Protein AF-A0A813KNP6-F1 (afdb_monomer)

Nearest PDB structures (foldseek):
  4hxy-assembly1_A  TM=7.664E-01  e=1.521E-20  Streptomyces sp. HK803
  5hst-assembly2_A  TM=7.588E-01  e=3.860E-15  Bacillus amyloliquefaciens
  5hst-assembly2_B-3  TM=7.582E-01  e=6.393E-15  Bacillus amyloliquefaciens
  3kg8-assembly1_A  TM=7.623E-01  e=8.000E-15  Lyngbya majuscula
  5tz6-assembly1_B  TM=7.700E-01  e=9.425E-14  Moorena producens 3L

Solvent-accessible surface area (backbone atoms only — not comparable to full-atom values): 44750 Å² total; per-residue (Å²): 144,79,92,75,75,87,79,80,67,80,54,67,80,30,30,29,35,67,44,72,46,80,51,91,74,65,58,57,88,58,65,39,25,17,30,32,73,47,50,83,93,79,87,70,82,55,52,70,65,41,89,46,65,44,73,28,54,70,93,40,36,67,56,24,8,50,33,20,84,22,20,34,34,41,37,37,70,52,83,68,68,80,55,92,86,49,54,63,56,62,51,51,45,52,52,50,51,52,36,51,44,50,43,64,74,71,44,76,48,69,43,52,35,36,39,43,31,45,70,49,72,56,42,28,25,50,52,8,24,51,40,5,46,38,47,65,37,58,58,47,43,49,25,41,35,36,26,63,52,85,86,34,61,52,81,49,61,70,58,61,45,62,34,41,33,38,86,93,44,41,21,32,54,23,40,33,79,43,79,70,54,65,75,48,80,60,77,57,29,60,27,28,34,23,30,31,18,41,41,45,57,23,29,51,50,54,51,47,33,49,76,72,57,45,21,67,26,39,37,33,25,20,71,57,81,46,57,72,71,44,35,53,53,52,50,59,45,44,77,75,41,60,56,46,79,44,75,35,49,52,55,37,60,82,46,49,72,70,52,82,72,80,37,47,31,36,39,41,46,42,68,50,82,73,79,42,45,79,85,72,54,48,74,68,56,41,49,60,22,26,36,40,28,48,42,16,47,54,43,49,53,64,69,39,75,86,28,52,62,38,34,65,37,30,38,40,21,79,53,7,33,44,29,31,29,48,50,4,11,20,23,24,30,38,56,69,74,44,29,38,36,19,36,45,57,41,62,82,44,26,71,34,52,78,66,68,56,72,68,56,68,26,47,37,55,35,53,64,72,61,49,51,51,53,50,49,22,40,66,19,24,64,46,66,54,35,43,78,70,73,42,69,51,45,32,44,38,45,61,44,67,75,49,33,70,67,24,56,57,54,40,57,99,81,59,53,41,58,73,58,49,86,70,87,81,70,83,83,76,62,82,82,82,68,76,79,78,77,86,82,55,95,75,44,57,50,58,50,78,45,55,41,29,90,88,29,58,80,47,101,82,49,46,61,63,50,62,56,27,68,30,33,26,48,75,89,38,40,28,53,48,77,37,44,57,51,25,52,49,48,40,54,48,22,62,75,68,74,42,60,38,29,24,41,31,58,33,37,55,74,41,88,47,68,52,89,48,34,29,42,39,36,40,40,38,37,58,54,89,83,29,31,39,40,39,33,32,32,34,70,47,77,67,89,90,50,73,80,52,50,68,58,44,72,70,51,77,68,45,66,27,37,38,31,33,37,33,74,39,60,70,67,61,52,56,56,48,41,56,54,48,57,63,54,72,72,56,92,56,53,76,50,80,66,58,65,62,50,24,44,77,51,35,35,47,65,31,71,66,43,41,54,45,76,38,22,44,48,88,43,39,31,37,32,33,39,36,93,71,78,92,59,102,45,28,44,57,37,32,49,51,41,38,42,55,54,40,46,34,70,55,41,94,57,26,55,40,46,39,83,34,33,34,50,32,36,39,40,32,50,77,48,66,59,37,32,26,40,28,37,44,43,98,86,72,37,34,30,35,38,30,18,25,87,86,68,47,66,34,33,38,38,40,44,51,40,72,40,68,74,79,79,80,84,87,88,87,89,87,86,89,88,90,87,91,87,90,89,90,75,59,78,69,54,63,40,34,47,58,72,56,20,45,72,38,66,37,71,58,72,93,66,93,82,84,76,86,58,65,26,39,35,34,34,44,80,17,72,44,73,66,44,26,54,50,47,28,53,56,43,26,60,42,35,35,74,36,52,29,36,38,40,16,27,42,50,99,84,36,84,27,15,66,56,30,29,50,39,27,41,65,21,66,27,48,55,46,76,38,31,60,70,59,49,24,60,47,30,72,48,53,75,52,56,66,98,82,127

InterPro domains:
  IPR013968 Polyketide synthase-like, ketoreductase domain [PF08659] (193-342)
  IPR020807 Polyketide/metazoan fatty acid synthase-like, dehydratase domain [SM00826] (448-613)
  IPR036291 NAD(P)-binding domain superfamily [SSF51735] (56-180)
  IPR036291 NAD(P)-binding domain superfamily [SSF51735] (190-382)
  IPR042104 Polyketide synthase, dehydratase domain superfamily [G3DSA:3.10.129.110] (467-721)
  IPR049551 Polyketide synthase, dehydratase domain, C-terminal [PF14765] (583-714)
  IPR049552 Polyketide synthase, dehydratase domain, N-terminal [PF21089] (470-533)
  IPR049900 Polyketide synthase, dehydratase domain [PS52019] (428-716)
  IPR050091 Polyketide and Nonribosomal Peptide Biosynthesis Enzymes [PTHR43775] (189-453)
  IPR057326 Ketoreductase domain [SM00822] (190-349)

Radius of gyration: 32.55 Å; Cα contacts (8 Å, |Δi|>4): 1771; chains: 1; bounding box: 80×88×90 Å

Organism: Polarella glacialis (NCBI:txid89957)

Sequence (838 aa):
VAARSEGSDSLEGLFYETAYEQVEVSCLHLREAAVILDGESSSKMPGGLPENFVLASPSRALEAARAMGGTLIFLGESDLEPGEDDTTQEELLASCMSLLSALAREAKGELEIFFVLKANLRYSALWGLLRAAAHEHPELRLRRMLREGDGVTMLLPALPCELNLRSEGAFAPRLRAVAPPAAVPLGAARNALVTGGLRGLGLQVGKWLLESGRASSLVLVGRNSAKGEAAEVVRSLQEKWPVEVRNCDVSNWAEVQQLPDDCDLVIHCAGNIKDGLLMNLTPEDASQVLRPKIRGSLHLKRHFPRSKLFAFSSSSGLIGPAGQSTYAAANTFVDALMPSIQWGGWGEVGMALDLGIDPLPGELFLPVAQGMECLGRVLDGPGLERHAQGQSPLCVLGADWEAYRQNATVFAPDEQLLAGIEVPAQPASSLGERCEGDSRGDGHVQRWTLILGAAGARWRGASTLWEVSQQHVVLGTTVFPATGFVSLALEAAASVLDVSLVQLSDVSFLRPLELSTTRRLTTTLVRSGAGGTLRFSSVPLPPAGQEEDQEEASKAASTLHCTCSFAAGNASVLAQQELEAKATQSQSLPAVPSIYARFAAAGYFYGPAFQGSGFAASASSASCKLPASKPANLAVQPGNLDVALQLASLLHPLGCRGAPQAIRRLVARSGTQLSTATGQLTAMGQLNFQALDASGKVGCSIEGLSMAALDAPATLQTRRCVWKPLATETRRGAWLAVGTEAQSLGLPGTVDREEESHEAVVMAVRASSLEDVLRCRREVSIQVAKKRCWLLALQDQGETFAEAAAAAAIEVGAHAIIGSASALSAVAEGLGHFTNDQ

Foldseek 3Di:
DDDDDDDQPLQAPFWKFKDWAFDDFDFDQFQEAEEEEDADPDDDDFAPDHPHYFYFALVCQCLLCLLTQQEYEYEADHPDDADQPRCLLLVVVVSVLVSLLVCLVPVQLSHQYEYEHEPALSCLLVLLLVLQSCLLRVSNQYAYEYEDDDRFHDGHGPGRFHWYTYPVGTIHIAMAGDRQFDFQDDPAWAEEEFEVCQFWLSVVLQVLSVVVRSYQEYEYEEQDHHDDPSNVSQVVCVVPGHYHYDRAQLLDLVRLLPDDQSTQYYEYEDADFDFAASNPADSVNLCRGQRCQQSSLNSCCVSHVNHQYEYEAACSLVQVFHRRSSNVSSRSSNQLRAQYEHEDAAPPTDPCVVVVPDHQFFWDHHYSVSVVVSVSSCVSGCSRVCVVVVGTHMYGTHGPVVGVCLRSRGDWLPRCHHVNPDDPDDPDDAPLVDADDDPPDDLQKGKDKAKAARNDVPDPACSVQNVQQCQWWFLNFRWRALLNVVQVVLRVQCSSLVAQKKKKFWKFFDDIHTHPAIKIWMWMWGDDPQWTKIWIKIFGDDDPPCPVCVVVSVVGDIHTGIMIIMGGDDVVVQVVVLVVLVVQVPDDFAWDPPLQVVLVVLRIGGDQLQDWARWGDDQWKIKTWFHDDDDRSTQDDSSRVNNQVLCCLVHPPLRSQKDWGTFRMKMAGGPADFTMKMWGQDPVRFIKMFTAGPVSGTGMITTGTDIDGNDDDDDDDDDDDDDDDDDDDFDAAAEEEDDPLSVVLVADHDPDPPPGDHQEYEYEFQAQDPVSLVVLSSVLSNRSSPHAYEYEQADDPRRPCSVSSQVSNVSSPHHYDYYHSVVVSVVSVVVSTDDDDD

Mean predicted aligned error: 18.15 Å

Structure (mmCIF, N/CA/C/O backbone):
data_AF-A0A813KNP6-F1
#
_entry.id   AF-A0A813KNP6-F1
#
loop_
_atom_site.group_PDB
_atom_site.id
_atom_site.type_symbol
_atom_site.label_atom_id
_atom_site.label_alt_id
_atom_site.label_comp_id
_atom_site.label_asym_id
_atom_site.label_entity_id
_atom_site.label_seq_id
_atom_site.pdbx_PDB_ins_code
_atom_site.Cartn_x
_atom_site.Cartn_y
_atom_site.Cartn_z
_atom_site.occupancy
_atom_site.B_iso_or_equiv
_atom_site.auth_seq_id
_atom_site.auth_comp_id
_atom_site.auth_asym_id
_atom_site.auth_atom_id
_atom_site.pdbx_PDB_model_num
ATOM 1 N N . VAL A 1 1 ? -8.619 31.255 14.847 1.00 38.31 1 VAL A N 1
ATOM 2 C CA . VAL A 1 1 ? -9.515 32.052 15.721 1.00 38.31 1 VAL A CA 1
ATOM 3 C C . VAL A 1 1 ? -10.239 33.101 14.889 1.00 38.31 1 VAL A C 1
ATOM 5 O O . VAL A 1 1 ? -9.641 34.115 14.563 1.00 38.31 1 VAL A O 1
ATOM 8 N N . ALA A 1 2 ? -11.478 32.801 14.493 1.00 25.12 2 ALA A N 1
ATOM 9 C CA . ALA A 1 2 ? -12.631 33.704 14.363 1.00 25.12 2 ALA A CA 1
ATOM 10 C C . ALA A 1 2 ? -13.790 32.869 13.786 1.00 25.12 2 ALA A C 1
ATOM 12 O O . ALA A 1 2 ? -13.630 32.223 12.754 1.00 25.12 2 ALA A O 1
ATOM 13 N N . ALA A 1 3 ? -14.894 32.841 14.531 1.00 32.25 3 ALA A N 1
ATOM 14 C CA . ALA A 1 3 ? -16.100 32.034 14.371 1.00 32.25 3 ALA A CA 1
ATOM 15 C C . ALA A 1 3 ? -16.556 31.780 12.918 1.00 32.25 3 ALA A C 1
ATOM 17 O O . ALA A 1 3 ? -16.891 32.716 12.193 1.00 32.25 3 ALA A O 1
ATOM 18 N N . ARG A 1 4 ? -16.650 30.497 12.541 1.00 29.59 4 ARG A N 1
ATOM 19 C CA . ARG A 1 4 ? -17.580 30.015 11.511 1.00 29.59 4 ARG A CA 1
ATOM 20 C C . ARG A 1 4 ? -18.766 29.364 12.222 1.00 29.59 4 ARG A C 1
ATOM 22 O O . ARG A 1 4 ? -18.594 28.729 13.256 1.00 29.59 4 ARG A O 1
ATOM 29 N N . SER A 1 5 ? -19.943 29.651 11.692 1.00 28.47 5 SER A N 1
ATOM 30 C CA . SER A 1 5 ? -21.283 29.396 12.212 1.00 28.47 5 SER A CA 1
ATOM 31 C C . SER A 1 5 ? -21.517 27.969 12.708 1.00 28.47 5 SER A C 1
ATOM 33 O O . SER A 1 5 ? -21.247 26.999 12.007 1.00 28.47 5 SER A O 1
ATOM 35 N N . GLU A 1 6 ? -22.076 27.871 13.913 1.00 36.16 6 GLU A N 1
ATOM 36 C CA . GLU A 1 6 ? -22.597 26.648 14.518 1.00 36.16 6 GLU A CA 1
ATOM 37 C C . GLU A 1 6 ? -23.887 26.202 13.811 1.00 36.16 6 GLU A C 1
ATOM 39 O O . GLU A 1 6 ? -24.824 26.987 13.658 1.00 36.16 6 GLU A O 1
ATOM 44 N N . GLY A 1 7 ? -23.935 24.923 13.426 1.00 38.28 7 GLY A N 1
ATOM 45 C CA . GLY A 1 7 ? -25.147 24.227 12.988 1.00 38.28 7 GLY A CA 1
ATOM 46 C C . GLY A 1 7 ? -25.108 23.776 11.526 1.00 38.28 7 GLY A C 1
ATOM 47 O O . GLY A 1 7 ? -25.499 24.519 10.636 1.00 38.28 7 GLY A O 1
ATOM 48 N N . SER A 1 8 ? -24.711 22.518 11.303 1.00 39.88 8 SER A N 1
ATOM 49 C CA . SER A 1 8 ? -24.639 21.751 10.036 1.00 39.88 8 SER A CA 1
ATOM 50 C C . SER A 1 8 ? -23.367 21.853 9.176 1.00 39.88 8 SER A C 1
ATOM 52 O O . SER A 1 8 ? -22.948 20.813 8.676 1.00 39.88 8 SER A O 1
ATOM 54 N N . ASP A 1 9 ? -22.665 22.992 9.131 1.00 48.09 9 ASP A N 1
ATOM 55 C CA . ASP A 1 9 ? -21.393 23.135 8.377 1.00 48.09 9 ASP A CA 1
ATOM 56 C C . ASP A 1 9 ? -20.168 22.494 9.074 1.00 48.09 9 ASP A C 1
ATOM 58 O O . ASP A 1 9 ? -19.081 22.423 8.502 1.00 48.09 9 ASP A O 1
ATOM 62 N N . SER A 1 10 ? -20.294 22.044 10.329 1.00 67.75 10 SER A N 1
ATOM 63 C CA . SER A 1 10 ? -19.153 21.601 11.152 1.00 67.75 10 SER A CA 1
ATOM 64 C C . SER A 1 10 ? -18.586 20.231 10.776 1.00 67.75 10 SER A C 1
ATOM 66 O O . SER A 1 10 ? -17.458 19.928 11.162 1.00 67.75 10 SER A O 1
ATOM 68 N N . LEU A 1 11 ? -19.352 19.388 10.077 1.00 82.81 11 LEU A N 1
ATOM 69 C CA . LEU A 1 11 ? -18.956 18.015 9.733 1.00 82.81 11 LEU A CA 1
ATOM 70 C C . LEU A 1 11 ? -18.665 17.820 8.240 1.00 82.81 11 LEU A C 1
ATOM 72 O O . LEU A 1 11 ? -18.229 16.739 7.831 1.00 82.81 11 LEU A O 1
ATOM 76 N N . GLU A 1 12 ? -18.936 18.835 7.417 1.00 81.31 12 GLU A N 1
ATOM 77 C CA . GLU A 1 12 ? -18.646 18.776 5.989 1.00 81.31 12 GLU A CA 1
ATOM 78 C C . GLU A 1 12 ? -17.140 18.620 5.748 1.00 81.31 12 GLU A C 1
ATOM 80 O O . GLU A 1 12 ? -16.309 19.221 6.428 1.00 81.31 12 GLU A O 1
ATOM 85 N N . GLY A 1 13 ? -16.780 17.775 4.779 1.00 84.62 13 GLY A N 1
ATOM 86 C CA . GLY A 1 13 ? -15.379 17.508 4.450 1.00 84.62 13 GLY A CA 1
ATOM 87 C C . GLY A 1 13 ? -14.641 16.603 5.442 1.00 84.62 13 GLY A C 1
ATOM 88 O O . GLY A 1 13 ? -13.416 16.537 5.387 1.00 84.62 13 GLY A O 1
ATOM 89 N N . LEU A 1 14 ? -15.345 15.895 6.332 1.00 92.19 14 LEU A N 1
ATOM 90 C CA . LEU A 1 14 ? -14.730 14.900 7.223 1.00 92.19 14 LEU A CA 1
ATOM 91 C C . LEU A 1 14 ? -15.013 13.451 6.830 1.00 92.19 14 LEU A C 1
ATOM 93 O O . LEU A 1 14 ? -14.277 12.569 7.259 1.00 92.19 14 LEU A O 1
ATOM 97 N N . PHE A 1 15 ? -16.062 13.197 6.046 1.00 93.38 15 PHE A N 1
ATOM 98 C CA . PHE A 1 15 ? -16.486 11.849 5.678 1.00 93.38 15 PHE A CA 1
ATOM 99 C C . PHE A 1 15 ? -15.989 11.466 4.293 1.00 93.38 15 PHE A C 1
ATOM 101 O O . PHE A 1 15 ? -16.176 12.195 3.316 1.00 93.38 15 PHE A O 1
ATOM 108 N N . TYR A 1 16 ? -1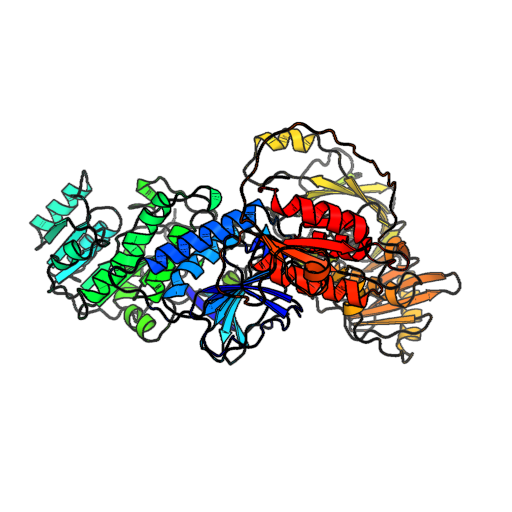5.412 10.274 4.214 1.00 93.69 16 TYR A N 1
ATOM 109 C CA . TYR A 1 16 ? -14.876 9.712 2.990 1.00 93.69 16 TYR A CA 1
ATOM 110 C C . TYR A 1 16 ? -15.265 8.244 2.855 1.00 93.69 16 TYR A C 1
ATOM 112 O O . TYR A 1 16 ? -15.433 7.529 3.844 1.00 93.69 16 TYR A O 1
ATOM 120 N N . GLU A 1 17 ? -15.372 7.776 1.619 1.00 92.25 17 GLU A N 1
ATOM 121 C CA . GLU A 1 17 ? -15.507 6.357 1.308 1.00 92.25 17 GLU A CA 1
ATOM 122 C C . GLU A 1 17 ? -14.464 5.919 0.282 1.00 92.25 17 GLU A C 1
ATOM 124 O O . GLU A 1 17 ? -13.964 6.724 -0.510 1.00 92.25 17 GLU A O 1
ATOM 129 N N . THR A 1 18 ? -14.150 4.625 0.296 1.00 92.12 18 THR A N 1
ATOM 130 C CA . THR A 1 18 ? -13.320 4.014 -0.743 1.00 92.12 18 THR A CA 1
ATOM 131 C C . THR A 1 18 ? -14.219 3.556 -1.883 1.00 92.12 18 THR A C 1
ATOM 133 O O . THR A 1 18 ? -15.033 2.650 -1.718 1.00 92.12 18 THR A O 1
ATOM 136 N N . ALA A 1 19 ? -14.071 4.185 -3.043 1.00 90.50 19 ALA A N 1
ATOM 137 C CA . ALA A 1 19 ? -14.670 3.753 -4.294 1.00 90.50 19 ALA A CA 1
ATOM 138 C C . ALA A 1 19 ? -13.637 2.992 -5.132 1.00 90.50 19 ALA A C 1
ATOM 140 O O . ALA A 1 19 ? -12.446 3.278 -5.074 1.00 90.50 19 ALA A O 1
ATOM 141 N N . TYR A 1 20 ? -14.099 2.049 -5.945 1.00 90.38 20 TYR A N 1
ATOM 142 C CA . TYR A 1 20 ? -13.247 1.276 -6.844 1.00 90.38 20 TYR A CA 1
ATOM 143 C C . TYR A 1 20 ? -13.578 1.655 -8.285 1.00 90.38 20 TYR A C 1
ATOM 145 O O . TYR A 1 20 ? -14.686 1.404 -8.761 1.00 90.38 20 TYR A O 1
ATOM 153 N N . GLU A 1 21 ? -12.634 2.302 -8.963 1.00 90.38 21 GLU A N 1
ATOM 154 C CA . GLU A 1 21 ? -12.788 2.757 -10.347 1.00 90.38 21 GLU A CA 1
ATOM 155 C C . GLU A 1 21 ? -12.103 1.791 -11.303 1.00 90.38 21 GLU A C 1
ATOM 157 O O . GLU A 1 21 ? -10.965 1.392 -11.068 1.00 90.38 21 GLU A O 1
ATOM 162 N N . GLN A 1 22 ? -12.783 1.439 -12.394 1.00 90.81 22 GLN A N 1
ATOM 163 C CA . GLN A 1 22 ? -12.201 0.590 -13.427 1.00 90.81 22 GLN A CA 1
ATOM 164 C C . GLN A 1 22 ? -11.035 1.316 -14.107 1.00 90.81 22 GLN A C 1
ATOM 166 O O . GLN A 1 22 ? -11.158 2.484 -14.482 1.00 90.81 22 GLN A O 1
ATOM 171 N N . VAL A 1 23 ? -9.914 0.621 -14.278 1.00 83.88 23 VAL A N 1
ATOM 172 C CA . VAL A 1 23 ? -8.689 1.167 -14.871 1.00 83.88 23 VAL A CA 1
ATOM 173 C C . VAL A 1 23 ? -8.135 0.237 -15.945 1.00 83.88 23 VAL A C 1
ATOM 175 O O . VAL A 1 23 ? -8.227 -0.987 -15.846 1.00 83.88 23 VAL A O 1
ATOM 178 N N . GLU A 1 24 ? -7.521 0.822 -16.972 1.00 82.00 24 GLU A N 1
ATOM 179 C CA . GLU A 1 24 ? -6.710 0.066 -17.925 1.00 82.00 24 GLU A CA 1
ATOM 180 C C . GLU A 1 24 ? -5.310 -0.155 -17.353 1.00 82.00 24 GLU A C 1
ATOM 182 O O . GLU A 1 24 ? -4.663 0.776 -16.870 1.00 82.00 24 GLU A O 1
ATOM 187 N N . VAL A 1 25 ? -4.838 -1.401 -17.408 1.00 77.81 25 VAL A N 1
ATOM 188 C CA . VAL A 1 25 ? -3.578 -1.806 -16.781 1.00 77.81 25 VAL A CA 1
ATOM 189 C C . VAL A 1 25 ? -2.661 -2.441 -17.815 1.00 77.81 25 VAL A C 1
ATOM 191 O O . VAL A 1 25 ? -2.951 -3.503 -18.366 1.00 77.81 25 VAL A O 1
ATOM 194 N N . SER A 1 26 ? -1.507 -1.815 -18.040 1.00 79.56 26 SER A N 1
ATOM 195 C CA . SER A 1 26 ? -0.424 -2.410 -18.823 1.00 79.56 26 SER A CA 1
ATOM 196 C C . SER A 1 26 ? 0.192 -3.571 -18.049 1.00 79.56 26 SER A C 1
ATOM 198 O O . SER A 1 26 ? 0.747 -3.366 -16.969 1.00 79.56 26 SER A O 1
ATOM 200 N N . CYS A 1 27 ? 0.111 -4.779 -18.603 1.00 80.75 27 CYS A N 1
ATOM 201 C CA . CYS A 1 27 ? 0.613 -5.994 -17.964 1.00 80.75 27 CYS A CA 1
ATOM 202 C C . CYS A 1 27 ? 1.938 -6.467 -18.575 1.00 80.75 27 CYS A C 1
ATOM 204 O O . CYS A 1 27 ? 2.158 -6.375 -19.786 1.00 80.75 27 CYS A O 1
ATOM 206 N N . LEU A 1 28 ? 2.806 -7.019 -17.733 1.00 78.25 28 LEU A N 1
ATOM 207 C CA . LEU A 1 28 ? 4.028 -7.698 -18.133 1.00 78.25 28 LEU A CA 1
ATOM 208 C C . LEU A 1 28 ? 3.692 -9.077 -18.704 1.00 78.25 28 LEU A C 1
ATOM 210 O O . LEU A 1 28 ? 2.895 -9.824 -18.143 1.00 78.25 28 LEU A O 1
ATOM 214 N N . HIS A 1 29 ? 4.333 -9.425 -19.818 1.00 78.06 29 HIS A N 1
ATOM 215 C CA . HIS A 1 29 ? 4.339 -10.793 -20.335 1.00 78.06 29 HIS A CA 1
ATOM 216 C C . HIS A 1 29 ? 5.531 -11.537 -19.740 1.00 78.06 29 HIS A C 1
ATOM 218 O O . HIS A 1 29 ? 6.617 -11.573 -20.323 1.00 78.06 29 HIS A O 1
ATOM 224 N N . LEU A 1 30 ? 5.327 -12.092 -18.547 1.00 82.31 30 LEU A N 1
ATOM 225 C CA . LEU A 1 30 ? 6.348 -12.855 -17.840 1.00 82.31 30 LEU A CA 1
ATOM 226 C C . LEU A 1 30 ? 6.390 -14.284 -18.388 1.00 82.31 30 LEU A C 1
ATOM 228 O O . LEU A 1 30 ? 5.362 -14.948 -18.505 1.00 82.31 30 LEU A O 1
ATOM 232 N N . ARG A 1 31 ? 7.587 -14.748 -18.758 1.00 79.50 31 ARG A N 1
ATOM 233 C CA . ARG A 1 31 ? 7.809 -16.120 -19.250 1.00 79.50 31 ARG A CA 1
ATOM 234 C C . ARG A 1 31 ? 8.056 -17.109 -18.123 1.00 79.50 31 ARG A C 1
ATOM 236 O O . ARG A 1 31 ? 7.770 -18.294 -18.285 1.00 79.50 31 ARG A O 1
ATOM 243 N N . GLU A 1 32 ? 8.612 -16.613 -17.023 1.00 86.19 32 GLU A N 1
ATOM 244 C CA . GLU A 1 32 ? 8.991 -17.408 -15.871 1.00 86.19 32 GLU A CA 1
ATOM 245 C C . GLU A 1 32 ? 8.789 -16.644 -14.558 1.00 86.19 32 GLU A C 1
ATOM 247 O O . GLU A 1 32 ? 8.847 -15.415 -14.551 1.00 86.19 32 GLU A O 1
ATOM 252 N N . ALA A 1 33 ? 8.492 -17.363 -13.471 1.00 91.19 33 ALA A N 1
ATOM 253 C CA . ALA A 1 33 ? 8.360 -16.788 -12.130 1.00 91.19 33 ALA A CA 1
ATOM 254 C C . ALA A 1 33 ? 8.630 -17.803 -11.011 1.00 91.19 33 ALA A C 1
ATOM 256 O O . ALA A 1 33 ? 8.320 -18.991 -11.132 1.00 91.19 33 ALA A O 1
ATOM 257 N N . ALA A 1 34 ? 9.137 -17.319 -9.880 1.00 92.88 34 ALA A N 1
ATOM 258 C CA . ALA A 1 34 ? 9.032 -18.033 -8.614 1.00 92.88 34 ALA A CA 1
ATOM 259 C C . ALA A 1 34 ? 7.679 -17.733 -7.967 1.00 92.88 34 ALA A C 1
ATOM 261 O O . ALA A 1 34 ? 7.250 -16.581 -7.930 1.00 92.88 34 ALA A O 1
ATOM 262 N N . VAL A 1 35 ? 7.015 -18.762 -7.448 1.00 93.12 35 VAL A N 1
ATOM 263 C CA . VAL A 1 35 ? 5.685 -18.657 -6.845 1.00 93.12 35 VAL A CA 1
ATOM 264 C C . VAL A 1 35 ? 5.733 -19.168 -5.410 1.00 93.12 35 VAL A C 1
ATOM 266 O O . VAL A 1 35 ? 6.099 -20.314 -5.167 1.00 93.12 35 VAL A O 1
ATOM 269 N N . ILE A 1 36 ? 5.337 -18.338 -4.453 1.00 93.12 36 ILE A N 1
ATOM 270 C CA . ILE A 1 36 ? 5.015 -18.772 -3.091 1.00 93.12 36 ILE A CA 1
ATOM 271 C C . ILE A 1 36 ? 3.509 -18.999 -3.055 1.00 93.12 36 ILE A C 1
ATOM 273 O O . ILE A 1 36 ? 2.762 -18.096 -3.414 1.00 93.12 36 ILE A O 1
ATOM 277 N N . LEU A 1 37 ? 3.066 -20.178 -2.628 1.00 90.12 37 LEU A N 1
ATOM 278 C CA . LEU A 1 37 ? 1.646 -20.509 -2.518 1.00 90.12 37 LEU A CA 1
ATOM 279 C C . LEU A 1 37 ? 1.244 -20.611 -1.042 1.00 90.12 37 LEU A C 1
ATOM 281 O O . LEU A 1 37 ? 1.803 -21.429 -0.314 1.00 90.12 37 LEU A O 1
ATOM 285 N N . ASP A 1 38 ? 0.263 -19.812 -0.621 1.00 88.25 38 ASP A N 1
ATOM 286 C CA . ASP A 1 38 ? -0.464 -19.991 0.641 1.00 88.25 38 ASP A CA 1
ATOM 287 C C . ASP A 1 38 ? -1.857 -20.569 0.333 1.00 88.25 38 ASP A C 1
ATOM 289 O O . ASP A 1 38 ? -2.710 -19.886 -0.232 1.00 88.25 38 ASP A O 1
ATOM 293 N N . GLY A 1 39 ? -2.071 -21.847 0.667 1.00 74.25 39 GLY A N 1
ATOM 294 C CA . GLY A 1 39 ? -3.282 -22.617 0.345 1.00 74.25 39 GLY A CA 1
ATOM 295 C C . GLY A 1 39 ? -2.972 -24.030 -0.160 1.00 74.25 39 GLY A C 1
ATOM 296 O O . GLY A 1 39 ? -1.822 -24.357 -0.460 1.00 74.25 39 GLY A O 1
ATOM 297 N N . GLU A 1 40 ? -3.986 -24.897 -0.235 1.00 63.16 40 GLU A N 1
ATOM 298 C CA . GLU A 1 40 ? -3.799 -26.239 -0.793 1.00 63.16 40 GLU A CA 1
ATOM 299 C C . GLU A 1 40 ? -3.516 -26.170 -2.301 1.00 63.16 40 GLU A C 1
ATOM 301 O O . GLU A 1 40 ? -4.201 -25.491 -3.058 1.00 63.16 40 GLU A O 1
ATOM 306 N N . SER A 1 41 ? -2.532 -26.946 -2.761 1.00 54.44 41 SER A N 1
ATOM 307 C CA . SER A 1 41 ? -2.109 -27.037 -4.168 1.00 54.44 41 SER A CA 1
ATOM 308 C C . SER A 1 41 ? -3.171 -27.635 -5.123 1.00 54.44 41 SER A C 1
ATOM 310 O O . SER A 1 41 ? -2.848 -27.963 -6.270 1.00 54.44 41 SER A O 1
ATOM 312 N N . SER A 1 42 ? -4.416 -27.865 -4.690 1.00 46.91 42 SER A N 1
ATOM 313 C CA . SER A 1 42 ? -5.328 -28.778 -5.382 1.00 46.91 42 SER A CA 1
ATOM 314 C C . SER A 1 42 ? -6.255 -28.110 -6.424 1.00 46.91 42 SER A C 1
ATOM 316 O O . SER A 1 42 ? -7.281 -27.495 -6.157 1.00 46.91 42 SER A O 1
ATOM 318 N N . SER A 1 43 ? -5.895 -28.387 -7.682 1.00 46.09 43 SER A N 1
ATOM 319 C CA . SER A 1 43 ? -6.708 -28.563 -8.901 1.00 46.09 43 SER A CA 1
ATOM 320 C C . SER A 1 43 ? -6.886 -27.428 -9.914 1.00 46.09 43 SER A C 1
ATOM 322 O O . SER A 1 43 ? -6.932 -27.766 -11.098 1.00 46.09 43 SER A O 1
ATOM 324 N N . LYS A 1 44 ? -6.879 -26.133 -9.569 1.00 60.72 44 LYS A N 1
ATOM 325 C CA . LYS A 1 44 ? -6.791 -25.060 -10.588 1.00 60.72 44 LYS A CA 1
ATOM 326 C C . LYS A 1 44 ? -6.062 -23.828 -10.064 1.00 60.72 44 LYS A C 1
ATOM 328 O O . LYS A 1 44 ? -6.675 -22.933 -9.499 1.00 60.72 44 LYS A O 1
ATOM 333 N N . MET A 1 45 ? -4.757 -23.776 -10.326 1.00 73.31 45 MET A N 1
ATOM 334 C CA . MET A 1 45 ? -4.012 -22.518 -10.316 1.00 73.31 45 MET A CA 1
ATOM 335 C C . MET A 1 45 ? -4.760 -21.475 -11.166 1.00 73.31 45 MET A C 1
ATOM 337 O O . MET A 1 45 ? -5.277 -21.834 -12.233 1.00 73.31 45 MET A O 1
ATOM 341 N N . PRO A 1 46 ? -4.840 -20.209 -10.732 1.00 77.44 46 PRO A N 1
ATOM 342 C CA . PRO A 1 46 ? -5.564 -19.205 -11.486 1.00 77.44 46 PRO A CA 1
ATOM 343 C C . PRO A 1 46 ? -4.917 -18.954 -12.842 1.00 77.44 46 PRO A C 1
ATOM 345 O O . PRO A 1 46 ? -3.698 -19.033 -13.014 1.00 77.44 46 PRO A O 1
ATOM 348 N N . GLY A 1 47 ? -5.753 -18.621 -13.824 1.00 80.12 47 GLY A N 1
ATOM 349 C CA . GLY A 1 47 ? -5.267 -18.186 -15.129 1.00 80.12 47 GLY A CA 1
ATOM 350 C C . GLY A 1 47 ? -4.385 -16.942 -14.997 1.00 80.12 47 GLY A C 1
ATOM 351 O O . GLY A 1 47 ? -4.590 -16.129 -14.099 1.00 80.12 47 GLY A O 1
ATOM 352 N N . GLY A 1 48 ? -3.427 -16.777 -15.909 1.00 83.62 48 GLY A N 1
ATOM 353 C CA . GLY A 1 48 ? -2.512 -15.626 -15.934 1.00 83.62 48 GLY A CA 1
ATOM 354 C C . GLY A 1 48 ? -1.155 -15.874 -15.272 1.00 83.62 48 GLY A C 1
ATOM 355 O O . GLY A 1 48 ? -0.282 -15.012 -15.353 1.00 83.62 48 GLY A O 1
ATOM 356 N N . LEU A 1 49 ? -0.944 -17.042 -14.652 1.00 85.19 49 LEU A N 1
ATOM 357 C CA . LEU A 1 49 ? 0.390 -17.465 -14.218 1.00 85.19 49 LEU A CA 1
ATOM 358 C C . LEU A 1 49 ? 1.311 -17.703 -15.428 1.00 85.19 49 LEU A C 1
ATOM 360 O O . LEU A 1 49 ? 0.843 -18.212 -16.451 1.00 85.19 49 LEU A O 1
ATOM 364 N N . PRO A 1 50 ? 2.612 -17.370 -15.321 1.00 84.62 50 PRO A N 1
ATOM 365 C CA . PRO A 1 50 ? 3.590 -17.701 -16.353 1.00 84.62 50 PRO A CA 1
ATOM 366 C C . PRO A 1 50 ? 3.642 -19.206 -16.622 1.00 84.62 50 PRO A C 1
ATOM 368 O O . PRO A 1 50 ? 3.530 -20.003 -15.693 1.00 84.62 50 PRO A O 1
ATOM 371 N N . GLU A 1 51 ? 3.865 -19.597 -17.880 1.00 80.00 51 GLU A N 1
ATOM 372 C CA . GLU A 1 51 ? 3.928 -21.014 -18.274 1.00 80.00 51 GLU A CA 1
ATOM 373 C C . GLU A 1 51 ? 5.008 -21.789 -17.506 1.00 80.00 51 GLU A C 1
ATOM 375 O O . GLU A 1 51 ? 4.802 -22.947 -17.148 1.00 80.00 51 GLU A O 1
ATOM 380 N N . ASN A 1 52 ? 6.147 -21.148 -17.225 1.00 82.44 52 ASN A N 1
ATOM 381 C CA . ASN A 1 52 ? 7.243 -21.752 -16.476 1.00 82.44 52 ASN A CA 1
ATOM 382 C C . ASN A 1 52 ? 7.309 -21.154 -15.071 1.00 82.44 52 ASN A C 1
ATOM 384 O O . ASN A 1 52 ? 7.923 -20.113 -14.866 1.00 82.44 52 ASN A O 1
ATOM 388 N N . PHE A 1 53 ? 6.720 -21.808 -14.078 1.00 87.69 53 PHE A N 1
ATOM 389 C CA . PHE A 1 53 ? 6.871 -21.371 -12.693 1.00 87.69 53 PHE A CA 1
ATOM 390 C C . PHE A 1 53 ? 7.404 -22.480 -11.792 1.00 87.69 53 PHE A C 1
ATOM 392 O O . PHE A 1 53 ? 7.239 -23.670 -12.064 1.00 87.69 53 PHE A O 1
ATOM 399 N N . VAL A 1 54 ? 8.047 -22.073 -10.700 1.00 83.00 54 VAL A N 1
ATOM 400 C CA . VAL A 1 54 ? 8.508 -22.978 -9.641 1.00 83.00 54 VAL A CA 1
ATOM 401 C C . VAL A 1 54 ? 7.897 -22.558 -8.317 1.00 83.00 54 VAL A C 1
ATOM 403 O O . VAL A 1 54 ? 7.859 -21.374 -7.994 1.00 83.00 54 VAL A O 1
ATOM 406 N N . LEU A 1 55 ? 7.426 -23.535 -7.547 1.00 86.75 55 LEU A N 1
ATOM 407 C CA . LEU A 1 55 ? 6.980 -23.289 -6.182 1.00 86.75 55 LEU A CA 1
ATOM 408 C C . LEU A 1 55 ? 8.195 -23.130 -5.265 1.00 86.75 55 LEU A C 1
ATOM 410 O O . LEU A 1 55 ? 9.101 -23.966 -5.289 1.00 86.75 55 LEU A O 1
ATOM 414 N N . ALA A 1 56 ? 8.198 -22.076 -4.457 1.00 85.94 56 ALA A N 1
ATOM 415 C CA . ALA A 1 56 ? 9.249 -21.757 -3.502 1.00 85.94 56 ALA A CA 1
ATOM 416 C C . ALA A 1 56 ? 8.661 -21.528 -2.105 1.00 85.94 56 ALA A C 1
ATOM 418 O O . ALA A 1 56 ? 7.550 -21.020 -1.952 1.00 85.94 56 ALA A O 1
ATOM 419 N N . SER A 1 57 ? 9.427 -21.870 -1.069 1.00 85.25 57 SER A N 1
ATOM 420 C CA . SER A 1 57 ? 9.117 -21.433 0.294 1.00 85.25 57 SER A CA 1
ATOM 421 C C . SER A 1 57 ? 9.473 -19.949 0.469 1.00 85.25 57 SER A C 1
ATOM 423 O O . SER A 1 57 ? 10.395 -19.469 -0.198 1.00 85.25 57 SER A O 1
ATOM 425 N N . PRO A 1 58 ? 8.847 -19.225 1.418 1.00 82.75 58 PRO A N 1
ATOM 426 C CA . PRO A 1 58 ? 9.218 -17.839 1.721 1.00 82.75 58 PRO A CA 1
ATOM 427 C C . PRO A 1 58 ? 10.719 -17.652 1.998 1.00 82.75 58 PRO A C 1
ATOM 429 O O . PRO A 1 58 ? 11.325 -16.697 1.527 1.00 82.75 58 PRO A O 1
ATOM 432 N N . SER A 1 59 ? 11.353 -18.612 2.679 1.00 80.44 59 SER A N 1
ATOM 433 C CA . SER A 1 59 ? 12.790 -18.585 2.983 1.00 80.44 59 SER A CA 1
ATOM 434 C C . SER A 1 59 ? 13.710 -18.703 1.763 1.00 80.44 59 SER A C 1
ATOM 436 O O . SER A 1 59 ? 14.861 -18.291 1.842 1.00 80.44 59 SER A O 1
ATOM 438 N N . ARG A 1 60 ? 13.226 -19.258 0.643 1.00 82.94 60 ARG A N 1
ATOM 439 C CA . ARG A 1 60 ? 13.988 -19.423 -0.611 1.00 82.94 60 ARG A CA 1
ATOM 440 C C . ARG A 1 60 ? 13.457 -18.556 -1.748 1.00 82.94 60 ARG A C 1
ATOM 442 O O . ARG A 1 60 ? 13.900 -18.683 -2.886 1.00 82.94 60 ARG A O 1
ATOM 449 N N . ALA A 1 61 ? 12.519 -17.666 -1.439 1.00 85.75 61 ALA A N 1
ATOM 450 C CA . ALA A 1 61 ? 11.835 -16.823 -2.405 1.00 85.75 61 ALA A CA 1
ATOM 451 C C . ALA A 1 61 ? 12.805 -15.993 -3.250 1.00 85.75 61 ALA A C 1
ATOM 453 O O . ALA A 1 61 ? 12.651 -15.917 -4.462 1.00 85.75 61 ALA A O 1
ATOM 454 N N . LEU A 1 62 ? 13.828 -15.415 -2.616 1.00 85.56 62 LEU A N 1
ATOM 455 C CA . LEU A 1 62 ? 14.828 -14.588 -3.287 1.00 85.56 62 LEU A CA 1
ATOM 456 C C . LEU A 1 62 ? 15.680 -15.390 -4.280 1.00 85.56 62 LEU A C 1
ATOM 458 O O . LEU A 1 62 ? 15.869 -14.969 -5.419 1.00 85.56 62 LEU A O 1
ATOM 462 N N . GLU A 1 63 ? 16.179 -16.549 -3.850 1.00 84.06 63 GLU A N 1
ATOM 463 C CA . GLU A 1 63 ? 16.985 -17.450 -4.682 1.00 84.06 63 GLU A CA 1
ATOM 464 C C . GLU A 1 63 ? 16.169 -17.946 -5.876 1.00 84.06 63 GLU A C 1
ATOM 466 O O . GLU A 1 63 ? 16.617 -17.863 -7.019 1.00 84.06 63 GLU A O 1
ATOM 471 N N . ALA A 1 64 ? 14.936 -18.391 -5.618 1.00 83.00 64 ALA A N 1
ATOM 472 C CA . ALA A 1 64 ? 14.023 -18.845 -6.653 1.00 83.00 64 ALA A CA 1
ATOM 473 C C . ALA A 1 64 ? 13.667 -17.713 -7.627 1.00 83.00 64 ALA A C 1
ATOM 475 O O . ALA A 1 64 ? 13.677 -17.929 -8.834 1.00 83.00 64 ALA A O 1
ATOM 476 N N . ALA A 1 65 ? 13.391 -16.500 -7.140 1.00 86.88 65 ALA A N 1
ATOM 477 C CA . ALA A 1 65 ? 13.057 -15.366 -7.998 1.00 86.88 65 ALA A CA 1
ATOM 478 C C . ALA A 1 65 ? 14.224 -14.989 -8.916 1.00 86.88 65 ALA A C 1
ATOM 480 O O . ALA A 1 65 ? 14.017 -14.791 -10.111 1.00 86.88 65 ALA A O 1
ATOM 481 N N . ARG A 1 66 ? 15.460 -14.962 -8.397 1.00 84.31 66 ARG A N 1
ATOM 482 C CA . ARG A 1 66 ? 16.672 -14.738 -9.207 1.00 84.31 66 ARG A CA 1
ATOM 483 C C . ARG A 1 66 ? 16.867 -15.830 -10.260 1.00 84.31 66 ARG A C 1
ATOM 485 O O . ARG A 1 66 ? 17.164 -15.516 -11.409 1.00 84.31 66 ARG A O 1
ATOM 492 N N . ALA A 1 67 ? 16.620 -17.089 -9.898 1.00 76.38 67 ALA A N 1
ATOM 493 C CA . ALA A 1 67 ? 16.673 -18.219 -10.825 1.00 76.38 67 ALA A CA 1
ATOM 494 C C . ALA A 1 67 ? 15.593 -18.171 -11.923 1.00 76.38 67 ALA A C 1
ATOM 496 O O . ALA A 1 67 ? 15.770 -18.784 -12.978 1.00 76.38 67 ALA A O 1
ATOM 497 N N . MET A 1 68 ? 14.500 -17.444 -11.673 1.00 81.75 68 MET A N 1
ATOM 498 C CA . MET A 1 68 ? 13.326 -17.307 -12.539 1.00 81.75 68 MET A CA 1
ATOM 499 C C . MET A 1 68 ? 13.194 -15.882 -13.088 1.00 81.75 68 MET A C 1
ATOM 501 O O . MET A 1 68 ? 12.141 -15.248 -12.985 1.00 81.75 68 MET A O 1
ATOM 505 N N . GLY A 1 69 ? 14.293 -15.350 -13.625 1.00 74.75 69 GLY A N 1
ATOM 506 C CA . GLY A 1 69 ? 14.286 -14.093 -14.376 1.00 74.75 69 GLY A CA 1
ATOM 507 C C . GLY A 1 69 ? 13.950 -12.849 -13.547 1.00 74.75 69 GLY A C 1
ATOM 508 O O . GLY A 1 69 ? 13.542 -11.837 -14.112 1.00 74.75 69 GLY A O 1
ATOM 509 N N . GLY A 1 70 ? 14.094 -12.920 -12.221 1.00 87.25 70 GLY A N 1
ATOM 510 C CA . GLY A 1 70 ? 13.849 -11.809 -11.303 1.00 87.25 70 GLY A CA 1
ATOM 511 C C . GLY A 1 70 ? 12.381 -11.608 -10.918 1.00 87.25 70 GLY A C 1
ATOM 512 O O . GLY A 1 70 ? 12.030 -10.529 -10.455 1.00 87.25 70 GLY A O 1
ATOM 513 N N . THR A 1 71 ? 11.506 -12.601 -11.099 1.00 91.62 71 THR A N 1
ATOM 514 C CA . THR A 1 71 ? 10.070 -12.469 -10.784 1.00 91.62 71 THR A CA 1
ATOM 515 C C . THR A 1 71 ? 9.667 -13.305 -9.572 1.00 91.62 71 THR A C 1
ATOM 517 O O . THR A 1 71 ? 9.919 -14.512 -9.534 1.00 91.62 71 THR A O 1
ATOM 520 N N . LEU A 1 72 ? 8.968 -12.681 -8.618 1.00 95.44 72 LEU A N 1
ATOM 521 C CA . LEU A 1 72 ? 8.376 -13.335 -7.451 1.00 95.44 72 LEU A CA 1
ATOM 522 C C . LEU A 1 72 ? 6.871 -13.063 -7.373 1.00 95.44 72 LEU A C 1
ATOM 524 O O . LEU A 1 72 ? 6.443 -11.913 -7.325 1.00 95.44 72 LEU A O 1
ATOM 528 N N . ILE A 1 73 ? 6.069 -14.122 -7.286 1.00 96.06 73 ILE A N 1
ATOM 529 C CA . ILE A 1 73 ? 4.619 -14.048 -7.100 1.00 96.06 73 ILE A CA 1
ATOM 530 C C . ILE A 1 73 ? 4.263 -14.731 -5.779 1.00 96.06 73 ILE A C 1
ATOM 532 O O . ILE A 1 73 ? 4.424 -15.937 -5.631 1.00 96.06 73 ILE A O 1
ATOM 536 N N . PHE A 1 74 ? 3.759 -13.974 -4.813 1.00 96.62 74 PHE A N 1
ATOM 537 C CA . PHE A 1 74 ? 3.058 -14.520 -3.661 1.00 96.62 74 PHE A CA 1
ATOM 538 C C . PHE A 1 74 ? 1.588 -14.706 -4.030 1.00 96.62 74 PHE A C 1
ATOM 540 O O . PHE A 1 74 ? 0.893 -13.734 -4.329 1.00 96.62 74 PHE A O 1
ATOM 547 N N . LEU A 1 75 ? 1.122 -15.948 -4.013 1.00 94.00 75 LEU A N 1
ATOM 548 C CA . LEU A 1 75 ? -0.221 -16.339 -4.401 1.00 94.00 75 LEU A CA 1
ATOM 549 C C . LEU A 1 75 ? -0.990 -16.856 -3.180 1.00 94.00 75 LEU A C 1
ATOM 551 O O . LEU A 1 75 ? -0.656 -17.899 -2.619 1.00 94.00 75 LEU A O 1
ATOM 555 N N . GLY A 1 76 ? -2.011 -16.107 -2.768 1.00 92.75 76 GLY A N 1
ATOM 556 C CA . GLY A 1 76 ? -2.921 -16.482 -1.690 1.00 92.75 76 GLY A CA 1
ATOM 557 C C . GLY A 1 76 ? -4.213 -17.087 -2.239 1.00 92.75 76 GLY A C 1
ATOM 558 O O . GLY A 1 76 ? -5.039 -16.354 -2.786 1.00 92.75 76 GLY A O 1
ATOM 559 N N . GLU A 1 77 ? -4.385 -18.399 -2.078 1.00 89.25 77 GLU A N 1
ATOM 560 C CA . GLU A 1 77 ? -5.544 -19.183 -2.552 1.00 89.25 77 GLU A CA 1
ATOM 561 C C . GLU A 1 77 ? -6.335 -19.845 -1.418 1.00 89.25 77 GLU A C 1
ATOM 563 O O . GLU A 1 77 ? -7.346 -20.498 -1.661 1.00 89.25 77 GLU A O 1
ATOM 568 N N . SER A 1 78 ? -5.872 -19.736 -0.176 1.00 86.94 78 SER A N 1
ATOM 569 C CA . SER A 1 78 ? -6.475 -20.446 0.946 1.00 86.94 78 SER A CA 1
ATOM 570 C C . SER A 1 78 ? -7.861 -19.901 1.296 1.00 86.94 78 SER A C 1
ATOM 572 O O . SER A 1 78 ? -8.028 -18.705 1.540 1.00 86.94 78 SER A O 1
ATOM 574 N N . ASP A 1 79 ? -8.825 -20.815 1.402 1.00 84.44 79 ASP A N 1
ATOM 575 C CA . ASP A 1 79 ? -10.181 -20.585 1.920 1.00 84.44 79 ASP A CA 1
ATOM 576 C C . ASP A 1 79 ? -10.306 -20.828 3.427 1.00 84.44 79 ASP A C 1
ATOM 578 O O . ASP A 1 79 ? -11.409 -20.855 3.975 1.00 84.44 79 ASP A O 1
ATOM 582 N N . LEU A 1 80 ? -9.178 -21.031 4.115 1.00 80.62 80 LEU A N 1
ATOM 583 C CA . LEU A 1 80 ? -9.168 -21.191 5.562 1.00 80.62 80 LEU A CA 1
ATOM 584 C C . LEU A 1 80 ? -9.512 -19.861 6.233 1.00 80.62 80 LEU A C 1
ATOM 586 O O . LEU A 1 80 ? -8.671 -18.968 6.360 1.00 80.62 80 LEU A O 1
ATOM 590 N N . GLU A 1 81 ? -10.761 -19.761 6.667 1.00 74.19 81 GLU A N 1
ATOM 591 C CA . GLU A 1 81 ? -11.260 -18.675 7.498 1.00 74.19 81 GLU A CA 1
ATOM 592 C C . GLU A 1 81 ? -10.765 -18.840 8.947 1.00 74.19 81 GLU A C 1
ATOM 594 O O . GLU A 1 81 ? -10.830 -19.948 9.489 1.00 74.19 81 GLU A O 1
ATOM 599 N N . PRO A 1 82 ? -10.285 -17.763 9.593 1.00 73.69 82 PRO A N 1
ATOM 600 C CA . PRO A 1 82 ? -9.704 -17.847 10.927 1.00 73.69 82 PRO A CA 1
ATOM 601 C C . PRO A 1 82 ? -10.720 -18.241 12.011 1.00 73.69 82 PRO A C 1
ATOM 603 O O . PRO A 1 82 ? -11.755 -17.593 12.186 1.00 73.69 82 PRO A O 1
ATOM 606 N N . GLY A 1 83 ? -10.398 -19.302 12.758 1.00 65.50 83 GLY A N 1
ATOM 607 C CA . GLY A 1 83 ? -11.129 -19.774 13.946 1.00 65.50 83 GLY A CA 1
ATOM 608 C C . GLY A 1 83 ? -10.752 -19.080 15.272 1.00 65.50 83 GLY A C 1
ATOM 609 O O . GLY A 1 83 ? -9.956 -18.151 15.304 1.00 65.50 83 GLY A O 1
ATOM 610 N N . GLU A 1 84 ? -11.330 -19.529 16.396 1.00 59.53 84 GLU A N 1
ATOM 611 C CA . GLU A 1 84 ? -11.190 -18.884 17.725 1.00 59.53 84 GLU A CA 1
ATOM 612 C C . GLU A 1 84 ? -9.759 -18.868 18.277 1.00 59.53 84 GLU A C 1
ATOM 614 O O . GLU A 1 84 ? -9.275 -17.840 18.739 1.00 59.53 84 GLU A O 1
ATOM 619 N N . ASP A 1 85 ? -9.084 -20.013 18.213 1.00 62.38 85 ASP A N 1
ATOM 620 C CA . ASP A 1 85 ? -7.699 -20.184 18.662 1.00 62.38 85 ASP A CA 1
ATOM 621 C C . ASP A 1 85 ? -6.717 -20.121 17.485 1.00 62.38 85 ASP A C 1
ATOM 623 O O . ASP A 1 85 ? -5.544 -20.478 17.608 1.00 62.38 85 ASP A O 1
ATOM 627 N N . ASP A 1 86 ? -7.217 -19.703 16.323 1.00 65.75 86 ASP A N 1
ATOM 628 C CA . ASP A 1 86 ? -6.501 -19.775 15.069 1.00 65.75 86 ASP A CA 1
ATOM 629 C C . ASP A 1 86 ? -5.459 -18.657 14.985 1.00 65.75 86 ASP A C 1
ATOM 631 O O . ASP A 1 86 ? -5.767 -17.477 14.818 1.00 65.75 86 ASP A O 1
ATOM 635 N N . THR A 1 87 ? -4.198 -19.053 15.131 1.00 69.69 87 THR A N 1
ATOM 636 C CA . THR A 1 87 ? -3.020 -18.196 15.001 1.00 69.69 87 THR A CA 1
ATOM 637 C C . THR A 1 87 ? -2.605 -17.990 13.550 1.00 69.69 87 THR A C 1
ATOM 639 O O . THR A 1 87 ? -1.639 -17.270 13.303 1.00 69.69 87 THR A O 1
ATOM 642 N N . THR A 1 88 ? -3.298 -18.596 12.578 1.00 77.75 88 THR A N 1
ATOM 643 C CA . THR A 1 88 ? -2.861 -18.596 11.177 1.00 77.75 88 THR A CA 1
ATOM 644 C C . THR A 1 88 ? -2.812 -17.201 10.570 1.00 77.75 88 THR A C 1
ATOM 646 O O . THR A 1 88 ? -2.010 -16.975 9.667 1.00 77.75 88 THR A O 1
ATOM 649 N N . GLN A 1 89 ? -3.611 -16.249 11.067 1.00 84.25 89 GLN A N 1
ATOM 650 C CA . GLN A 1 89 ? -3.529 -14.848 10.641 1.00 84.25 89 GLN A CA 1
ATOM 651 C C . GLN A 1 89 ? -2.207 -14.227 11.077 1.00 84.25 89 GLN A C 1
ATOM 653 O O . GLN A 1 89 ? -1.473 -13.677 10.259 1.00 84.25 89 GLN A O 1
ATOM 658 N N . GLU A 1 90 ? -1.875 -14.328 12.363 1.00 87.44 90 GLU A N 1
ATOM 659 C CA . GLU A 1 90 ? -0.622 -13.792 12.882 1.00 87.44 90 GLU A CA 1
ATOM 660 C C . GLU A 1 90 ? 0.599 -14.542 12.337 1.00 87.44 90 GLU A C 1
ATOM 662 O O . GLU A 1 90 ? 1.628 -13.916 12.102 1.00 87.44 90 GLU A O 1
ATOM 667 N N . GLU A 1 91 ? 0.492 -15.847 12.084 1.00 87.25 91 GLU A N 1
ATOM 668 C CA . GLU A 1 91 ? 1.547 -16.651 11.458 1.00 87.25 91 GLU A CA 1
ATOM 669 C C . GLU A 1 91 ? 1.785 -16.257 9.999 1.00 87.25 91 GLU A C 1
ATOM 671 O O . GLU A 1 91 ? 2.938 -16.074 9.599 1.00 87.25 91 GLU A O 1
ATOM 676 N N . LEU A 1 92 ? 0.715 -16.069 9.216 1.00 90.00 92 LEU A N 1
ATOM 677 C CA . LEU A 1 92 ? 0.802 -15.564 7.846 1.00 90.00 92 LEU A CA 1
ATOM 678 C C . LEU A 1 92 ? 1.464 -14.184 7.831 1.00 90.00 92 LEU A C 1
ATOM 680 O O . LEU A 1 92 ? 2.418 -13.965 7.085 1.00 90.00 92 LEU A O 1
ATOM 684 N N . LEU A 1 93 ? 1.007 -13.271 8.693 1.00 92.69 93 LEU A N 1
ATOM 685 C CA . LEU A 1 93 ? 1.593 -11.938 8.820 1.00 92.69 93 LEU A CA 1
ATOM 686 C C . LEU A 1 93 ? 3.069 -12.010 9.217 1.00 92.69 93 LEU A C 1
ATOM 688 O O . LEU A 1 93 ? 3.887 -11.361 8.574 1.00 92.69 93 LEU A O 1
ATOM 692 N N . ALA A 1 94 ? 3.437 -12.824 10.208 1.00 90.75 94 ALA A N 1
ATOM 693 C CA . ALA A 1 94 ? 4.827 -12.988 10.631 1.00 90.75 94 ALA A CA 1
ATOM 694 C C . ALA A 1 94 ? 5.714 -13.543 9.502 1.00 90.75 94 ALA A C 1
ATOM 696 O O . ALA A 1 94 ? 6.824 -13.050 9.285 1.00 90.75 94 ALA A O 1
ATOM 697 N N . SER A 1 95 ? 5.215 -14.524 8.744 1.00 90.62 95 SER A N 1
ATOM 698 C CA . SER A 1 95 ? 5.913 -15.082 7.581 1.00 90.62 95 SER A CA 1
ATOM 699 C C . SER A 1 95 ? 6.118 -14.029 6.488 1.00 90.62 95 SER A C 1
ATOM 701 O O . SER A 1 95 ? 7.236 -13.847 6.001 1.00 90.62 95 SER A O 1
ATOM 703 N N . CYS A 1 96 ? 5.072 -13.269 6.150 1.00 94.31 96 CYS A N 1
ATOM 704 C CA . CYS A 1 96 ? 5.144 -12.200 5.157 1.00 94.31 96 CYS A CA 1
ATOM 705 C C . CYS A 1 96 ? 6.029 -11.032 5.610 1.00 94.31 96 CYS A C 1
ATOM 707 O O . CYS A 1 96 ? 6.781 -10.507 4.794 1.00 94.31 96 CYS A O 1
ATOM 709 N N . MET A 1 97 ? 6.004 -10.653 6.891 1.00 93.56 97 MET A N 1
ATOM 710 C CA . MET A 1 97 ? 6.924 -9.658 7.451 1.00 93.56 97 MET A CA 1
ATOM 711 C C . MET A 1 97 ? 8.375 -10.116 7.292 1.00 93.56 97 MET A C 1
ATOM 713 O O . MET A 1 97 ? 9.208 -9.358 6.807 1.00 93.56 97 MET A O 1
ATOM 717 N N . SER A 1 98 ? 8.676 -11.372 7.638 1.00 91.94 98 SER A N 1
ATOM 718 C CA . SER A 1 98 ? 10.021 -11.932 7.476 1.00 91.94 98 SER A CA 1
ATOM 719 C C . SER A 1 98 ? 10.463 -11.955 6.009 1.00 91.94 98 SER A C 1
ATOM 721 O O . SER A 1 98 ? 11.596 -11.569 5.712 1.00 91.94 98 SER A O 1
ATOM 723 N N . LEU A 1 99 ? 9.566 -12.342 5.096 1.00 93.31 99 LEU A N 1
ATOM 724 C CA . LEU A 1 99 ? 9.807 -12.324 3.654 1.00 93.31 99 LEU A CA 1
ATOM 725 C C . LEU A 1 99 ? 10.109 -10.908 3.150 1.00 93.31 99 LEU A C 1
ATOM 727 O O . LEU A 1 99 ? 11.130 -10.695 2.504 1.00 93.31 99 LEU A O 1
ATOM 731 N N . LEU A 1 100 ? 9.244 -9.941 3.452 1.00 93.88 100 LEU A N 1
ATOM 732 C CA . LEU A 1 100 ? 9.395 -8.553 3.013 1.00 93.88 100 LEU A CA 1
ATOM 733 C C . LEU A 1 100 ? 10.686 -7.932 3.557 1.00 93.88 100 LEU A C 1
ATOM 735 O O . LEU A 1 100 ? 11.418 -7.310 2.792 1.00 93.88 100 LEU A O 1
ATOM 739 N N . SER A 1 101 ? 11.027 -8.181 4.824 1.00 91.00 101 SER A N 1
ATOM 740 C CA . SER A 1 101 ? 12.289 -7.723 5.417 1.00 91.00 101 SER A CA 1
ATOM 741 C C . SER A 1 101 ? 13.518 -8.341 4.742 1.00 91.00 101 SER A C 1
ATOM 743 O O . SER A 1 101 ? 14.520 -7.657 4.513 1.00 91.00 101 SER A O 1
ATOM 745 N N . ALA A 1 102 ? 13.461 -9.628 4.383 1.00 89.56 102 ALA A N 1
ATOM 746 C CA . ALA A 1 102 ? 14.540 -10.285 3.64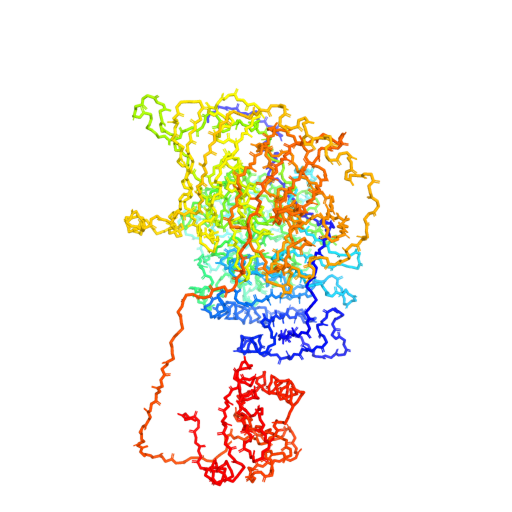7 1.00 89.56 102 ALA A CA 1
ATOM 747 C C . ALA A 1 102 ? 14.697 -9.699 2.233 1.00 89.56 102 ALA A C 1
ATOM 749 O O . ALA A 1 102 ? 15.812 -9.373 1.817 1.00 89.56 102 ALA A O 1
ATOM 750 N N . LEU A 1 103 ? 13.583 -9.495 1.521 1.00 90.25 103 LEU A N 1
ATOM 751 C CA . LEU A 1 103 ? 13.572 -8.887 0.189 1.00 90.25 103 LEU A CA 1
ATOM 752 C C . LEU A 1 103 ? 14.103 -7.449 0.224 1.00 90.25 103 LEU A C 1
ATOM 754 O O . LEU A 1 103 ? 14.966 -7.109 -0.583 1.00 90.25 103 LEU A O 1
ATOM 758 N N . ALA A 1 104 ? 13.658 -6.625 1.176 1.00 86.69 104 ALA A N 1
ATOM 759 C CA . ALA A 1 104 ? 14.116 -5.243 1.334 1.00 86.69 104 ALA A CA 1
ATOM 760 C C . ALA A 1 104 ? 15.636 -5.162 1.528 1.00 86.69 104 ALA A C 1
ATOM 762 O O . ALA A 1 104 ? 16.319 -4.332 0.926 1.00 86.69 104 ALA A O 1
ATOM 763 N N . ARG A 1 105 ? 16.195 -6.076 2.327 1.00 84.75 105 ARG A N 1
ATOM 764 C CA . ARG A 1 105 ? 17.630 -6.115 2.618 1.00 84.75 105 ARG A CA 1
ATOM 765 C C . ARG A 1 105 ? 18.478 -6.548 1.418 1.00 84.75 105 ARG A C 1
ATOM 767 O O . ARG A 1 105 ? 19.585 -6.035 1.240 1.00 84.75 105 ARG A O 1
ATOM 774 N N . GLU A 1 106 ? 17.996 -7.509 0.633 1.00 78.75 106 GLU A N 1
ATOM 775 C CA . GLU A 1 106 ? 18.846 -8.269 -0.294 1.00 78.75 106 GLU A CA 1
ATOM 776 C C . GLU A 1 106 ? 18.514 -8.099 -1.781 1.00 78.75 106 GLU A C 1
ATOM 778 O O . GLU A 1 106 ? 19.398 -8.331 -2.607 1.00 78.75 106 GLU A O 1
ATOM 783 N N . ALA A 1 107 ? 17.287 -7.708 -2.138 1.00 72.25 107 ALA A N 1
ATOM 784 C CA . ALA A 1 107 ? 16.859 -7.555 -3.530 1.00 72.25 107 ALA A CA 1
ATOM 785 C C . ALA A 1 107 ? 17.094 -6.142 -4.086 1.00 72.25 107 ALA A C 1
ATOM 787 O O . ALA A 1 107 ? 17.296 -6.006 -5.283 1.00 72.25 107 ALA A O 1
ATOM 788 N N . LYS A 1 108 ? 17.056 -5.088 -3.251 1.00 65.06 108 LYS A N 1
ATOM 789 C CA . LYS A 1 108 ? 17.323 -3.677 -3.631 1.00 65.06 108 LYS A CA 1
ATOM 790 C C . LYS A 1 108 ? 16.670 -3.212 -4.956 1.00 65.06 108 LYS A C 1
ATOM 792 O O . LYS A 1 108 ? 17.257 -2.423 -5.691 1.00 65.06 108 LYS A O 1
ATOM 797 N N . GLY A 1 109 ? 15.463 -3.697 -5.259 1.00 62.12 109 GLY A N 1
ATOM 798 C CA . GLY A 1 109 ? 14.707 -3.347 -6.472 1.00 62.12 109 GLY A CA 1
ATOM 799 C C . GLY A 1 109 ? 15.070 -4.117 -7.746 1.00 62.12 109 GLY A C 1
ATOM 800 O O . GLY A 1 109 ? 14.591 -3.768 -8.820 1.00 62.12 109 GLY A O 1
ATOM 801 N N . GLU A 1 110 ? 15.867 -5.183 -7.639 1.00 71.19 110 GLU A N 1
ATOM 802 C CA . GLU A 1 110 ? 16.204 -6.095 -8.745 1.00 71.19 110 GLU A CA 1
ATOM 803 C C . GLU A 1 110 ? 15.039 -7.010 -9.160 1.00 71.19 110 GLU A C 1
ATOM 805 O O . GLU A 1 110 ? 15.118 -7.664 -10.199 1.00 71.19 110 GLU A O 1
ATOM 810 N N . LEU A 1 111 ? 13.982 -7.099 -8.342 1.00 83.31 111 LEU A N 1
ATOM 811 C CA . LEU A 1 111 ? 12.892 -8.055 -8.522 1.00 83.31 111 LEU A CA 1
ATOM 812 C C . LEU A 1 111 ? 11.565 -7.388 -8.877 1.00 83.31 111 LEU A C 1
ATOM 814 O O . LEU A 1 111 ? 11.207 -6.339 -8.344 1.00 83.31 111 LEU A O 1
ATOM 818 N N . GLU A 1 112 ? 10.783 -8.085 -9.694 1.00 90.25 112 GLU A N 1
ATOM 819 C CA . GLU A 1 112 ? 9.372 -7.799 -9.910 1.00 90.25 112 GLU A CA 1
ATOM 820 C C . GLU A 1 112 ? 8.533 -8.641 -8.934 1.00 90.25 112 GLU A C 1
ATOM 822 O O . GLU A 1 112 ? 8.465 -9.867 -9.052 1.00 90.25 112 GLU A O 1
ATOM 827 N N . ILE A 1 113 ? 7.932 -7.982 -7.933 1.00 95.31 113 ILE A N 1
ATOM 828 C CA . ILE A 1 113 ? 7.237 -8.633 -6.811 1.00 95.31 113 ILE A CA 1
ATOM 829 C C . ILE A 1 113 ? 5.725 -8.396 -6.898 1.00 95.31 113 ILE A C 1
ATOM 831 O O . ILE A 1 113 ? 5.251 -7.256 -6.888 1.00 95.31 113 ILE A O 1
ATOM 835 N N . PHE A 1 114 ? 4.969 -9.492 -6.921 1.00 97.00 114 PHE A N 1
ATOM 836 C CA . PHE A 1 114 ? 3.513 -9.515 -7.014 1.00 97.00 114 PHE A CA 1
ATOM 837 C C . PHE A 1 114 ? 2.919 -10.216 -5.794 1.00 97.00 114 PHE A C 1
ATOM 839 O O . PHE A 1 114 ? 3.302 -11.336 -5.482 1.00 97.00 114 PHE A O 1
ATOM 846 N N . PHE A 1 115 ? 1.948 -9.591 -5.139 1.00 97.69 115 PHE A N 1
ATOM 847 C CA . PHE A 1 115 ? 1.075 -10.219 -4.152 1.00 97.69 115 PHE A CA 1
ATOM 848 C C . PHE A 1 115 ? -0.316 -10.331 -4.755 1.00 97.69 115 PHE A C 1
ATOM 850 O O . PHE A 1 115 ? -0.967 -9.319 -5.004 1.00 97.69 115 PHE A O 1
ATOM 857 N N . VAL A 1 116 ? -0.756 -11.556 -5.015 1.00 96.00 116 VAL A N 1
ATOM 858 C CA . VAL A 1 116 ? -2.032 -11.870 -5.657 1.00 96.00 116 VAL A CA 1
ATOM 859 C C . VAL A 1 116 ? -2.843 -12.677 -4.659 1.00 96.00 116 VAL A C 1
ATOM 861 O O . VAL A 1 116 ? -2.583 -13.856 -4.442 1.00 96.00 116 VAL A O 1
ATOM 864 N N . LEU A 1 117 ? -3.802 -12.032 -4.010 1.00 95.06 117 LEU A N 1
ATOM 865 C CA . LEU A 1 117 ? -4.521 -12.585 -2.867 1.00 95.06 117 LEU A CA 1
ATOM 866 C C . LEU A 1 117 ? -5.994 -12.781 -3.214 1.00 95.06 117 LEU A C 1
ATOM 868 O O . LEU A 1 117 ? -6.581 -11.953 -3.909 1.00 95.06 117 LEU A O 1
ATOM 872 N N . LYS A 1 118 ? -6.612 -13.854 -2.728 1.00 92.69 118 LYS A N 1
ATOM 873 C CA . LYS A 1 118 ? -8.069 -14.014 -2.766 1.00 92.69 118 LYS A CA 1
ATOM 874 C C . LYS A 1 118 ? -8.740 -12.976 -1.854 1.00 92.69 118 LYS A C 1
ATOM 876 O O . LYS A 1 118 ? -8.238 -12.671 -0.775 1.00 92.69 118 LYS A O 1
ATOM 881 N N . ALA A 1 119 ? -9.871 -12.418 -2.276 1.00 92.19 119 ALA A N 1
ATOM 882 C CA . ALA A 1 119 ? -10.658 -11.489 -1.466 1.00 92.19 119 ALA A CA 1
ATOM 883 C C . ALA A 1 119 ? -11.447 -12.245 -0.383 1.00 92.19 119 ALA A C 1
ATOM 885 O O . ALA A 1 119 ? -12.606 -12.601 -0.588 1.00 92.19 119 ALA A O 1
ATOM 886 N N . ASN A 1 120 ? -10.817 -12.512 0.761 1.00 90.62 120 ASN A N 1
ATOM 887 C CA . ASN A 1 120 ? -11.446 -13.147 1.920 1.00 90.62 120 ASN A CA 1
ATOM 888 C C . ASN A 1 120 ? -10.876 -12.601 3.238 1.00 90.62 120 ASN A C 1
ATOM 890 O O . ASN A 1 120 ? -9.993 -11.733 3.245 1.00 90.62 120 ASN A O 1
ATOM 894 N N . LEU A 1 121 ? -11.388 -13.092 4.369 1.00 91.19 121 LEU A N 1
ATOM 895 C CA . LEU A 1 121 ? -10.967 -12.583 5.670 1.00 91.19 121 LEU A CA 1
ATOM 896 C C . LEU A 1 121 ? -9.494 -12.914 5.953 1.00 91.19 121 LEU A C 1
ATOM 898 O O . LEU A 1 121 ? -8.795 -12.075 6.524 1.00 91.19 121 LEU A O 1
ATOM 902 N N . ARG A 1 122 ? -8.998 -14.074 5.490 1.00 91.12 122 ARG A N 1
ATOM 903 C CA . ARG A 1 122 ? -7.617 -14.542 5.714 1.00 91.12 122 ARG A CA 1
ATOM 904 C C . ARG A 1 122 ? -6.558 -13.574 5.196 1.00 91.12 122 ARG A C 1
ATOM 906 O O . ARG A 1 122 ? -5.501 -13.424 5.801 1.00 91.12 122 ARG A O 1
ATOM 913 N N . TYR A 1 123 ? -6.823 -12.924 4.069 1.00 93.81 123 TYR A N 1
ATOM 914 C CA . TYR A 1 123 ? -5.856 -12.021 3.447 1.00 93.81 123 TYR A CA 1
ATOM 915 C C . TYR A 1 123 ? -6.090 -10.546 3.774 1.00 93.81 123 TYR A C 1
ATOM 917 O O . TYR A 1 123 ? -5.271 -9.704 3.406 1.00 93.81 123 TYR A O 1
ATOM 925 N N . SER A 1 124 ? -7.156 -10.214 4.506 1.00 94.44 124 SER A N 1
ATOM 926 C CA . SER A 1 124 ? -7.503 -8.823 4.816 1.00 94.44 124 SER A CA 1
ATOM 927 C C . SER A 1 124 ? -6.431 -8.115 5.656 1.00 94.44 124 SER A C 1
ATOM 929 O O . SER A 1 124 ? -6.026 -6.999 5.335 1.00 94.44 124 SER A O 1
ATOM 931 N N . ALA A 1 125 ? -5.889 -8.779 6.681 1.00 95.75 125 ALA A N 1
ATOM 932 C CA . ALA A 1 125 ? -4.809 -8.217 7.489 1.00 95.75 125 ALA A CA 1
ATOM 933 C C . ALA A 1 125 ? -3.521 -8.031 6.669 1.00 95.75 125 ALA A C 1
ATOM 935 O O . ALA A 1 125 ? -2.860 -6.995 6.758 1.00 95.75 125 ALA A O 1
ATOM 936 N N . LEU A 1 126 ? -3.180 -9.018 5.831 1.00 96.81 126 LEU A N 1
ATOM 937 C CA . LEU A 1 126 ? -2.010 -8.949 4.955 1.00 96.81 126 LEU A CA 1
ATOM 938 C C . LEU A 1 126 ? -2.134 -7.790 3.958 1.00 96.81 126 LEU A C 1
ATOM 940 O O . LEU A 1 126 ? -1.152 -7.106 3.692 1.00 96.81 126 LEU A O 1
ATOM 944 N N . TRP A 1 127 ? -3.338 -7.514 3.460 1.00 96.62 127 TRP A N 1
ATOM 945 C CA . TRP A 1 127 ? -3.588 -6.380 2.575 1.00 96.62 127 TRP A CA 1
ATOM 946 C C . TRP A 1 127 ? -3.209 -5.037 3.214 1.00 96.62 127 TRP A C 1
ATOM 948 O O . TRP A 1 127 ? -2.480 -4.249 2.610 1.00 96.62 127 TRP A O 1
ATOM 958 N N . GLY A 1 128 ? -3.621 -4.810 4.466 1.00 95.81 128 GLY A N 1
ATOM 959 C CA . GLY A 1 128 ? -3.230 -3.624 5.235 1.00 95.81 128 GLY A CA 1
ATOM 960 C C . GLY A 1 128 ? -1.722 -3.537 5.473 1.00 95.81 128 GLY A C 1
ATOM 961 O O . GLY A 1 128 ? -1.133 -2.465 5.339 1.00 95.81 128 GLY A O 1
ATOM 962 N N . LEU A 1 129 ? -1.081 -4.675 5.762 1.00 96.94 129 LEU A N 1
ATOM 963 C CA . LEU A 1 129 ? 0.372 -4.757 5.920 1.00 96.94 129 LEU A CA 1
ATOM 964 C C . LEU A 1 129 ? 1.110 -4.360 4.636 1.00 96.94 129 LEU A C 1
ATOM 966 O O . LEU A 1 129 ? 2.073 -3.599 4.685 1.00 96.94 129 LEU A O 1
ATOM 970 N N . LEU A 1 130 ? 0.655 -4.857 3.484 1.00 96.38 130 LEU A N 1
ATOM 971 C CA . LEU A 1 130 ? 1.291 -4.615 2.188 1.00 96.38 130 LEU A CA 1
ATOM 972 C C . LEU A 1 130 ? 1.211 -3.150 1.747 1.00 96.38 130 LEU A C 1
ATOM 974 O O . LEU A 1 130 ? 2.122 -2.686 1.061 1.00 96.38 130 LEU A O 1
ATOM 978 N N . ARG A 1 131 ? 0.158 -2.418 2.135 1.00 92.94 131 ARG A N 1
ATOM 979 C CA . ARG A 1 131 ? 0.059 -0.967 1.898 1.00 92.94 131 ARG A CA 1
ATOM 980 C C . ARG A 1 131 ? 1.181 -0.216 2.607 1.00 92.94 131 ARG A C 1
ATOM 982 O O . ARG A 1 131 ? 1.929 0.512 1.964 1.00 92.94 131 ARG A O 1
ATOM 989 N N . ALA A 1 132 ? 1.354 -0.473 3.902 1.00 91.31 132 ALA A N 1
ATOM 990 C CA . ALA A 1 132 ? 2.429 0.127 4.686 1.00 91.31 132 ALA A CA 1
ATOM 991 C C . ALA A 1 132 ? 3.815 -0.304 4.204 1.00 91.31 132 ALA A C 1
ATOM 993 O O . ALA A 1 132 ? 4.675 0.545 3.985 1.00 91.31 132 ALA A O 1
ATOM 994 N N . ALA A 1 133 ? 4.012 -1.594 3.927 1.00 91.75 133 ALA A N 1
ATOM 995 C CA . ALA A 1 133 ? 5.278 -2.099 3.406 1.00 91.75 133 ALA A CA 1
ATOM 996 C C . ALA A 1 133 ? 5.675 -1.441 2.074 1.00 91.75 133 ALA A C 1
ATOM 998 O O . ALA A 1 133 ? 6.857 -1.217 1.837 1.00 91.75 133 ALA A O 1
ATOM 999 N N . ALA A 1 134 ? 4.714 -1.094 1.214 1.00 87.81 134 ALA A N 1
ATOM 1000 C CA . ALA A 1 134 ? 5.004 -0.401 -0.038 1.00 87.81 134 ALA A CA 1
ATOM 1001 C C . ALA A 1 134 ? 5.465 1.051 0.156 1.00 87.81 134 ALA A C 1
ATOM 1003 O O . ALA A 1 134 ? 6.265 1.536 -0.641 1.00 87.81 134 ALA A O 1
ATOM 1004 N N . HIS A 1 135 ? 4.988 1.728 1.203 1.00 83.75 135 HIS A N 1
ATOM 1005 C CA . HIS A 1 135 ? 5.466 3.061 1.572 1.00 83.75 135 HIS A CA 1
ATOM 1006 C C . HIS A 1 135 ? 6.803 3.019 2.316 1.00 83.75 135 HIS A C 1
ATOM 1008 O O . HIS A 1 135 ? 7.631 3.908 2.134 1.00 83.75 135 HIS A O 1
ATOM 1014 N N . GLU A 1 136 ? 7.036 1.987 3.129 1.00 83.31 136 GLU A N 1
ATOM 1015 C CA . GLU A 1 136 ? 8.310 1.785 3.831 1.00 83.31 136 GLU A CA 1
ATOM 1016 C C . GLU A 1 136 ? 9.435 1.345 2.890 1.00 83.31 136 GLU A C 1
ATOM 1018 O O . GLU A 1 136 ? 10.577 1.765 3.068 1.00 83.31 136 GLU A O 1
ATOM 1023 N N . HIS A 1 137 ? 9.100 0.542 1.877 1.00 83.00 137 HIS A N 1
ATOM 1024 C CA . HIS A 1 137 ? 10.041 -0.023 0.914 1.00 83.00 137 HIS A CA 1
ATOM 1025 C C . HIS A 1 137 ? 9.611 0.208 -0.549 1.00 83.00 137 HIS A C 1
ATOM 1027 O O . HIS A 1 137 ? 9.321 -0.759 -1.269 1.00 83.00 137 HIS A O 1
ATOM 1033 N N . PRO A 1 138 ? 9.577 1.466 -1.040 1.00 79.12 138 PRO A N 1
ATOM 1034 C CA . PRO A 1 138 ? 9.222 1.769 -2.430 1.00 79.12 138 PRO A CA 1
ATOM 1035 C C . PRO A 1 138 ? 10.126 1.065 -3.454 1.00 79.12 138 PRO A C 1
ATOM 1037 O O . PRO A 1 138 ? 9.692 0.744 -4.562 1.00 79.12 138 PRO A O 1
ATOM 1040 N N . GLU A 1 139 ? 11.374 0.774 -3.080 1.00 77.00 139 GLU A N 1
ATOM 1041 C CA . GLU A 1 139 ? 12.334 0.018 -3.883 1.00 77.00 139 GLU A CA 1
ATOM 1042 C C . GLU A 1 139 ? 11.862 -1.402 -4.210 1.00 77.00 139 GLU A C 1
ATOM 1044 O O . GLU A 1 139 ? 12.260 -1.942 -5.238 1.00 77.00 139 GLU A O 1
ATOM 1049 N N . LEU A 1 140 ? 10.989 -2.001 -3.392 1.00 84.31 140 LEU A N 1
ATOM 1050 C CA . LEU A 1 140 ? 10.422 -3.324 -3.668 1.00 84.31 140 LEU A CA 1
ATOM 1051 C C . LEU A 1 140 ? 9.358 -3.305 -4.766 1.00 84.31 140 LEU A C 1
ATOM 1053 O O . LEU A 1 140 ? 8.965 -4.373 -5.235 1.00 84.31 140 LEU A O 1
ATOM 1057 N N . ARG A 1 141 ? 8.885 -2.119 -5.181 1.00 85.31 141 ARG A N 1
ATOM 1058 C CA . ARG A 1 141 ? 7.952 -1.947 -6.309 1.00 85.31 141 ARG A CA 1
ATOM 1059 C C . ARG A 1 141 ? 6.746 -2.898 -6.226 1.00 85.31 141 ARG A C 1
ATOM 1061 O O . ARG A 1 141 ? 6.339 -3.501 -7.221 1.00 85.31 141 ARG A O 1
ATOM 1068 N N . LEU A 1 142 ? 6.197 -3.054 -5.018 1.00 90.44 142 LEU A N 1
ATOM 1069 C CA . LEU A 1 142 ? 5.163 -4.045 -4.719 1.00 90.44 142 LEU A CA 1
ATOM 1070 C C . LEU A 1 142 ? 3.913 -3.830 -5.579 1.00 90.44 142 LEU A C 1
ATOM 1072 O O . LEU A 1 142 ? 3.344 -2.737 -5.615 1.00 90.44 142 LEU A O 1
ATOM 1076 N N . ARG A 1 143 ? 3.447 -4.905 -6.217 1.00 93.19 143 ARG A N 1
ATOM 1077 C CA . ARG A 1 143 ? 2.174 -4.946 -6.948 1.00 93.19 143 ARG A CA 1
ATOM 1078 C C . ARG A 1 143 ? 1.189 -5.787 -6.168 1.00 93.19 143 ARG A C 1
ATOM 1080 O O . ARG A 1 143 ? 1.439 -6.965 -5.926 1.00 93.19 143 ARG A O 1
ATOM 1087 N N . ARG A 1 144 ? 0.103 -5.163 -5.737 1.00 95.50 144 ARG A N 1
ATOM 1088 C CA . ARG A 1 144 ? -0.870 -5.728 -4.805 1.00 95.50 144 ARG A CA 1
ATOM 1089 C C . ARG A 1 144 ? -2.175 -5.935 -5.567 1.00 95.50 144 ARG A C 1
ATOM 1091 O O . ARG A 1 144 ? -2.777 -4.966 -6.023 1.00 95.50 144 ARG A O 1
ATOM 1098 N N . MET A 1 145 ? -2.603 -7.184 -5.723 1.00 96.00 145 MET A N 1
ATOM 1099 C CA . MET A 1 145 ? -3.828 -7.557 -6.427 1.00 96.00 145 MET A CA 1
ATOM 1100 C C . MET A 1 145 ? -4.729 -8.380 -5.509 1.00 96.00 145 MET A C 1
ATOM 1102 O O . MET A 1 145 ? -4.318 -9.430 -5.022 1.00 96.00 145 MET A O 1
ATOM 1106 N N . LEU A 1 146 ? -5.969 -7.937 -5.327 1.00 95.12 146 LEU A N 1
ATOM 1107 C CA . LEU A 1 146 ? -7.002 -8.662 -4.595 1.00 95.12 146 LEU A CA 1
ATOM 1108 C C . LEU A 1 146 ? -8.023 -9.230 -5.589 1.00 95.12 146 LEU A C 1
ATOM 1110 O O . LEU A 1 146 ? -8.643 -8.474 -6.330 1.00 95.12 146 LEU A O 1
ATOM 1114 N N . ARG A 1 147 ? -8.195 -10.551 -5.650 1.00 93.88 147 ARG A N 1
ATOM 1115 C CA . ARG A 1 147 ? -9.097 -11.227 -6.595 1.00 93.88 147 ARG A CA 1
ATOM 1116 C C . ARG A 1 147 ? -10.453 -11.505 -5.965 1.00 93.88 147 ARG A C 1
ATOM 1118 O O . ARG A 1 147 ? -10.560 -12.288 -5.023 1.00 93.88 147 ARG A O 1
ATOM 1125 N N . GLU A 1 148 ? -11.495 -10.918 -6.534 1.00 91.31 148 GLU A N 1
ATOM 1126 C CA . GLU A 1 148 ? -12.882 -11.119 -6.116 1.00 91.31 148 GLU A CA 1
ATOM 1127 C C . GLU A 1 148 ? -13.500 -12.313 -6.871 1.00 91.31 148 GLU A C 1
ATOM 1129 O O . GLU A 1 148 ? -14.311 -12.156 -7.784 1.00 91.31 148 GLU A O 1
ATOM 1134 N N . GLY A 1 149 ? -13.076 -13.526 -6.498 1.00 83.12 149 GLY A N 1
ATOM 1135 C CA . GLY A 1 149 ? -13.632 -14.795 -6.981 1.00 83.12 149 GLY A CA 1
ATOM 1136 C C . GLY A 1 149 ? -12.635 -15.707 -7.708 1.00 83.12 149 GLY A C 1
ATOM 1137 O O . GLY A 1 149 ? -11.682 -15.256 -8.340 1.00 83.12 149 GLY A O 1
ATOM 1138 N N . ASP A 1 150 ? -12.894 -17.015 -7.659 1.00 79.62 150 ASP A N 1
ATOM 1139 C CA . ASP A 1 150 ? -11.955 -18.065 -8.101 1.00 79.62 150 ASP A CA 1
ATOM 1140 C C . ASP A 1 150 ? -11.718 -18.119 -9.615 1.00 79.62 150 ASP A C 1
ATOM 1142 O O . ASP A 1 150 ? -10.688 -18.599 -10.081 1.00 79.62 150 ASP A O 1
ATOM 1146 N N . GLY A 1 151 ? -12.667 -17.612 -10.404 1.00 79.38 151 GLY A N 1
ATOM 1147 C CA . GLY A 1 151 ? -12.573 -17.562 -11.866 1.00 79.38 151 GLY A CA 1
ATOM 1148 C C . GLY A 1 151 ? -11.859 -16.325 -12.416 1.00 79.38 151 GLY A C 1
ATOM 1149 O O . GLY A 1 151 ? -11.732 -16.193 -13.634 1.00 79.38 151 GLY A O 1
ATOM 1150 N N . VAL A 1 152 ? -11.428 -15.398 -11.555 1.00 87.00 152 VAL A N 1
ATOM 1151 C CA . VAL A 1 152 ? -10.800 -14.150 -11.994 1.00 87.00 152 VAL A CA 1
ATOM 1152 C C . VAL A 1 152 ? -9.353 -14.412 -12.408 1.00 87.00 152 VAL A C 1
ATOM 1154 O O . VAL A 1 152 ? -8.535 -14.903 -11.628 1.00 87.00 152 VAL A O 1
ATOM 1157 N N . THR A 1 153 ? -9.042 -14.063 -13.658 1.00 86.12 153 THR A N 1
ATOM 1158 C CA . THR A 1 153 ? -7.693 -14.195 -14.220 1.00 86.12 153 THR A CA 1
ATOM 1159 C C . THR A 1 153 ? -6.755 -13.199 -13.546 1.00 86.12 153 THR A C 1
ATOM 1161 O O . THR A 1 153 ? -7.082 -12.023 -13.389 1.00 86.12 153 THR A O 1
ATOM 1164 N N . MET A 1 154 ? -5.578 -13.673 -13.153 1.00 87.06 154 MET A N 1
ATOM 1165 C CA . MET A 1 154 ? -4.525 -12.835 -12.610 1.00 87.06 154 MET A CA 1
ATOM 1166 C C . MET A 1 154 ? -4.012 -11.868 -13.680 1.00 87.06 154 MET A C 1
ATOM 1168 O O . MET A 1 154 ? -3.763 -12.249 -14.823 1.00 87.06 154 MET A O 1
ATOM 1172 N N . LEU A 1 155 ? -3.809 -10.618 -13.278 1.00 86.38 155 LEU A N 1
ATOM 1173 C CA . LEU A 1 155 ? -3.088 -9.619 -14.055 1.00 86.38 155 LEU A CA 1
ATOM 1174 C C . LEU A 1 155 ? -1.754 -9.339 -13.370 1.00 86.38 155 LEU A C 1
ATOM 1176 O O . LEU A 1 155 ? -1.676 -9.340 -12.142 1.00 86.38 155 LEU A O 1
ATOM 1180 N N . LEU A 1 156 ? -0.717 -9.094 -14.172 1.00 88.50 156 LEU A N 1
ATOM 1181 C CA . LEU A 1 156 ? 0.645 -8.822 -13.709 1.00 88.50 156 LEU A CA 1
ATOM 1182 C C . LEU A 1 156 ? 1.054 -7.414 -14.168 1.00 88.50 156 LEU A C 1
ATOM 1184 O O . LEU A 1 156 ? 1.662 -7.276 -15.228 1.00 88.50 156 LEU A O 1
ATOM 1188 N N . PRO A 1 157 ? 0.687 -6.352 -13.428 1.00 84.06 157 PRO A N 1
ATOM 1189 C CA . PRO A 1 157 ? 0.899 -4.964 -13.839 1.00 84.06 157 PRO A CA 1
ATOM 1190 C C . PRO A 1 157 ? 2.380 -4.612 -14.013 1.00 84.06 157 PRO A C 1
ATOM 1192 O O . PRO A 1 157 ? 3.240 -5.096 -13.285 1.00 84.06 157 PRO A O 1
ATOM 1195 N N . ALA A 1 158 ? 2.698 -3.718 -14.947 1.00 77.56 158 ALA A N 1
ATOM 1196 C CA . ALA A 1 158 ? 4.074 -3.273 -15.177 1.00 77.56 158 ALA A CA 1
ATOM 1197 C C . ALA A 1 158 ? 4.571 -2.236 -14.164 1.00 77.56 158 ALA A C 1
ATOM 1199 O O . ALA A 1 158 ? 5.780 -2.122 -13.966 1.00 77.56 158 ALA A O 1
ATOM 1200 N N . LEU A 1 159 ? 3.669 -1.518 -13.499 1.00 78.81 159 LEU A N 1
ATOM 1201 C CA . LEU A 1 159 ? 3.991 -0.500 -12.497 1.00 78.81 159 LEU A CA 1
ATOM 1202 C C . LEU A 1 159 ? 3.520 -0.955 -11.109 1.00 78.81 159 LEU A C 1
ATOM 1204 O O . LEU A 1 159 ? 2.566 -1.734 -11.050 1.00 78.81 159 LEU A O 1
ATOM 1208 N N . PRO A 1 160 ? 4.164 -0.495 -10.019 1.00 82.88 160 PRO A N 1
ATOM 1209 C CA . PRO A 1 160 ? 3.636 -0.651 -8.666 1.00 82.88 160 PRO A CA 1
ATOM 1210 C C . PRO A 1 160 ? 2.203 -0.125 -8.600 1.00 82.88 160 PRO A C 1
ATOM 1212 O O . PRO A 1 160 ? 1.892 0.926 -9.156 1.00 82.88 160 PRO A O 1
ATOM 1215 N N . CYS A 1 161 ? 1.311 -0.884 -7.974 1.00 85.50 161 CYS A N 1
ATOM 1216 C CA . CYS A 1 161 ? -0.090 -0.498 -7.870 1.00 85.50 161 CYS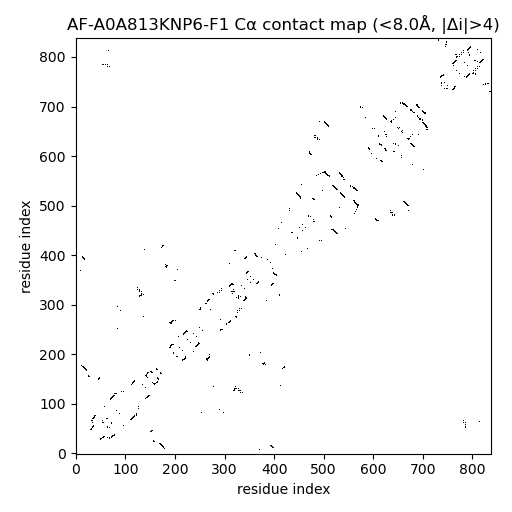 A CA 1
ATOM 1217 C C . CYS A 1 161 ? -0.832 -1.338 -6.833 1.00 85.50 161 CYS A C 1
ATOM 1219 O O . CYS A 1 161 ? -0.394 -2.427 -6.451 1.00 85.50 161 CYS A O 1
ATOM 1221 N N . GLU A 1 162 ? -2.011 -0.848 -6.467 1.00 91.81 162 GLU A N 1
ATOM 1222 C CA . GLU A 1 162 ? -3.042 -1.594 -5.760 1.00 91.81 162 GLU A CA 1
ATOM 1223 C C . GLU A 1 162 ? -4.269 -1.767 -6.660 1.00 91.81 162 GLU A C 1
ATOM 1225 O O . GLU A 1 162 ? -4.797 -0.779 -7.174 1.00 91.81 162 GLU A O 1
ATOM 1230 N N . LEU A 1 163 ? -4.716 -3.009 -6.862 1.00 92.81 163 LEU A N 1
ATOM 1231 C CA . LEU A 1 163 ? -5.854 -3.334 -7.724 1.00 92.81 163 LEU A CA 1
ATOM 1232 C C . LEU A 1 163 ? -6.772 -4.386 -7.097 1.00 92.81 163 LEU A C 1
ATOM 1234 O O . LEU A 1 163 ? -6.308 -5.410 -6.599 1.00 92.81 163 LEU A O 1
ATOM 1238 N N . ASN A 1 164 ? -8.077 -4.197 -7.255 1.00 94.38 164 ASN A N 1
ATOM 1239 C CA . ASN A 1 164 ? -9.069 -5.258 -7.147 1.00 94.38 164 ASN A CA 1
ATOM 1240 C C . ASN A 1 164 ? -9.321 -5.831 -8.543 1.00 94.38 164 ASN A C 1
ATOM 1242 O O . ASN A 1 164 ? -9.656 -5.107 -9.482 1.00 94.38 164 ASN A O 1
ATOM 1246 N N . LEU A 1 165 ? -9.156 -7.138 -8.690 1.00 94.69 165 LEU A N 1
ATOM 1247 C CA . LEU A 1 165 ? -9.424 -7.866 -9.919 1.00 94.69 165 LEU A CA 1
ATOM 1248 C C . LEU A 1 165 ? -10.807 -8.505 -9.815 1.00 94.69 165 LEU A C 1
ATOM 1250 O O . LEU A 1 165 ? -11.068 -9.296 -8.907 1.00 94.69 165 LEU A O 1
ATOM 1254 N N . ARG A 1 166 ? -11.671 -8.177 -10.772 1.00 93.50 166 ARG A N 1
ATOM 1255 C CA . ARG A 1 166 ? -13.024 -8.723 -10.917 1.00 93.50 166 ARG A CA 1
ATOM 1256 C C . ARG A 1 166 ? -13.191 -9.342 -12.295 1.00 93.50 166 ARG A C 1
ATOM 1258 O O . ARG A 1 166 ? -12.336 -9.192 -13.168 1.00 93.50 166 ARG A O 1
ATOM 1265 N N . SER A 1 167 ? -14.327 -9.998 -12.519 1.00 89.69 167 SER A N 1
ATOM 1266 C CA . SER A 1 167 ? -14.659 -10.536 -13.842 1.00 89.69 167 SER A CA 1
ATOM 1267 C C . SER A 1 167 ? -14.771 -9.446 -14.920 1.00 89.69 167 SER A C 1
ATOM 1269 O O . SER A 1 167 ? -14.463 -9.710 -16.080 1.00 89.69 167 SER A O 1
ATOM 1271 N N . GLU A 1 168 ? -15.140 -8.213 -14.543 1.00 90.56 168 GLU A N 1
ATOM 1272 C CA . GLU A 1 168 ? -15.261 -7.080 -15.469 1.00 90.56 168 GLU A CA 1
ATOM 1273 C C . GLU A 1 168 ? -13.924 -6.374 -15.767 1.00 90.56 168 GLU A C 1
ATOM 1275 O O . GLU A 1 168 ? -13.864 -5.541 -16.673 1.00 90.56 168 GLU A O 1
ATOM 1280 N N . GLY A 1 169 ? -12.850 -6.677 -15.028 1.00 90.81 169 GLY A N 1
ATOM 1281 C CA . GLY A 1 169 ? -11.527 -6.079 -15.223 1.00 90.81 169 GLY A CA 1
ATOM 1282 C C . GLY A 1 169 ? -10.823 -5.682 -13.925 1.00 90.81 169 GLY A C 1
ATOM 1283 O O . GLY A 1 169 ? -11.117 -6.202 -12.849 1.00 90.81 169 GLY A O 1
ATOM 1284 N N . ALA A 1 170 ? -9.863 -4.762 -14.040 1.00 91.88 170 ALA A N 1
ATOM 1285 C CA . ALA A 1 170 ? -9.088 -4.239 -12.919 1.00 91.88 170 ALA A CA 1
ATOM 1286 C C . ALA A 1 170 ? -9.681 -2.930 -12.391 1.00 91.88 170 ALA A C 1
ATOM 1288 O O . ALA A 1 170 ? -10.053 -2.050 -13.169 1.00 91.88 170 ALA A O 1
ATOM 1289 N N . PHE A 1 171 ? -9.721 -2.791 -11.069 1.00 92.56 171 PHE A N 1
ATOM 1290 C CA . PHE A 1 171 ? -10.257 -1.627 -10.382 1.00 92.56 171 PHE A CA 1
ATOM 1291 C C . PHE A 1 171 ? -9.246 -1.085 -9.377 1.00 92.56 171 PHE A C 1
ATOM 1293 O O . PHE A 1 171 ? -8.747 -1.833 -8.543 1.00 92.56 171 PHE A O 1
ATOM 1300 N N . ALA A 1 172 ? -8.961 0.212 -9.422 1.00 91.31 172 ALA A N 1
ATOM 1301 C CA . ALA A 1 172 ? -8.072 0.869 -8.469 1.00 91.31 172 ALA A CA 1
ATOM 1302 C C . ALA A 1 172 ? -8.885 1.595 -7.379 1.00 91.31 172 ALA A C 1
ATOM 1304 O O . ALA A 1 172 ? -9.946 2.156 -7.685 1.00 91.31 172 ALA A O 1
ATOM 1305 N N . PRO A 1 173 ? -8.412 1.619 -6.120 1.00 91.75 173 PRO A N 1
ATOM 1306 C CA . PRO A 1 173 ? -9.094 2.328 -5.046 1.00 91.75 173 PRO A CA 1
ATOM 1307 C C . PRO A 1 173 ? -9.000 3.850 -5.232 1.00 91.75 173 PRO A C 1
ATOM 1309 O O . PRO A 1 173 ? -8.016 4.390 -5.748 1.00 91.75 173 PRO A O 1
ATOM 1312 N N . ARG A 1 174 ? -10.046 4.552 -4.801 1.00 90.06 174 ARG A N 1
ATOM 1313 C CA . ARG A 1 174 ? -10.178 6.010 -4.791 1.00 90.06 174 ARG A CA 1
ATOM 1314 C C . ARG A 1 174 ? -10.845 6.442 -3.507 1.00 90.06 174 ARG A C 1
ATOM 1316 O O . ARG A 1 174 ? -11.927 5.965 -3.181 1.00 90.06 174 ARG A O 1
ATOM 1323 N N . LEU A 1 175 ? -10.248 7.400 -2.826 1.00 91.88 175 LEU A N 1
ATOM 1324 C CA . LEU A 1 175 ? -10.896 8.096 -1.739 1.00 91.88 175 LEU A CA 1
ATOM 1325 C C . LEU A 1 175 ? -11.821 9.161 -2.322 1.00 91.88 175 LEU A C 1
ATOM 1327 O O . LEU A 1 175 ? -11.397 9.990 -3.131 1.00 91.88 175 LEU A O 1
ATOM 1331 N N . ARG A 1 176 ? -13.090 9.131 -1.921 1.00 91.00 176 ARG A N 1
ATOM 1332 C CA . ARG A 1 176 ? -14.096 10.113 -2.330 1.00 91.00 176 ARG A CA 1
ATOM 1333 C C . ARG A 1 176 ? -14.720 10.752 -1.107 1.00 91.00 176 ARG A C 1
ATOM 1335 O O . ARG A 1 176 ? -15.079 10.051 -0.166 1.00 91.00 176 ARG A O 1
ATOM 1342 N N . ALA A 1 177 ? -14.858 12.073 -1.138 1.00 91.06 177 ALA A N 1
ATOM 1343 C CA . ALA A 1 177 ? -15.621 12.792 -0.130 1.00 91.06 177 ALA A CA 1
ATOM 1344 C C . ALA A 1 177 ? -17.107 12.433 -0.256 1.00 91.06 177 ALA A C 1
ATOM 1346 O O . ALA A 1 177 ? -17.649 12.384 -1.363 1.00 91.06 177 ALA A O 1
ATOM 1347 N N . VAL A 1 178 ? -17.762 12.198 0.876 1.00 90.62 178 VAL A N 1
ATOM 1348 C CA . VAL A 1 178 ? -19.199 11.916 0.947 1.00 90.62 178 VAL A CA 1
ATOM 1349 C C . VAL A 1 178 ? -19.860 12.809 1.984 1.00 90.62 178 VAL A C 1
ATOM 1351 O O . VAL A 1 178 ? -19.217 13.313 2.905 1.00 90.62 178 VAL A O 1
ATOM 1354 N N . ALA A 1 179 ? -21.164 13.026 1.831 1.00 89.19 179 ALA A N 1
ATOM 1355 C CA . ALA A 1 179 ? -21.923 13.778 2.816 1.00 89.19 179 ALA A CA 1
ATOM 1356 C C . ALA A 1 179 ? -21.986 13.006 4.151 1.00 89.19 179 ALA A C 1
ATOM 1358 O O . ALA A 1 179 ? -22.056 11.771 4.139 1.00 89.19 179 ALA A O 1
ATOM 1359 N N . PRO A 1 180 ? -22.018 13.707 5.300 1.00 87.62 180 PRO A N 1
ATOM 1360 C CA . PRO A 1 180 ? -22.285 13.078 6.585 1.00 87.62 180 PRO A CA 1
ATOM 1361 C C . PRO A 1 180 ? -23.584 12.254 6.533 1.00 87.62 180 PRO A C 1
ATOM 1363 O O . PRO A 1 180 ? -24.587 12.741 5.998 1.00 87.62 180 PRO A O 1
ATOM 1366 N N . PRO A 1 181 ? -23.613 11.035 7.101 1.00 85.50 181 PRO A N 1
ATOM 1367 C CA . PRO A 1 181 ? -24.828 10.232 7.133 1.00 85.50 181 PRO A CA 1
ATOM 1368 C C . PRO A 1 181 ? -26.007 10.976 7.776 1.00 85.50 181 PRO A C 1
ATOM 1370 O O . PRO A 1 181 ? -25.858 11.697 8.773 1.00 85.50 181 PRO A O 1
ATOM 1373 N N . ALA A 1 182 ? -27.203 10.786 7.213 1.00 78.38 182 ALA A N 1
ATOM 1374 C CA . ALA A 1 182 ? -28.429 11.300 7.809 1.00 78.38 182 ALA A CA 1
ATOM 1375 C C . ALA A 1 182 ? -28.643 10.652 9.185 1.00 78.38 182 ALA A C 1
ATOM 1377 O O . ALA A 1 182 ? -28.537 9.436 9.323 1.00 78.38 182 ALA A O 1
ATOM 1378 N N . ALA A 1 183 ? -28.943 11.466 10.198 1.00 68.69 183 ALA A N 1
ATOM 1379 C CA . ALA A 1 183 ? -29.173 10.970 11.548 1.00 68.69 183 ALA A CA 1
ATOM 1380 C C . ALA A 1 183 ? -30.584 10.369 11.647 1.00 68.69 183 ALA A C 1
ATOM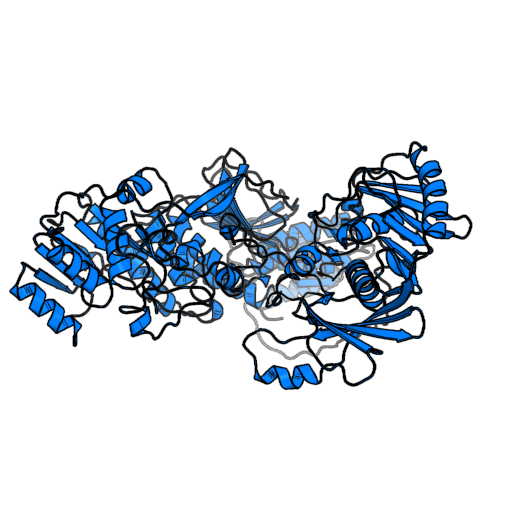 1382 O O . ALA A 1 183 ? -31.569 11.109 11.691 1.00 68.69 183 ALA A O 1
ATOM 1383 N N . VAL A 1 184 ? -30.683 9.040 11.688 1.00 66.88 184 VAL A N 1
ATOM 1384 C CA . VAL A 1 184 ? -31.914 8.315 12.020 1.00 66.88 184 VAL A CA 1
ATOM 1385 C C . VAL A 1 184 ? -31.686 7.613 13.359 1.00 66.88 184 VAL A C 1
ATOM 1387 O O . VAL A 1 184 ? -31.026 6.580 13.394 1.00 66.88 184 VAL A O 1
ATOM 1390 N N . PRO A 1 185 ? -32.187 8.156 14.484 1.00 64.00 185 PRO A N 1
ATOM 1391 C CA . PRO A 1 185 ? -31.825 7.669 15.809 1.00 64.00 185 PRO A CA 1
ATOM 1392 C C . PRO A 1 185 ? -31.950 6.152 15.929 1.00 64.00 185 PRO A C 1
ATOM 1394 O O . PRO A 1 185 ? -33.044 5.591 15.792 1.00 64.00 185 PRO A O 1
ATOM 1397 N N . LEU A 1 186 ? -30.834 5.487 16.227 1.00 63.53 186 LEU A N 1
ATOM 1398 C CA . LEU A 1 186 ? -30.898 4.120 16.704 1.00 63.53 186 LEU A CA 1
ATOM 1399 C C . LEU A 1 186 ? -31.661 4.159 18.032 1.00 63.53 186 LEU A C 1
ATOM 1401 O O . LEU A 1 186 ? -31.301 4.919 18.930 1.00 63.53 186 LEU A O 1
ATOM 1405 N N . GLY A 1 187 ? -32.724 3.363 18.172 1.00 67.62 187 GLY A N 1
ATOM 1406 C CA . GLY A 1 187 ? -33.397 3.223 19.466 1.00 67.62 187 GLY A CA 1
ATOM 1407 C C . GLY A 1 187 ? -32.378 2.929 20.576 1.00 67.62 187 GLY A C 1
ATOM 1408 O O . GLY A 1 187 ? -31.417 2.193 20.341 1.00 67.62 187 GLY A O 1
ATOM 1409 N N . ALA A 1 188 ? -32.571 3.525 21.756 1.00 79.62 188 ALA A N 1
ATOM 1410 C CA . ALA A 1 188 ? -31.619 3.428 22.861 1.00 79.62 188 ALA A CA 1
ATOM 1411 C C . ALA A 1 188 ? -31.351 1.964 23.248 1.00 79.62 188 ALA A C 1
ATOM 1413 O O . ALA A 1 188 ? -32.283 1.178 23.440 1.00 79.62 188 ALA A O 1
ATOM 1414 N N . ALA A 1 189 ? -30.074 1.605 23.377 1.00 86.31 189 ALA A N 1
ATOM 1415 C CA . ALA A 1 189 ? -29.665 0.318 23.920 1.00 86.31 189 ALA A CA 1
ATOM 1416 C C . ALA A 1 189 ? -30.020 0.260 25.413 1.00 86.31 189 ALA A C 1
ATOM 1418 O O . ALA A 1 189 ? -29.878 1.253 26.135 1.00 86.31 189 ALA A O 1
ATOM 1419 N N . ARG A 1 190 ? -30.460 -0.897 25.919 1.00 89.12 190 ARG A N 1
ATOM 1420 C CA . ARG A 1 190 ? -30.644 -1.051 27.369 1.00 89.12 190 ARG A CA 1
ATOM 1421 C C . ARG A 1 190 ? -29.285 -1.220 28.023 1.00 89.12 190 ARG A C 1
ATOM 1423 O O . ARG A 1 190 ? -28.953 -0.441 28.909 1.00 89.12 190 ARG A O 1
ATOM 1430 N N . ASN A 1 191 ? -28.486 -2.146 27.500 1.00 94.56 191 ASN A N 1
ATOM 1431 C CA . ASN A 1 191 ? -27.154 -2.451 28.006 1.00 94.56 191 ASN A CA 1
ATOM 1432 C C . ASN A 1 191 ? -26.112 -2.278 26.894 1.00 94.56 191 ASN A C 1
ATOM 1434 O O . ASN A 1 191 ? -26.214 -2.920 25.845 1.00 94.56 191 ASN A O 1
ATOM 1438 N N . ALA A 1 192 ? -25.121 -1.412 27.111 1.00 97.00 192 ALA A N 1
ATOM 1439 C CA . ALA A 1 192 ? -23.997 -1.229 26.197 1.00 97.00 192 ALA A CA 1
ATOM 1440 C C . ALA A 1 192 ? -22.689 -1.738 26.814 1.00 97.00 192 ALA A C 1
ATOM 1442 O O . ALA A 1 192 ? -22.459 -1.573 28.008 1.00 97.00 192 ALA A O 1
ATOM 1443 N N . LEU A 1 193 ? -21.798 -2.295 25.998 1.00 98.19 193 LEU A N 1
ATOM 1444 C CA . LEU A 1 193 ? -20.456 -2.713 26.398 1.00 98.19 193 LEU A CA 1
ATOM 1445 C C . LEU A 1 193 ? -19.409 -1.974 25.570 1.00 98.19 193 LEU A C 1
ATOM 1447 O O . LEU A 1 193 ? -19.509 -1.923 24.345 1.00 98.19 193 LEU A O 1
ATOM 1451 N N . VAL A 1 194 ? -18.385 -1.429 26.227 1.00 98.31 194 VAL A N 1
ATOM 1452 C CA . VAL A 1 194 ? -17.273 -0.738 25.560 1.00 98.31 194 VAL A CA 1
ATOM 1453 C C . VAL A 1 194 ? -15.947 -1.382 25.948 1.00 98.31 194 VAL A C 1
ATOM 1455 O O . VAL A 1 194 ? -15.519 -1.309 27.105 1.00 98.31 194 VAL A O 1
ATOM 1458 N N . THR A 1 195 ? -15.268 -2.003 24.980 1.00 98.19 195 THR A N 1
ATOM 1459 C CA . THR A 1 195 ? -13.911 -2.533 25.189 1.00 98.19 195 THR A CA 1
ATOM 1460 C C . THR A 1 195 ? -12.870 -1.436 25.038 1.00 98.19 195 THR A C 1
ATOM 1462 O O . THR A 1 195 ? -13.075 -0.469 24.311 1.00 98.19 195 THR A O 1
ATOM 1465 N N . GLY A 1 196 ? -11.750 -1.545 25.757 1.00 95.38 196 GLY A N 1
ATOM 1466 C CA . GLY A 1 196 ? -10.831 -0.412 25.893 1.00 95.38 196 GLY A CA 1
ATOM 1467 C C . GLY A 1 196 ? -11.466 0.764 26.651 1.00 95.38 196 GLY A C 1
ATOM 1468 O O . GLY A 1 196 ? -10.971 1.883 26.570 1.00 95.38 196 GLY A O 1
ATOM 1469 N N . GLY A 1 197 ? -12.552 0.516 27.391 1.00 94.94 197 GLY A N 1
ATOM 1470 C CA . GLY A 1 197 ? -13.418 1.533 27.989 1.00 94.94 197 GLY A CA 1
ATOM 1471 C C . GLY A 1 197 ? -12.871 2.196 29.255 1.00 94.94 197 GLY A C 1
ATOM 1472 O O . GLY A 1 197 ? -13.517 3.072 29.813 1.00 94.94 197 GLY A O 1
ATOM 1473 N N . LEU A 1 198 ? -11.693 1.789 29.733 1.00 93.44 198 LEU A N 1
ATOM 1474 C CA . LEU A 1 198 ? -11.126 2.250 31.010 1.00 93.44 198 LEU A CA 1
ATOM 1475 C C . LEU A 1 198 ? -10.086 3.372 30.863 1.00 93.44 198 LEU A C 1
ATOM 1477 O O . LEU A 1 198 ? -9.439 3.738 31.844 1.00 93.44 198 LEU A O 1
ATOM 1481 N N . ARG A 1 199 ? -9.904 3.908 29.648 1.00 90.62 199 ARG A N 1
ATOM 1482 C CA . ARG A 1 199 ? -9.035 5.060 29.355 1.00 90.62 199 ARG A CA 1
ATOM 1483 C C . ARG A 1 199 ? -9.369 5.701 28.006 1.00 90.62 199 ARG A C 1
ATOM 1485 O O . ARG A 1 199 ? -10.081 5.105 27.197 1.00 90.62 199 ARG A O 1
ATOM 1492 N N . GLY A 1 200 ? -8.778 6.869 27.749 1.00 89.19 200 GLY A N 1
ATOM 1493 C CA . GLY A 1 200 ? -8.720 7.492 26.425 1.00 89.19 200 GLY A CA 1
ATOM 1494 C C . GLY A 1 200 ? -10.079 7.593 25.732 1.00 89.19 200 GLY A C 1
ATOM 1495 O O . GLY A 1 200 ? -11.083 7.939 26.353 1.00 89.19 200 GLY A O 1
ATOM 1496 N N . LEU A 1 201 ? -10.104 7.251 24.443 1.00 90.56 201 LEU A N 1
ATOM 1497 C CA . LEU A 1 201 ? -11.297 7.364 23.608 1.00 90.56 201 LEU A CA 1
ATOM 1498 C C . LEU A 1 201 ? -12.426 6.412 24.034 1.00 90.56 201 LEU A C 1
ATOM 1500 O O . LEU A 1 201 ? -13.584 6.815 24.038 1.00 90.56 201 LEU A O 1
ATOM 1504 N N . GLY A 1 202 ? -12.110 5.185 24.462 1.00 94.00 202 GLY A N 1
ATOM 1505 C CA . GLY A 1 202 ? -13.124 4.222 24.907 1.00 94.00 202 GLY A CA 1
ATOM 1506 C C . GLY A 1 202 ? -13.919 4.715 26.120 1.00 94.00 202 GLY A C 1
ATOM 1507 O O . GLY A 1 202 ? -15.140 4.575 26.157 1.00 94.00 202 GLY A O 1
ATOM 1508 N N . LEU A 1 203 ? -13.255 5.362 27.084 1.00 95.38 203 LEU A N 1
ATOM 1509 C CA . LEU A 1 203 ? -13.942 5.954 28.236 1.00 95.38 203 LEU A CA 1
ATOM 1510 C C . LEU A 1 203 ? -14.846 7.127 27.827 1.00 95.38 203 LEU A C 1
ATOM 1512 O O . LEU A 1 203 ? -15.964 7.242 28.331 1.00 95.38 203 LEU A O 1
ATOM 1516 N N . GLN A 1 204 ? -14.397 7.965 26.886 1.00 95.44 204 GLN A N 1
ATOM 1517 C CA . GLN A 1 204 ? -15.215 9.060 26.356 1.00 95.44 204 GLN A CA 1
ATOM 1518 C C . GLN A 1 204 ? -16.441 8.540 25.595 1.00 95.44 204 GLN A C 1
ATOM 1520 O O . GLN A 1 204 ? -17.526 9.085 25.766 1.00 95.44 204 GLN A O 1
ATOM 1525 N N . VAL A 1 205 ? -16.304 7.451 24.829 1.00 96.06 205 VAL A N 1
ATOM 1526 C CA . VAL A 1 205 ? -17.441 6.783 24.172 1.00 96.06 205 VAL A CA 1
ATOM 1527 C C . VAL A 1 205 ? -18.444 6.276 25.209 1.00 96.06 205 VAL A C 1
ATOM 1529 O O . VAL A 1 205 ? -19.638 6.532 25.080 1.00 96.06 205 VAL A O 1
ATOM 1532 N N . GLY A 1 206 ? -17.976 5.597 26.262 1.00 96.25 206 GLY A N 1
ATOM 1533 C CA . GLY A 1 206 ? -18.844 5.100 27.333 1.00 96.25 206 GLY A CA 1
ATOM 1534 C C . GLY A 1 206 ? -19.619 6.219 28.037 1.00 96.25 206 GLY A C 1
ATOM 1535 O O . GLY A 1 206 ? -20.837 6.132 28.190 1.00 96.25 206 GLY A O 1
ATOM 1536 N N . LYS A 1 207 ? -18.926 7.306 28.394 1.00 96.19 207 LYS A N 1
ATOM 1537 C CA . LYS A 1 207 ? -19.541 8.522 28.946 1.00 96.19 207 LYS A CA 1
ATOM 1538 C C . LYS A 1 207 ? -20.588 9.105 27.992 1.00 96.19 207 LYS A C 1
ATOM 1540 O O . LYS A 1 207 ? -21.719 9.354 28.402 1.00 96.19 207 LYS A O 1
ATOM 1545 N N . TRP A 1 208 ? -20.226 9.276 26.722 1.00 95.12 208 TRP A N 1
ATOM 1546 C CA . TRP A 1 208 ? -21.100 9.843 25.698 1.00 95.12 208 TRP A CA 1
ATOM 1547 C C . TRP A 1 208 ? -22.374 9.017 25.490 1.00 95.12 208 TRP A C 1
ATOM 1549 O O . TRP A 1 208 ? -23.454 9.595 25.377 1.00 95.12 208 TRP A O 1
ATOM 1559 N N . LEU A 1 209 ? -22.291 7.681 25.495 1.00 95.00 209 LEU A N 1
ATOM 1560 C CA . LEU A 1 209 ? -23.463 6.806 25.364 1.00 95.00 209 LEU A CA 1
ATOM 1561 C C . LEU A 1 209 ? -24.496 7.036 26.478 1.00 95.00 209 LEU A C 1
ATOM 1563 O O . LEU A 1 209 ? -25.695 7.059 26.197 1.00 95.00 209 LEU A O 1
ATOM 1567 N N . LEU A 1 210 ? -24.042 7.227 27.720 1.00 95.56 210 LEU A N 1
ATOM 1568 C CA . LEU A 1 210 ? -24.915 7.491 28.867 1.00 95.56 210 LEU A CA 1
ATOM 1569 C C . LEU A 1 210 ? -25.476 8.920 28.838 1.00 95.56 210 LEU A C 1
ATOM 1571 O O . LEU A 1 210 ? -26.684 9.112 28.968 1.00 95.56 210 LEU A O 1
ATOM 1575 N N . GLU A 1 211 ? -24.622 9.925 28.624 1.00 94.25 211 GLU A N 1
ATOM 1576 C CA . GLU A 1 211 ? -25.023 11.341 28.636 1.00 94.25 211 GLU A CA 1
ATOM 1577 C C . GLU A 1 211 ? -25.982 11.699 27.492 1.00 94.25 211 GLU A C 1
ATOM 1579 O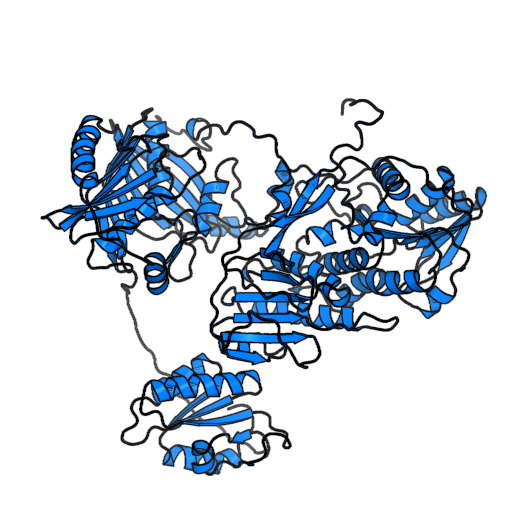 O . GLU A 1 211 ? -26.874 12.527 27.670 1.00 94.25 211 GLU A O 1
ATOM 1584 N N . SER A 1 212 ? -25.839 11.051 26.333 1.00 90.44 212 SER A N 1
ATOM 1585 C CA . SER A 1 212 ? -26.735 11.235 25.183 1.00 90.44 212 SER A CA 1
ATOM 1586 C C . SER A 1 212 ? -28.008 10.379 25.239 1.00 90.44 212 SER A C 1
ATOM 1588 O O . SER A 1 212 ? -28.839 10.472 24.337 1.00 90.44 212 SER A O 1
ATOM 1590 N N . GLY A 1 213 ? -28.176 9.541 26.270 1.00 90.50 213 GLY A N 1
ATOM 1591 C CA . GLY A 1 213 ? -29.330 8.646 26.411 1.00 90.50 213 GLY A CA 1
ATOM 1592 C C . GLY A 1 213 ? -29.361 7.490 25.404 1.00 90.50 213 GLY A C 1
ATOM 1593 O O . GLY A 1 213 ? -30.410 6.883 25.197 1.00 90.50 213 GLY A O 1
ATOM 1594 N N . ARG A 1 214 ? -28.227 7.176 24.767 1.00 91.06 214 ARG A N 1
ATOM 1595 C CA . ARG A 1 214 ? -28.087 6.065 23.809 1.00 91.06 214 ARG A CA 1
ATOM 1596 C C . ARG A 1 214 ? -27.946 4.707 24.487 1.00 91.06 214 ARG A C 1
ATOM 1598 O O . ARG A 1 214 ? -28.180 3.690 23.838 1.00 91.06 214 ARG A O 1
ATOM 1605 N N . ALA A 1 215 ? -27.576 4.693 25.765 1.00 93.94 215 ALA A N 1
ATOM 1606 C CA . ALA A 1 215 ? -27.532 3.509 26.609 1.00 93.94 215 ALA A CA 1
ATOM 1607 C C . ALA A 1 215 ? -28.157 3.797 27.982 1.00 93.94 215 ALA A C 1
ATOM 1609 O O . ALA A 1 215 ? -28.006 4.896 28.513 1.00 93.94 215 ALA A O 1
ATOM 1610 N N . SER A 1 216 ? -28.839 2.807 28.565 1.00 94.81 216 SER A N 1
ATOM 1611 C CA . SER A 1 216 ? -29.397 2.914 29.928 1.00 94.81 216 SER A CA 1
ATOM 1612 C C . SER A 1 216 ? -28.456 2.360 31.004 1.00 94.81 216 SER A C 1
ATOM 1614 O O . SER A 1 216 ? -28.515 2.790 32.154 1.00 94.81 216 SER A O 1
ATOM 1616 N N . SER A 1 217 ? -27.585 1.422 30.633 1.00 96.50 217 SER A N 1
ATOM 1617 C CA . SER A 1 217 ? -26.513 0.866 31.457 1.00 96.50 217 SER A CA 1
ATOM 1618 C C . SER A 1 217 ? -25.250 0.649 30.616 1.00 96.50 217 SER A C 1
ATOM 1620 O O . SER A 1 217 ? -25.305 0.631 29.379 1.00 96.50 217 SER A O 1
ATOM 1622 N N . LEU A 1 218 ? -24.106 0.503 31.285 1.00 97.81 218 LEU A N 1
ATOM 1623 C CA . LEU A 1 218 ? -22.803 0.410 30.632 1.00 97.81 218 LEU A CA 1
ATOM 1624 C C . LEU A 1 218 ? -21.891 -0.627 31.300 1.00 97.81 218 LEU A C 1
ATOM 1626 O O . LEU A 1 218 ? -21.721 -0.621 32.516 1.00 97.81 218 LEU A O 1
ATOM 1630 N N . VAL A 1 219 ? -21.220 -1.449 30.495 1.00 98.19 219 VAL A N 1
ATOM 1631 C CA . VAL A 1 219 ? -20.123 -2.328 30.915 1.00 98.19 219 VAL A CA 1
ATOM 1632 C C . VAL A 1 219 ? -18.822 -1.811 30.304 1.00 98.19 219 VAL A C 1
ATOM 1634 O O . VAL A 1 219 ? -18.632 -1.836 29.087 1.00 98.19 219 VAL A O 1
ATOM 1637 N N . LEU A 1 220 ? -17.908 -1.326 31.142 1.00 98.25 220 LEU A N 1
ATOM 1638 C CA . LEU A 1 220 ? -16.583 -0.871 30.726 1.00 98.25 220 LEU A CA 1
ATOM 1639 C C . LEU A 1 220 ? -15.571 -2.005 30.876 1.00 98.25 220 LEU A C 1
ATOM 1641 O O . LEU A 1 220 ? -15.329 -2.497 31.981 1.00 98.25 220 LEU A O 1
ATOM 1645 N N . VAL A 1 221 ? -14.953 -2.397 29.762 1.00 98.00 221 VAL A N 1
ATOM 1646 C CA . VAL A 1 221 ? -14.022 -3.529 29.709 1.00 98.00 221 VAL A CA 1
ATOM 1647 C C . VAL A 1 221 ? -12.606 -3.059 29.392 1.00 98.00 221 VAL A C 1
ATOM 1649 O O . VAL A 1 221 ? -12.376 -2.302 28.444 1.00 98.00 221 VAL A O 1
ATOM 1652 N N . GLY A 1 222 ? -11.624 -3.547 30.144 1.00 95.44 222 GLY A N 1
ATOM 1653 C CA . GLY A 1 222 ? -10.203 -3.382 29.838 1.00 95.44 222 GLY A CA 1
ATOM 1654 C C . GLY A 1 222 ? -9.340 -4.349 30.641 1.00 95.44 222 GLY A C 1
ATOM 1655 O O . GLY A 1 222 ? -9.822 -4.975 31.566 1.00 95.44 222 GLY A O 1
ATOM 1656 N N . ARG A 1 223 ? -8.051 -4.486 30.318 1.00 93.12 223 ARG A N 1
ATOM 1657 C CA . ARG A 1 223 ? -7.160 -5.428 31.036 1.00 93.12 223 ARG A CA 1
ATOM 1658 C C . ARG A 1 223 ? -6.827 -4.982 32.459 1.00 93.12 223 ARG A C 1
ATOM 1660 O O . ARG A 1 223 ? -6.644 -5.797 33.353 1.00 93.12 223 ARG A O 1
ATOM 1667 N N . ASN A 1 224 ? -6.724 -3.670 32.647 1.00 89.38 224 ASN A N 1
ATOM 1668 C CA . ASN A 1 224 ? -6.333 -3.044 33.900 1.00 89.38 224 ASN A CA 1
ATOM 1669 C C . ASN A 1 224 ? -7.442 -2.112 34.368 1.00 89.38 224 ASN A C 1
ATOM 1671 O O . ASN A 1 224 ? -8.081 -1.457 33.545 1.00 89.38 224 ASN A O 1
ATOM 1675 N N . SER A 1 225 ? -7.581 -1.968 35.682 1.00 88.88 225 SER A N 1
ATOM 1676 C CA . SER A 1 225 ? -8.453 -0.956 36.273 1.00 88.88 225 SER A CA 1
ATOM 1677 C C . SER A 1 225 ? -8.042 0.458 35.844 1.00 88.88 225 SER A C 1
ATOM 1679 O O . SER A 1 225 ? -6.853 0.737 35.650 1.00 88.88 225 SER A O 1
ATOM 1681 N N . ALA A 1 226 ? -9.028 1.351 35.726 1.00 89.56 226 ALA A N 1
ATOM 1682 C CA . ALA A 1 226 ? -8.799 2.767 35.450 1.00 89.56 226 ALA A CA 1
ATOM 1683 C C . ALA A 1 226 ? -7.893 3.401 36.525 1.00 89.56 226 ALA A C 1
ATOM 1685 O O . ALA A 1 226 ? -7.938 3.020 37.697 1.00 89.56 226 ALA A O 1
ATOM 1686 N N . LYS A 1 227 ? -7.060 4.369 36.128 1.00 89.88 227 LYS A N 1
ATOM 1687 C CA . LYS A 1 227 ? -6.096 5.061 37.004 1.00 89.88 227 LYS A CA 1
ATOM 1688 C C . LYS A 1 227 ? -6.177 6.575 36.801 1.00 89.88 227 LYS A C 1
ATOM 1690 O O . LYS A 1 227 ? -6.567 7.021 35.727 1.00 89.88 227 LYS A O 1
ATOM 1695 N N . GLY A 1 228 ? -5.772 7.348 37.811 1.00 91.88 228 GLY A N 1
ATOM 1696 C CA . GLY A 1 228 ? -5.750 8.815 37.745 1.00 91.88 228 GLY A CA 1
ATOM 1697 C C . GLY A 1 228 ? -7.124 9.407 37.420 1.00 91.88 228 GLY A C 1
ATOM 1698 O O . GLY A 1 228 ? -8.138 8.904 37.901 1.00 91.88 228 GLY A O 1
ATOM 1699 N N . GLU A 1 229 ? -7.153 10.421 36.555 1.00 89.00 229 GLU A N 1
ATOM 1700 C CA . GLU A 1 229 ? -8.377 11.098 36.100 1.00 89.00 229 GLU A CA 1
ATOM 1701 C C . GLU A 1 229 ? -9.417 10.123 35.519 1.00 89.00 229 GLU A C 1
ATOM 1703 O O . GLU A 1 229 ? -10.610 10.236 35.797 1.00 89.00 229 GLU A O 1
ATOM 1708 N N . ALA A 1 230 ? -8.985 9.081 34.796 1.00 91.06 230 ALA A N 1
ATOM 1709 C CA . ALA A 1 230 ? -9.903 8.075 34.260 1.00 91.06 230 ALA A CA 1
ATOM 1710 C C . ALA A 1 230 ? -10.675 7.334 35.369 1.00 91.06 230 ALA A C 1
ATOM 1712 O O . ALA A 1 230 ? -11.845 7.003 35.188 1.00 91.06 230 ALA A O 1
ATOM 1713 N N . ALA A 1 231 ? -10.057 7.096 36.532 1.00 94.12 231 ALA A N 1
ATOM 1714 C CA . ALA A 1 231 ? -10.730 6.465 37.669 1.00 94.12 231 ALA A CA 1
ATOM 1715 C C . ALA A 1 231 ? -11.777 7.390 38.311 1.00 94.12 231 ALA A C 1
ATOM 1717 O O . ALA A 1 231 ? -12.819 6.918 38.768 1.00 94.12 231 ALA A O 1
ATOM 1718 N N . GLU A 1 232 ? -11.515 8.699 38.331 1.00 94.56 232 GLU A N 1
ATOM 1719 C CA . GLU A 1 232 ? -12.460 9.711 38.815 1.00 94.56 232 GLU A CA 1
ATOM 1720 C C . GLU A 1 232 ? -13.672 9.812 37.886 1.00 94.56 232 GLU A C 1
ATOM 1722 O O . GLU A 1 232 ? -14.811 9.790 38.355 1.00 94.56 232 GLU A O 1
ATOM 1727 N N . VAL A 1 233 ? -13.440 9.811 36.569 1.00 94.69 233 VAL A N 1
ATOM 1728 C CA . VAL A 1 233 ? -14.512 9.782 35.567 1.00 94.69 233 VAL A CA 1
ATOM 1729 C C . VAL A 1 233 ? -15.365 8.522 35.726 1.00 94.69 233 VAL A C 1
ATOM 1731 O O . VAL A 1 233 ? -16.581 8.645 35.849 1.00 94.69 233 VAL A O 1
ATOM 1734 N N . VAL A 1 234 ? -14.762 7.328 35.805 1.00 96.50 234 VAL A N 1
ATOM 1735 C CA . VAL A 1 234 ? -15.508 6.069 36.002 1.00 96.50 234 VAL A CA 1
ATOM 1736 C C . VAL A 1 234 ? -16.358 6.114 37.276 1.00 96.50 234 VAL A C 1
ATOM 1738 O O . VAL A 1 234 ? -17.537 5.766 37.225 1.00 96.50 234 VAL A O 1
ATOM 1741 N N . ARG A 1 235 ? -15.811 6.607 38.396 1.00 96.56 235 ARG A N 1
ATOM 1742 C CA . ARG A 1 235 ? -16.568 6.760 39.649 1.00 96.56 235 ARG A CA 1
ATOM 1743 C C . ARG A 1 235 ? -17.753 7.712 39.483 1.00 96.56 235 ARG A C 1
ATOM 1745 O O . ARG A 1 235 ? -18.860 7.378 39.890 1.00 96.56 235 ARG A O 1
ATOM 1752 N N . SER A 1 236 ? -17.543 8.854 38.829 1.00 96.62 236 SER A N 1
ATOM 1753 C CA . SER A 1 236 ? -18.610 9.831 38.578 1.00 96.62 236 SER A CA 1
ATOM 1754 C C . SER A 1 236 ? -19.740 9.274 37.702 1.00 96.62 236 SER A C 1
ATOM 1756 O O . SER A 1 236 ? -20.896 9.666 37.861 1.00 96.62 236 SER A O 1
ATOM 1758 N N . LEU A 1 237 ? -19.420 8.346 36.789 1.00 96.81 237 LEU A N 1
ATOM 1759 C CA . LEU A 1 237 ? -20.415 7.641 35.984 1.00 96.81 237 LEU A CA 1
ATOM 1760 C C . LEU A 1 237 ? -21.190 6.628 36.836 1.00 96.81 237 LEU A C 1
ATOM 1762 O O . LEU A 1 237 ? -22.414 6.601 36.759 1.00 96.81 237 LEU A O 1
ATOM 1766 N N . GLN A 1 238 ? -20.502 5.853 37.682 1.00 97.56 238 GLN A N 1
ATOM 1767 C CA . GLN A 1 238 ? -21.115 4.872 38.593 1.00 97.56 238 GLN A CA 1
ATOM 1768 C C . GLN A 1 238 ? -22.064 5.502 39.623 1.00 97.56 238 GLN A C 1
ATOM 1770 O O . GLN A 1 238 ? -23.031 4.871 40.037 1.00 97.56 238 GLN A O 1
ATOM 1775 N N . GLU A 1 239 ? -21.811 6.746 40.033 1.00 97.06 239 GLU A N 1
ATOM 1776 C CA . GLU A 1 239 ? -22.694 7.494 40.939 1.00 97.06 239 GLU A CA 1
ATOM 1777 C C . GLU A 1 239 ? -24.020 7.913 40.280 1.00 97.06 239 GLU A C 1
ATOM 1779 O O . GLU A 1 239 ? -25.005 8.157 40.977 1.00 97.06 239 GLU A O 1
ATOM 1784 N N . LYS A 1 240 ? -24.055 8.011 38.945 1.00 96.94 240 LYS A N 1
ATOM 1785 C CA . LYS A 1 240 ? -25.187 8.555 38.178 1.00 96.94 240 LYS A CA 1
ATOM 1786 C C . LYS A 1 240 ? -25.948 7.501 37.374 1.00 96.94 240 LYS A C 1
ATOM 1788 O O . LYS A 1 240 ? -27.150 7.654 37.171 1.00 96.94 240 LYS A O 1
ATOM 1793 N N . TRP A 1 241 ? -25.265 6.454 36.915 1.00 97.88 241 TRP A N 1
ATOM 1794 C CA . TRP A 1 241 ? -25.810 5.423 36.034 1.00 97.88 241 TRP A CA 1
ATOM 1795 C C . TRP A 1 241 ? -25.380 4.015 36.472 1.00 97.88 241 TRP A C 1
ATOM 1797 O O . TRP A 1 241 ? -24.363 3.862 37.151 1.00 97.88 241 TRP A O 1
ATOM 1807 N N . PRO A 1 242 ? -26.104 2.959 36.053 1.00 97.06 242 PRO A N 1
ATOM 1808 C CA . PRO A 1 242 ? -25.671 1.580 36.254 1.00 97.06 242 PRO A CA 1
ATOM 1809 C C . PRO A 1 242 ? -24.438 1.279 35.384 1.00 97.06 242 PRO A C 1
ATOM 1811 O O . PRO A 1 242 ? -24.563 1.028 34.184 1.00 97.06 242 PRO A O 1
ATOM 1814 N N . VAL A 1 243 ? -23.245 1.335 35.988 1.00 97.94 243 VAL A N 1
ATOM 1815 C CA . VAL A 1 243 ? -21.966 1.084 35.304 1.00 97.94 243 VAL A CA 1
ATOM 1816 C C . VAL A 1 243 ? -21.177 -0.038 35.980 1.00 97.94 243 VAL A C 1
ATOM 1818 O O . VAL A 1 243 ? -20.770 0.074 37.140 1.00 97.94 243 VAL A O 1
ATOM 1821 N N . GLU A 1 244 ? -20.911 -1.105 35.230 1.00 96.88 244 GLU A N 1
ATOM 1822 C CA . GLU A 1 244 ? -20.072 -2.230 35.641 1.00 96.88 244 GLU A CA 1
ATOM 1823 C C . GLU A 1 244 ? -18.672 -2.125 35.018 1.00 96.88 244 GLU A C 1
ATOM 1825 O O . GLU A 1 244 ? -18.520 -1.766 33.852 1.00 96.88 244 GLU A O 1
ATOM 1830 N N . VAL A 1 245 ? -17.631 -2.452 35.787 1.00 97.25 245 VAL A N 1
ATOM 1831 C CA . VAL A 1 245 ? -16.243 -2.499 35.304 1.00 97.25 245 VAL A CA 1
ATOM 1832 C C . VAL A 1 245 ? -15.763 -3.944 35.311 1.00 97.25 245 VAL A C 1
ATOM 1834 O O . VAL A 1 245 ? -15.799 -4.600 36.352 1.00 97.25 245 VAL A O 1
ATOM 1837 N N . ARG A 1 246 ? -15.278 -4.434 34.167 1.00 96.81 246 ARG A N 1
ATOM 1838 C CA . ARG A 1 246 ? -14.738 -5.792 34.020 1.00 96.81 246 ARG A CA 1
ATOM 1839 C C . ARG A 1 246 ? -13.287 -5.765 33.560 1.00 96.81 246 ARG A C 1
ATOM 1841 O O . ARG A 1 246 ? -12.958 -5.146 32.546 1.00 96.81 246 ARG A O 1
ATOM 1848 N N . ASN A 1 247 ? -12.441 -6.492 34.288 1.00 96.25 247 ASN A N 1
ATOM 1849 C CA . ASN A 1 247 ? -11.089 -6.787 33.837 1.00 96.25 247 ASN A CA 1
ATOM 1850 C C . ASN A 1 247 ? -11.138 -7.984 32.881 1.00 96.25 247 ASN A C 1
ATOM 1852 O O . ASN A 1 247 ? -11.522 -9.071 33.302 1.00 96.25 247 ASN A O 1
ATOM 1856 N N . CYS A 1 248 ? -10.801 -7.774 31.611 1.00 96.31 248 CYS A N 1
ATOM 1857 C CA . CYS A 1 248 ? -10.781 -8.822 30.590 1.00 96.31 248 CYS A CA 1
ATOM 1858 C C . CYS A 1 248 ? -9.812 -8.442 29.461 1.00 96.31 248 CYS A C 1
ATOM 1860 O O . CYS A 1 248 ? -9.852 -7.322 28.932 1.00 96.31 248 CYS A O 1
ATOM 1862 N N . ASP A 1 249 ? -8.936 -9.375 29.092 1.00 95.81 249 ASP A N 1
ATOM 1863 C CA . ASP A 1 249 ? -8.224 -9.357 27.822 1.00 95.81 249 ASP A CA 1
ATOM 1864 C C . ASP A 1 249 ? -9.126 -9.926 26.723 1.00 95.81 249 ASP A C 1
ATOM 1866 O O . ASP A 1 249 ? -9.393 -11.123 26.659 1.00 95.81 249 ASP A O 1
ATOM 1870 N N . VAL A 1 250 ? -9.575 -9.056 25.819 1.00 95.44 250 VAL A N 1
ATOM 1871 C CA . VAL A 1 250 ? -10.446 -9.447 24.702 1.00 95.44 250 VAL A CA 1
ATOM 1872 C C . VAL A 1 250 ? -9.791 -10.457 23.757 1.00 95.44 250 VAL A C 1
ATOM 1874 O O . VAL A 1 250 ? -10.494 -11.180 23.063 1.00 95.44 250 VAL A O 1
ATOM 1877 N N . SER A 1 251 ? -8.458 -10.552 23.740 1.00 93.62 251 SER A N 1
ATOM 1878 C CA . SER A 1 251 ? -7.735 -11.559 22.958 1.00 93.62 251 SER A CA 1
ATOM 1879 C C . SER A 1 251 ? -7.659 -12.934 23.635 1.00 93.62 251 SER A C 1
ATOM 1881 O O . SER A 1 251 ? -7.120 -13.864 23.039 1.00 93.62 251 SER A O 1
ATOM 1883 N N . ASN A 1 252 ? -8.220 -13.081 24.841 1.00 93.69 252 ASN A N 1
ATOM 1884 C CA . ASN A 1 252 ? -8.347 -14.341 25.566 1.00 93.69 252 ASN A CA 1
ATOM 1885 C C . ASN A 1 252 ? -9.814 -14.794 25.591 1.00 93.69 252 ASN A C 1
ATOM 1887 O O . ASN A 1 252 ? -10.650 -14.210 26.283 1.00 93.69 252 ASN A O 1
ATOM 1891 N N . TRP A 1 253 ? -10.122 -15.866 24.861 1.00 93.31 253 TRP A N 1
ATOM 1892 C CA . TRP A 1 253 ? -11.485 -16.380 24.741 1.00 93.31 253 TRP A CA 1
ATOM 1893 C C . TRP A 1 253 ? -12.112 -16.742 26.096 1.00 93.31 253 TRP A C 1
ATOM 1895 O O . TRP A 1 253 ? -13.249 -16.361 26.371 1.00 93.31 253 TRP A O 1
ATOM 1905 N N . ALA A 1 254 ? -11.354 -17.390 26.986 1.00 93.94 254 ALA A N 1
ATOM 1906 C CA . ALA A 1 254 ? -11.852 -17.821 28.294 1.00 93.94 254 ALA A CA 1
ATOM 1907 C C . ALA A 1 254 ? -12.237 -16.647 29.213 1.00 93.94 254 ALA A C 1
ATOM 1909 O O . ALA A 1 254 ? -13.089 -16.799 30.091 1.00 93.94 254 ALA A O 1
ATOM 1910 N N . GLU A 1 255 ? -11.620 -15.476 29.026 1.00 95.75 255 GLU A N 1
ATOM 1911 C CA . GLU A 1 255 ? -11.997 -14.248 29.732 1.00 95.75 255 GLU A CA 1
ATOM 1912 C C . GLU A 1 255 ? -13.219 -13.584 29.089 1.00 95.75 255 GLU A C 1
ATOM 1914 O O . GLU A 1 255 ? -14.120 -13.146 29.804 1.00 95.75 255 GLU A O 1
ATOM 1919 N N . VAL A 1 256 ? -13.293 -13.550 27.752 1.00 95.88 256 VAL A N 1
ATOM 1920 C CA . VAL A 1 256 ? -14.445 -12.989 27.021 1.00 95.88 256 VAL A CA 1
ATOM 1921 C C . VAL A 1 256 ? -15.736 -13.732 27.365 1.00 95.88 256 VAL A C 1
ATOM 1923 O O . VAL A 1 256 ? -16.759 -13.089 27.582 1.00 95.88 256 VAL A O 1
ATOM 1926 N N . GLN A 1 257 ? -15.682 -15.057 27.518 1.00 95.31 257 GLN A N 1
ATOM 1927 C CA . GLN A 1 257 ? -16.837 -15.875 27.911 1.00 95.31 257 GLN A CA 1
ATOM 1928 C C . GLN A 1 257 ? -17.442 -15.498 29.275 1.00 95.31 257 GLN A C 1
ATOM 1930 O O . GLN A 1 257 ? -18.585 -15.851 29.555 1.00 95.31 257 GLN A O 1
ATOM 1935 N N . GLN A 1 258 ? -16.693 -14.797 30.132 1.00 95.75 258 GLN A N 1
ATOM 1936 C CA . GLN A 1 258 ? -17.159 -14.355 31.452 1.00 95.75 258 GLN A CA 1
ATOM 1937 C C . GLN A 1 258 ? -17.833 -12.975 31.417 1.00 95.75 258 GLN A C 1
ATOM 1939 O O . GLN A 1 258 ? -18.346 -12.512 32.445 1.00 95.75 258 GLN A O 1
ATOM 1944 N N . LEU A 1 259 ? -17.814 -12.291 30.268 1.00 96.69 259 LEU A N 1
ATOM 1945 C CA . LEU A 1 259 ? -18.519 -11.027 30.083 1.00 96.69 259 LEU A CA 1
ATOM 1946 C C . LEU A 1 259 ? -20.039 -11.264 30.044 1.00 96.69 259 LEU A C 1
ATOM 1948 O O . LEU A 1 259 ? -20.476 -12.278 29.495 1.00 96.69 259 LEU A O 1
ATOM 1952 N N . PRO A 1 260 ? -20.844 -10.338 30.597 1.00 94.44 260 PRO A N 1
ATOM 1953 C CA . PRO A 1 260 ? -22.302 -10.434 30.539 1.00 94.44 260 PRO A CA 1
ATOM 1954 C C . PRO A 1 260 ? -22.776 -10.470 29.081 1.00 94.44 260 PRO A C 1
ATOM 1956 O O . PRO A 1 260 ? -22.341 -9.652 28.272 1.00 94.44 260 PRO A O 1
ATOM 1959 N N . ASP A 1 261 ? -23.636 -11.430 28.742 1.00 90.00 261 ASP A N 1
ATOM 1960 C CA . ASP A 1 261 ? -24.115 -11.692 27.378 1.00 90.00 261 ASP A CA 1
ATOM 1961 C C . ASP A 1 261 ? -25.386 -10.898 27.016 1.00 90.00 261 ASP A C 1
ATOM 1963 O O . ASP A 1 261 ? -25.782 -10.841 25.851 1.00 90.00 261 ASP A O 1
ATOM 1967 N N . ASP A 1 262 ? -25.993 -10.210 27.984 1.00 91.88 262 ASP A N 1
ATOM 1968 C CA . ASP A 1 262 ? -27.211 -9.410 27.844 1.00 91.88 262 ASP A CA 1
ATOM 1969 C C . ASP A 1 262 ? -26.951 -7.970 27.358 1.00 91.88 262 ASP A C 1
ATOM 1971 O O . ASP A 1 262 ? -27.666 -7.036 27.724 1.00 91.88 262 ASP A O 1
ATOM 1975 N N . CYS A 1 263 ? -25.941 -7.775 26.505 1.00 94.25 263 CYS A N 1
ATOM 1976 C CA . CYS A 1 263 ? -25.605 -6.477 25.912 1.00 94.25 263 CYS A CA 1
ATOM 1977 C C . CYS A 1 263 ? -26.302 -6.283 24.554 1.00 94.25 263 CYS A C 1
ATOM 1979 O O . CYS A 1 263 ? -26.135 -7.091 23.642 1.00 94.25 263 CYS A O 1
ATOM 1981 N N . ASP A 1 264 ? -27.035 -5.183 24.367 1.00 92.62 264 ASP A N 1
ATOM 1982 C CA . ASP A 1 264 ? -27.689 -4.860 23.088 1.00 92.62 264 ASP A CA 1
ATOM 1983 C C . ASP A 1 264 ? -26.709 -4.194 22.094 1.00 92.62 264 ASP A C 1
ATOM 1985 O O . ASP A 1 264 ? -26.864 -4.320 20.876 1.00 92.62 264 ASP A O 1
ATOM 1989 N N . LEU A 1 265 ? -25.699 -3.482 22.609 1.00 94.31 265 LEU A N 1
ATOM 1990 C CA . LEU A 1 265 ? -24.699 -2.740 21.836 1.00 94.31 265 LEU A CA 1
ATOM 1991 C C . LEU A 1 265 ? -23.291 -3.037 22.358 1.00 94.31 265 LEU A C 1
ATOM 1993 O O . LEU A 1 265 ? -23.031 -2.897 23.548 1.00 94.31 265 LEU A O 1
ATOM 1997 N N . VAL A 1 266 ? -22.370 -3.387 21.467 1.00 96.81 266 VAL A N 1
ATOM 1998 C CA . VAL A 1 266 ? -20.961 -3.631 21.786 1.00 96.81 266 VAL A CA 1
ATOM 1999 C C . VAL A 1 266 ? -20.097 -2.737 20.904 1.00 96.81 266 VAL A C 1
ATOM 2001 O O . VAL A 1 266 ? -20.084 -2.894 19.683 1.00 96.81 266 VAL A O 1
ATOM 2004 N N . ILE A 1 267 ? -19.364 -1.811 21.525 1.00 97.00 267 ILE A N 1
ATOM 2005 C CA . ILE A 1 267 ? -18.395 -0.949 20.847 1.00 97.00 267 ILE A CA 1
ATOM 2006 C C . ILE A 1 267 ? -16.977 -1.406 21.192 1.00 97.00 267 ILE A C 1
ATOM 2008 O O . ILE A 1 267 ? -16.528 -1.336 22.338 1.00 97.00 267 ILE A O 1
ATOM 2012 N N . HIS A 1 268 ? -16.257 -1.879 20.182 1.00 97.88 268 HIS A N 1
ATOM 2013 C CA . HIS A 1 268 ? -14.893 -2.355 20.313 1.00 97.88 268 HIS A CA 1
ATOM 2014 C C . HIS A 1 268 ? -13.889 -1.212 20.103 1.00 97.88 268 HIS A C 1
ATOM 2016 O O . HIS A 1 268 ? -13.561 -0.877 18.964 1.00 97.88 268 HIS A O 1
ATOM 2022 N N . CYS A 1 269 ? -13.387 -0.625 21.196 1.00 96.81 269 CYS A N 1
ATOM 2023 C CA . CYS A 1 269 ? -12.312 0.381 21.168 1.00 96.81 269 CYS A CA 1
ATOM 2024 C C . CYS A 1 269 ? -10.962 -0.173 21.655 1.00 96.81 269 CYS A C 1
ATOM 2026 O O . CYS A 1 269 ? -9.984 0.572 21.750 1.00 96.81 269 CYS A O 1
ATOM 2028 N N . ALA A 1 270 ? -10.886 -1.462 22.004 1.00 94.12 270 ALA A N 1
ATOM 2029 C CA . ALA A 1 270 ? -9.635 -2.074 22.430 1.00 94.12 270 ALA A CA 1
ATOM 2030 C C . ALA A 1 270 ? -8.625 -2.114 21.275 1.00 94.12 270 ALA A C 1
ATOM 2032 O O . ALA A 1 270 ? -8.884 -2.622 20.190 1.00 94.12 270 ALA A O 1
ATOM 2033 N N . GLY A 1 271 ? -7.435 -1.591 21.535 1.00 90.69 271 GLY A N 1
ATOM 2034 C CA . GLY A 1 271 ? -6.337 -1.586 20.587 1.00 90.69 271 GLY A CA 1
ATOM 2035 C C . GLY A 1 271 ? -5.066 -1.100 21.260 1.00 90.69 271 GLY A C 1
ATOM 2036 O O . GLY A 1 271 ? -5.104 -0.462 22.319 1.00 90.69 271 GLY A O 1
ATOM 2037 N N . ASN A 1 272 ? -3.942 -1.417 20.638 1.00 89.06 272 ASN A N 1
ATOM 2038 C CA . ASN A 1 272 ? -2.652 -0.842 20.967 1.00 89.06 272 ASN A CA 1
ATOM 2039 C C . ASN A 1 272 ? -1.972 -0.400 19.675 1.00 89.06 272 ASN A C 1
ATOM 2041 O O . ASN A 1 272 ? -2.311 -0.896 18.601 1.00 89.06 272 ASN A O 1
ATOM 2045 N N . ILE A 1 273 ? -1.014 0.506 19.800 1.00 85.75 273 ILE A N 1
ATOM 2046 C CA . ILE A 1 273 ? -0.179 0.949 18.694 1.00 85.75 273 ILE A CA 1
ATOM 2047 C C . ILE A 1 273 ? 1.282 0.805 19.105 1.00 85.75 273 ILE A C 1
ATOM 2049 O O . ILE A 1 273 ? 1.638 0.996 20.272 1.00 85.75 273 ILE A O 1
ATOM 2053 N N . LYS A 1 274 ? 2.110 0.398 18.151 1.00 84.81 274 LYS A N 1
ATOM 2054 C CA . LYS A 1 274 ? 3.553 0.277 18.306 1.00 84.81 274 LYS A CA 1
ATOM 2055 C C . LYS A 1 274 ? 4.178 0.626 16.967 1.00 84.81 274 LYS A C 1
ATOM 2057 O O . LYS A 1 274 ? 4.365 -0.247 16.124 1.00 84.81 274 LYS A O 1
ATOM 2062 N N . ASP A 1 275 ? 4.439 1.914 16.793 1.00 83.44 275 ASP A N 1
ATOM 2063 C CA . ASP A 1 275 ? 5.038 2.422 15.567 1.00 83.44 275 ASP A CA 1
ATOM 2064 C C . ASP A 1 275 ? 6.500 1.985 15.480 1.00 83.44 275 ASP A C 1
ATOM 2066 O O . ASP A 1 275 ? 7.242 1.959 16.471 1.00 83.44 275 ASP A O 1
ATOM 2070 N N . GLY A 1 276 ? 6.893 1.607 14.274 1.00 80.31 276 GLY A N 1
ATOM 2071 C CA . GLY A 1 276 ? 8.212 1.105 13.951 1.00 80.31 276 GLY A CA 1
ATOM 2072 C C . GLY A 1 276 ? 8.240 0.596 12.520 1.00 80.31 276 GLY A C 1
ATOM 2073 O O . GLY A 1 276 ? 7.281 -0.007 12.045 1.00 80.31 276 GLY A O 1
ATOM 2074 N N . LEU A 1 277 ? 9.356 0.838 11.834 1.00 83.75 277 LEU A N 1
ATOM 2075 C CA . LEU A 1 277 ? 9.588 0.255 10.516 1.00 83.75 277 LEU A CA 1
ATOM 2076 C C . LEU A 1 277 ? 9.557 -1.271 10.608 1.00 83.75 277 LEU A C 1
ATOM 2078 O O . LEU A 1 277 ? 10.022 -1.844 11.595 1.00 83.75 277 LEU A O 1
ATOM 2082 N N . LEU A 1 278 ? 9.089 -1.918 9.549 1.00 84.62 278 LEU A N 1
ATOM 2083 C CA . LEU A 1 278 ? 8.991 -3.360 9.373 1.00 84.62 278 LEU A CA 1
ATOM 2084 C C . LEU A 1 278 ? 10.284 -4.084 9.775 1.00 84.62 278 LEU A C 1
ATOM 2086 O O . LEU A 1 278 ? 10.240 -5.112 10.447 1.00 84.62 278 LEU A O 1
ATOM 2090 N N . MET A 1 279 ? 11.434 -3.496 9.437 1.00 81.56 279 MET A N 1
ATOM 2091 C CA . MET A 1 279 ? 12.772 -4.010 9.755 1.00 81.56 279 MET A CA 1
ATOM 2092 C C . MET A 1 279 ? 13.107 -4.025 11.256 1.00 81.56 279 MET A C 1
ATOM 2094 O O . MET A 1 279 ? 14.007 -4.752 11.672 1.00 81.56 279 MET A O 1
ATOM 2098 N N . ASN A 1 280 ? 12.409 -3.219 12.058 1.00 83.38 280 ASN A N 1
ATOM 2099 C CA . ASN A 1 280 ? 12.687 -2.990 13.477 1.00 83.38 280 ASN A CA 1
ATOM 2100 C C . ASN A 1 280 ? 11.604 -3.561 14.405 1.00 83.38 280 ASN A C 1
ATOM 2102 O O . ASN A 1 280 ? 11.768 -3.513 15.624 1.00 83.38 280 ASN A O 1
ATOM 2106 N N . LEU A 1 281 ? 10.498 -4.069 13.858 1.00 83.00 281 LEU A N 1
ATOM 2107 C CA . LEU A 1 281 ? 9.418 -4.651 14.650 1.00 83.00 281 LEU A CA 1
ATOM 2108 C C . LEU A 1 281 ? 9.771 -6.078 15.076 1.00 83.00 281 LEU A C 1
ATOM 2110 O O . LEU A 1 281 ? 10.061 -6.940 14.246 1.00 83.00 281 LEU A O 1
ATOM 2114 N N . THR A 1 282 ? 9.702 -6.341 16.380 1.00 86.88 282 THR A N 1
ATOM 2115 C CA . THR A 1 282 ? 9.836 -7.701 16.915 1.00 86.88 282 THR A CA 1
ATOM 2116 C C . THR A 1 282 ? 8.518 -8.483 16.788 1.00 86.88 282 THR A C 1
ATOM 2118 O O . THR A 1 282 ? 7.443 -7.877 16.690 1.00 86.88 282 THR A O 1
ATOM 2121 N N . PRO A 1 283 ? 8.548 -9.829 16.826 1.00 86.75 283 PRO A N 1
ATOM 2122 C CA . PRO A 1 283 ? 7.329 -10.637 16.910 1.00 86.75 283 PRO A CA 1
ATOM 2123 C C . PRO A 1 283 ? 6.435 -10.253 18.098 1.00 86.75 283 PRO A C 1
ATOM 2125 O O . PRO A 1 283 ? 5.208 -10.247 17.987 1.00 86.75 283 PRO A O 1
ATOM 2128 N N . GLU A 1 284 ? 7.036 -9.886 19.230 1.00 88.19 284 GLU A N 1
ATOM 2129 C CA . GLU A 1 284 ? 6.332 -9.427 20.423 1.00 88.19 284 GLU A CA 1
ATOM 2130 C C . GLU A 1 284 ? 5.632 -8.082 20.191 1.00 88.19 284 GLU A C 1
ATOM 2132 O O . GLU A 1 284 ? 4.467 -7.935 20.573 1.00 88.19 284 GLU A O 1
ATOM 2137 N N . ASP A 1 285 ? 6.299 -7.127 19.532 1.00 90.25 285 ASP A N 1
ATOM 2138 C CA . ASP A 1 285 ? 5.704 -5.839 19.150 1.00 90.25 285 ASP A CA 1
ATOM 2139 C C . ASP A 1 285 ? 4.492 -6.048 18.236 1.00 90.25 285 ASP A C 1
ATOM 2141 O O . ASP A 1 285 ? 3.406 -5.521 18.498 1.00 90.25 285 ASP A O 1
ATOM 2145 N N . ALA A 1 286 ? 4.651 -6.877 17.198 1.00 90.62 286 ALA A N 1
ATOM 2146 C CA . ALA A 1 286 ? 3.574 -7.209 16.273 1.00 90.62 286 ALA A CA 1
ATOM 2147 C C . ALA A 1 286 ? 2.397 -7.866 17.003 1.00 90.62 286 ALA A C 1
ATOM 2149 O O . ALA A 1 286 ? 1.247 -7.444 16.863 1.00 90.62 286 ALA A O 1
ATOM 2150 N N . SER A 1 287 ? 2.677 -8.853 17.855 1.00 90.56 287 SER A N 1
ATOM 2151 C CA . SER A 1 287 ? 1.651 -9.566 18.608 1.00 90.56 287 SER A CA 1
ATOM 2152 C C . SER A 1 287 ? 0.837 -8.651 19.528 1.00 90.56 287 SER A C 1
ATOM 2154 O O . SER A 1 287 ? -0.367 -8.876 19.675 1.00 90.56 287 SER A O 1
ATOM 2156 N N . GLN A 1 288 ? 1.456 -7.647 20.155 1.00 91.94 288 GLN A N 1
ATOM 2157 C CA . GLN A 1 288 ? 0.760 -6.710 21.044 1.00 91.94 288 GLN A CA 1
ATOM 2158 C C . GLN A 1 288 ? -0.223 -5.795 20.302 1.00 91.94 288 GLN A C 1
ATOM 2160 O O . GLN A 1 288 ? -1.205 -5.350 20.901 1.00 91.94 288 GLN A O 1
ATOM 2165 N N . VAL A 1 289 ? 0.035 -5.513 19.023 1.00 94.44 289 VAL A N 1
ATOM 2166 C CA . VAL A 1 289 ? -0.823 -4.683 18.166 1.00 94.44 289 VAL A CA 1
ATOM 2167 C C . VAL A 1 289 ? -1.929 -5.516 17.517 1.00 94.44 289 VAL A C 1
ATOM 2169 O O . VAL A 1 289 ? -3.095 -5.121 17.541 1.00 94.44 289 VAL A O 1
ATOM 2172 N N . LEU A 1 290 ? -1.579 -6.689 16.983 1.00 94.25 290 LEU A N 1
ATOM 2173 C CA . LEU A 1 290 ? -2.483 -7.537 16.203 1.00 94.25 290 LEU A CA 1
ATOM 2174 C C . LEU A 1 290 ? -3.567 -8.196 17.069 1.00 94.25 290 LEU A C 1
ATOM 2176 O O . LEU A 1 290 ? -4.754 -8.077 16.767 1.00 94.25 290 LEU A O 1
ATOM 2180 N N . ARG A 1 291 ? -3.191 -8.856 18.175 1.00 93.62 291 ARG A N 1
ATOM 2181 C CA . ARG A 1 291 ? -4.104 -9.686 18.989 1.00 93.62 291 ARG A CA 1
ATOM 2182 C C . ARG A 1 291 ? -5.388 -8.993 19.470 1.00 93.62 291 ARG A C 1
ATOM 2184 O O . ARG A 1 291 ? -6.452 -9.594 19.309 1.00 93.62 291 ARG A O 1
ATOM 2191 N N . PRO A 1 292 ? -5.357 -7.778 20.059 1.00 94.50 292 PRO A N 1
ATOM 2192 C CA . PRO A 1 292 ? -6.578 -7.162 20.580 1.00 94.50 292 PRO A CA 1
ATOM 2193 C C . PRO A 1 292 ? -7.593 -6.826 19.483 1.00 94.50 292 PRO A C 1
ATOM 2195 O O . PRO A 1 292 ? -8.782 -6.803 19.778 1.00 94.50 292 PRO A O 1
ATOM 2198 N N . LYS A 1 293 ? -7.139 -6.599 18.243 1.00 95.19 293 LYS A N 1
ATOM 2199 C CA . LYS A 1 293 ? -8.000 -6.286 17.097 1.00 95.19 293 LYS A CA 1
ATOM 2200 C C . LYS A 1 293 ? -8.392 -7.527 16.304 1.00 95.19 293 LYS A C 1
ATOM 2202 O O . LYS A 1 293 ? -9.561 -7.660 15.980 1.00 95.19 293 LYS A O 1
ATOM 2207 N N . ILE A 1 294 ? -7.469 -8.453 16.040 1.00 93.69 294 ILE A N 1
ATOM 2208 C CA . ILE A 1 294 ? -7.755 -9.687 15.290 1.00 93.69 294 ILE A CA 1
ATOM 2209 C C . ILE A 1 294 ? -8.567 -10.655 16.157 1.00 93.69 294 ILE A C 1
ATOM 2211 O O . ILE A 1 294 ? -9.774 -10.793 15.969 1.00 93.69 294 ILE A O 1
ATOM 2215 N N . ARG A 1 295 ? -7.949 -11.257 17.181 1.00 93.12 295 ARG A N 1
ATOM 2216 C CA . ARG A 1 295 ? -8.647 -12.204 18.070 1.00 93.12 295 ARG A CA 1
ATOM 2217 C C . ARG A 1 295 ? -9.771 -11.539 18.842 1.00 93.12 295 ARG A C 1
ATOM 2219 O O . ARG A 1 295 ? -10.852 -12.098 18.963 1.00 93.12 295 ARG A O 1
ATOM 2226 N N . GLY A 1 296 ? -9.532 -10.322 19.335 1.00 94.62 296 GLY A N 1
ATOM 2227 C CA . GLY A 1 296 ? -10.538 -9.602 20.111 1.00 94.62 296 GLY A CA 1
ATOM 2228 C C . GLY A 1 296 ? -11.840 -9.376 19.349 1.00 94.62 296 GLY A C 1
ATOM 2229 O O . GLY A 1 296 ? -12.911 -9.581 19.915 1.00 94.62 296 GLY A O 1
ATOM 2230 N N . SER A 1 297 ? -11.780 -9.020 18.065 1.00 94.75 297 SER A N 1
ATOM 2231 C CA . SER A 1 297 ? -12.995 -8.845 17.264 1.00 94.75 297 SER A CA 1
ATOM 2232 C C . SER A 1 297 ? -13.671 -10.180 16.918 1.00 94.75 297 SER A C 1
ATOM 2234 O O . SER A 1 297 ? -14.897 -10.261 17.002 1.00 94.75 297 SER A O 1
ATOM 2236 N N . LEU A 1 298 ? -12.906 -11.248 16.644 1.00 94.00 298 LEU A N 1
ATOM 2237 C CA . LEU A 1 298 ? -13.438 -12.608 16.454 1.00 94.00 298 LEU A CA 1
ATOM 2238 C C . LEU A 1 298 ? -14.191 -13.107 17.696 1.00 94.00 298 LEU A C 1
ATOM 2240 O O . LEU A 1 298 ? -15.342 -13.542 17.597 1.00 94.00 298 LEU A O 1
ATOM 2244 N N . HIS A 1 299 ? -13.580 -12.978 18.876 1.00 95.00 299 HIS A N 1
ATOM 2245 C CA . HIS A 1 299 ? -14.185 -13.373 20.148 1.00 95.00 299 HIS A CA 1
ATOM 2246 C C . HIS A 1 299 ? -15.466 -12.589 20.436 1.00 95.00 299 HIS A C 1
ATOM 2248 O O . HIS A 1 299 ? -16.489 -13.176 20.783 1.00 95.00 299 HIS A O 1
ATOM 2254 N N . LEU A 1 300 ? -15.448 -11.266 20.254 1.00 95.38 300 LEU A N 1
ATOM 2255 C CA . LEU A 1 300 ? -16.629 -10.435 20.495 1.00 95.38 300 LEU A CA 1
ATOM 2256 C C . LEU A 1 300 ? -17.761 -10.769 19.523 1.00 95.38 300 LEU A C 1
ATOM 2258 O O . LEU A 1 300 ? -18.900 -10.919 19.958 1.00 95.38 300 LEU A O 1
ATOM 2262 N N . LYS A 1 301 ? -17.459 -10.952 18.231 1.00 93.12 301 LYS A N 1
ATOM 2263 C CA . LYS A 1 301 ? -18.459 -11.343 17.228 1.00 93.12 301 LYS A CA 1
ATOM 2264 C C . LYS A 1 301 ? -19.138 -12.664 17.582 1.00 93.12 301 LYS A C 1
ATOM 2266 O O . LYS A 1 301 ? -20.338 -12.816 17.361 1.00 93.12 301 LYS A O 1
ATOM 2271 N N . ARG A 1 302 ? -18.387 -13.603 18.164 1.00 92.50 302 ARG A N 1
ATOM 2272 C CA . ARG A 1 302 ? -18.916 -14.899 18.591 1.00 92.50 302 ARG A CA 1
ATOM 2273 C C . ARG A 1 302 ? -19.697 -14.846 19.902 1.00 92.50 302 ARG A C 1
ATOM 2275 O O . ARG A 1 302 ? -20.740 -15.487 19.983 1.00 92.50 302 ARG A O 1
ATOM 2282 N N . HIS A 1 303 ? -19.201 -14.139 20.917 1.00 95.44 303 HIS A N 1
ATOM 2283 C CA . HIS A 1 303 ? -19.863 -14.053 22.229 1.00 95.44 303 HIS A CA 1
ATOM 2284 C C . HIS A 1 303 ? -21.157 -13.233 22.169 1.00 95.44 303 HIS A C 1
ATOM 2286 O O . HIS A 1 303 ? -22.107 -13.514 22.892 1.00 95.44 303 HIS A O 1
ATOM 2292 N N . PHE A 1 304 ? -21.230 -12.275 21.241 1.00 95.62 304 PHE A N 1
ATOM 2293 C CA . PHE A 1 304 ? -22.346 -11.342 21.091 1.00 95.62 304 PHE A CA 1
ATOM 2294 C C . PHE A 1 304 ? -23.077 -11.466 19.737 1.00 95.62 304 PHE A C 1
ATOM 2296 O O . PHE A 1 304 ? -23.255 -10.469 19.035 1.00 95.62 304 PHE A O 1
ATOM 2303 N N . PRO A 1 305 ? -23.569 -12.657 19.341 1.00 91.75 305 PRO A N 1
ATOM 2304 C CA . PRO A 1 305 ? -24.087 -12.896 17.989 1.00 91.75 305 PRO A CA 1
ATOM 2305 C C . PRO A 1 305 ? -25.408 -12.165 17.695 1.00 91.75 305 PRO A C 1
ATOM 2307 O O . PRO A 1 305 ? -25.841 -12.100 16.547 1.00 91.75 305 PRO A O 1
ATOM 2310 N N . ARG A 1 306 ? -26.087 -11.656 18.733 1.00 91.25 306 ARG A N 1
ATOM 2311 C CA . ARG A 1 306 ? -27.354 -10.911 18.633 1.00 91.25 306 ARG A CA 1
ATOM 2312 C C . ARG A 1 306 ? -27.199 -9.417 18.905 1.00 91.25 306 ARG A C 1
ATOM 2314 O O . ARG A 1 306 ? -28.160 -8.673 18.714 1.00 91.25 306 ARG A O 1
ATOM 2321 N N . SER A 1 307 ? -26.033 -8.989 19.374 1.00 92.19 307 SER A N 1
ATOM 2322 C CA . SER A 1 307 ? -25.778 -7.594 19.713 1.00 92.19 307 SER A CA 1
ATOM 2323 C C . SER A 1 307 ? -25.438 -6.805 18.459 1.00 92.19 307 SER A C 1
ATOM 2325 O O . SER A 1 307 ? -24.884 -7.329 17.491 1.00 92.19 307 SER A O 1
ATOM 2327 N N . LYS A 1 308 ? -25.714 -5.504 18.489 1.00 91.31 308 LYS A N 1
ATOM 2328 C CA . LYS A 1 308 ? -25.161 -4.594 17.490 1.00 91.31 308 LYS A CA 1
ATOM 2329 C C . LYS A 1 308 ? -23.687 -4.394 17.808 1.00 91.31 308 LYS A C 1
ATOM 2331 O O . LYS A 1 308 ? -23.347 -3.864 18.860 1.00 91.31 308 LYS A O 1
ATOM 2336 N N . LEU A 1 309 ? -22.830 -4.858 16.913 1.00 92.75 309 LEU A N 1
ATOM 2337 C CA . LEU A 1 309 ? -21.381 -4.832 17.062 1.00 92.75 309 LEU A CA 1
ATOM 2338 C C . LEU A 1 309 ? -20.797 -3.730 16.183 1.00 92.75 309 LEU A C 1
ATOM 2340 O O . LEU A 1 309 ? -21.125 -3.636 15.000 1.00 92.75 309 LEU A O 1
ATOM 2344 N N . PHE A 1 310 ? -19.930 -2.909 16.765 1.00 93.88 310 PHE A N 1
ATOM 2345 C CA . PHE A 1 310 ? -19.284 -1.805 16.069 1.00 93.88 310 PHE A CA 1
ATOM 2346 C C . PHE A 1 310 ? -17.840 -1.640 16.535 1.00 93.88 310 PHE A C 1
ATOM 2348 O O . PHE A 1 310 ? -17.578 -1.706 17.733 1.00 93.88 310 PHE A O 1
ATOM 2355 N N . ALA A 1 311 ? -16.895 -1.421 15.626 1.00 96.31 311 ALA A N 1
ATOM 2356 C CA . ALA A 1 311 ? -15.481 -1.311 15.970 1.00 96.31 311 ALA A CA 1
ATOM 2357 C C . ALA A 1 311 ? -14.872 0.046 15.615 1.00 96.31 311 ALA A C 1
ATOM 2359 O O . ALA A 1 311 ? -15.209 0.684 14.618 1.00 96.31 311 ALA A O 1
ATOM 2360 N N . PHE A 1 312 ? -13.903 0.462 16.424 1.00 96.69 312 PHE A N 1
ATOM 2361 C CA . PHE A 1 312 ? -13.003 1.553 16.087 1.00 96.69 312 PHE A CA 1
ATOM 2362 C C . PHE A 1 312 ? -11.838 0.988 15.277 1.00 96.69 312 PHE A C 1
ATOM 2364 O O . PHE A 1 312 ? -10.976 0.281 15.810 1.00 96.69 312 PHE A O 1
ATOM 2371 N N . SER A 1 313 ? -11.832 1.306 13.987 1.00 96.56 313 SER A N 1
ATOM 2372 C CA . SER A 1 313 ? -10.713 1.084 13.079 1.00 96.56 313 SER A CA 1
ATOM 2373 C C . SER A 1 313 ? -9.920 2.387 12.909 1.00 96.56 313 SER A C 1
ATOM 2375 O O . SER A 1 313 ? -10.088 3.335 13.681 1.00 96.56 313 SER A O 1
ATOM 2377 N N . SER A 1 314 ? -9.031 2.448 11.924 1.00 95.94 314 SER A N 1
ATOM 2378 C CA . SER A 1 314 ? -8.190 3.612 11.657 1.00 95.94 314 SER A CA 1
ATOM 2379 C C . SER A 1 314 ? -7.979 3.821 10.163 1.00 95.94 314 SER A C 1
ATOM 2381 O O . SER A 1 314 ? -7.902 2.855 9.402 1.00 95.94 314 SER A O 1
ATOM 2383 N N . SER A 1 315 ? -7.821 5.083 9.756 1.00 94.56 315 SER A N 1
ATOM 2384 C CA . SER A 1 315 ? -7.375 5.462 8.411 1.00 94.56 315 SER A CA 1
ATOM 2385 C C . SER A 1 315 ? -6.052 4.789 8.027 1.00 94.56 315 SER A C 1
ATOM 2387 O O . SER A 1 315 ? -5.817 4.561 6.844 1.00 94.56 315 SER A O 1
ATOM 2389 N N . SER A 1 316 ? -5.228 4.362 8.993 1.00 92.56 316 SER A N 1
ATOM 2390 C CA . SER A 1 316 ? -4.013 3.586 8.728 1.00 92.56 316 SER A CA 1
ATOM 2391 C C . SER A 1 316 ? -4.279 2.257 8.021 1.00 92.56 316 SER A C 1
ATOM 2393 O O . SER A 1 316 ? -3.433 1.821 7.252 1.00 92.56 316 SER A O 1
ATOM 2395 N N . GLY A 1 317 ? -5.436 1.613 8.225 1.00 92.75 317 GLY A N 1
ATOM 2396 C CA . GLY A 1 317 ? -5.799 0.405 7.470 1.00 92.75 317 GLY A CA 1
ATOM 2397 C C . GLY A 1 317 ? -6.044 0.697 5.987 1.00 92.75 317 GLY A C 1
ATOM 2398 O O . GLY A 1 317 ? -5.670 -0.089 5.121 1.00 92.75 317 GLY A O 1
ATOM 2399 N N . LEU A 1 318 ? -6.614 1.866 5.689 1.00 92.38 318 LEU A N 1
ATOM 2400 C CA . LEU A 1 318 ? -6.878 2.345 4.334 1.00 92.38 318 LEU A CA 1
ATOM 2401 C C . LEU A 1 318 ? -5.613 2.850 3.631 1.00 92.38 318 LEU A C 1
ATOM 2403 O O . LEU A 1 318 ? -5.384 2.515 2.475 1.00 92.38 318 LEU A O 1
ATOM 2407 N N . ILE A 1 319 ? -4.828 3.675 4.320 1.00 89.12 319 ILE A N 1
ATOM 2408 C CA . ILE A 1 319 ? -3.707 4.420 3.739 1.00 89.12 319 ILE A CA 1
ATOM 2409 C C . ILE A 1 319 ? -2.401 3.625 3.844 1.00 89.12 319 ILE A C 1
ATOM 2411 O O . ILE A 1 319 ? -1.597 3.631 2.921 1.00 89.12 319 ILE A O 1
ATOM 2415 N N . GLY A 1 320 ? -2.191 2.923 4.959 1.00 89.38 320 GLY A N 1
ATOM 2416 C CA . GLY A 1 320 ? -0.944 2.225 5.265 1.00 89.38 320 GLY A CA 1
ATOM 2417 C C . GLY A 1 320 ? 0.247 3.175 5.411 1.00 89.38 320 GLY A C 1
ATOM 2418 O O . GLY A 1 320 ? 1.165 3.087 4.607 1.00 89.38 320 GLY A O 1
ATOM 2419 N N . PRO A 1 321 ? 0.273 4.102 6.382 1.00 85.06 321 PRO A N 1
ATOM 2420 C CA . PRO A 1 321 ? 1.420 4.988 6.562 1.00 85.06 321 PRO A CA 1
ATOM 2421 C C . PRO A 1 321 ? 2.677 4.202 6.962 1.00 85.06 321 PRO A C 1
ATOM 2423 O O . PRO A 1 321 ? 2.602 3.186 7.665 1.00 85.06 321 PRO A O 1
ATOM 2426 N N . ALA A 1 322 ? 3.840 4.693 6.529 1.00 83.56 322 ALA A N 1
ATOM 2427 C CA . ALA A 1 322 ? 5.121 4.084 6.861 1.00 83.56 322 ALA A CA 1
ATOM 2428 C C . ALA A 1 322 ? 5.338 4.020 8.383 1.00 83.56 322 ALA A C 1
ATOM 2430 O O . ALA A 1 322 ? 5.099 4.992 9.099 1.00 83.56 322 ALA A O 1
ATOM 2431 N N . GLY A 1 323 ? 5.801 2.871 8.879 1.00 84.62 323 GLY A N 1
ATOM 2432 C CA . GLY A 1 323 ? 6.022 2.617 10.302 1.00 84.62 323 GLY A CA 1
ATOM 2433 C C . GLY A 1 323 ? 4.795 2.082 11.043 1.00 84.62 323 GLY A C 1
ATOM 2434 O O . GLY A 1 323 ? 4.880 1.832 12.243 1.00 84.62 323 GLY A O 1
ATOM 2435 N N . GLN A 1 324 ? 3.663 1.883 10.359 1.00 88.62 324 GLN A N 1
ATOM 2436 C CA . GLN A 1 324 ? 2.428 1.363 10.957 1.00 88.62 324 GLN A CA 1
ATOM 2437 C C . GLN A 1 324 ? 1.971 0.040 10.338 1.00 88.62 324 GLN A C 1
ATOM 2439 O O . GLN A 1 324 ? 0.787 -0.289 10.388 1.00 88.62 324 GLN A O 1
ATOM 2444 N N . SER A 1 325 ? 2.894 -0.759 9.797 1.00 91.62 325 SER A N 1
ATOM 2445 C CA . SER A 1 325 ? 2.593 -2.030 9.120 1.00 91.62 325 SER A CA 1
ATOM 2446 C C . SER A 1 325 ? 1.677 -2.978 9.914 1.00 91.62 325 SER A C 1
ATOM 2448 O O . SER A 1 325 ? 0.677 -3.471 9.388 1.00 91.62 325 SER A O 1
ATOM 2450 N N . THR A 1 326 ? 1.945 -3.197 11.204 1.00 94.56 326 THR A N 1
ATOM 2451 C CA . THR A 1 326 ? 1.124 -4.079 12.061 1.00 94.56 326 THR A CA 1
ATOM 2452 C C . THR A 1 326 ? -0.205 -3.442 12.464 1.00 94.56 326 THR A C 1
ATOM 2454 O O . THR A 1 326 ? -1.215 -4.136 12.588 1.00 94.56 326 THR A O 1
ATOM 2457 N N . TYR A 1 327 ? -0.240 -2.119 12.632 1.00 95.38 327 TYR A N 1
ATOM 2458 C CA . TYR A 1 327 ? -1.458 -1.385 12.971 1.00 95.38 327 TYR A CA 1
ATOM 2459 C C . TYR A 1 327 ? -2.410 -1.294 11.770 1.00 95.38 327 TYR A C 1
ATOM 2461 O O . TYR A 1 327 ? -3.612 -1.521 11.918 1.00 95.38 327 TYR A O 1
ATOM 2469 N N . ALA A 1 328 ? -1.886 -1.050 10.567 1.00 95.75 328 ALA A N 1
ATOM 2470 C CA . ALA A 1 328 ? -2.630 -1.103 9.312 1.00 95.75 328 ALA A CA 1
ATOM 2471 C C . ALA A 1 328 ? -3.233 -2.498 9.086 1.00 95.75 328 ALA A C 1
ATOM 2473 O O . ALA A 1 328 ? -4.427 -2.615 8.798 1.00 95.75 328 ALA A O 1
ATOM 2474 N N . ALA A 1 329 ? -2.448 -3.557 9.314 1.00 97.06 329 ALA A N 1
ATOM 2475 C CA . ALA A 1 329 ? -2.920 -4.937 9.237 1.00 97.06 329 ALA A CA 1
ATOM 2476 C C . ALA A 1 329 ? -4.083 -5.214 10.205 1.00 97.06 329 ALA A C 1
ATOM 2478 O O . ALA A 1 329 ? -5.144 -5.688 9.800 1.00 97.06 329 ALA A O 1
ATOM 2479 N N . ALA A 1 330 ? -3.911 -4.850 11.478 1.00 96.69 330 ALA A N 1
ATOM 2480 C CA . ALA A 1 330 ? -4.909 -5.062 12.521 1.00 96.69 330 ALA A CA 1
ATOM 2481 C C . ALA A 1 330 ? -6.249 -4.366 12.218 1.00 96.69 330 ALA A C 1
ATOM 2483 O O . ALA A 1 330 ? -7.315 -4.931 12.450 1.00 96.69 330 ALA A O 1
ATOM 2484 N N . ASN A 1 331 ? -6.200 -3.133 11.712 1.00 97.69 331 ASN A N 1
ATOM 2485 C CA . ASN A 1 331 ? -7.391 -2.348 11.383 1.00 97.69 331 ASN A CA 1
ATOM 2486 C C . ASN A 1 331 ? -8.087 -2.851 10.111 1.00 97.69 331 ASN A C 1
ATOM 2488 O O . ASN A 1 331 ? -9.309 -2.969 10.099 1.00 97.69 331 ASN A O 1
ATOM 2492 N N . THR A 1 332 ? -7.321 -3.245 9.089 1.00 97.19 332 THR A N 1
ATOM 2493 C CA . THR A 1 332 ? -7.887 -3.800 7.845 1.00 97.19 332 THR A CA 1
ATOM 2494 C C . THR A 1 332 ? -8.611 -5.126 8.092 1.00 97.19 332 THR A C 1
ATOM 2496 O O . THR A 1 332 ? -9.648 -5.387 7.487 1.00 97.19 332 THR A O 1
ATOM 2499 N N . PHE A 1 333 ? -8.123 -5.940 9.035 1.00 95.75 333 PHE A N 1
ATOM 2500 C CA . PHE A 1 333 ? -8.828 -7.147 9.469 1.00 95.75 333 PHE A CA 1
ATOM 2501 C C . PHE A 1 333 ? -10.188 -6.838 10.106 1.00 95.75 333 PHE A C 1
ATOM 2503 O O . PHE A 1 333 ? -11.201 -7.444 9.763 1.00 95.75 333 PHE A O 1
ATOM 2510 N N . VAL A 1 334 ? -10.222 -5.870 11.027 1.00 95.88 334 VAL A N 1
ATOM 2511 C CA . VAL A 1 334 ? -11.459 -5.449 11.702 1.00 95.88 334 VAL A CA 1
ATOM 2512 C C . VAL A 1 334 ? -12.484 -4.933 10.690 1.00 95.88 334 VAL A C 1
ATOM 2514 O O . VAL A 1 334 ? -13.654 -5.299 10.784 1.00 95.88 334 VAL A O 1
ATOM 2517 N N . ASP A 1 335 ? -12.032 -4.151 9.707 1.00 96.06 335 ASP A N 1
ATOM 2518 C CA . ASP A 1 335 ? -12.859 -3.613 8.620 1.00 96.06 335 ASP A CA 1
ATOM 2519 C C . ASP A 1 335 ? -13.522 -4.711 7.777 1.00 96.06 335 ASP A C 1
ATOM 2521 O O . ASP A 1 335 ? -14.673 -4.570 7.358 1.00 96.06 335 ASP A O 1
ATOM 2525 N N . ALA A 1 336 ? -12.806 -5.815 7.544 1.00 94.19 336 ALA A N 1
ATOM 2526 C CA . ALA A 1 336 ? -13.322 -6.970 6.818 1.00 94.19 336 ALA A CA 1
ATOM 2527 C C . ALA A 1 336 ? -14.258 -7.845 7.671 1.00 94.19 336 ALA A C 1
ATOM 2529 O O . ALA A 1 336 ? -15.154 -8.490 7.129 1.00 94.19 336 ALA A O 1
ATOM 2530 N N . LEU A 1 337 ? -14.082 -7.876 8.998 1.00 93.12 337 LEU A N 1
ATOM 2531 C CA . LEU A 1 337 ? -14.828 -8.777 9.880 1.00 93.12 337 LEU A CA 1
ATOM 2532 C C . LEU A 1 337 ? -16.190 -8.230 10.328 1.00 93.12 337 LEU A C 1
ATOM 2534 O O . LEU A 1 337 ? -17.138 -9.012 10.481 1.00 93.12 337 LEU A O 1
ATOM 2538 N N . MET A 1 338 ? -16.272 -6.940 10.656 1.00 92.25 338 MET A N 1
ATOM 2539 C CA . MET A 1 338 ? -17.443 -6.348 11.309 1.00 92.25 338 MET A CA 1
ATOM 2540 C C . MET A 1 338 ? -17.601 -4.852 10.985 1.00 92.25 338 MET A C 1
ATOM 2542 O O . MET A 1 338 ? -16.648 -4.225 10.530 1.00 92.25 338 MET A O 1
ATOM 2546 N N . PRO A 1 339 ? -18.777 -4.242 11.238 1.00 93.44 339 PRO A N 1
ATOM 2547 C CA . PRO A 1 339 ? -18.972 -2.809 11.027 1.00 93.44 339 PRO A CA 1
ATOM 2548 C C . PRO A 1 339 ? -17.954 -1.963 11.807 1.00 93.44 339 PRO A C 1
ATOM 2550 O O . PRO A 1 339 ? -17.759 -2.171 13.009 1.00 93.44 339 PRO A O 1
ATOM 2553 N N . SER A 1 340 ? -17.332 -0.990 11.140 1.00 94.69 340 SER A N 1
ATOM 2554 C CA . SER A 1 340 ? -16.284 -0.143 11.718 1.00 94.69 340 SER A CA 1
ATOM 2555 C C . SER A 1 340 ? -16.290 1.288 11.158 1.00 94.69 340 SER A C 1
ATOM 2557 O O . SER A 1 340 ? -16.982 1.594 10.183 1.00 94.69 340 SER A O 1
ATOM 2559 N N . ILE A 1 341 ? -15.504 2.174 11.782 1.00 95.00 341 ILE A N 1
ATOM 2560 C CA . ILE A 1 341 ? -15.103 3.479 11.220 1.00 95.00 341 ILE A CA 1
ATOM 2561 C C . ILE A 1 341 ? -13.586 3.539 11.167 1.00 95.00 341 ILE A C 1
ATOM 2563 O O . ILE A 1 341 ? -12.921 3.266 12.168 1.00 95.00 341 ILE A O 1
ATOM 2567 N N . GLN A 1 342 ? -13.056 3.958 10.023 1.00 96.19 342 GLN A N 1
ATOM 2568 C CA . GLN A 1 342 ? -11.642 4.258 9.840 1.00 96.19 342 GLN A CA 1
ATOM 2569 C C . GLN A 1 342 ? -11.365 5.687 10.321 1.00 96.19 342 GLN A C 1
ATOM 2571 O O . GLN A 1 342 ? -11.540 6.654 9.583 1.00 96.19 342 GLN A O 1
ATOM 2576 N N . TRP A 1 343 ? -10.975 5.838 11.586 1.00 95.56 343 TRP A N 1
ATOM 2577 C CA . TRP A 1 343 ? -10.701 7.151 12.175 1.00 95.56 343 TRP A CA 1
ATOM 2578 C C . TRP A 1 343 ? -9.303 7.677 11.823 1.00 95.56 343 TRP A C 1
ATOM 2580 O O . TRP A 1 343 ? -8.323 6.933 11.917 1.00 95.56 343 TRP A O 1
ATOM 2590 N N . GLY A 1 344 ? -9.213 8.968 11.495 1.00 92.62 344 GLY A N 1
ATOM 2591 C CA . GLY A 1 344 ? -7.984 9.759 11.634 1.00 92.62 344 GLY A CA 1
ATOM 2592 C C . GLY A 1 344 ? -7.647 10.050 13.100 1.00 92.62 344 GLY A C 1
ATOM 2593 O O . GLY A 1 344 ? -8.361 9.608 14.005 1.00 92.62 344 GLY A O 1
ATOM 2594 N N . GLY A 1 345 ? -6.565 10.787 13.358 1.00 88.56 345 GLY A N 1
ATOM 2595 C CA . GLY A 1 345 ? -6.147 11.098 14.729 1.00 88.56 345 GLY A CA 1
ATOM 2596 C C . GLY A 1 345 ? -7.107 12.013 15.512 1.00 88.56 345 GLY A C 1
ATOM 2597 O O . GLY A 1 345 ? -7.857 12.806 14.942 1.00 88.56 345 GLY A O 1
ATOM 2598 N N . TRP A 1 346 ? -7.088 11.896 16.845 1.00 89.00 346 TRP A N 1
ATOM 2599 C CA . TRP A 1 346 ? -7.893 12.692 17.788 1.00 89.00 346 TRP A CA 1
ATOM 2600 C C . TRP A 1 346 ? -6.960 13.400 18.773 1.00 89.00 346 TRP A C 1
ATOM 2602 O O . TRP A 1 346 ? -6.111 12.749 19.373 1.00 89.00 346 TRP A O 1
ATOM 2612 N N . GLY A 1 347 ? -7.103 14.714 18.957 1.00 72.94 347 GLY A N 1
ATOM 2613 C CA . GLY A 1 347 ? -6.048 15.521 19.591 1.00 72.94 347 GLY A CA 1
ATOM 2614 C C . GLY A 1 347 ? -6.041 15.559 21.122 1.00 72.94 347 GLY A C 1
ATOM 2615 O O . GLY A 1 347 ? -5.004 15.826 21.718 1.00 72.94 347 GLY A O 1
ATOM 2616 N N . GLU A 1 348 ? -7.177 15.310 21.776 1.00 74.62 348 GLU A N 1
ATOM 2617 C CA . GLU A 1 348 ? -7.362 15.655 23.199 1.00 74.62 348 GLU A CA 1
ATOM 2618 C C . GLU A 1 348 ? -7.327 14.441 24.145 1.00 74.62 348 GLU A C 1
ATOM 2620 O O . GLU A 1 348 ? -7.333 14.617 25.360 1.00 74.62 348 GLU A O 1
ATOM 2625 N N . VAL A 1 349 ? -7.322 13.205 23.624 1.00 70.19 349 VAL A N 1
ATOM 2626 C CA . VAL A 1 349 ? -7.407 11.968 24.428 1.00 70.19 349 VAL A CA 1
ATOM 2627 C C . VAL A 1 349 ? -6.775 10.760 23.728 1.00 70.19 349 VAL A C 1
ATOM 2629 O O . VAL A 1 349 ? -6.659 10.709 22.507 1.00 70.19 349 VAL A O 1
ATOM 2632 N N . GLY A 1 350 ? -6.491 9.704 24.498 1.00 70.12 350 GLY A N 1
ATOM 2633 C CA . GLY A 1 350 ? -6.179 8.378 23.957 1.00 70.12 350 GLY A CA 1
ATOM 2634 C C . GLY A 1 350 ? -4.761 8.264 23.406 1.00 70.12 350 GLY A C 1
ATOM 2635 O O . GLY A 1 350 ? -3.856 8.907 23.916 1.00 70.12 350 GLY A O 1
ATOM 2636 N N . MET A 1 351 ? -4.562 7.413 22.391 1.00 66.00 351 MET A N 1
ATOM 2637 C CA . MET A 1 351 ? -3.224 7.040 21.900 1.00 66.00 351 MET A CA 1
ATOM 2638 C C . MET A 1 351 ? -2.380 8.241 21.466 1.00 66.00 351 MET A C 1
ATOM 2640 O O . MET A 1 351 ? -1.188 8.253 21.750 1.00 66.00 351 MET A O 1
ATOM 2644 N N . ALA A 1 352 ? -2.988 9.243 20.825 1.00 61.31 352 ALA A N 1
ATOM 2645 C CA . ALA A 1 352 ? -2.269 10.423 20.360 1.00 61.31 352 ALA A CA 1
ATOM 2646 C C . ALA A 1 352 ? -1.673 11.229 21.523 1.00 61.31 352 ALA A C 1
ATOM 2648 O O . ALA A 1 352 ? -0.499 11.583 21.493 1.00 61.31 352 ALA A O 1
ATOM 2649 N N . LEU A 1 353 ? -2.452 11.437 22.589 1.00 65.25 353 LEU A N 1
ATOM 2650 C CA . LEU A 1 353 ? -1.990 12.137 23.786 1.00 65.25 353 LEU A CA 1
ATOM 2651 C C . LEU A 1 353 ? -1.061 11.262 24.646 1.00 65.25 353 LEU A C 1
ATOM 2653 O O . LEU A 1 353 ? -0.007 11.728 25.068 1.00 65.25 353 LEU A O 1
ATOM 2657 N N . ASP A 1 354 ? -1.428 9.995 24.882 1.00 61.34 354 ASP A N 1
ATOM 2658 C CA . ASP A 1 354 ? -0.686 9.050 25.735 1.00 61.34 354 ASP A CA 1
ATOM 2659 C C . ASP A 1 354 ? 0.744 8.798 25.218 1.00 61.34 354 ASP A C 1
ATOM 2661 O O . ASP A 1 354 ? 1.649 8.530 26.010 1.00 61.34 354 ASP A O 1
ATOM 2665 N N . LEU A 1 355 ? 0.940 8.844 23.895 1.00 61.75 355 LEU A N 1
ATOM 2666 C CA . LEU A 1 355 ? 2.216 8.559 23.230 1.00 61.75 355 LEU A CA 1
ATOM 2667 C C . LEU A 1 355 ? 2.886 9.807 22.636 1.00 61.75 355 LEU A C 1
ATOM 2669 O O . LEU A 1 355 ? 3.963 9.679 22.059 1.00 61.75 355 LEU A O 1
ATOM 2673 N N . GLY A 1 356 ? 2.278 10.991 22.781 1.00 62.88 356 GLY A N 1
ATOM 2674 C CA . GLY A 1 356 ? 2.793 12.240 22.210 1.00 62.88 356 GLY A CA 1
ATOM 2675 C C . GLY A 1 356 ? 2.923 12.194 20.685 1.00 62.88 356 GLY A C 1
ATOM 2676 O O . GLY A 1 356 ? 3.921 12.660 20.146 1.00 62.88 356 GLY A O 1
ATOM 2677 N N . ILE A 1 357 ? 1.959 11.572 20.002 1.00 67.69 357 ILE A N 1
ATOM 2678 C CA . ILE A 1 357 ? 1.954 11.450 18.541 1.00 67.69 357 ILE A CA 1
ATOM 2679 C C . ILE A 1 357 ? 1.523 12.793 17.960 1.00 67.69 357 ILE A C 1
ATOM 2681 O O . ILE A 1 357 ? 0.392 13.225 18.178 1.00 67.69 357 ILE A O 1
ATOM 2685 N N . ASP A 1 358 ? 2.408 13.427 17.200 1.00 69.94 358 ASP A N 1
ATOM 2686 C CA . ASP A 1 358 ? 2.059 14.589 16.391 1.00 69.94 358 ASP A CA 1
ATOM 2687 C C . ASP A 1 358 ? 1.282 14.158 15.135 1.00 69.94 358 ASP A C 1
ATOM 2689 O O . ASP A 1 358 ? 1.536 13.076 14.592 1.00 69.94 358 ASP A O 1
ATOM 2693 N N . PRO A 1 359 ? 0.343 14.983 14.639 1.00 74.44 359 PRO A N 1
ATOM 2694 C CA . PRO A 1 359 ? -0.308 14.716 13.365 1.00 74.44 359 PRO A CA 1
ATOM 2695 C C . PRO A 1 359 ? 0.725 14.616 12.243 1.00 74.44 359 PRO A C 1
ATOM 2697 O O . PRO A 1 359 ? 1.675 15.403 12.171 1.00 74.44 359 PRO A O 1
ATOM 2700 N N . LEU A 1 360 ? 0.511 13.670 11.327 1.00 76.81 360 LEU A N 1
ATOM 2701 C CA . LEU A 1 360 ? 1.312 13.583 10.110 1.00 76.81 360 LEU A CA 1
ATOM 2702 C C . LEU A 1 360 ? 1.216 14.910 9.333 1.00 76.81 360 LEU A C 1
ATOM 2704 O O . LEU A 1 360 ? 0.171 15.560 9.370 1.00 76.81 360 LEU A O 1
ATOM 2708 N N . PRO A 1 361 ? 2.253 15.331 8.584 1.00 73.62 361 PRO A N 1
ATOM 2709 C CA . PRO A 1 361 ? 2.162 16.518 7.738 1.00 73.62 361 PRO A CA 1
ATOM 2710 C C . PRO A 1 361 ? 0.904 16.506 6.856 1.00 73.62 361 PRO A C 1
ATOM 2712 O O . PRO A 1 361 ? 0.762 15.641 5.994 1.00 73.62 361 PRO A O 1
ATOM 2715 N N . GLY A 1 362 ? -0.004 17.459 7.093 1.00 78.31 362 GLY A N 1
ATOM 2716 C CA . GLY A 1 362 ? -1.295 17.589 6.407 1.00 78.31 362 GLY A CA 1
ATOM 2717 C C . GLY A 1 362 ? -2.477 16.853 7.050 1.00 78.31 362 GLY A C 1
ATOM 2718 O O . GLY A 1 362 ? -3.614 17.119 6.674 1.00 78.31 362 GLY A O 1
ATOM 2719 N N . GLU A 1 363 ? -2.256 15.984 8.033 1.00 85.31 363 GLU A N 1
ATOM 2720 C CA . GLU A 1 363 ? -3.326 15.430 8.865 1.00 85.31 363 GLU A CA 1
ATOM 2721 C C . GLU A 1 363 ? -3.772 16.461 9.911 1.00 85.31 363 GLU A C 1
ATOM 2723 O O . GLU A 1 363 ? -2.965 17.199 10.478 1.00 85.31 363 GLU A O 1
ATOM 2728 N N . LEU A 1 364 ? -5.076 16.517 10.174 1.00 88.88 364 LEU A N 1
ATOM 2729 C CA . LEU A 1 364 ? -5.672 17.375 11.189 1.00 88.88 364 LEU A CA 1
ATOM 2730 C C . LEU A 1 364 ? -6.398 16.501 12.207 1.00 88.88 364 LEU A C 1
ATOM 2732 O O . LEU A 1 364 ? -7.381 15.832 11.883 1.00 88.88 364 LEU A O 1
ATOM 2736 N N . PHE A 1 365 ? -5.924 16.530 13.451 1.00 89.69 365 PHE A N 1
ATOM 2737 C CA . PHE A 1 365 ? -6.568 15.790 14.526 1.00 89.69 365 PHE A CA 1
ATOM 2738 C C . PHE A 1 365 ? -7.939 16.368 14.870 1.00 89.69 365 PHE A C 1
ATOM 2740 O O . PHE A 1 365 ? -8.113 17.580 15.010 1.00 89.69 365 PHE A O 1
ATOM 2747 N N . LEU A 1 366 ? -8.904 15.472 15.051 1.00 89.69 366 LEU A N 1
ATOM 2748 C CA . LEU A 1 366 ? -10.272 15.816 15.407 1.00 89.69 366 LEU A CA 1
ATOM 2749 C C . LEU A 1 366 ? -10.371 16.164 16.904 1.00 89.69 366 LEU A C 1
ATOM 2751 O O . LEU A 1 366 ? -9.848 15.422 17.746 1.00 89.69 366 LEU A O 1
ATOM 2755 N N . PRO A 1 367 ? -11.075 17.249 17.271 1.00 90.44 367 PRO A N 1
ATOM 2756 C CA . PRO A 1 367 ? -11.545 17.463 18.635 1.00 90.44 367 PRO A CA 1
ATOM 2757 C C . PRO A 1 367 ? -12.512 16.353 19.064 1.00 90.44 367 PRO A C 1
ATOM 2759 O O . PRO A 1 367 ? -13.308 15.865 18.255 1.00 90.44 367 PRO A O 1
ATOM 2762 N N . VAL A 1 368 ? -12.516 15.995 20.353 1.00 89.62 368 VAL A N 1
ATOM 2763 C CA . VAL A 1 368 ? -13.326 14.873 20.860 1.00 89.62 368 VAL A CA 1
ATOM 2764 C C . VAL A 1 368 ? -14.814 15.097 20.629 1.00 89.62 368 VAL A C 1
ATOM 2766 O O . VAL A 1 368 ? -15.517 14.182 20.209 1.00 89.62 368 VAL A O 1
ATOM 2769 N N . ALA A 1 369 ? -15.298 16.318 20.855 1.00 89.38 369 ALA A N 1
ATOM 2770 C CA . ALA A 1 369 ? -16.704 16.654 20.643 1.00 89.38 369 ALA A CA 1
ATOM 2771 C C . ALA A 1 369 ? -17.141 16.433 19.183 1.00 89.38 369 ALA A C 1
ATOM 2773 O O . ALA A 1 369 ? -18.190 15.839 18.939 1.00 89.38 369 ALA A O 1
ATOM 2774 N N . GLN A 1 370 ? -16.309 16.847 18.221 1.00 91.00 370 GLN A N 1
ATOM 2775 C CA . GLN A 1 370 ? -16.589 16.694 16.791 1.00 91.00 370 GLN A CA 1
ATOM 2776 C C . GLN A 1 370 ? -16.554 15.219 16.376 1.00 91.00 370 GLN A C 1
ATOM 2778 O O . GLN A 1 370 ? -17.451 14.745 15.681 1.00 91.00 370 GLN A O 1
ATOM 2783 N N . GLY A 1 371 ? -15.565 14.462 16.855 1.00 92.62 371 GLY A N 1
ATOM 2784 C CA . GLY A 1 371 ? -15.494 13.028 16.597 1.00 92.62 371 GLY A CA 1
ATOM 2785 C C . GLY A 1 371 ? -16.676 12.247 17.197 1.00 92.62 371 GLY A C 1
ATOM 2786 O O . GLY A 1 371 ? -17.186 11.327 16.558 1.00 92.62 371 GLY A O 1
ATOM 2787 N N . MET A 1 372 ? -17.175 12.631 18.381 1.00 92.38 372 MET A N 1
ATOM 2788 C CA . MET A 1 372 ? -18.388 12.039 18.973 1.00 92.38 372 MET A CA 1
ATOM 2789 C C . MET A 1 372 ? -19.647 12.369 18.168 1.00 92.38 372 MET A C 1
ATOM 2791 O O . MET A 1 372 ? -20.528 11.519 18.027 1.00 92.38 372 MET A O 1
ATOM 2795 N N . GLU A 1 373 ? -19.734 13.573 17.599 1.00 91.31 373 GLU A N 1
ATOM 2796 C CA . GLU A 1 373 ? -20.818 13.925 16.680 1.00 91.31 373 GLU A CA 1
ATOM 2797 C C . GLU A 1 373 ? -20.779 13.033 15.428 1.00 91.31 373 GLU A C 1
ATOM 2799 O O . GLU A 1 373 ? -21.800 12.442 15.065 1.00 91.31 373 GLU A O 1
ATOM 2804 N N . CYS A 1 374 ? -19.596 12.839 14.830 1.00 92.44 374 CYS A N 1
ATOM 2805 C CA . CYS A 1 374 ? -19.400 11.912 13.713 1.00 92.44 374 CYS A CA 1
ATOM 2806 C C . CYS A 1 374 ? -19.786 10.470 14.073 1.00 92.44 374 CYS A C 1
ATOM 2808 O O . CYS A 1 374 ? -20.478 9.812 13.296 1.00 92.44 374 CYS A O 1
ATOM 2810 N N . LEU A 1 375 ? -19.391 9.983 15.256 1.00 91.94 375 LEU A N 1
ATOM 2811 C CA . LEU A 1 375 ? -19.764 8.651 15.740 1.00 91.94 375 LEU A CA 1
ATOM 2812 C C . LEU A 1 375 ? -21.287 8.514 15.833 1.00 91.94 375 LEU A C 1
ATOM 2814 O O . LEU A 1 375 ? -21.841 7.518 15.371 1.00 91.94 375 LEU A O 1
ATOM 2818 N N . GLY A 1 376 ? -21.964 9.530 16.374 1.00 89.94 376 GLY A N 1
ATOM 2819 C CA . GLY A 1 376 ? -23.422 9.600 16.412 1.00 89.94 376 GLY A CA 1
ATOM 2820 C C . GLY A 1 376 ? -24.047 9.468 15.026 1.00 89.94 376 GLY A C 1
ATOM 2821 O O . GLY A 1 376 ? -24.959 8.664 14.860 1.00 89.94 376 GLY A O 1
ATOM 2822 N N . ARG A 1 377 ? -23.519 10.180 14.018 1.00 87.56 377 ARG A N 1
ATOM 2823 C CA . ARG A 1 377 ? -24.002 10.090 12.626 1.00 87.56 377 ARG A CA 1
ATOM 2824 C C . ARG A 1 377 ? -23.866 8.695 12.038 1.00 87.56 377 ARG A C 1
ATOM 2826 O O . ARG A 1 377 ? -24.775 8.245 11.352 1.00 87.56 377 ARG A O 1
ATOM 2833 N N . VAL A 1 378 ? -22.745 8.017 12.274 1.00 88.31 378 VAL A N 1
ATOM 2834 C CA . VAL A 1 378 ? -22.525 6.680 11.706 1.00 88.31 378 VAL A CA 1
ATOM 2835 C C . VAL A 1 378 ? -23.351 5.625 12.432 1.00 88.31 378 VAL A C 1
ATOM 2837 O O . VAL A 1 378 ? -23.916 4.757 11.768 1.00 88.31 378 VAL A O 1
ATOM 2840 N N . LEU A 1 379 ? -23.457 5.713 13.764 1.00 85.00 379 LEU A N 1
ATOM 2841 C CA . LEU A 1 379 ? -24.310 4.814 14.537 1.00 85.00 379 LEU A CA 1
ATOM 2842 C C . LEU A 1 379 ? -25.776 4.998 14.141 1.00 85.00 379 LEU A C 1
ATOM 2844 O O . LEU A 1 379 ? -26.411 4.014 13.815 1.00 85.00 379 LEU A O 1
ATOM 2848 N N . ASP A 1 380 ? -26.290 6.226 14.068 1.00 78.94 380 ASP A N 1
ATOM 2849 C CA . ASP A 1 380 ? -27.669 6.522 13.630 1.00 78.94 380 ASP A CA 1
ATOM 2850 C C . ASP A 1 380 ? -27.887 6.401 12.110 1.00 78.94 380 ASP A C 1
ATOM 2852 O O . ASP A 1 380 ? -28.975 6.655 11.598 1.00 78.94 380 ASP A O 1
ATOM 2856 N N . GLY A 1 381 ? -26.843 6.088 11.352 1.00 68.81 381 GLY A N 1
ATOM 2857 C CA . GLY A 1 381 ? -26.886 6.007 9.900 1.00 68.81 381 GLY A CA 1
ATOM 2858 C C . GLY A 1 381 ? -26.892 4.563 9.399 1.00 68.81 381 GLY A C 1
ATOM 2859 O O . GLY A 1 381 ? -26.908 3.609 10.178 1.00 68.81 381 GLY A O 1
ATOM 2860 N N . PRO A 1 382 ? -26.764 4.361 8.077 1.00 63.84 382 PRO A N 1
ATOM 2861 C CA . PRO A 1 382 ? -26.639 3.032 7.488 1.00 63.84 382 PRO A CA 1
ATOM 2862 C C . PRO A 1 382 ? -25.292 2.354 7.808 1.00 63.84 382 PRO A C 1
ATOM 2864 O O . PRO A 1 382 ? -24.970 1.354 7.183 1.00 63.84 382 PRO A O 1
ATOM 2867 N N . GLY A 1 383 ? -24.470 2.851 8.745 1.00 63.09 383 GLY A N 1
ATOM 2868 C CA . GLY A 1 383 ? -23.119 2.332 9.004 1.00 63.09 383 GLY A CA 1
ATOM 2869 C C . GLY A 1 383 ? -23.079 0.826 9.297 1.00 63.09 383 GLY A C 1
ATOM 2870 O O . GLY A 1 383 ? -22.218 0.119 8.780 1.00 63.09 383 GLY A O 1
ATOM 2871 N N . LEU A 1 384 ? -24.062 0.322 10.052 1.00 68.94 384 LEU A N 1
ATOM 2872 C CA . LEU A 1 384 ? -24.246 -1.114 10.304 1.00 68.94 384 LEU A CA 1
ATOM 2873 C C . LEU A 1 384 ? -24.714 -1.881 9.051 1.00 68.94 384 LEU A C 1
ATOM 2875 O O . LEU A 1 384 ? -24.329 -3.031 8.850 1.00 68.94 384 LEU A O 1
ATOM 2879 N N . GLU A 1 385 ? -25.519 -1.250 8.196 1.00 75.06 385 GLU A N 1
ATOM 2880 C CA . GLU A 1 385 ? -26.058 -1.840 6.963 1.00 75.06 385 GLU A CA 1
ATOM 2881 C C . GLU A 1 385 ? -25.015 -1.894 5.838 1.00 75.06 385 GLU A C 1
ATOM 2883 O O . GLU A 1 385 ? -25.008 -2.848 5.064 1.00 75.06 385 GLU A O 1
ATOM 2888 N N . ARG A 1 386 ? -24.095 -0.919 5.775 1.00 85.31 386 ARG A N 1
ATOM 2889 C CA . ARG A 1 386 ? -23.016 -0.847 4.773 1.00 85.31 386 ARG A CA 1
ATOM 2890 C C . ARG A 1 386 ? -22.172 -2.116 4.762 1.00 85.31 386 ARG A C 1
ATOM 2892 O O . ARG A 1 386 ? -21.981 -2.714 3.708 1.00 85.31 386 ARG A O 1
ATOM 2899 N N . HIS A 1 387 ? -21.728 -2.559 5.937 1.00 83.62 387 HIS A N 1
ATOM 2900 C CA . HIS A 1 387 ? -20.946 -3.789 6.063 1.00 83.62 387 HIS A CA 1
ATOM 2901 C C . HIS A 1 387 ? -21.754 -5.021 5.616 1.00 83.62 387 HIS A C 1
ATOM 2903 O O . HIS A 1 387 ? -21.244 -5.852 4.872 1.00 83.62 387 HIS A O 1
ATOM 2909 N N . ALA A 1 388 ? -23.038 -5.111 5.985 1.00 80.44 388 ALA A N 1
ATOM 2910 C CA . ALA A 1 388 ? -23.918 -6.198 5.540 1.00 80.44 388 ALA A CA 1
ATOM 2911 C C . ALA A 1 388 ? -24.155 -6.201 4.015 1.00 80.44 388 ALA A C 1
ATOM 2913 O O . ALA A 1 388 ? -24.429 -7.249 3.435 1.00 80.44 388 ALA A O 1
ATOM 2914 N N . GLN A 1 389 ? -24.026 -5.042 3.364 1.00 83.31 389 GLN A N 1
ATOM 2915 C CA . G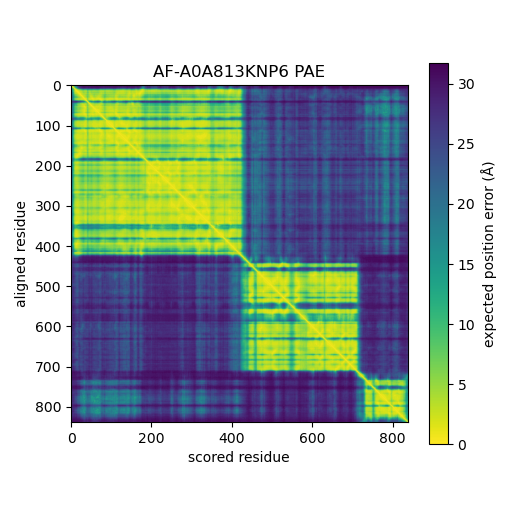LN A 1 389 ? -24.079 -4.873 1.909 1.00 83.31 389 GLN A CA 1
ATOM 2916 C C . GLN A 1 389 ? -22.711 -5.065 1.225 1.00 83.31 389 GLN A C 1
ATOM 2918 O O . GLN A 1 389 ? -22.606 -4.856 0.018 1.00 83.31 389 GLN A O 1
ATOM 2923 N N . GLY A 1 390 ? -21.660 -5.434 1.969 1.00 81.62 390 GLY A N 1
ATOM 2924 C CA . GLY A 1 390 ? -20.302 -5.602 1.443 1.00 81.62 390 GLY A CA 1
ATOM 2925 C C . GLY A 1 390 ? -19.610 -4.289 1.055 1.00 81.62 390 GLY A C 1
ATOM 2926 O O . GLY A 1 390 ? -18.642 -4.307 0.300 1.00 81.62 390 GLY A O 1
ATOM 2927 N N . GLN A 1 391 ? -20.104 -3.142 1.531 1.00 85.75 391 GLN A N 1
ATOM 2928 C CA . GLN A 1 391 ? -19.487 -1.840 1.279 1.00 85.75 391 GLN A CA 1
ATOM 2929 C C . GLN A 1 391 ? -18.330 -1.584 2.247 1.00 85.75 391 GLN A C 1
ATOM 2931 O O . GLN A 1 391 ? -18.391 -1.956 3.421 1.00 85.75 391 GLN A O 1
ATOM 2936 N N . SER A 1 392 ? -17.301 -0.876 1.774 1.00 86.44 392 SER A N 1
ATOM 2937 C CA . SER A 1 392 ? -16.182 -0.456 2.616 1.00 86.44 392 SER A CA 1
ATOM 2938 C C . SER A 1 392 ? -16.640 0.457 3.770 1.00 86.44 392 SER A C 1
ATOM 2940 O O . SER A 1 392 ? -17.586 1.248 3.594 1.00 86.44 392 SER A O 1
ATOM 2942 N N . PRO A 1 393 ? -15.958 0.395 4.932 1.00 92.19 393 PRO A N 1
ATOM 2943 C CA . PRO A 1 393 ? -16.192 1.312 6.041 1.00 92.19 393 PRO A CA 1
ATOM 2944 C C . PRO A 1 393 ? -16.055 2.779 5.631 1.00 92.19 393 PRO A C 1
ATOM 2946 O O . PRO A 1 393 ? -15.336 3.118 4.688 1.00 92.19 393 PRO A O 1
ATOM 2949 N N . LEU A 1 394 ? -16.734 3.659 6.367 1.00 94.00 394 LEU A N 1
ATOM 2950 C CA . LEU A 1 394 ? -16.512 5.096 6.236 1.00 94.00 394 LEU A CA 1
ATOM 2951 C C . LEU A 1 394 ? -15.185 5.470 6.898 1.00 94.00 394 LEU A C 1
ATOM 2953 O O . LEU A 1 394 ? -14.877 5.014 8.002 1.00 94.00 394 LEU A O 1
ATOM 2957 N N . CYS A 1 395 ? -14.444 6.348 6.235 1.00 95.31 395 CYS A N 1
ATOM 2958 C CA . CYS A 1 395 ? -13.280 7.012 6.788 1.00 95.31 395 CYS A CA 1
ATOM 2959 C C . CYS A 1 395 ? -13.687 8.395 7.295 1.00 95.31 395 CYS A C 1
ATOM 2961 O O . CYS A 1 395 ? -14.348 9.152 6.583 1.00 95.31 395 CYS A O 1
ATOM 2963 N N . VAL A 1 396 ? -13.321 8.704 8.539 1.00 95.81 396 VAL A N 1
ATOM 2964 C CA . VAL A 1 396 ? -13.556 10.014 9.150 1.00 95.81 396 VAL A CA 1
ATOM 2965 C C . VAL A 1 396 ? -12.211 10.630 9.499 1.00 95.81 396 VAL A C 1
ATOM 2967 O O . VAL A 1 396 ? -11.556 10.205 10.452 1.00 95.81 396 VAL A O 1
ATOM 2970 N N . LEU A 1 397 ? -11.795 11.614 8.705 1.00 93.25 397 LEU A N 1
ATOM 2971 C CA . LEU A 1 397 ? -10.442 12.164 8.717 1.00 93.25 397 LEU A CA 1
ATOM 2972 C C . LEU A 1 397 ? -10.479 13.680 8.517 1.00 93.25 397 LEU A C 1
ATOM 2974 O O . LEU A 1 397 ? -11.096 14.173 7.576 1.00 93.25 397 LEU A O 1
ATOM 2978 N N . GLY A 1 398 ? -9.775 14.417 9.375 1.00 91.25 398 GLY A N 1
ATOM 2979 C CA . GLY A 1 398 ? -9.416 15.804 9.099 1.00 91.25 398 GLY A CA 1
ATOM 2980 C C . GLY A 1 398 ? -8.129 15.845 8.279 1.00 91.25 398 GLY A C 1
ATOM 2981 O O . GLY A 1 398 ? -7.125 15.262 8.684 1.00 91.25 398 GLY A O 1
ATOM 2982 N N . ALA A 1 399 ? -8.137 16.528 7.135 1.00 88.31 399 ALA A N 1
ATOM 2983 C CA . ALA A 1 399 ? -6.946 16.667 6.303 1.00 88.31 399 ALA A CA 1
ATOM 2984 C C . ALA A 1 399 ? -6.888 18.031 5.608 1.00 88.31 399 ALA A C 1
ATOM 2986 O O . ALA A 1 399 ? -7.864 18.492 5.013 1.00 88.31 399 ALA A O 1
ATOM 2987 N N . ASP A 1 400 ? -5.707 18.643 5.623 1.00 84.12 400 ASP A N 1
ATOM 2988 C CA . ASP A 1 400 ? -5.299 19.604 4.608 1.00 84.12 400 ASP A CA 1
ATOM 2989 C C . ASP A 1 400 ? -4.816 18.810 3.392 1.00 84.12 400 ASP A C 1
ATOM 2991 O O . ASP A 1 400 ? -3.664 18.383 3.316 1.00 84.12 400 ASP A O 1
ATOM 2995 N N . TRP A 1 401 ? -5.708 18.591 2.428 1.00 82.00 401 TRP A N 1
ATOM 2996 C CA . TRP A 1 401 ? -5.412 17.782 1.248 1.00 82.00 401 TRP A CA 1
ATOM 2997 C C . TRP A 1 401 ? -4.300 18.336 0.353 1.00 82.00 401 TRP A C 1
ATOM 2999 O O . TRP A 1 401 ? -3.779 17.583 -0.473 1.00 82.00 401 TRP A O 1
ATOM 3009 N N . GLU A 1 402 ? -3.942 19.619 0.466 1.00 73.19 402 GLU A N 1
ATOM 3010 C CA . GLU A 1 402 ? -2.791 20.162 -0.256 1.00 73.19 402 GLU A CA 1
ATOM 3011 C C . GLU A 1 402 ? -1.489 19.677 0.390 1.00 73.19 402 GLU A C 1
ATOM 3013 O O . GLU A 1 402 ? -0.607 19.178 -0.313 1.00 73.19 402 GLU A O 1
ATOM 3018 N N . ALA A 1 403 ? -1.387 19.782 1.716 1.00 71.56 403 ALA A N 1
ATOM 3019 C CA . ALA A 1 403 ? -0.224 19.328 2.473 1.00 71.56 403 ALA A CA 1
ATOM 3020 C C . ALA A 1 403 ? -0.138 17.794 2.546 1.00 71.56 403 ALA A C 1
ATOM 3022 O O . ALA A 1 403 ? 0.939 17.225 2.384 1.00 71.56 403 ALA A O 1
ATOM 3023 N N . TYR A 1 404 ? -1.272 17.115 2.726 1.00 78.06 404 TYR A N 1
ATOM 3024 C CA . TYR A 1 404 ? -1.318 15.674 2.961 1.00 78.06 404 TYR A CA 1
ATOM 3025 C C . TYR A 1 404 ? -0.891 14.877 1.725 1.00 78.06 404 TYR A C 1
ATOM 3027 O O . TYR A 1 404 ? -0.112 13.940 1.843 1.00 78.06 404 TYR A O 1
ATOM 3035 N N . ARG A 1 405 ? -1.272 15.317 0.515 1.00 76.00 405 ARG A N 1
ATOM 3036 C CA . ARG A 1 405 ? -0.778 14.739 -0.754 1.00 76.00 405 ARG A CA 1
ATOM 3037 C C . ARG A 1 405 ? 0.731 14.838 -0.941 1.00 76.00 405 ARG A C 1
ATOM 3039 O O . ARG A 1 405 ? 1.301 14.072 -1.707 1.00 76.00 405 ARG A O 1
ATOM 3046 N N . GLN A 1 406 ? 1.368 15.812 -0.299 1.00 66.00 406 GLN A N 1
ATOM 3047 C CA . GLN A 1 406 ? 2.812 16.029 -0.396 1.00 66.00 406 GLN A CA 1
ATOM 3048 C C . GLN A 1 406 ? 3.582 15.194 0.634 1.00 66.00 406 GLN A C 1
ATOM 3050 O O . GLN A 1 406 ? 4.813 15.268 0.698 1.00 66.00 406 GLN A O 1
ATOM 3055 N N . ASN A 1 407 ? 2.874 14.410 1.449 1.00 69.00 407 ASN A N 1
ATOM 3056 C CA . ASN A 1 407 ? 3.465 13.612 2.496 1.00 69.00 407 ASN A CA 1
ATOM 3057 C C . ASN A 1 407 ? 4.021 12.289 1.946 1.00 69.00 407 ASN A C 1
ATOM 3059 O O . ASN A 1 407 ? 3.313 11.293 1.811 1.00 69.00 407 ASN A O 1
ATOM 3063 N N . ALA A 1 408 ? 5.324 12.285 1.663 1.00 62.44 408 ALA A N 1
ATOM 3064 C CA . ALA A 1 408 ? 6.036 11.141 1.095 1.00 62.44 408 ALA A CA 1
ATOM 3065 C C . ALA A 1 408 ? 6.134 9.920 2.031 1.00 62.44 408 ALA A C 1
ATOM 3067 O O . ALA A 1 408 ? 6.501 8.846 1.568 1.00 62.44 408 ALA A O 1
ATOM 3068 N N . THR A 1 409 ? 5.826 10.056 3.329 1.00 62.59 409 THR A N 1
ATOM 3069 C CA . THR A 1 409 ? 5.753 8.900 4.246 1.00 62.59 409 THR A CA 1
ATOM 3070 C C . THR A 1 409 ? 4.382 8.219 4.219 1.00 62.59 409 THR A C 1
ATOM 3072 O O . THR A 1 409 ? 4.193 7.185 4.861 1.00 62.59 409 THR A O 1
ATOM 3075 N N . VAL A 1 410 ? 3.422 8.808 3.499 1.00 65.12 410 VAL A N 1
ATOM 3076 C CA . VAL A 1 410 ? 2.013 8.403 3.480 1.00 65.12 410 VAL A CA 1
ATOM 3077 C C . VAL A 1 410 ? 1.529 8.078 2.070 1.00 65.12 410 VAL A C 1
ATOM 3079 O O . VAL A 1 410 ? 0.705 7.186 1.921 1.00 65.12 410 VAL A O 1
ATOM 3082 N N . PHE A 1 411 ? 2.029 8.775 1.046 1.00 69.19 411 PHE A N 1
ATOM 3083 C CA . PHE A 1 411 ? 1.657 8.540 -0.348 1.00 69.19 411 PHE A CA 1
ATOM 3084 C C . PHE A 1 411 ? 2.899 8.414 -1.229 1.00 69.19 411 PHE A C 1
ATOM 3086 O O . PHE A 1 411 ? 3.777 9.283 -1.219 1.00 69.19 411 PHE A O 1
ATOM 3093 N N . ALA A 1 412 ? 2.948 7.351 -2.032 1.00 59.62 412 ALA A N 1
ATOM 3094 C CA . ALA A 1 412 ? 3.911 7.239 -3.119 1.00 59.62 412 ALA A CA 1
ATOM 3095 C C . ALA A 1 412 ? 3.598 8.257 -4.244 1.00 59.62 412 ALA A C 1
ATOM 3097 O O . ALA A 1 412 ? 2.440 8.639 -4.425 1.00 59.62 412 ALA A O 1
ATOM 3098 N N . PRO A 1 413 ? 4.595 8.699 -5.038 1.00 50.00 413 PRO A N 1
ATOM 3099 C CA . PRO A 1 413 ? 4.384 9.662 -6.128 1.00 50.00 413 PRO A CA 1
ATOM 3100 C C . PRO A 1 413 ? 3.365 9.225 -7.195 1.00 50.00 413 PRO A C 1
ATOM 3102 O O . PRO A 1 413 ? 2.802 10.066 -7.889 1.00 50.00 413 PRO A O 1
ATOM 3105 N N . ASP A 1 414 ? 3.154 7.920 -7.348 1.00 52.50 414 ASP A N 1
ATOM 3106 C CA . ASP A 1 414 ? 2.229 7.274 -8.281 1.00 52.50 414 ASP A CA 1
ATOM 3107 C C . ASP A 1 414 ? 0.944 6.753 -7.609 1.00 52.50 414 ASP A C 1
ATOM 3109 O O . ASP A 1 414 ? 0.115 6.117 -8.267 1.00 52.50 414 ASP A O 1
ATOM 3113 N N . GLU A 1 415 ? 0.744 7.052 -6.320 1.00 66.88 415 GLU A N 1
ATOM 3114 C CA . GLU A 1 415 ? -0.416 6.612 -5.549 1.00 66.88 415 GLU A CA 1
ATOM 3115 C C . GLU A 1 415 ? -1.706 7.257 -6.076 1.00 66.88 415 GLU A C 1
ATOM 3117 O O . GLU A 1 415 ? -1.856 8.481 -6.140 1.00 66.88 415 GLU A O 1
ATOM 3122 N N . GLN A 1 416 ? -2.670 6.422 -6.463 1.00 73.44 416 GLN A N 1
ATOM 3123 C CA . GLN A 1 416 ? -3.899 6.887 -7.110 1.00 73.44 416 GLN A CA 1
ATOM 3124 C C . GLN A 1 416 ? -5.063 7.056 -6.135 1.00 73.44 416 GLN A C 1
ATOM 3126 O O . GLN A 1 416 ? -6.103 7.591 -6.530 1.00 73.44 416 GLN A O 1
ATOM 3131 N N . LEU A 1 417 ? -4.901 6.638 -4.873 1.00 85.38 417 LEU A N 1
ATOM 3132 C CA . LEU A 1 417 ? -5.950 6.719 -3.858 1.00 85.38 417 LEU A CA 1
ATOM 3133 C C . LEU A 1 417 ? -6.563 8.126 -3.775 1.00 85.38 417 LEU A C 1
ATOM 3135 O O . LEU A 1 417 ? -7.780 8.265 -3.715 1.00 85.38 417 LEU A O 1
ATOM 3139 N N . LEU A 1 418 ? -5.751 9.183 -3.849 1.00 84.62 418 LEU A N 1
ATOM 3140 C CA . LEU A 1 418 ? -6.223 10.566 -3.713 1.00 84.62 418 LEU A CA 1
ATOM 3141 C C . LEU A 1 418 ? -6.662 11.233 -5.025 1.00 84.62 418 LEU A C 1
ATOM 3143 O O . LEU A 1 418 ? -7.012 12.415 -5.012 1.00 84.62 418 LEU A O 1
ATOM 3147 N N . ALA A 1 419 ? -6.675 10.515 -6.152 1.00 78.62 419 ALA A N 1
ATOM 3148 C CA . ALA A 1 419 ? -7.037 11.090 -7.451 1.00 78.62 419 ALA A CA 1
ATOM 3149 C C . ALA A 1 419 ? -8.476 11.646 -7.489 1.00 78.62 419 ALA A C 1
ATOM 3151 O O . ALA A 1 419 ? -8.748 12.576 -8.245 1.00 78.62 419 ALA A O 1
ATOM 3152 N N . GLY A 1 420 ? -9.376 11.103 -6.658 1.00 72.50 420 GLY A N 1
ATOM 3153 C CA . GLY A 1 420 ? -10.769 11.545 -6.528 1.00 72.50 420 GLY A CA 1
ATOM 3154 C C . GLY A 1 420 ? -11.001 12.710 -5.559 1.00 72.50 420 GLY A C 1
ATOM 3155 O O . GLY A 1 420 ? -12.122 13.204 -5.472 1.00 72.50 420 GLY A O 1
ATOM 3156 N N . ILE A 1 421 ? -9.976 13.162 -4.828 1.00 81.75 421 ILE A N 1
ATOM 3157 C CA . ILE A 1 421 ? -10.095 14.311 -3.925 1.00 81.75 421 ILE A CA 1
ATOM 3158 C C . ILE A 1 421 ? -9.728 15.578 -4.697 1.00 81.75 421 ILE A C 1
ATOM 3160 O O . ILE A 1 421 ? -8.577 15.751 -5.092 1.00 81.75 421 ILE A O 1
ATOM 3164 N N . GLU A 1 422 ? -10.652 16.513 -4.873 1.00 65.31 422 GLU A N 1
ATOM 3165 C CA . GLU A 1 422 ? -10.357 17.785 -5.541 1.00 65.31 422 GLU A CA 1
ATOM 3166 C C . GLU A 1 422 ? -9.497 18.699 -4.639 1.00 65.31 422 GLU A C 1
ATOM 3168 O O . GLU A 1 422 ? -9.815 18.911 -3.471 1.00 65.31 422 GLU A O 1
ATOM 3173 N N . VAL A 1 423 ? -8.386 19.244 -5.160 1.00 55.03 423 VAL A N 1
ATOM 3174 C CA . VAL A 1 423 ? -7.754 20.456 -4.593 1.00 55.03 423 VAL A CA 1
ATOM 3175 C C . VAL A 1 423 ? -8.242 21.629 -5.435 1.00 55.03 423 VAL A C 1
ATOM 3177 O O . VAL A 1 423 ? -8.148 21.539 -6.663 1.00 55.03 423 VAL A O 1
ATOM 3180 N N . PRO A 1 424 ? -8.705 22.744 -4.845 1.00 39.00 424 PRO A N 1
ATOM 3181 C CA . PRO A 1 424 ? -8.949 23.961 -5.605 1.00 39.00 424 PRO A CA 1
ATOM 3182 C C . PRO A 1 424 ? -7.679 24.348 -6.374 1.00 39.00 424 PRO A C 1
ATOM 3184 O O . PRO A 1 424 ? -6.652 24.669 -5.776 1.00 39.00 424 PRO A O 1
ATOM 3187 N N . ALA A 1 425 ? -7.729 24.288 -7.706 1.00 32.25 425 ALA A N 1
ATOM 3188 C CA . ALA A 1 425 ? -6.603 24.669 -8.545 1.00 32.25 425 ALA A CA 1
ATOM 3189 C C . ALA A 1 425 ? -6.320 26.167 -8.354 1.00 32.25 425 ALA A C 1
ATOM 3191 O O . ALA A 1 425 ? -7.090 27.012 -8.810 1.00 32.25 425 ALA A O 1
ATOM 3192 N N . GLN A 1 426 ? -5.215 26.518 -7.692 1.00 34.34 426 GLN A N 1
ATOM 3193 C CA . GLN A 1 426 ? -4.688 27.875 -7.812 1.00 34.34 426 GLN A CA 1
ATOM 3194 C C . GLN A 1 426 ? -4.049 28.046 -9.199 1.00 34.34 426 GLN A C 1
ATOM 3196 O O . GLN A 1 426 ? -3.394 27.118 -9.684 1.00 34.34 426 GLN A O 1
ATOM 3201 N N . PRO A 1 427 ? -4.222 29.208 -9.856 1.00 30.95 427 PRO A N 1
ATOM 3202 C CA . PRO A 1 427 ? -3.659 29.448 -11.177 1.00 30.95 427 PRO A CA 1
ATOM 3203 C C . PRO A 1 427 ? -2.136 29.289 -11.129 1.00 30.95 427 PRO A C 1
ATOM 3205 O O . PRO A 1 427 ? -1.444 29.916 -10.326 1.00 30.95 427 PRO A O 1
ATOM 3208 N N . ALA A 1 428 ? -1.615 28.405 -11.975 1.00 33.62 428 ALA A N 1
ATOM 3209 C CA . ALA A 1 428 ? -0.201 28.082 -12.026 1.00 33.62 428 ALA A CA 1
ATOM 3210 C C . ALA A 1 428 ? 0.590 29.293 -12.553 1.00 33.62 428 ALA A C 1
ATOM 3212 O O . ALA A 1 428 ? 0.595 29.539 -13.757 1.00 33.62 428 ALA A O 1
ATOM 3213 N N . SER A 1 429 ? 1.228 30.069 -11.668 1.00 34.50 429 SER A N 1
ATOM 3214 C CA . SER A 1 429 ? 2.026 31.224 -12.101 1.00 34.50 429 SER A CA 1
ATOM 3215 C C . SER A 1 429 ? 3.360 30.792 -12.727 1.00 34.50 429 SER A C 1
ATOM 3217 O O . SER A 1 429 ? 3.930 29.757 -12.367 1.00 34.50 429 SER A O 1
ATOM 3219 N N . SER A 1 430 ? 3.783 31.520 -13.762 1.00 42.22 430 SER A N 1
ATOM 3220 C CA . SER A 1 430 ? 4.894 31.179 -14.657 1.00 42.22 430 SER A CA 1
ATOM 3221 C C . SER A 1 430 ? 6.259 31.203 -13.953 1.00 42.22 430 SER A C 1
ATOM 3223 O O . SER A 1 430 ? 6.430 31.808 -12.893 1.00 42.22 430 SER A O 1
ATOM 3225 N N . LEU A 1 431 ? 7.263 30.566 -14.572 1.00 40.72 431 LEU A N 1
ATOM 3226 C CA . LEU A 1 431 ? 8.663 30.551 -14.112 1.00 40.72 431 LEU A CA 1
ATOM 3227 C C . LEU A 1 431 ? 9.252 31.960 -13.883 1.00 40.72 431 LEU A C 1
ATOM 3229 O O . LEU A 1 431 ? 10.180 32.108 -13.090 1.00 40.72 431 LEU A O 1
ATOM 3233 N N . GLY A 1 432 ? 8.686 32.988 -14.526 1.00 37.47 432 GLY A N 1
ATOM 3234 C CA . GLY A 1 432 ? 9.133 34.379 -14.439 1.00 37.47 432 GLY A CA 1
ATOM 3235 C C . GLY A 1 432 ? 8.910 35.071 -13.086 1.00 37.47 432 GLY A C 1
ATOM 3236 O O . GLY A 1 432 ? 9.591 36.052 -12.808 1.00 37.47 432 GLY A O 1
ATOM 3237 N N . GLU A 1 433 ? 8.021 34.577 -12.218 1.00 37.28 433 GLU A N 1
ATOM 3238 C CA . GLU A 1 433 ? 7.759 35.203 -10.904 1.00 37.28 433 GLU A CA 1
ATOM 3239 C C . GLU A 1 433 ? 8.619 34.642 -9.751 1.00 37.28 433 GLU A C 1
ATOM 3241 O O . GLU A 1 433 ? 8.501 35.099 -8.615 1.00 37.28 433 GLU A O 1
ATOM 3246 N N . ARG A 1 434 ? 9.451 33.615 -9.987 1.00 51.41 434 ARG A N 1
ATOM 3247 C CA . ARG A 1 434 ? 9.848 32.661 -8.929 1.00 51.41 434 ARG A CA 1
ATOM 3248 C C . ARG A 1 434 ? 11.360 32.379 -8.877 1.00 51.41 434 ARG A C 1
ATOM 3250 O O . ARG A 1 434 ? 11.797 31.237 -8.995 1.00 51.41 434 ARG A O 1
ATOM 3257 N N . CYS A 1 435 ? 12.161 33.431 -8.689 1.00 40.47 435 CYS A N 1
ATOM 3258 C CA . CYS A 1 435 ? 13.604 33.343 -8.419 1.00 40.47 435 CYS A CA 1
ATOM 3259 C C . CYS A 1 435 ? 13.891 33.263 -6.906 1.00 40.47 435 CYS A C 1
ATOM 3261 O O . CYS A 1 435 ? 13.600 34.213 -6.184 1.00 40.47 435 CYS A O 1
ATOM 3263 N N . GLU A 1 436 ? 14.553 32.201 -6.430 1.00 39.25 436 GLU A N 1
ATOM 3264 C CA . GLU A 1 436 ? 15.270 32.219 -5.144 1.00 39.25 436 GLU A CA 1
ATOM 3265 C C . GLU A 1 436 ? 16.770 32.471 -5.389 1.00 39.25 436 GLU A C 1
ATOM 3267 O O . GLU A 1 436 ? 17.486 31.589 -5.861 1.00 39.25 436 GLU A O 1
ATOM 3272 N N . GLY A 1 437 ? 17.254 33.670 -5.036 1.00 36.81 437 GLY A N 1
ATOM 3273 C CA . GLY A 1 437 ? 18.667 33.892 -4.697 1.00 36.81 437 GLY A CA 1
ATOM 3274 C C . GLY A 1 437 ? 19.513 34.772 -5.632 1.00 36.81 437 GLY A C 1
ATOM 3275 O O . GLY A 1 437 ? 19.873 34.382 -6.737 1.00 36.81 437 GLY A O 1
ATOM 3276 N N . ASP A 1 438 ? 19.922 35.917 -5.072 1.00 37.03 438 ASP A N 1
ATOM 3277 C CA . ASP A 1 438 ? 21.077 36.771 -5.396 1.00 37.03 438 ASP A CA 1
ATOM 3278 C C . ASP A 1 438 ? 21.192 37.292 -6.842 1.00 37.03 438 ASP A C 1
ATOM 3280 O O . ASP A 1 438 ? 22.069 36.918 -7.622 1.00 37.03 438 ASP A O 1
ATOM 3284 N N . SER A 1 439 ? 20.400 38.321 -7.151 1.00 39.72 439 SER A N 1
ATOM 3285 C CA . SER A 1 439 ? 20.784 39.347 -8.124 1.00 39.72 439 SER A CA 1
ATOM 3286 C C . SER A 1 439 ? 21.977 40.166 -7.597 1.00 39.72 439 SER A C 1
ATOM 3288 O O . SER A 1 439 ? 21.887 41.381 -7.422 1.00 39.72 439 SER A O 1
ATOM 3290 N N . ARG A 1 440 ? 23.113 39.526 -7.304 1.00 39.66 440 ARG A N 1
ATOM 3291 C CA . ARG A 1 440 ? 24.384 40.236 -7.124 1.00 39.66 440 ARG A CA 1
ATOM 3292 C C . ARG A 1 440 ? 24.986 40.485 -8.504 1.00 39.66 440 ARG A C 1
ATOM 3294 O O . ARG A 1 440 ? 25.829 39.729 -8.974 1.00 39.66 440 ARG A O 1
ATOM 3301 N N . GLY A 1 441 ? 24.520 41.567 -9.130 1.00 42.75 441 GLY A N 1
ATOM 3302 C CA . GLY A 1 441 ? 25.096 42.172 -10.337 1.00 42.75 441 GLY A CA 1
ATOM 3303 C C . GLY A 1 441 ? 24.209 42.076 -11.584 1.00 42.75 441 GLY A C 1
ATOM 3304 O O . GLY A 1 441 ? 23.824 40.981 -11.976 1.00 42.75 441 GLY A O 1
ATOM 3305 N N . ASP A 1 442 ? 23.900 43.234 -12.183 1.00 46.78 442 ASP A N 1
ATOM 3306 C CA . ASP A 1 442 ? 23.439 43.567 -13.553 1.00 46.78 442 ASP A CA 1
ATOM 3307 C C . ASP A 1 442 ? 22.513 42.611 -14.355 1.00 46.78 442 ASP A C 1
ATOM 3309 O O . ASP A 1 442 ? 22.311 42.813 -15.550 1.00 46.78 442 ASP A O 1
ATOM 3313 N N . GLY A 1 443 ? 21.921 41.568 -13.763 1.00 57.75 443 GLY A N 1
ATOM 3314 C CA . GLY A 1 443 ? 21.041 40.618 -14.464 1.00 57.75 443 GLY A CA 1
ATOM 3315 C C . GLY A 1 443 ? 21.748 39.738 -15.511 1.00 57.75 443 GLY A C 1
ATOM 3316 O O . GLY A 1 443 ? 21.085 39.065 -16.303 1.00 57.75 443 GLY A O 1
ATOM 3317 N N . HIS A 1 444 ? 23.086 39.728 -15.522 1.00 71.00 444 HIS A N 1
ATOM 3318 C CA . HIS A 1 444 ? 23.912 38.995 -16.488 1.00 71.00 444 HIS A CA 1
ATOM 3319 C C . HIS A 1 444 ? 23.943 37.479 -16.224 1.00 71.00 444 HIS A C 1
ATOM 3321 O O . HIS A 1 444 ? 24.130 36.697 -17.155 1.00 71.00 444 HIS A O 1
ATOM 3327 N N . VAL A 1 445 ? 23.763 37.035 -14.976 1.00 76.75 445 VAL A N 1
ATOM 3328 C CA . VAL A 1 445 ? 23.720 35.611 -14.602 1.00 76.75 445 VAL A CA 1
ATOM 3329 C C . VAL A 1 445 ? 22.449 35.333 -13.810 1.00 76.75 445 VAL A C 1
ATOM 3331 O O . VAL A 1 445 ? 22.158 36.045 -12.855 1.00 76.75 445 VAL A O 1
ATOM 3334 N N . GLN A 1 446 ? 21.710 34.292 -14.188 1.00 74.81 446 GLN A N 1
ATOM 3335 C CA . GLN A 1 446 ? 20.512 33.827 -13.486 1.00 74.81 446 GLN A CA 1
ATOM 3336 C C . GLN A 1 446 ? 20.638 32.340 -13.168 1.00 74.81 446 GLN A C 1
ATOM 3338 O O . GLN A 1 446 ? 21.250 31.583 -13.929 1.00 74.81 446 GLN A O 1
ATOM 3343 N N . ARG A 1 447 ? 20.094 31.917 -12.026 1.00 75.62 447 ARG A N 1
ATOM 3344 C CA . ARG A 1 447 ? 20.118 30.517 -11.599 1.00 75.62 447 ARG A CA 1
ATOM 3345 C C . ARG A 1 447 ? 18.746 30.069 -11.125 1.00 75.62 447 ARG A C 1
ATOM 3347 O O . ARG A 1 447 ? 18.096 30.779 -10.370 1.00 75.62 447 ARG A O 1
ATOM 3354 N N . TRP A 1 448 ? 18.373 28.857 -11.516 1.00 76.56 448 TRP A N 1
ATOM 3355 C CA . TRP A 1 448 ? 17.198 28.147 -11.018 1.00 76.56 448 TRP A CA 1
ATOM 3356 C C . TRP A 1 448 ? 17.628 26.800 -10.469 1.00 76.56 448 TRP A C 1
ATOM 3358 O O . TRP A 1 448 ? 18.539 26.170 -11.008 1.00 76.56 448 TRP A O 1
ATOM 3368 N N . THR A 1 449 ? 16.957 26.345 -9.421 1.00 71.88 449 THR A N 1
ATOM 3369 C CA . THR A 1 449 ? 17.229 25.051 -8.803 1.00 71.88 449 THR A CA 1
ATOM 3370 C C . THR A 1 449 ? 15.953 24.222 -8.794 1.00 71.88 449 THR A C 1
ATOM 3372 O O . THR A 1 449 ? 14.913 24.701 -8.359 1.00 71.88 449 THR A O 1
ATOM 3375 N N . LEU A 1 450 ? 16.037 22.981 -9.270 1.00 72.81 450 LEU A N 1
ATOM 3376 C CA . LEU A 1 450 ? 14.973 21.984 -9.225 1.00 72.81 450 LEU A CA 1
ATOM 3377 C C . LEU A 1 450 ? 15.435 20.790 -8.393 1.00 72.81 450 LEU A C 1
ATOM 3379 O O . LEU A 1 450 ? 16.569 20.340 -8.539 1.00 72.81 450 LEU A O 1
ATOM 3383 N N . ILE A 1 451 ? 14.563 20.253 -7.542 1.00 67.69 451 ILE A N 1
ATOM 3384 C CA . ILE A 1 451 ? 14.804 18.975 -6.867 1.00 67.69 451 ILE A CA 1
ATOM 3385 C C . ILE A 1 451 ? 14.080 17.873 -7.645 1.00 67.69 451 ILE A C 1
ATOM 3387 O O . ILE A 1 451 ? 12.902 18.005 -7.961 1.00 67.69 451 ILE A O 1
ATOM 3391 N N . LEU A 1 452 ? 14.802 16.809 -7.987 1.00 70.50 452 LEU A N 1
ATOM 3392 C CA . LEU A 1 452 ? 14.316 15.651 -8.734 1.00 70.50 452 LEU A CA 1
ATOM 3393 C C . LEU A 1 452 ? 14.554 14.404 -7.878 1.00 70.50 452 LEU A C 1
ATOM 3395 O O . LEU A 1 452 ? 15.700 13.994 -7.731 1.00 70.50 452 LEU A O 1
ATOM 3399 N N . GLY A 1 453 ? 13.517 13.826 -7.273 1.00 60.56 453 GLY A N 1
ATOM 3400 C CA . GLY A 1 453 ? 13.657 12.653 -6.402 1.00 60.56 453 GLY A CA 1
ATOM 3401 C C . GLY A 1 453 ? 12.377 12.268 -5.666 1.00 60.56 453 GLY A C 1
ATOM 3402 O O . GLY A 1 453 ? 11.483 13.100 -5.507 1.00 60.56 453 GLY A O 1
ATOM 3403 N N . ALA A 1 454 ? 12.337 11.034 -5.146 1.00 50.22 454 ALA A N 1
ATOM 3404 C CA . ALA A 1 454 ? 11.209 10.482 -4.384 1.00 50.22 454 ALA A CA 1
ATOM 3405 C C . ALA A 1 454 ? 10.823 11.334 -3.157 1.00 50.22 454 ALA A C 1
ATOM 3407 O O . ALA A 1 454 ? 9.653 11.420 -2.807 1.00 50.22 454 ALA A O 1
ATOM 3408 N N . ALA A 1 455 ? 11.793 12.025 -2.544 1.00 42.88 455 ALA A N 1
ATOM 3409 C CA . ALA A 1 455 ? 11.578 12.865 -1.363 1.00 42.88 455 ALA A CA 1
ATOM 3410 C C . ALA A 1 455 ? 11.182 14.326 -1.673 1.00 42.88 455 ALA A C 1
ATOM 3412 O O . ALA A 1 455 ? 10.995 15.123 -0.745 1.00 42.88 455 ALA A O 1
ATOM 3413 N N . GLY A 1 456 ? 11.058 14.726 -2.947 1.00 40.66 456 GLY A N 1
ATOM 3414 C CA . GLY A 1 456 ? 10.639 16.092 -3.223 1.00 40.66 456 GLY A CA 1
ATOM 3415 C C . GLY A 1 456 ? 10.611 16.563 -4.665 1.00 40.66 456 GLY A C 1
ATOM 3416 O O . GLY A 1 456 ? 11.447 17.373 -5.055 1.00 40.66 456 GLY A O 1
ATOM 3417 N N . ALA A 1 457 ? 9.473 16.357 -5.325 1.00 37.75 457 ALA A N 1
ATOM 3418 C CA . ALA A 1 457 ? 8.863 17.455 -6.078 1.00 37.75 457 ALA A CA 1
ATOM 3419 C C . ALA A 1 457 ? 8.360 18.553 -5.107 1.00 37.75 457 ALA A C 1
ATOM 3421 O O . ALA A 1 457 ? 7.192 18.929 -5.092 1.00 37.75 457 ALA A O 1
ATOM 3422 N N . ARG A 1 458 ? 9.246 19.064 -4.244 1.00 41.84 458 ARG A N 1
ATOM 3423 C CA . ARG A 1 458 ? 8.973 20.169 -3.323 1.00 41.84 458 ARG A CA 1
ATOM 3424 C C . ARG A 1 458 ? 9.202 21.477 -4.069 1.00 41.84 458 ARG A C 1
ATOM 3426 O O . ARG A 1 458 ? 10.189 22.152 -3.825 1.00 41.84 458 ARG A O 1
ATOM 3433 N N . TRP A 1 459 ? 8.335 21.787 -5.029 1.00 33.75 459 TRP A N 1
ATOM 3434 C CA . TRP A 1 459 ? 8.019 23.165 -5.422 1.00 33.75 459 TRP A CA 1
ATOM 3435 C C . TRP A 1 459 ? 6.776 23.169 -6.319 1.00 33.75 459 TRP A C 1
ATOM 3437 O O . TRP A 1 459 ? 6.703 22.434 -7.310 1.00 33.75 459 TRP A O 1
ATOM 3447 N N . ARG A 1 460 ? 5.785 23.993 -5.952 1.00 36.56 460 ARG A N 1
ATOM 3448 C CA . ARG A 1 460 ? 4.468 24.101 -6.605 1.00 36.56 460 ARG A CA 1
ATOM 3449 C C . ARG A 1 460 ? 4.635 24.380 -8.108 1.00 36.56 460 ARG A C 1
ATOM 3451 O O . ARG A 1 460 ? 4.929 25.509 -8.496 1.00 36.56 460 ARG A O 1
ATOM 3458 N N . GLY A 1 461 ? 4.450 23.345 -8.934 1.00 36.41 461 GLY A N 1
ATOM 3459 C CA . GLY A 1 461 ? 4.497 23.398 -10.404 1.00 36.41 461 GLY A CA 1
ATOM 3460 C C . GLY A 1 461 ? 5.491 22.443 -11.087 1.00 36.41 461 GLY A C 1
ATOM 3461 O O . GLY A 1 461 ? 5.355 22.213 -12.284 1.00 36.41 461 GLY A O 1
ATOM 3462 N N . ALA A 1 462 ? 6.449 21.852 -10.358 1.00 40.16 462 ALA A N 1
ATOM 3463 C CA . ALA A 1 462 ? 7.485 20.967 -10.923 1.00 40.16 462 ALA A CA 1
ATOM 3464 C C . ALA A 1 462 ? 7.196 19.455 -10.785 1.00 40.16 462 ALA A C 1
ATOM 3466 O O . ALA A 1 462 ? 7.981 18.641 -11.275 1.00 40.16 462 ALA A O 1
ATOM 3467 N N . SER A 1 463 ? 6.076 19.070 -10.158 1.00 48.06 463 SER A N 1
ATOM 3468 C CA . SER A 1 463 ? 5.700 17.659 -9.948 1.00 48.06 463 SER A CA 1
ATOM 3469 C C . SER A 1 463 ? 5.604 16.877 -11.261 1.00 48.06 463 SER A C 1
ATOM 3471 O O . SER A 1 463 ? 6.135 15.776 -11.377 1.00 48.06 463 SER A O 1
ATOM 3473 N N . THR A 1 464 ? 5.087 17.525 -12.306 1.00 57.06 464 THR A N 1
ATOM 3474 C CA . THR A 1 464 ? 4.906 16.913 -13.627 1.00 57.06 464 THR A CA 1
ATOM 3475 C C . THR A 1 464 ? 6.214 16.489 -14.303 1.00 57.06 464 THR A C 1
ATOM 3477 O O . THR A 1 464 ? 6.221 15.473 -14.989 1.00 57.06 464 THR A O 1
ATOM 3480 N N . LEU A 1 465 ? 7.337 17.203 -14.114 1.00 68.88 465 LEU A N 1
ATOM 3481 C CA . LEU A 1 465 ? 8.620 16.840 -14.741 1.00 68.88 465 LEU A CA 1
ATOM 3482 C C . LEU A 1 465 ? 9.272 15.622 -14.080 1.00 68.88 465 LEU A C 1
ATOM 3484 O O . LEU A 1 465 ? 9.890 14.811 -14.770 1.00 68.88 465 LEU A O 1
ATOM 3488 N N . TRP A 1 466 ? 9.138 15.480 -12.762 1.00 69.38 466 TRP A N 1
ATOM 3489 C CA . TRP A 1 466 ? 9.595 14.286 -12.054 1.00 69.38 466 TRP A CA 1
ATOM 3490 C C . TRP A 1 466 ? 8.749 13.070 -12.440 1.00 69.38 466 TRP A C 1
ATOM 3492 O O . TRP A 1 466 ? 9.298 12.071 -12.902 1.00 69.38 466 TRP A O 1
ATOM 3502 N N . GLU A 1 467 ? 7.425 13.190 -12.319 1.00 67.56 467 GLU A N 1
ATOM 3503 C CA . GLU A 1 467 ? 6.458 12.128 -12.622 1.00 67.56 467 GLU A CA 1
ATOM 3504 C C . GLU A 1 467 ? 6.577 11.646 -14.071 1.00 67.56 467 GLU A C 1
ATOM 3506 O O . GLU A 1 467 ? 6.614 10.444 -14.334 1.00 67.56 467 GLU A O 1
ATOM 3511 N N . VAL A 1 468 ? 6.694 12.576 -15.027 1.00 73.06 468 VAL A N 1
ATOM 3512 C CA . VAL A 1 468 ? 6.870 12.209 -16.433 1.00 73.06 468 VAL A CA 1
ATOM 3513 C C . VAL A 1 468 ? 8.217 11.515 -16.635 1.00 73.06 468 VAL A C 1
ATOM 3515 O O . VAL A 1 468 ? 8.264 10.488 -17.297 1.00 73.06 468 VAL A O 1
ATOM 3518 N N . SER A 1 469 ? 9.302 11.976 -16.000 1.00 81.38 469 SER A N 1
ATOM 3519 C CA . SER A 1 469 ? 10.634 11.367 -16.161 1.00 81.38 469 SER A CA 1
ATOM 3520 C C . SER A 1 469 ? 10.720 9.927 -15.640 1.00 81.38 469 SER A C 1
ATOM 3522 O O . SER A 1 469 ? 11.557 9.175 -16.129 1.00 81.38 469 SER A O 1
ATOM 3524 N N . GLN A 1 470 ? 9.838 9.502 -14.725 1.00 80.81 470 GLN A N 1
ATOM 3525 C CA . GLN A 1 470 ? 9.742 8.092 -14.303 1.00 80.81 470 GLN A CA 1
ATOM 3526 C C . GLN A 1 470 ? 9.349 7.148 -15.445 1.00 80.81 470 GLN A C 1
ATOM 3528 O O . GLN A 1 470 ? 9.622 5.953 -15.402 1.00 80.81 470 GLN A O 1
ATOM 3533 N N . GLN A 1 471 ? 8.743 7.688 -16.500 1.00 84.12 471 GLN A N 1
ATOM 3534 C CA . GLN A 1 471 ? 8.362 6.954 -17.701 1.00 84.12 471 GLN A CA 1
ATOM 3535 C C . GLN A 1 471 ? 9.496 6.888 -18.738 1.00 84.12 471 GLN A C 1
ATOM 3537 O O . GLN A 1 471 ? 9.249 6.502 -19.878 1.00 84.12 471 GLN A O 1
ATOM 3542 N N . HIS A 1 472 ? 10.718 7.291 -18.384 1.00 87.69 472 HIS A N 1
ATOM 3543 C CA . HIS A 1 472 ? 11.873 7.309 -19.275 1.00 87.69 472 HIS A CA 1
ATOM 3544 C C . HIS A 1 472 ? 13.030 6.499 -18.665 1.00 87.69 472 HIS A C 1
ATOM 3546 O O . HIS A 1 472 ? 13.870 7.013 -17.920 1.00 87.69 472 HIS A O 1
ATOM 3552 N N . VAL A 1 473 ? 13.061 5.201 -18.979 1.00 83.94 473 VAL A N 1
ATOM 3553 C CA . VAL A 1 473 ? 14.016 4.234 -18.419 1.00 83.94 473 VAL A CA 1
ATOM 3554 C C . VAL A 1 473 ? 14.972 3.746 -19.506 1.00 83.94 473 VAL A C 1
ATOM 3556 O O . VAL A 1 473 ? 14.552 3.353 -20.594 1.00 83.94 473 VAL A O 1
ATOM 3559 N N . VAL A 1 474 ? 16.270 3.751 -19.204 1.00 81.81 474 VAL A N 1
ATOM 3560 C CA . VAL A 1 474 ? 17.351 3.342 -20.109 1.00 81.81 474 VAL A CA 1
ATOM 3561 C C . VAL A 1 474 ? 18.261 2.359 -19.376 1.00 81.81 474 VAL A C 1
ATOM 3563 O O . VAL A 1 474 ? 18.763 2.668 -18.301 1.00 81.81 474 VAL A O 1
ATOM 3566 N N . LEU A 1 475 ? 18.456 1.167 -19.945 1.00 79.88 475 LEU A N 1
ATOM 3567 C CA . LEU A 1 475 ? 19.213 0.050 -19.361 1.00 79.88 475 LEU A CA 1
ATOM 3568 C C . LEU A 1 475 ? 18.804 -0.275 -17.912 1.00 79.88 475 LEU A C 1
ATOM 3570 O O . LEU A 1 475 ? 19.647 -0.555 -17.067 1.00 79.88 475 LEU A O 1
ATOM 3574 N N . GLY A 1 476 ? 17.499 -0.223 -17.625 1.00 75.19 476 GLY A N 1
ATOM 3575 C CA . GLY A 1 476 ? 16.945 -0.502 -16.293 1.00 75.19 476 GLY A CA 1
ATOM 3576 C C . GLY A 1 476 ? 17.028 0.664 -15.300 1.00 75.19 476 GLY A C 1
ATOM 3577 O O . GLY A 1 476 ? 16.495 0.554 -14.201 1.00 75.19 476 GLY A O 1
ATOM 3578 N N . THR A 1 477 ? 17.617 1.797 -15.689 1.00 79.12 477 THR A N 1
ATOM 3579 C CA . THR A 1 477 ? 17.747 2.985 -14.835 1.00 79.12 477 THR A CA 1
ATOM 3580 C C . THR A 1 477 ? 16.812 4.095 -15.299 1.00 79.12 477 THR A C 1
ATOM 3582 O O . THR A 1 477 ? 16.785 4.444 -16.481 1.00 79.12 477 THR A O 1
ATOM 3585 N N . THR A 1 478 ? 16.067 4.709 -14.377 1.00 82.81 478 THR A N 1
ATOM 3586 C CA . THR A 1 478 ? 15.310 5.934 -14.669 1.00 82.81 478 THR A CA 1
ATOM 3587 C C . THR A 1 478 ? 16.274 7.092 -14.909 1.00 82.81 478 THR A C 1
ATOM 3589 O O . THR A 1 478 ? 17.071 7.448 -14.036 1.00 82.81 478 THR A O 1
ATOM 3592 N N . VAL A 1 479 ? 16.192 7.709 -16.087 1.00 87.12 479 VAL A N 1
ATOM 3593 C CA . VAL A 1 479 ? 17.080 8.803 -16.498 1.00 87.12 479 VAL A CA 1
ATOM 3594 C C . VAL A 1 479 ? 16.240 10.015 -16.865 1.00 87.12 479 VAL A C 1
ATOM 3596 O O . VAL A 1 479 ? 15.297 9.905 -17.646 1.00 87.12 479 VAL A O 1
ATOM 3599 N N . PHE A 1 480 ? 16.612 11.189 -16.353 1.00 89.62 480 PHE A N 1
ATOM 3600 C CA . PHE A 1 480 ? 16.010 12.446 -16.778 1.00 89.62 480 PHE A CA 1
ATOM 3601 C C . PHE A 1 480 ? 16.238 12.626 -18.287 1.00 89.62 480 PHE A C 1
ATOM 3603 O O . PHE A 1 480 ? 17.394 12.627 -18.732 1.00 89.62 480 PHE A O 1
ATOM 3610 N N . PRO A 1 481 ? 15.169 12.756 -19.089 1.00 90.62 481 PRO A N 1
ATOM 3611 C CA . PRO A 1 481 ? 15.281 12.735 -20.538 1.00 90.62 481 PRO A CA 1
ATOM 3612 C C . PRO A 1 481 ? 16.124 13.914 -21.028 1.00 90.62 481 PRO A C 1
ATOM 3614 O O . PRO A 1 481 ? 16.016 15.034 -20.521 1.00 90.62 481 PRO A O 1
ATOM 3617 N N . ALA A 1 482 ? 16.927 13.690 -22.069 1.00 91.12 482 ALA A N 1
ATOM 3618 C CA . ALA A 1 482 ? 17.735 14.740 -22.694 1.00 91.12 482 ALA A CA 1
ATOM 3619 C C . ALA A 1 482 ? 16.864 15.932 -23.143 1.00 91.12 482 ALA A C 1
ATOM 3621 O O . ALA A 1 482 ? 17.230 17.099 -22.986 1.00 91.12 482 ALA A O 1
ATOM 3622 N N . THR A 1 483 ? 15.655 15.639 -23.618 1.00 92.12 483 THR A N 1
ATOM 3623 C CA . THR A 1 483 ? 14.641 16.629 -23.991 1.00 92.12 483 THR A CA 1
ATOM 3624 C C . THR A 1 483 ? 14.096 17.427 -22.811 1.00 92.12 483 THR A C 1
ATOM 3626 O O . THR A 1 483 ? 13.663 18.557 -23.011 1.00 92.12 483 THR A O 1
ATOM 3629 N N . GLY A 1 484 ? 14.197 16.920 -21.580 1.00 89.81 484 GLY A N 1
ATOM 3630 C CA . GLY A 1 484 ? 13.889 17.669 -20.364 1.00 89.81 484 GLY A CA 1
ATOM 3631 C C . GLY A 1 484 ? 14.799 18.885 -20.189 1.00 89.81 484 GLY A C 1
ATOM 3632 O O . GLY A 1 484 ? 14.315 19.975 -19.884 1.00 89.81 484 GLY A O 1
ATOM 3633 N N . PHE A 1 485 ? 16.101 18.748 -20.471 1.00 91.12 485 PHE A N 1
ATOM 3634 C CA . PHE A 1 485 ? 17.028 19.890 -20.460 1.00 91.12 485 PHE A CA 1
ATOM 3635 C C . PHE A 1 485 ? 16.686 20.907 -21.547 1.00 91.12 485 PHE A C 1
ATOM 3637 O O . PHE A 1 485 ? 16.769 22.110 -21.313 1.00 91.12 485 PHE A O 1
ATOM 3644 N N . VAL A 1 486 ? 16.270 20.434 -22.723 1.00 92.25 486 VAL A N 1
ATOM 3645 C CA . VAL A 1 486 ? 15.856 21.301 -23.833 1.00 92.25 486 VAL A CA 1
ATOM 3646 C C . VAL A 1 486 ? 14.601 22.092 -23.473 1.00 92.25 486 VAL A C 1
ATOM 3648 O O . VAL A 1 486 ? 14.570 23.302 -23.681 1.00 92.25 486 VAL A O 1
ATOM 3651 N N . SER A 1 487 ? 13.589 21.445 -22.895 1.00 89.12 487 SER A N 1
ATOM 3652 C CA . SER A 1 487 ? 12.365 22.109 -22.437 1.00 89.12 487 SER A CA 1
ATOM 3653 C C . SER A 1 487 ? 12.659 23.183 -21.389 1.00 89.12 487 SER A C 1
ATOM 3655 O O . SER A 1 487 ? 12.176 24.306 -21.519 1.00 89.12 487 SER A O 1
ATOM 3657 N N . LEU A 1 488 ? 13.507 22.876 -20.399 1.00 87.88 488 LEU A N 1
ATOM 3658 C CA . LEU A 1 488 ? 13.946 23.852 -19.396 1.00 87.88 488 LEU A CA 1
ATOM 3659 C C . LEU A 1 488 ? 14.745 25.004 -20.022 1.00 87.88 488 LEU A C 1
ATOM 3661 O O . LEU A 1 488 ? 14.566 26.157 -19.639 1.00 87.88 488 LEU A O 1
ATOM 3665 N N . ALA A 1 489 ? 15.609 24.711 -20.998 1.00 90.19 489 ALA A N 1
ATOM 3666 C CA . ALA A 1 489 ? 16.400 25.719 -21.699 1.00 90.19 489 ALA A CA 1
ATOM 3667 C C . ALA A 1 489 ? 15.528 26.683 -22.511 1.00 90.19 489 ALA A C 1
ATOM 3669 O O . ALA A 1 489 ? 15.750 27.891 -22.462 1.00 90.19 489 ALA A O 1
ATOM 3670 N N . LEU A 1 490 ? 14.542 26.155 -23.241 1.00 88.94 490 LEU A N 1
ATOM 3671 C CA . LEU A 1 490 ? 13.589 26.951 -24.013 1.00 88.94 490 LEU A CA 1
ATOM 3672 C C . LEU A 1 490 ? 12.788 27.885 -23.113 1.00 88.94 490 LEU A C 1
ATOM 3674 O O . LEU A 1 490 ? 12.648 29.060 -23.434 1.00 88.94 490 LEU A O 1
ATOM 3678 N N . GLU A 1 491 ? 12.309 27.371 -21.984 1.00 85.62 491 GLU A N 1
ATOM 3679 C CA . GLU A 1 491 ? 11.513 28.138 -21.031 1.00 85.62 491 GLU A CA 1
ATOM 3680 C C . GLU A 1 491 ? 12.339 29.245 -20.359 1.00 85.62 491 GLU A C 1
ATOM 3682 O O . GLU A 1 491 ? 11.943 30.411 -20.361 1.00 85.62 491 GLU A O 1
ATOM 3687 N N . ALA A 1 492 ? 13.543 28.918 -19.875 1.00 84.75 492 ALA A N 1
ATOM 3688 C CA . ALA A 1 492 ? 14.452 29.899 -19.284 1.00 84.75 492 ALA A CA 1
ATOM 3689 C C . ALA A 1 492 ? 14.849 30.993 -20.292 1.00 84.75 492 ALA A C 1
ATOM 3691 O O . ALA A 1 492 ? 14.843 32.181 -19.970 1.00 84.75 492 ALA A O 1
ATOM 3692 N N . ALA A 1 493 ? 15.161 30.611 -21.532 1.00 87.19 493 ALA A N 1
ATOM 3693 C CA . ALA A 1 493 ? 15.512 31.556 -22.585 1.00 87.19 493 ALA A CA 1
ATOM 3694 C C . ALA A 1 493 ? 14.325 32.440 -23.001 1.00 87.19 493 ALA A C 1
ATOM 3696 O O . ALA A 1 493 ? 14.507 33.647 -23.151 1.00 87.19 493 ALA A O 1
ATOM 3697 N N . ALA A 1 494 ? 13.123 31.870 -23.153 1.00 85.31 494 ALA A N 1
ATOM 3698 C CA . ALA A 1 494 ? 11.908 32.613 -23.493 1.00 85.31 494 ALA A CA 1
ATOM 3699 C C . ALA A 1 494 ? 11.591 33.661 -22.424 1.00 85.31 494 ALA A C 1
ATOM 3701 O O . ALA A 1 494 ? 11.350 34.820 -22.755 1.00 85.31 494 ALA A O 1
ATOM 3702 N N . SER A 1 495 ? 11.681 33.270 -21.149 1.00 81.38 495 SER A N 1
ATOM 3703 C CA . SER A 1 495 ? 11.443 34.166 -20.017 1.00 81.38 495 SER A CA 1
ATOM 3704 C C . SER A 1 495 ? 12.458 35.309 -19.944 1.00 81.38 495 SER A C 1
ATOM 3706 O O . SER A 1 495 ? 12.078 36.432 -19.633 1.00 81.38 495 SER A O 1
ATOM 3708 N N . VAL A 1 496 ? 13.743 35.053 -20.212 1.00 81.94 496 VAL A N 1
ATOM 3709 C CA . VAL A 1 496 ? 14.799 36.080 -20.104 1.00 81.94 496 VAL A CA 1
ATOM 3710 C C . VAL A 1 496 ? 14.826 37.031 -21.299 1.00 81.94 496 VAL A C 1
ATOM 3712 O O . VAL A 1 496 ? 15.210 38.197 -21.162 1.00 81.94 496 VAL A O 1
ATOM 3715 N N . LEU A 1 497 ? 14.479 36.528 -22.481 1.00 83.38 497 LEU A N 1
ATOM 3716 C CA . LEU A 1 497 ? 14.429 37.318 -23.708 1.00 83.38 497 LEU A CA 1
ATOM 3717 C C . LEU A 1 497 ? 13.079 38.015 -23.914 1.00 83.38 497 LEU A C 1
ATOM 3719 O O . LEU A 1 497 ? 13.015 38.899 -24.762 1.00 83.38 497 LEU A O 1
ATOM 3723 N N . ASP A 1 498 ? 12.045 37.628 -23.162 1.00 85.25 498 ASP A N 1
ATOM 3724 C CA . ASP A 1 498 ? 10.654 38.063 -23.341 1.00 85.25 498 ASP A CA 1
ATOM 3725 C C . ASP A 1 498 ? 10.164 37.851 -24.787 1.00 85.25 498 ASP A C 1
ATOM 3727 O O . ASP A 1 498 ? 9.648 38.740 -25.465 1.00 85.25 498 ASP A O 1
ATOM 3731 N N . VAL A 1 499 ? 10.401 36.642 -25.306 1.00 85.44 499 VAL A N 1
ATOM 3732 C CA . VAL A 1 499 ? 10.014 36.242 -26.666 1.00 85.44 499 VAL A CA 1
ATOM 3733 C C . VAL A 1 499 ? 9.276 34.914 -26.654 1.00 85.44 499 VAL A C 1
ATOM 3735 O O . VAL A 1 499 ? 9.600 33.997 -25.906 1.00 85.44 499 VAL A O 1
ATOM 3738 N N . SER A 1 500 ? 8.319 34.766 -27.567 1.00 84.94 500 SER A N 1
ATOM 3739 C CA . SER A 1 500 ? 7.591 33.507 -27.766 1.00 84.94 500 SER A CA 1
ATOM 3740 C C . SER A 1 500 ? 8.323 32.513 -28.669 1.00 84.94 500 SER A C 1
ATOM 3742 O O . SER A 1 500 ? 7.911 31.359 -28.757 1.00 84.94 500 SER A O 1
ATOM 3744 N N . LEU A 1 501 ? 9.389 32.942 -29.350 1.00 89.44 501 LEU A N 1
ATOM 3745 C CA . LEU A 1 501 ? 10.163 32.132 -30.284 1.00 89.44 501 LEU A CA 1
ATOM 3746 C C . LEU A 1 501 ? 11.637 32.136 -29.879 1.00 89.44 501 LEU A C 1
ATOM 3748 O O . LEU A 1 501 ? 12.297 33.174 -29.930 1.00 89.44 501 LEU A O 1
ATOM 3752 N N . VAL A 1 502 ? 12.156 30.967 -29.517 1.00 91.88 502 VAL A N 1
ATOM 3753 C CA . VAL A 1 502 ? 13.530 30.797 -29.030 1.00 91.88 502 VAL A CA 1
ATOM 3754 C C . VAL A 1 502 ? 14.311 29.909 -29.983 1.00 91.88 502 VAL A C 1
ATOM 3756 O O . VAL A 1 502 ? 13.791 28.911 -30.485 1.00 91.88 502 VAL A O 1
ATOM 3759 N N . GLN A 1 503 ? 15.577 30.259 -30.202 1.00 94.12 503 GLN A N 1
ATOM 3760 C CA . GLN A 1 503 ? 16.557 29.382 -30.824 1.00 94.12 503 GLN A CA 1
ATOM 3761 C C . GLN A 1 503 ? 17.573 28.915 -29.782 1.00 94.12 503 GLN A C 1
ATOM 3763 O O . GLN A 1 503 ? 18.199 29.737 -29.115 1.00 94.12 503 GLN A O 1
ATOM 3768 N N . LEU A 1 504 ? 17.787 27.604 -29.707 1.00 94.94 504 LEU A N 1
ATOM 3769 C CA . LEU A 1 504 ? 18.941 26.994 -29.060 1.00 94.94 504 LEU A CA 1
ATOM 3770 C C . LEU A 1 504 ? 19.970 26.585 -30.116 1.00 94.94 504 LEU A C 1
ATOM 3772 O O . LEU A 1 504 ? 19.633 26.216 -31.245 1.00 94.94 504 LEU A O 1
ATOM 3776 N N . SER A 1 505 ? 21.247 26.666 -29.774 1.00 93.06 505 SER A N 1
ATOM 3777 C CA . SER A 1 505 ? 22.352 26.235 -30.633 1.00 93.06 505 SER A CA 1
ATOM 3778 C C . SER A 1 505 ? 23.415 25.528 -29.806 1.00 93.06 505 SER A C 1
ATOM 3780 O O . SER A 1 505 ? 23.553 25.801 -28.612 1.00 93.06 505 SER A O 1
ATOM 3782 N N . ASP A 1 506 ? 24.128 24.603 -30.440 1.00 87.38 506 ASP A N 1
ATOM 3783 C CA . ASP A 1 506 ? 25.206 23.821 -29.825 1.00 87.38 506 ASP A CA 1
ATOM 3784 C C . ASP A 1 506 ? 24.769 23.106 -28.532 1.00 87.38 506 ASP A C 1
ATOM 3786 O O . ASP A 1 506 ? 25.483 23.086 -27.525 1.00 87.38 506 ASP A O 1
ATOM 3790 N N . VAL A 1 507 ? 23.563 22.526 -28.545 1.00 94.25 507 VAL A N 1
ATOM 3791 C CA . VAL A 1 507 ? 23.068 21.735 -27.413 1.00 94.25 507 VAL A CA 1
ATOM 3792 C C . VAL A 1 507 ? 23.910 20.471 -27.330 1.00 94.25 507 VAL A C 1
ATOM 3794 O O . VAL A 1 507 ? 23.948 19.692 -28.278 1.00 94.25 507 VAL A O 1
ATOM 3797 N N . SER A 1 508 ? 24.583 20.267 -26.205 1.00 87.88 508 SER A N 1
ATOM 3798 C CA . SER A 1 508 ? 25.465 19.122 -25.983 1.00 87.88 508 SER A CA 1
ATOM 3799 C C . SER A 1 508 ? 25.017 18.352 -24.751 1.00 87.88 508 SER A C 1
ATOM 3801 O O . SER A 1 508 ? 24.963 18.920 -23.657 1.00 87.88 508 SER A O 1
ATOM 3803 N N . PHE A 1 509 ? 24.726 17.063 -24.926 1.00 88.94 509 PHE A N 1
ATOM 3804 C CA . PHE A 1 509 ? 24.398 16.142 -23.842 1.00 88.94 509 PHE A CA 1
ATOM 3805 C C . PHE A 1 509 ? 25.676 15.424 -23.414 1.00 88.94 509 PHE A C 1
ATOM 3807 O O . PHE A 1 509 ? 26.239 14.617 -24.149 1.00 88.94 509 PHE A O 1
ATOM 3814 N N . LEU A 1 510 ? 26.177 15.779 -22.235 1.00 84.94 510 LEU A N 1
ATOM 3815 C CA . LEU A 1 510 ? 27.498 15.371 -21.764 1.00 84.94 510 LEU A CA 1
ATOM 3816 C C . LEU A 1 510 ? 27.429 14.121 -20.893 1.00 84.94 510 LEU A C 1
ATOM 3818 O O . LEU A 1 510 ? 28.283 13.244 -21.007 1.00 84.94 510 LEU A O 1
ATOM 3822 N N . ARG A 1 511 ? 26.439 14.059 -19.995 1.00 85.69 511 ARG A N 1
ATOM 3823 C CA . ARG A 1 511 ? 26.242 12.942 -19.064 1.00 85.69 511 ARG A CA 1
ATOM 3824 C C . ARG A 1 511 ? 24.758 12.742 -18.759 1.00 85.69 511 ARG A C 1
ATOM 3826 O O . ARG A 1 511 ? 24.081 13.738 -18.484 1.00 85.69 511 ARG A O 1
ATOM 3833 N N . PRO A 1 512 ? 24.261 11.495 -18.732 1.00 86.62 512 PRO A N 1
ATOM 3834 C CA . PRO A 1 512 ? 22.903 11.213 -18.284 1.00 86.62 512 PRO A CA 1
ATOM 3835 C C . PRO A 1 512 ? 22.717 11.645 -16.823 1.00 86.62 512 PRO A C 1
ATOM 3837 O O . PRO A 1 512 ? 23.658 11.627 -16.026 1.00 86.62 512 PRO A O 1
ATOM 3840 N N . LEU A 1 513 ? 21.508 12.090 -16.487 1.00 87.75 513 LEU A N 1
ATOM 3841 C CA . LEU A 1 513 ? 21.113 12.412 -15.118 1.00 87.75 513 LEU A CA 1
ATOM 3842 C C . LEU A 1 513 ? 20.237 11.276 -14.595 1.00 87.75 513 LEU A C 1
ATOM 3844 O O . LEU A 1 513 ? 19.053 11.199 -14.910 1.00 87.75 513 LEU A O 1
ATOM 3848 N N . GLU A 1 514 ? 20.846 10.383 -13.826 1.00 86.31 514 GLU A N 1
ATOM 3849 C CA . GLU A 1 514 ? 20.158 9.258 -13.197 1.00 86.31 514 GLU A CA 1
ATOM 3850 C C . GLU A 1 514 ? 19.302 9.727 -12.020 1.00 86.31 514 GLU A C 1
ATOM 3852 O O . GLU A 1 514 ? 19.746 10.519 -11.179 1.00 86.31 514 GLU A O 1
ATOM 3857 N N . LEU A 1 515 ? 18.080 9.203 -11.964 1.00 77.44 515 LEU A N 1
ATOM 3858 C CA . LEU A 1 515 ? 17.042 9.572 -11.004 1.00 77.44 515 LEU A CA 1
ATOM 3859 C C . LEU A 1 515 ? 16.795 8.488 -9.942 1.00 77.44 515 LEU A C 1
ATOM 3861 O O . LEU A 1 515 ? 15.777 8.518 -9.258 1.00 77.44 515 LEU A O 1
ATOM 3865 N N . SER A 1 516 ? 17.735 7.552 -9.783 1.00 71.00 516 SER A N 1
ATOM 3866 C CA . SER A 1 516 ? 17.727 6.529 -8.725 1.00 71.00 516 SER A CA 1
ATOM 3867 C C . SER A 1 516 ? 17.863 7.116 -7.314 1.00 71.00 516 SER A C 1
ATOM 3869 O O . SER A 1 516 ? 17.510 6.470 -6.333 1.00 71.00 516 SER A O 1
ATOM 3871 N N . THR A 1 517 ? 18.357 8.349 -7.200 1.00 69.56 517 THR A N 1
ATOM 3872 C CA . THR A 1 517 ? 18.470 9.105 -5.948 1.00 69.56 517 THR A CA 1
ATOM 3873 C C . THR A 1 517 ? 17.966 10.529 -6.140 1.00 69.56 517 THR A C 1
ATOM 3875 O O . THR A 1 517 ? 17.903 11.032 -7.263 1.00 69.56 517 THR A O 1
ATOM 3878 N N . THR A 1 518 ? 17.617 11.204 -5.042 1.00 73.44 518 THR A N 1
ATOM 3879 C CA . THR A 1 518 ? 17.214 12.612 -5.095 1.00 73.44 518 THR A CA 1
ATOM 3880 C C . THR A 1 518 ? 18.388 13.484 -5.543 1.00 73.44 518 THR A C 1
ATOM 3882 O O . THR A 1 518 ? 19.489 13.415 -4.999 1.00 73.44 518 THR A O 1
ATOM 3885 N N . ARG A 1 519 ? 18.159 14.333 -6.543 1.00 78.12 519 ARG A N 1
ATOM 3886 C CA . ARG A 1 519 ? 19.141 15.239 -7.142 1.00 78.12 519 ARG A CA 1
ATOM 3887 C C . ARG A 1 519 ? 18.667 16.678 -7.029 1.00 78.12 519 ARG A C 1
ATOM 3889 O O . ARG A 1 519 ? 17.506 16.980 -7.279 1.00 78.12 519 ARG A O 1
ATOM 3896 N N . ARG A 1 520 ? 19.588 17.591 -6.739 1.00 82.31 520 ARG A N 1
ATOM 3897 C CA . ARG A 1 520 ? 19.398 19.030 -6.938 1.00 82.31 520 ARG A CA 1
ATOM 3898 C C . ARG A 1 520 ? 19.973 19.403 -8.297 1.00 82.31 520 ARG A C 1
ATOM 3900 O O . ARG A 1 520 ? 21.189 19.408 -8.454 1.00 82.31 520 ARG A O 1
ATOM 3907 N N . LEU A 1 521 ? 19.116 19.698 -9.266 1.00 85.44 521 LEU A N 1
ATOM 3908 C CA . LEU A 1 521 ? 19.465 20.184 -10.596 1.00 85.44 521 LEU A CA 1
ATOM 3909 C C . LEU A 1 521 ? 19.493 21.718 -10.613 1.00 85.44 521 LEU A C 1
ATOM 3911 O O . LEU A 1 521 ? 18.467 22.372 -10.469 1.00 85.44 521 LEU A O 1
ATOM 3915 N N . THR A 1 522 ? 20.658 22.296 -10.862 1.00 85.38 522 THR A N 1
ATOM 3916 C CA . THR A 1 522 ? 20.861 23.733 -11.036 1.00 85.38 522 THR A CA 1
ATOM 3917 C C . THR A 1 522 ? 20.962 24.083 -12.519 1.00 85.38 522 THR A C 1
ATOM 3919 O O . THR A 1 522 ? 21.863 23.625 -13.227 1.00 85.38 522 THR A O 1
ATOM 3922 N N . THR A 1 523 ? 20.076 24.963 -12.976 1.00 86.75 523 THR A N 1
ATOM 3923 C CA . THR A 1 523 ? 20.138 25.622 -14.284 1.00 86.75 523 THR A CA 1
ATOM 3924 C C . THR A 1 523 ? 20.819 26.970 -14.115 1.00 86.75 523 THR A C 1
ATOM 3926 O O . THR A 1 523 ? 20.341 27.808 -13.360 1.00 86.75 523 THR A O 1
ATOM 3929 N N . THR A 1 524 ? 21.938 27.197 -14.797 1.00 82.19 524 THR A N 1
ATOM 3930 C CA . THR A 1 524 ? 22.653 28.480 -14.805 1.00 82.19 524 THR A CA 1
ATOM 3931 C C . THR A 1 524 ? 22.589 29.086 -16.194 1.00 82.19 524 THR A C 1
ATOM 3933 O O . THR A 1 524 ? 23.081 28.486 -17.147 1.00 82.19 524 THR A O 1
ATOM 3936 N N . LEU A 1 525 ? 22.032 30.285 -16.295 1.00 87.00 525 LEU A N 1
ATOM 3937 C CA . LEU A 1 525 ? 21.985 31.093 -17.504 1.00 87.00 525 LEU A CA 1
ATOM 3938 C C . LEU A 1 525 ? 22.964 32.257 -17.383 1.00 87.00 525 LEU A C 1
ATOM 3940 O O . LEU A 1 525 ? 23.012 32.930 -16.357 1.00 87.00 525 LEU A O 1
ATOM 3944 N N . VAL A 1 526 ? 23.723 32.513 -18.442 1.00 81.75 526 VAL A N 1
ATOM 3945 C CA . VAL A 1 526 ? 24.642 33.647 -18.565 1.00 81.75 526 VAL A CA 1
ATOM 3946 C C . VAL A 1 526 ? 24.297 34.394 -19.846 1.00 81.75 526 VAL A C 1
ATOM 3948 O O . VAL A 1 526 ? 24.471 33.846 -20.934 1.00 81.75 526 VAL A O 1
ATOM 3951 N N . ARG A 1 527 ? 23.803 35.629 -19.738 1.00 82.56 527 ARG A N 1
ATOM 3952 C CA . ARG A 1 527 ? 23.499 36.479 -20.896 1.00 82.56 527 ARG A CA 1
ATOM 3953 C C . ARG A 1 527 ? 24.778 37.021 -21.525 1.00 82.56 527 ARG A C 1
ATOM 3955 O O . ARG A 1 527 ? 25.707 37.385 -20.821 1.00 82.56 527 ARG A O 1
ATOM 3962 N N . SER A 1 528 ? 24.798 37.137 -22.846 1.00 79.12 528 SER A N 1
ATOM 3963 C CA . SER A 1 528 ? 25.829 37.849 -23.601 1.00 79.12 528 SER A CA 1
ATOM 3964 C C . SER A 1 528 ? 25.207 38.473 -24.857 1.00 79.12 528 SER A C 1
ATOM 3966 O O . SER A 1 528 ? 24.810 37.790 -25.802 1.00 79.12 528 SER A O 1
ATOM 3968 N N . GLY A 1 529 ? 25.076 39.804 -24.869 1.00 78.75 529 GLY A N 1
ATOM 3969 C CA . GLY A 1 529 ? 24.430 40.530 -25.969 1.00 78.75 529 GLY A CA 1
ATOM 3970 C C . GLY A 1 529 ? 22.959 40.129 -26.177 1.00 78.75 529 GLY A C 1
ATOM 3971 O O . GLY A 1 529 ? 22.163 40.152 -25.239 1.00 78.75 529 GLY A O 1
ATOM 3972 N N . ALA A 1 530 ? 22.598 39.769 -27.415 1.00 79.19 530 ALA A N 1
ATOM 3973 C CA . ALA A 1 530 ? 21.238 39.380 -27.820 1.00 79.19 530 ALA A CA 1
ATOM 3974 C C . ALA A 1 530 ? 20.861 37.917 -27.481 1.00 79.19 530 ALA A C 1
ATOM 3976 O O . ALA A 1 530 ? 19.812 37.430 -27.903 1.00 79.19 530 ALA A O 1
ATOM 3977 N N . GLY A 1 531 ? 21.716 37.208 -26.741 1.00 88.25 531 GLY A N 1
ATOM 3978 C CA . GLY A 1 531 ? 21.523 35.812 -26.365 1.00 88.25 531 GLY A CA 1
ATOM 3979 C C . GLY A 1 531 ? 22.292 35.457 -25.098 1.00 88.25 531 GLY A C 1
ATOM 3980 O O . GLY A 1 531 ? 22.454 36.289 -24.201 1.00 88.25 531 GLY A O 1
ATOM 3981 N N . GLY A 1 532 ? 22.766 34.219 -25.016 1.00 88.69 532 GLY A N 1
ATOM 3982 C CA . GLY A 1 532 ? 23.585 33.759 -23.903 1.00 88.69 532 GLY A CA 1
ATOM 3983 C C . GLY A 1 532 ? 23.879 32.267 -23.937 1.00 88.69 532 GLY A C 1
ATOM 3984 O O . GLY A 1 532 ? 23.672 31.593 -24.945 1.00 88.69 532 GLY A O 1
ATOM 3985 N N . THR A 1 533 ? 24.347 31.748 -22.805 1.00 88.88 533 THR A N 1
ATOM 3986 C CA . THR A 1 533 ? 24.609 30.321 -22.587 1.00 88.88 533 THR A CA 1
ATOM 3987 C C . THR A 1 533 ? 23.846 29.796 -21.380 1.00 88.88 533 THR A C 1
ATOM 3989 O O . THR A 1 533 ? 23.563 30.531 -20.437 1.00 88.88 533 THR A O 1
ATOM 3992 N N . LEU A 1 534 ? 23.522 28.510 -21.414 1.00 90.81 534 LEU A N 1
ATOM 3993 C CA . LEU A 1 534 ? 22.827 27.763 -20.378 1.00 90.81 534 LEU A CA 1
ATOM 3994 C C . LEU A 1 534 ? 23.650 26.530 -20.008 1.00 90.81 534 LEU A C 1
ATOM 3996 O O . LEU A 1 534 ? 24.233 25.869 -20.872 1.00 90.81 534 LEU A O 1
ATOM 4000 N N . ARG A 1 535 ? 23.697 26.218 -18.713 1.00 90.25 535 ARG A N 1
ATOM 4001 C CA . ARG A 1 535 ? 24.363 25.035 -18.159 1.00 90.25 535 ARG A CA 1
ATOM 4002 C C . ARG A 1 535 ? 23.466 24.358 -17.137 1.00 90.25 535 ARG A C 1
ATOM 4004 O O . ARG A 1 535 ? 22.898 25.029 -16.281 1.00 90.25 535 ARG A O 1
ATOM 4011 N N . PHE A 1 536 ? 23.415 23.035 -17.188 1.00 90.31 536 PHE A N 1
ATOM 4012 C CA . PHE A 1 536 ? 22.607 22.202 -16.304 1.00 90.31 536 PHE A CA 1
ATOM 4013 C C . PHE A 1 536 ? 23.526 21.284 -15.510 1.00 90.31 536 PHE A C 1
ATOM 4015 O O . PHE A 1 536 ? 24.157 20.396 -16.084 1.00 90.31 536 PHE A O 1
ATOM 4022 N N . SER A 1 537 ? 23.644 21.524 -14.206 1.00 88.00 537 SER A N 1
ATOM 4023 C CA . SER A 1 537 ? 24.508 20.739 -13.317 1.00 88.00 537 SER A CA 1
ATOM 4024 C C . SER A 1 537 ? 23.709 20.175 -12.158 1.00 88.00 537 SER A C 1
ATOM 4026 O O . SER A 1 537 ? 22.837 20.869 -11.654 1.00 88.00 537 SER A O 1
ATOM 4028 N N . SER A 1 538 ? 24.000 18.957 -11.712 1.00 87.75 538 SER A N 1
ATOM 4029 C CA . SER A 1 538 ? 23.336 18.376 -10.547 1.00 87.75 538 SER A CA 1
ATOM 4030 C C . SER A 1 538 ? 24.306 18.005 -9.432 1.00 87.75 538 SER A C 1
ATOM 4032 O O . SER A 1 538 ? 25.488 17.743 -9.671 1.00 87.75 538 SER A O 1
ATOM 4034 N N . VAL A 1 539 ? 23.783 17.969 -8.209 1.00 84.44 539 VAL A N 1
ATOM 4035 C CA . VAL A 1 539 ? 24.426 17.352 -7.043 1.00 84.44 539 VAL A CA 1
ATOM 4036 C C . VAL A 1 539 ? 23.456 16.353 -6.401 1.00 84.44 539 VAL A C 1
ATOM 4038 O O . VAL A 1 539 ? 22.244 16.593 -6.417 1.00 84.44 539 VAL A O 1
ATOM 4041 N N . PRO A 1 540 ? 23.940 15.212 -5.881 1.00 80.06 540 PRO A N 1
ATOM 4042 C CA . PRO A 1 540 ? 23.108 14.313 -5.086 1.00 80.06 540 PRO A CA 1
ATOM 4043 C C . PRO A 1 540 ? 22.637 14.998 -3.800 1.00 80.06 540 PRO A C 1
ATOM 4045 O O . PRO A 1 540 ? 23.356 15.818 -3.230 1.00 80.06 540 PRO A O 1
ATOM 4048 N N . LEU A 1 541 ? 21.430 14.657 -3.355 1.00 67.69 541 LEU A N 1
ATOM 4049 C CA . LEU A 1 541 ? 20.898 15.037 -2.053 1.00 67.69 541 LEU A CA 1
ATOM 4050 C C . LEU A 1 541 ? 20.711 13.791 -1.182 1.00 67.69 541 LEU A C 1
ATOM 4052 O O . LEU A 1 541 ? 20.251 12.769 -1.702 1.00 67.69 541 LEU A O 1
ATOM 4056 N N . PRO A 1 542 ? 21.038 13.869 0.120 1.00 61.22 542 PRO A N 1
ATOM 4057 C CA . PRO A 1 542 ? 20.785 12.775 1.044 1.00 61.22 542 PRO A CA 1
ATOM 4058 C C . PRO A 1 542 ? 19.270 12.541 1.218 1.00 61.22 542 PRO A C 1
ATOM 4060 O O . PRO A 1 542 ? 18.466 13.445 0.948 1.00 61.22 542 PRO A O 1
ATOM 4063 N N . PRO A 1 543 ? 18.859 11.335 1.645 1.00 54.91 543 PRO A N 1
ATOM 4064 C CA . PRO A 1 543 ? 17.476 11.044 2.015 1.00 54.91 543 PRO A CA 1
ATOM 4065 C C . PRO A 1 543 ? 16.966 11.992 3.112 1.00 54.91 543 PRO A C 1
ATOM 4067 O O . PRO A 1 543 ? 17.735 12.522 3.915 1.00 54.91 543 PRO A O 1
ATOM 4070 N N . ALA A 1 544 ? 15.651 12.214 3.163 1.00 47.16 544 ALA A N 1
ATOM 4071 C CA . ALA A 1 544 ? 15.049 13.026 4.219 1.00 47.16 544 ALA A CA 1
ATOM 4072 C C . ALA A 1 544 ? 15.283 12.377 5.601 1.00 47.16 544 ALA A C 1
ATOM 4074 O O . ALA A 1 544 ? 15.051 11.182 5.754 1.00 47.16 544 ALA A O 1
ATOM 4075 N N . GLY A 1 545 ? 15.727 13.162 6.592 1.00 47.47 545 GLY A N 1
ATOM 4076 C CA . GLY A 1 545 ? 15.982 12.695 7.967 1.00 47.47 545 GLY A CA 1
ATOM 4077 C C . GLY A 1 545 ? 17.458 12.541 8.361 1.00 47.47 545 GLY A C 1
ATOM 4078 O O . GLY A 1 545 ? 17.733 12.241 9.517 1.00 47.47 545 GLY A O 1
ATOM 4079 N N . GLN A 1 546 ? 18.405 12.783 7.447 1.00 48.59 546 GLN A N 1
ATOM 4080 C CA . GLN A 1 546 ? 19.849 12.793 7.732 1.00 48.59 546 GLN A CA 1
ATOM 4081 C C . GLN A 1 546 ? 20.425 14.210 7.565 1.00 48.59 546 GLN A C 1
ATOM 4083 O O . GLN A 1 546 ? 21.004 14.557 6.537 1.00 48.59 546 GLN A O 1
ATOM 4088 N N . GLU A 1 547 ? 20.203 15.073 8.562 1.00 47.62 547 GLU A N 1
ATOM 4089 C CA . GLU A 1 547 ? 20.660 16.476 8.539 1.00 47.62 547 GLU A CA 1
ATOM 4090 C C . GLU A 1 547 ? 22.190 16.610 8.651 1.00 47.62 547 GLU A C 1
ATOM 4092 O O . GLU A 1 547 ? 22.761 17.521 8.050 1.00 47.62 547 GLU A O 1
ATOM 4097 N N . GLU A 1 548 ? 22.863 15.665 9.319 1.00 46.47 548 GLU A N 1
ATOM 4098 C CA . GLU A 1 548 ? 24.331 15.622 9.453 1.00 46.47 548 GLU A CA 1
ATOM 4099 C C . GLU A 1 548 ? 25.051 15.403 8.101 1.00 46.47 548 GLU A C 1
ATOM 4101 O O . GLU A 1 548 ? 26.141 15.934 7.889 1.00 46.47 548 GLU A O 1
ATOM 4106 N N . ASP A 1 549 ? 24.402 14.746 7.129 1.00 52.44 549 ASP A N 1
ATOM 4107 C CA . ASP A 1 549 ? 24.966 14.462 5.796 1.00 52.44 549 ASP A CA 1
ATOM 4108 C C . ASP A 1 549 ? 24.850 15.646 4.811 1.00 52.44 549 ASP A C 1
ATOM 4110 O O . ASP A 1 549 ? 25.398 15.616 3.702 1.00 52.44 549 ASP A O 1
ATOM 4114 N N . GLN A 1 550 ? 24.151 16.729 5.180 1.00 49.12 550 GLN A N 1
ATOM 4115 C CA . GLN A 1 550 ? 23.976 17.899 4.307 1.00 49.12 550 GLN A CA 1
ATOM 4116 C C . GLN A 1 550 ? 25.271 18.710 4.138 1.00 49.12 550 GLN A C 1
ATOM 4118 O O . GLN A 1 550 ? 25.518 19.256 3.055 1.00 49.12 550 GLN A O 1
ATOM 4123 N N . GLU A 1 551 ? 26.128 18.763 5.165 1.00 45.88 551 GLU A N 1
ATOM 4124 C CA . GLU A 1 551 ? 27.445 19.408 5.080 1.00 45.88 551 GLU A CA 1
ATOM 4125 C C . GLU A 1 551 ? 28.411 18.633 4.168 1.00 45.88 551 GLU A C 1
ATOM 4127 O O . GLU A 1 551 ? 29.159 19.254 3.406 1.00 45.88 551 GLU A O 1
ATOM 4132 N N . GLU A 1 552 ? 28.371 17.296 4.163 1.00 48.28 552 GLU A N 1
ATOM 4133 C CA . GLU A 1 552 ? 29.148 16.469 3.227 1.00 48.28 552 GLU A CA 1
ATOM 4134 C C . GLU A 1 552 ? 28.590 16.517 1.798 1.00 48.28 552 GLU A C 1
ATOM 4136 O O . GLU A 1 552 ? 29.362 16.664 0.846 1.00 48.28 552 GLU A O 1
ATOM 4141 N N . ALA A 1 553 ? 27.265 16.509 1.619 1.00 49.69 553 ALA A N 1
ATOM 4142 C CA . ALA A 1 553 ? 26.634 16.666 0.306 1.00 49.69 553 ALA A CA 1
ATOM 4143 C C . ALA A 1 553 ? 26.945 18.031 -0.341 1.00 49.69 553 ALA A C 1
ATOM 4145 O O . ALA A 1 553 ? 27.076 18.125 -1.563 1.00 49.69 553 ALA A O 1
ATOM 4146 N N . SER A 1 554 ? 27.145 19.085 0.462 1.00 51.00 554 SER A N 1
ATOM 4147 C CA . SER A 1 554 ? 27.597 20.398 -0.026 1.00 51.00 554 SER A CA 1
ATOM 4148 C C . SER A 1 554 ? 29.012 20.376 -0.633 1.00 51.00 554 SER A C 1
ATOM 4150 O O . SER A 1 554 ? 29.341 21.234 -1.455 1.00 51.00 554 SER A O 1
ATOM 4152 N N . LYS A 1 555 ? 29.833 19.375 -0.272 1.00 53.56 555 LYS A N 1
ATOM 4153 C CA . LYS A 1 555 ? 31.186 19.138 -0.806 1.00 53.56 555 LYS A CA 1
ATOM 4154 C C . LYS A 1 555 ? 31.203 18.175 -2.001 1.00 53.56 555 LYS A C 1
ATOM 4156 O O . LYS A 1 555 ? 32.262 17.984 -2.601 1.00 53.56 555 LYS A O 1
ATOM 4161 N N . ALA A 1 556 ? 30.068 17.568 -2.365 1.00 61.09 556 ALA A N 1
ATOM 4162 C CA . ALA A 1 556 ? 29.984 16.647 -3.495 1.00 61.09 556 ALA A CA 1
ATOM 4163 C C . ALA A 1 556 ? 30.254 17.365 -4.830 1.00 61.09 556 ALA A C 1
ATOM 4165 O O . ALA A 1 556 ? 29.769 18.470 -5.084 1.00 61.09 556 ALA A O 1
ATOM 4166 N N . ALA A 1 557 ? 31.020 16.724 -5.717 1.00 69.56 557 ALA A N 1
ATOM 4167 C CA . ALA A 1 557 ? 31.339 17.291 -7.023 1.00 69.56 557 ALA A CA 1
ATOM 4168 C C . ALA A 1 557 ? 30.074 17.438 -7.890 1.00 69.56 557 ALA A C 1
ATOM 4170 O O . ALA A 1 557 ? 29.361 16.465 -8.146 1.00 69.56 557 ALA A O 1
ATOM 4171 N N . SER A 1 558 ? 29.819 18.652 -8.388 1.00 84.44 558 SER A N 1
ATOM 4172 C CA . SER A 1 558 ? 28.714 18.911 -9.313 1.00 84.44 558 SER A CA 1
ATOM 4173 C C . SER A 1 558 ? 28.938 18.191 -10.641 1.00 84.44 558 SER A C 1
ATOM 4175 O O . SER A 1 558 ? 29.989 18.354 -11.269 1.00 84.44 558 SER A O 1
ATOM 4177 N N . THR A 1 559 ? 27.938 17.451 -11.110 1.00 87.31 559 THR A N 1
ATOM 4178 C CA . THR A 1 559 ? 27.974 16.801 -12.423 1.00 87.31 559 THR A CA 1
ATOM 4179 C C . THR A 1 559 ? 27.316 17.701 -13.459 1.00 87.31 559 THR A C 1
ATOM 4181 O O . THR A 1 559 ? 26.153 18.055 -13.314 1.00 87.31 559 THR A O 1
ATOM 4184 N N . LEU A 1 560 ? 28.049 18.077 -14.508 1.00 85.94 560 LEU A N 1
ATOM 4185 C CA . LEU A 1 560 ? 27.509 18.822 -15.647 1.00 85.94 560 LEU A CA 1
ATOM 4186 C C . LEU A 1 560 ? 26.863 17.850 -16.645 1.00 85.94 560 LEU A C 1
ATOM 4188 O O . LEU A 1 560 ? 27.521 16.921 -17.114 1.00 85.94 560 LEU A O 1
ATOM 4192 N N . HIS A 1 561 ? 25.596 18.086 -16.982 1.00 88.62 561 HIS A N 1
ATOM 4193 C CA . HIS A 1 561 ? 24.792 17.194 -17.825 1.00 88.62 561 HIS A CA 1
ATOM 4194 C C . HIS A 1 561 ? 24.552 17.747 -19.224 1.00 88.62 561 HIS A C 1
ATOM 4196 O O . HIS A 1 561 ? 24.686 17.018 -20.204 1.00 88.62 561 HIS A O 1
ATOM 4202 N N . CYS A 1 562 ? 24.204 19.030 -19.324 1.00 90.56 562 CYS A N 1
ATOM 4203 C CA . CYS A 1 562 ? 23.831 19.657 -20.586 1.00 90.56 562 CYS A CA 1
ATOM 4204 C C . CYS A 1 562 ? 24.331 21.100 -20.655 1.00 90.56 562 CYS A C 1
ATOM 4206 O O . CYS A 1 562 ? 24.348 21.821 -19.650 1.00 90.56 562 CYS A O 1
ATOM 4208 N N . THR A 1 563 ? 24.711 21.530 -21.855 1.00 88.62 563 THR A N 1
ATOM 4209 C CA . THR A 1 563 ? 25.057 22.920 -22.168 1.00 88.62 563 THR A CA 1
ATOM 4210 C C . THR A 1 563 ? 24.429 23.333 -23.485 1.00 88.62 563 THR A C 1
ATOM 4212 O O . THR A 1 563 ? 24.370 22.517 -24.401 1.00 88.62 563 THR A O 1
ATOM 4215 N N . CYS A 1 564 ? 24.019 24.590 -23.614 1.00 92.88 564 CYS A N 1
ATOM 4216 C CA . CYS A 1 564 ? 23.603 25.150 -24.899 1.00 92.88 564 CYS A CA 1
ATOM 4217 C C . CYS A 1 564 ? 23.784 26.668 -24.941 1.00 92.88 564 CYS A C 1
ATOM 4219 O O . CYS A 1 564 ? 23.888 27.324 -23.903 1.00 92.88 564 CYS A O 1
ATOM 4221 N N . SER A 1 565 ? 23.763 27.230 -26.144 1.00 92.12 565 SER A N 1
ATOM 4222 C CA . SER A 1 565 ? 23.598 28.664 -26.378 1.00 92.12 565 SER A CA 1
ATOM 4223 C C . SER A 1 565 ? 22.146 28.966 -26.736 1.00 92.12 565 SER A C 1
ATOM 4225 O O . SER A 1 565 ? 21.469 28.117 -27.316 1.00 92.12 565 SER A O 1
ATOM 4227 N N . PHE A 1 566 ? 21.658 30.160 -26.411 1.00 93.50 566 PHE A N 1
ATOM 4228 C CA . PHE A 1 566 ? 20.300 30.592 -26.745 1.00 93.50 566 PHE A CA 1
ATOM 4229 C C . PHE A 1 566 ? 20.285 32.008 -27.328 1.00 93.50 566 PHE A C 1
ATOM 4231 O O . PHE A 1 566 ? 21.141 32.832 -27.007 1.00 93.50 566 PHE A O 1
ATOM 4238 N N . ALA A 1 567 ? 19.298 32.291 -28.174 1.00 92.50 567 ALA A N 1
ATOM 4239 C CA . ALA A 1 567 ? 19.014 33.608 -28.739 1.00 92.50 567 ALA A CA 1
ATOM 4240 C C . ALA A 1 567 ? 17.526 33.715 -29.118 1.00 92.50 567 ALA A C 1
ATOM 4242 O O . ALA A 1 567 ? 16.807 32.710 -29.147 1.00 92.50 567 ALA A O 1
ATOM 4243 N N . ALA A 1 568 ? 17.066 34.925 -29.444 1.00 90.69 568 ALA A N 1
ATOM 4244 C CA . ALA A 1 568 ? 15.739 35.108 -30.025 1.00 90.69 568 ALA A CA 1
ATOM 4245 C C . ALA A 1 568 ? 15.656 34.364 -31.368 1.00 90.69 568 ALA A C 1
ATOM 4247 O O . ALA A 1 568 ? 16.548 34.480 -32.213 1.00 90.69 568 ALA A O 1
ATOM 4248 N N . GLY A 1 569 ? 14.609 33.564 -31.553 1.00 85.06 569 GLY A N 1
ATOM 4249 C CA . GLY A 1 569 ? 14.438 32.782 -32.770 1.00 85.06 569 GLY A CA 1
ATOM 4250 C C . GLY A 1 569 ? 13.958 33.635 -33.944 1.00 85.06 569 GLY A C 1
ATOM 4251 O O . GLY A 1 569 ? 13.289 34.654 -33.774 1.00 85.06 569 GLY A O 1
ATOM 4252 N N . ASN A 1 570 ? 14.289 33.204 -35.161 1.00 80.88 570 ASN A N 1
ATOM 4253 C CA . ASN A 1 570 ? 13.907 33.897 -36.387 1.00 80.88 570 ASN A CA 1
ATOM 4254 C C . ASN A 1 570 ? 12.709 33.207 -37.059 1.00 80.88 570 ASN A C 1
ATOM 4256 O O . ASN A 1 570 ? 12.802 32.058 -37.493 1.00 80.88 570 ASN A O 1
ATOM 4260 N N . ALA A 1 571 ? 11.590 33.924 -37.186 1.00 73.38 571 ALA A N 1
ATOM 4261 C CA . ALA A 1 571 ? 10.360 33.400 -37.775 1.00 73.38 571 ALA A CA 1
ATOM 4262 C C . ALA A 1 571 ? 10.508 32.987 -39.253 1.00 73.38 571 ALA A C 1
ATOM 4264 O O . ALA A 1 571 ? 9.789 32.094 -39.698 1.00 73.38 571 ALA A O 1
ATOM 4265 N N . SER A 1 572 ? 11.448 33.575 -40.007 1.00 69.69 572 SER A N 1
ATOM 4266 C CA . SER A 1 572 ? 11.684 33.181 -41.404 1.00 69.69 572 SER A CA 1
ATOM 4267 C C . SER A 1 572 ? 12.277 31.775 -41.534 1.00 69.69 572 SER A C 1
ATOM 4269 O O . SER A 1 572 ? 12.001 31.091 -42.516 1.00 69.69 572 SER A O 1
ATOM 4271 N N . VAL A 1 573 ? 13.029 31.316 -40.526 1.00 68.94 573 VAL A N 1
ATOM 4272 C CA . VAL A 1 573 ? 13.595 29.958 -40.476 1.00 68.94 573 VAL A CA 1
ATOM 4273 C C . VAL A 1 573 ? 12.481 28.925 -40.311 1.00 68.94 573 VAL A C 1
ATOM 4275 O O . VAL A 1 573 ? 12.455 27.937 -41.040 1.00 68.94 573 VAL A O 1
ATOM 4278 N N . LEU A 1 574 ? 11.514 29.184 -39.422 1.00 69.44 574 LEU A N 1
ATOM 4279 C CA . LEU A 1 574 ? 10.335 28.325 -39.277 1.00 69.44 574 LEU A CA 1
ATOM 4280 C C . LEU A 1 574 ? 9.472 28.325 -40.541 1.00 69.44 574 LEU A C 1
ATOM 4282 O O . LEU A 1 574 ? 9.043 27.262 -40.966 1.00 69.44 574 LEU A O 1
ATOM 4286 N N . ALA A 1 575 ? 9.262 29.480 -41.178 1.00 68.19 575 ALA A N 1
ATOM 4287 C CA . ALA A 1 575 ? 8.463 29.568 -42.402 1.00 68.19 575 ALA A CA 1
ATOM 4288 C C . ALA A 1 575 ? 9.084 28.789 -43.580 1.00 68.19 575 ALA A C 1
ATOM 4290 O O . ALA A 1 575 ? 8.369 28.167 -44.365 1.00 68.19 575 ALA A O 1
ATOM 4291 N N . GLN A 1 576 ? 10.416 28.791 -43.699 1.00 68.56 576 GLN A N 1
ATOM 4292 C CA . GLN A 1 576 ? 11.124 27.987 -44.697 1.00 68.56 576 GLN A CA 1
ATOM 4293 C C . GLN A 1 576 ? 10.984 26.484 -44.406 1.00 68.56 576 GLN A C 1
ATOM 4295 O O . GLN A 1 576 ? 10.729 25.697 -45.315 1.00 68.56 576 GLN A O 1
ATOM 4300 N N . GLN A 1 577 ? 11.066 26.094 -43.134 1.00 67.69 577 GLN A N 1
ATOM 4301 C CA . GLN A 1 577 ? 10.909 24.704 -42.706 1.00 67.69 577 GLN A CA 1
ATOM 4302 C C . GLN A 1 577 ? 9.463 24.201 -42.793 1.00 67.69 577 GLN A C 1
ATOM 4304 O O . GLN A 1 577 ? 9.250 23.043 -43.138 1.00 67.69 577 GLN A O 1
ATOM 4309 N N . GLU A 1 578 ? 8.465 25.065 -42.589 1.00 68.44 578 GLU A N 1
ATOM 4310 C CA . GLU A 1 578 ? 7.045 24.771 -42.830 1.00 68.44 578 GLU A CA 1
ATOM 4311 C C . GLU A 1 578 ? 6.770 24.388 -44.293 1.00 68.44 578 GLU A C 1
ATOM 4313 O O . GLU A 1 578 ? 5.907 23.550 -44.568 1.00 68.44 578 GLU A O 1
ATOM 4318 N N . LEU A 1 579 ? 7.503 24.979 -45.243 1.00 65.19 579 LEU A N 1
ATOM 4319 C CA . LEU A 1 579 ? 7.384 24.649 -46.663 1.00 65.19 579 LEU A CA 1
ATOM 4320 C C . LEU A 1 579 ? 7.938 23.242 -46.964 1.00 65.19 579 LEU A C 1
ATOM 4322 O O . LEU A 1 579 ? 7.332 22.490 -47.728 1.00 65.19 579 LEU A O 1
ATOM 4326 N N . GLU A 1 580 ? 9.039 22.861 -46.312 1.00 64.81 580 GLU A N 1
ATOM 4327 C CA . GLU A 1 580 ? 9.647 21.522 -46.392 1.00 64.81 580 GLU A CA 1
ATOM 4328 C C . GLU A 1 580 ? 8.787 20.448 -45.688 1.00 64.81 580 GLU A C 1
ATOM 4330 O O . GLU A 1 580 ? 8.633 19.329 -46.195 1.00 64.81 580 GLU A O 1
ATOM 4335 N N . ALA A 1 581 ? 8.143 20.798 -44.567 1.00 63.22 581 ALA A N 1
ATOM 4336 C CA . ALA A 1 581 ? 7.222 19.927 -43.829 1.00 63.22 581 ALA A CA 1
ATOM 4337 C C . ALA A 1 581 ? 6.033 19.488 -44.694 1.00 63.22 581 ALA A C 1
ATOM 4339 O O . ALA A 1 581 ? 5.703 18.302 -44.776 1.00 63.22 581 ALA A O 1
ATOM 4340 N N . LYS A 1 582 ? 5.415 20.451 -45.392 1.00 65.31 582 LYS A N 1
ATOM 4341 C CA . LYS A 1 582 ? 4.261 20.219 -46.276 1.00 65.31 582 LYS A CA 1
ATOM 4342 C C . LYS A 1 582 ? 4.598 19.313 -47.461 1.00 65.31 582 LYS A C 1
ATOM 4344 O O . LYS A 1 582 ? 3.767 18.497 -47.866 1.00 65.31 582 LYS A O 1
ATOM 4349 N N . ALA A 1 583 ? 5.819 19.415 -47.991 1.00 61.03 583 ALA A N 1
ATOM 4350 C CA . ALA A 1 583 ? 6.302 18.529 -49.049 1.00 61.03 583 ALA A CA 1
ATOM 4351 C C . ALA A 1 583 ? 6.460 17.073 -48.564 1.00 61.03 583 ALA A C 1
ATOM 4353 O O . ALA A 1 583 ? 6.196 16.140 -49.320 1.00 61.03 583 ALA A O 1
ATOM 4354 N N . THR A 1 584 ? 6.819 16.879 -47.291 1.00 59.81 5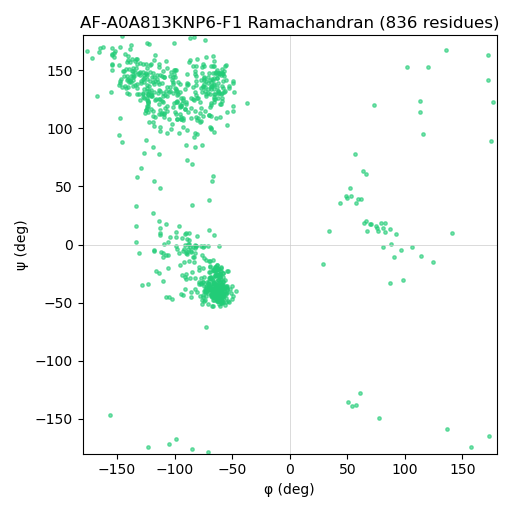84 THR A N 1
ATOM 4355 C CA . THR A 1 584 ? 7.033 15.556 -46.673 1.00 59.81 584 THR A CA 1
ATOM 4356 C C . THR A 1 584 ? 5.726 14.901 -46.222 1.00 59.81 584 THR A C 1
ATOM 4358 O O . THR A 1 584 ? 5.537 13.706 -46.427 1.00 59.81 584 THR A O 1
ATOM 4361 N N . GLN A 1 585 ? 4.778 15.676 -45.680 1.00 61.81 585 GLN A N 1
ATOM 4362 C CA . GLN A 1 585 ? 3.449 15.179 -45.283 1.00 61.81 585 GLN A CA 1
ATOM 4363 C C . GLN A 1 585 ? 2.614 14.643 -46.457 1.00 61.81 585 GLN A C 1
ATOM 4365 O O . GLN A 1 585 ? 1.691 13.860 -46.247 1.00 61.81 585 GLN A O 1
ATOM 4370 N N . SER A 1 586 ? 2.936 15.043 -47.689 1.00 54.25 586 SER A N 1
ATOM 4371 C CA . SER A 1 586 ? 2.233 14.600 -48.900 1.00 54.25 586 SER A CA 1
ATOM 4372 C C . SER A 1 586 ? 2.703 13.230 -49.418 1.00 54.25 586 SER A C 1
ATOM 4374 O O . SER A 1 586 ? 2.160 12.732 -50.404 1.00 54.25 586 SER A O 1
ATOM 4376 N N . GLN A 1 587 ? 3.707 12.606 -48.787 1.00 62.97 587 GLN A N 1
ATOM 4377 C CA . GLN A 1 587 ? 4.215 11.286 -49.165 1.00 62.97 587 GLN A CA 1
ATOM 4378 C C . GLN A 1 587 ? 3.564 10.173 -48.333 1.00 62.97 587 GLN A C 1
ATOM 4380 O O . GLN A 1 587 ? 3.532 10.223 -47.106 1.00 62.97 587 GLN A O 1
ATOM 4385 N N . SER A 1 588 ? 3.078 9.124 -49.003 1.00 72.06 588 SER A N 1
ATOM 4386 C CA . SER A 1 588 ? 2.621 7.904 -48.331 1.00 72.06 588 SER A CA 1
ATOM 4387 C C . SER A 1 588 ? 3.836 7.089 -47.874 1.00 72.06 588 SER A C 1
ATOM 4389 O O . SER A 1 588 ? 4.578 6.564 -48.705 1.00 72.06 588 SER A O 1
ATOM 4391 N N . LEU A 1 589 ? 4.061 7.017 -46.558 1.00 80.81 589 LEU A N 1
ATOM 4392 C CA . LEU A 1 589 ? 5.161 6.260 -45.955 1.00 80.81 589 LEU A CA 1
ATOM 4393 C C . LEU A 1 589 ? 4.690 4.868 -45.481 1.00 80.81 589 LEU A C 1
ATOM 4395 O O . LEU A 1 589 ? 3.605 4.760 -44.903 1.00 80.81 589 LEU A O 1
ATOM 4399 N N . PRO A 1 590 ? 5.498 3.806 -45.667 1.00 78.81 590 PRO A N 1
ATOM 4400 C CA . PRO A 1 590 ? 5.223 2.484 -45.104 1.00 78.81 590 PRO A CA 1
ATOM 4401 C C . PRO A 1 590 ? 5.127 2.501 -43.574 1.00 78.81 590 PRO A C 1
ATOM 4403 O O . PRO A 1 590 ? 5.968 3.096 -42.900 1.00 78.81 590 PRO A O 1
ATOM 4406 N N . ALA A 1 591 ? 4.130 1.807 -43.020 1.00 84.44 591 ALA A N 1
ATOM 4407 C CA . ALA A 1 591 ? 3.941 1.696 -41.576 1.00 84.44 591 ALA A CA 1
ATOM 4408 C C . ALA A 1 591 ? 5.038 0.845 -40.912 1.00 84.44 591 ALA A C 1
ATOM 4410 O O . ALA A 1 591 ? 5.448 -0.193 -41.434 1.00 84.44 591 ALA A O 1
ATOM 4411 N N . VAL A 1 592 ? 5.465 1.256 -39.718 1.00 79.38 592 VAL A N 1
ATOM 4412 C CA . VAL A 1 592 ? 6.457 0.557 -38.896 1.00 79.38 592 VAL A CA 1
ATOM 4413 C C . VAL A 1 592 ? 5.770 0.018 -37.637 1.00 79.38 592 VAL A C 1
ATOM 4415 O O . VAL A 1 592 ? 5.586 0.761 -36.670 1.00 79.38 592 VAL A O 1
ATOM 4418 N N . PRO A 1 593 ? 5.380 -1.269 -37.604 1.00 69.81 593 PRO A N 1
ATOM 4419 C CA . PRO A 1 593 ? 4.740 -1.845 -36.429 1.00 69.81 593 PRO A CA 1
ATOM 4420 C C . PRO A 1 593 ? 5.748 -2.088 -35.298 1.00 69.81 593 PRO A C 1
ATOM 4422 O O . PRO A 1 593 ? 6.941 -2.319 -35.532 1.00 69.81 593 PRO A O 1
ATOM 4425 N N . SER A 1 594 ? 5.243 -2.087 -34.064 1.00 76.00 594 SER A N 1
ATOM 4426 C CA . SER A 1 594 ? 5.954 -2.567 -32.869 1.00 76.00 594 SER A CA 1
ATOM 4427 C C . SER A 1 594 ? 7.298 -1.879 -32.587 1.00 76.00 594 SER A C 1
ATOM 4429 O O . SER A 1 594 ? 8.239 -2.525 -32.130 1.00 76.00 594 SER A O 1
ATOM 4431 N N . ILE A 1 595 ? 7.421 -0.572 -32.854 1.00 82.56 595 ILE A N 1
ATOM 4432 C CA . ILE A 1 595 ? 8.668 0.177 -32.613 1.00 82.56 595 ILE A CA 1
ATOM 4433 C C . ILE A 1 595 ? 9.109 0.130 -31.140 1.00 82.56 595 ILE A C 1
ATOM 4435 O O . ILE A 1 595 ? 10.287 -0.072 -30.861 1.00 82.56 595 ILE A O 1
ATOM 4439 N N . TYR A 1 596 ? 8.168 0.193 -30.192 1.00 82.19 596 TYR A N 1
ATOM 4440 C CA . TYR A 1 596 ? 8.484 0.144 -28.760 1.00 82.19 596 TYR A CA 1
ATOM 4441 C C . TYR A 1 596 ? 8.998 -1.215 -28.287 1.00 82.19 596 TYR A C 1
ATOM 4443 O O . TYR A 1 596 ? 9.832 -1.260 -27.390 1.00 82.19 596 TYR A O 1
ATOM 4451 N N . ALA A 1 597 ? 8.618 -2.316 -28.946 1.00 70.75 597 ALA A N 1
ATOM 4452 C CA . ALA A 1 597 ? 9.237 -3.615 -28.683 1.00 70.75 597 ALA A CA 1
ATOM 4453 C C . ALA A 1 597 ? 10.722 -3.634 -29.099 1.00 70.75 597 ALA A C 1
ATOM 4455 O O . ALA A 1 597 ? 11.540 -4.281 -28.448 1.00 70.75 597 ALA A O 1
ATOM 4456 N N . ARG A 1 598 ? 11.092 -2.892 -30.155 1.00 78.31 598 ARG A N 1
ATOM 4457 C CA . ARG A 1 598 ? 12.491 -2.755 -30.604 1.00 78.31 598 ARG A CA 1
ATOM 4458 C C . ARG A 1 598 ? 13.303 -1.877 -29.655 1.00 78.31 598 ARG A C 1
ATOM 4460 O O . ARG A 1 598 ? 14.447 -2.209 -29.368 1.00 78.31 598 ARG A O 1
ATOM 4467 N N . PHE A 1 599 ? 12.705 -0.799 -29.146 1.00 79.75 599 PHE A N 1
ATOM 4468 C CA . PHE A 1 599 ? 13.301 0.021 -28.090 1.00 79.75 599 PHE A CA 1
ATOM 4469 C C . PHE A 1 599 ? 13.520 -0.784 -26.803 1.00 79.75 599 PHE A C 1
ATOM 4471 O O . PHE A 1 599 ? 14.638 -0.785 -26.294 1.00 79.75 599 PHE A O 1
ATOM 4478 N N . ALA A 1 600 ? 12.528 -1.564 -26.357 1.00 68.62 600 ALA A N 1
ATOM 4479 C CA . ALA A 1 600 ? 12.656 -2.431 -25.183 1.00 68.62 600 ALA A CA 1
ATOM 4480 C C . ALA A 1 600 ? 13.786 -3.462 -25.343 1.00 68.62 600 ALA A C 1
ATOM 4482 O O . ALA A 1 600 ? 14.612 -3.619 -24.448 1.00 68.62 600 ALA A O 1
ATOM 4483 N N . ALA A 1 601 ? 13.902 -4.099 -26.516 1.00 67.44 601 ALA A N 1
ATOM 4484 C CA . ALA A 1 601 ? 15.001 -5.023 -26.821 1.00 67.44 601 ALA A CA 1
ATOM 4485 C C . ALA A 1 601 ? 16.389 -4.346 -26.868 1.00 67.44 601 ALA A C 1
ATOM 4487 O O . ALA A 1 601 ? 17.415 -5.012 -26.726 1.00 67.44 601 ALA A O 1
ATOM 4488 N N . ALA A 1 602 ? 16.432 -3.029 -27.083 1.00 68.38 602 ALA A N 1
ATOM 4489 C CA . ALA A 1 602 ? 17.642 -2.213 -27.023 1.00 68.38 602 ALA A CA 1
ATOM 4490 C C . ALA A 1 602 ? 17.903 -1.612 -25.628 1.00 68.38 602 ALA A C 1
ATOM 4492 O O . ALA A 1 602 ? 18.905 -0.925 -25.457 1.00 68.38 602 ALA A O 1
ATOM 4493 N N . GLY A 1 603 ? 17.036 -1.881 -24.644 1.00 72.06 603 GLY A N 1
ATOM 4494 C CA . GLY A 1 603 ? 17.168 -1.400 -23.270 1.00 72.06 603 GLY A CA 1
ATOM 4495 C C . GLY A 1 603 ? 16.450 -0.082 -22.969 1.00 72.06 603 GLY A C 1
ATOM 4496 O O . GLY A 1 603 ? 16.639 0.458 -21.885 1.00 72.06 603 GLY A O 1
ATOM 4497 N N . TYR A 1 604 ? 15.627 0.438 -23.880 1.00 79.69 604 TYR A N 1
ATOM 4498 C CA . TYR A 1 604 ? 14.794 1.621 -23.648 1.00 79.69 604 TYR A CA 1
ATOM 4499 C C . TYR A 1 604 ? 13.364 1.221 -23.282 1.00 79.69 604 TYR A C 1
ATOM 4501 O O . TYR A 1 604 ? 12.674 0.581 -24.077 1.00 79.69 604 TYR A O 1
ATOM 4509 N N . PHE A 1 605 ? 12.882 1.663 -22.124 1.00 81.38 605 PHE A N 1
ATOM 4510 C CA . PHE A 1 605 ? 11.494 1.493 -21.704 1.00 81.38 605 PHE A CA 1
ATOM 4511 C C . PHE A 1 605 ? 10.835 2.863 -21.550 1.00 81.38 605 PHE A C 1
ATOM 4513 O O . PHE A 1 605 ? 11.141 3.635 -20.641 1.00 81.38 605 PHE A O 1
ATOM 4520 N N . TYR A 1 606 ? 9.921 3.152 -22.472 1.00 85.75 606 TYR A N 1
ATOM 4521 C CA . TYR A 1 606 ? 9.142 4.383 -22.507 1.00 85.75 606 TYR A CA 1
ATOM 4522 C C . TYR A 1 606 ? 7.742 4.123 -21.951 1.00 85.75 606 TYR A C 1
ATOM 4524 O O . TYR A 1 606 ? 7.081 3.183 -22.385 1.00 85.75 606 TYR A O 1
ATOM 4532 N N . GLY A 1 607 ? 7.264 4.948 -21.025 1.00 83.88 607 GLY A N 1
ATOM 4533 C CA . GLY A 1 607 ? 5.863 4.968 -20.599 1.00 83.88 607 GLY A CA 1
ATOM 4534 C C . GLY A 1 607 ? 4.996 5.871 -21.489 1.00 83.88 607 GLY A C 1
ATOM 4535 O O . GLY A 1 607 ? 5.515 6.503 -22.413 1.00 83.88 607 GLY A O 1
ATOM 4536 N N . PRO A 1 608 ? 3.676 5.946 -21.235 1.00 85.19 608 PRO A N 1
ATOM 4537 C CA . PRO A 1 608 ? 2.704 6.603 -22.116 1.00 85.19 608 PRO A CA 1
ATOM 4538 C C . PRO A 1 608 ? 3.062 8.029 -22.560 1.00 85.19 608 PRO A C 1
ATOM 4540 O O . PRO A 1 608 ? 2.808 8.399 -23.703 1.00 85.19 608 PRO A O 1
ATOM 4543 N N . ALA A 1 609 ? 3.697 8.827 -21.698 1.00 84.38 609 ALA A N 1
ATOM 4544 C CA . ALA A 1 609 ? 4.097 10.195 -22.026 1.00 84.38 609 ALA A CA 1
ATOM 4545 C C . ALA A 1 609 ? 5.231 10.288 -23.067 1.00 84.38 609 ALA A C 1
ATOM 4547 O O . ALA A 1 609 ? 5.413 11.340 -23.677 1.00 84.38 609 ALA A O 1
ATOM 4548 N N . PHE A 1 610 ? 5.973 9.200 -23.279 1.00 90.62 610 PHE A N 1
ATOM 4549 C CA . PHE A 1 610 ? 7.067 9.072 -24.248 1.00 90.62 610 PHE A CA 1
ATOM 4550 C C . PHE A 1 610 ? 6.728 8.092 -25.379 1.00 90.62 610 PHE A C 1
ATOM 4552 O O . PHE A 1 610 ? 7.619 7.677 -26.124 1.00 90.62 610 PHE A O 1
ATOM 4559 N N . GLN A 1 611 ? 5.450 7.716 -25.519 1.00 92.44 611 GLN A N 1
ATOM 4560 C CA . GLN A 1 611 ? 4.983 6.839 -26.585 1.00 92.44 611 GLN A CA 1
ATOM 4561 C C . GLN A 1 611 ? 4.129 7.589 -27.615 1.00 92.44 611 GLN A C 1
ATOM 4563 O O . GLN A 1 611 ? 3.016 8.030 -27.341 1.00 92.44 611 GLN A O 1
ATOM 4568 N N . GLY A 1 612 ? 4.648 7.707 -28.834 1.00 89.94 612 GLY A N 1
ATOM 4569 C CA . GLY A 1 612 ? 3.905 8.115 -30.019 1.00 89.94 612 GLY A CA 1
ATOM 4570 C C . GLY A 1 612 ? 3.149 6.959 -30.671 1.00 89.94 612 GLY A C 1
ATOM 4571 O O . GLY A 1 612 ? 3.232 5.801 -30.269 1.00 89.94 612 GLY A O 1
ATOM 4572 N N . SER A 1 613 ? 2.416 7.253 -31.738 1.00 91.81 613 SER A N 1
ATOM 4573 C CA . SER A 1 613 ? 1.697 6.237 -32.516 1.00 91.81 613 SER A CA 1
ATOM 4574 C C . SER A 1 613 ? 1.802 6.493 -34.015 1.00 91.81 613 SER A C 1
ATOM 4576 O O . SER A 1 613 ? 2.251 7.550 -34.450 1.00 91.81 613 SER A O 1
ATOM 4578 N N . GLY A 1 614 ? 1.407 5.516 -34.835 1.00 89.81 614 GLY A N 1
ATOM 4579 C CA . GLY A 1 614 ? 1.376 5.688 -36.292 1.00 89.81 614 GLY A CA 1
ATOM 4580 C C . GLY A 1 614 ? 2.748 5.965 -36.909 1.00 89.81 614 GLY A C 1
ATOM 4581 O O . GLY A 1 614 ? 2.853 6.802 -37.803 1.00 89.81 614 GLY A O 1
ATOM 4582 N N . PHE A 1 615 ? 3.794 5.297 -36.414 1.00 91.81 615 PHE A N 1
ATOM 4583 C CA . PHE A 1 615 ? 5.132 5.397 -36.987 1.00 91.81 615 PHE A CA 1
ATOM 4584 C C . PHE A 1 615 ? 5.136 4.887 -38.427 1.00 91.81 615 PHE A C 1
ATOM 4586 O O . PHE A 1 615 ? 4.665 3.783 -38.711 1.00 91.81 615 PHE A O 1
ATOM 4593 N N . ALA A 1 616 ? 5.697 5.684 -39.326 1.00 89.31 616 ALA A N 1
ATOM 4594 C CA . ALA A 1 616 ? 5.879 5.340 -40.725 1.00 89.31 616 ALA A CA 1
ATOM 4595 C C . ALA A 1 616 ? 7.237 5.854 -41.207 1.00 89.31 616 ALA A C 1
ATOM 4597 O O . ALA A 1 616 ? 7.671 6.921 -40.773 1.00 89.31 616 ALA A O 1
ATOM 4598 N N . ALA A 1 617 ? 7.928 5.103 -42.064 1.00 90.69 617 ALA A N 1
ATOM 4599 C CA . ALA A 1 617 ? 9.268 5.475 -42.512 1.00 90.69 617 ALA A CA 1
ATOM 4600 C C . ALA A 1 617 ? 9.651 4.911 -43.884 1.00 90.69 617 ALA A C 1
ATOM 4602 O O . ALA A 1 617 ? 9.177 3.865 -44.320 1.00 90.69 617 ALA A O 1
ATOM 4603 N N . SER A 1 618 ? 10.572 5.620 -44.528 1.00 86.19 618 SER A N 1
ATOM 4604 C CA . SER A 1 618 ? 11.341 5.248 -45.715 1.00 86.19 618 SER A CA 1
ATOM 4605 C C . SER A 1 618 ? 12.841 5.337 -45.394 1.00 86.19 618 SER A C 1
ATOM 4607 O O . SER A 1 618 ? 13.218 5.617 -44.259 1.00 86.19 618 SER A O 1
ATOM 4609 N N . ALA A 1 619 ? 13.711 5.148 -46.391 1.00 81.75 619 ALA A N 1
ATOM 4610 C CA . ALA A 1 619 ? 15.162 5.228 -46.202 1.00 81.75 619 ALA A CA 1
ATOM 4611 C C . ALA A 1 619 ? 15.670 6.610 -45.736 1.00 81.75 619 ALA A C 1
ATOM 4613 O O . ALA A 1 619 ? 16.739 6.688 -45.139 1.00 81.75 619 ALA A O 1
ATOM 4614 N N . SER A 1 620 ? 14.940 7.694 -46.017 1.00 85.62 620 SER A N 1
ATOM 4615 C CA . SER A 1 620 ? 15.387 9.065 -45.725 1.00 85.62 620 SER A CA 1
ATOM 4616 C C . SER A 1 620 ? 14.332 9.946 -45.057 1.00 85.62 620 SER A C 1
ATOM 4618 O O . SER A 1 620 ? 14.586 11.125 -44.816 1.00 85.62 620 SER A O 1
ATOM 4620 N N . SER A 1 621 ? 13.140 9.425 -44.761 1.00 90.56 621 SER A N 1
ATOM 4621 C CA . SER A 1 621 ? 12.051 10.195 -44.144 1.00 90.56 621 SER A CA 1
ATOM 4622 C C . SER A 1 621 ? 11.198 9.330 -43.228 1.00 90.56 621 SER A C 1
ATOM 4624 O O . SER A 1 621 ? 10.910 8.186 -43.571 1.00 90.56 621 SER A O 1
ATOM 4626 N N . ALA A 1 622 ? 10.778 9.874 -42.088 1.00 91.81 622 ALA A N 1
ATOM 4627 C CA . ALA A 1 622 ? 9.938 9.194 -41.107 1.00 91.81 622 ALA A CA 1
ATOM 4628 C C . ALA A 1 622 ? 8.899 10.145 -40.496 1.00 91.81 622 ALA A C 1
ATOM 4630 O O . ALA A 1 622 ? 9.095 11.358 -40.481 1.00 91.81 622 ALA A O 1
ATOM 4631 N N . SER A 1 623 ? 7.802 9.607 -39.971 1.00 93.50 623 SER A N 1
ATOM 4632 C CA . SER A 1 623 ? 6.748 10.379 -39.310 1.00 93.50 623 SER A CA 1
ATOM 4633 C C . SER A 1 623 ? 6.071 9.596 -38.193 1.00 93.50 623 SER A C 1
ATOM 4635 O O . SER A 1 623 ? 5.999 8.370 -38.259 1.00 93.50 623 SER A O 1
ATOM 4637 N N . CYS A 1 624 ? 5.513 10.299 -37.210 1.00 93.88 624 CYS A N 1
ATOM 4638 C CA . CYS A 1 624 ? 4.652 9.723 -36.177 1.00 93.88 624 CYS A CA 1
ATOM 4639 C C . CYS A 1 624 ? 3.638 10.747 -35.640 1.00 93.88 624 CYS A C 1
ATOM 4641 O O . CYS A 1 624 ? 3.755 11.956 -35.860 1.00 93.88 624 CYS A O 1
ATOM 4643 N N . LYS A 1 625 ? 2.638 10.250 -34.912 1.00 93.25 625 LYS A N 1
ATOM 4644 C CA . LYS A 1 625 ? 1.763 11.038 -34.040 1.00 93.25 625 LYS A CA 1
ATOM 4645 C C . LYS A 1 625 ? 2.378 11.121 -32.649 1.00 93.25 625 LYS A C 1
ATOM 4647 O O . LYS A 1 625 ? 2.849 10.115 -32.120 1.00 93.25 625 LYS A O 1
ATOM 4652 N N . LEU A 1 626 ? 2.331 12.309 -32.066 1.00 92.38 626 LEU A N 1
ATOM 4653 C CA . LEU A 1 626 ? 2.825 12.589 -30.724 1.00 92.38 626 LEU A CA 1
ATOM 4654 C C . LEU A 1 626 ? 1.760 12.230 -29.672 1.00 92.38 626 LEU A C 1
ATOM 4656 O O . LEU A 1 626 ? 0.566 12.237 -29.993 1.00 92.38 626 LEU A O 1
ATOM 4660 N N . PRO A 1 627 ? 2.165 11.898 -28.434 1.00 88.31 627 PRO A N 1
ATOM 4661 C CA . PRO A 1 627 ? 1.230 11.615 -27.353 1.00 88.31 627 PRO A CA 1
ATOM 4662 C C . PRO A 1 627 ? 0.379 12.842 -27.009 1.00 88.31 627 PRO A C 1
ATOM 4664 O O . PRO A 1 627 ? 0.805 13.992 -27.130 1.00 88.31 627 PRO A O 1
ATOM 4667 N N . ALA A 1 628 ? -0.846 12.597 -26.544 1.00 77.25 628 ALA A N 1
ATOM 4668 C CA . ALA A 1 628 ? -1.693 13.662 -26.030 1.00 77.25 628 ALA A CA 1
ATOM 4669 C C . ALA A 1 628 ? -1.120 14.169 -24.699 1.00 77.25 628 ALA A C 1
ATOM 4671 O O . ALA A 1 628 ? -1.149 13.469 -23.689 1.00 77.25 628 ALA A O 1
ATOM 4672 N N . SER A 1 629 ? -0.606 15.396 -24.685 1.00 64.25 629 SER A N 1
ATOM 4673 C CA . SER A 1 629 ? -0.103 16.038 -23.471 1.00 64.25 629 SER A CA 1
ATOM 4674 C C . SER A 1 629 ? -1.143 16.995 -22.883 1.00 64.25 629 SER A C 1
ATOM 4676 O O . SER A 1 629 ? -1.687 17.827 -23.615 1.00 64.25 629 SER A O 1
ATOM 4678 N N . LYS A 1 630 ? -1.372 16.944 -21.561 1.00 56.25 630 LYS A N 1
ATOM 4679 C CA . LYS A 1 630 ? -2.055 18.037 -20.844 1.00 56.25 630 LYS A CA 1
ATOM 4680 C C . LYS A 1 630 ? -1.233 19.330 -21.011 1.00 56.25 630 LYS A C 1
ATOM 4682 O O . LYS A 1 630 ? -0.005 19.241 -21.080 1.00 56.25 630 LYS A O 1
ATOM 4687 N N . PRO A 1 631 ? -1.858 20.517 -21.089 1.00 49.50 631 PRO A N 1
ATOM 4688 C CA . PRO A 1 631 ? -1.121 21.773 -21.157 1.00 49.50 631 PRO A CA 1
ATOM 4689 C C . PRO A 1 631 ? -0.369 21.983 -19.837 1.00 49.50 631 PRO A C 1
ATOM 4691 O O . PRO A 1 631 ? -0.948 22.422 -18.850 1.00 49.50 631 PRO A O 1
ATOM 4694 N N . ALA A 1 632 ? 0.910 21.612 -19.793 1.00 50.28 632 ALA A N 1
ATOM 4695 C CA . ALA A 1 632 ? 1.811 22.046 -18.732 1.00 50.28 632 ALA A CA 1
ATOM 4696 C C . ALA A 1 632 ? 2.433 23.396 -19.118 1.00 50.28 632 ALA A C 1
ATOM 4698 O O . ALA A 1 632 ? 2.539 23.716 -20.303 1.00 50.28 632 ALA A O 1
ATOM 4699 N N . ASN A 1 633 ? 2.890 24.152 -18.121 1.00 56.38 633 ASN A N 1
ATOM 4700 C CA . ASN A 1 633 ? 3.512 25.477 -18.249 1.00 56.38 633 ASN A CA 1
ATOM 4701 C C . ASN A 1 633 ? 4.922 25.453 -18.894 1.00 56.38 633 ASN A C 1
ATOM 4703 O O . ASN A 1 633 ? 5.812 26.161 -18.437 1.00 56.38 633 ASN A O 1
ATOM 4707 N N . LEU A 1 634 ? 5.165 24.607 -19.900 1.00 68.88 634 LEU A N 1
ATOM 4708 C CA . LEU A 1 634 ? 6.444 24.517 -20.614 1.00 68.88 634 LEU A CA 1
ATOM 4709 C C . LEU A 1 634 ? 6.253 24.838 -22.093 1.00 68.88 634 LEU A C 1
ATOM 4711 O O . LEU A 1 634 ? 5.310 24.349 -22.718 1.00 68.88 634 LEU A O 1
ATOM 4715 N N . ALA A 1 635 ? 7.212 25.570 -22.666 1.00 67.69 635 ALA A N 1
ATOM 4716 C CA . ALA A 1 635 ? 7.253 25.885 -24.091 1.00 67.69 635 ALA A CA 1
ATOM 4717 C C . ALA A 1 635 ? 7.053 24.661 -25.008 1.00 67.69 635 ALA A C 1
ATOM 4719 O O . ALA A 1 635 ? 6.292 24.734 -25.973 1.00 67.69 635 ALA A O 1
ATOM 4720 N N . VAL A 1 636 ? 7.717 23.538 -24.698 1.00 80.69 636 VAL A N 1
ATOM 4721 C CA . VAL A 1 636 ? 7.569 22.240 -25.378 1.00 80.69 636 VAL A CA 1
ATOM 4722 C C . VAL A 1 636 ? 7.659 21.120 -24.344 1.00 80.69 636 VAL A C 1
ATOM 4724 O O . VAL A 1 636 ? 8.560 21.120 -23.506 1.00 80.69 636 VAL A O 1
ATOM 4727 N N . GLN A 1 637 ? 6.758 20.140 -24.417 1.00 83.88 637 GLN A N 1
ATOM 4728 C CA . GLN A 1 637 ? 6.766 18.983 -23.517 1.00 83.88 637 GLN A CA 1
ATOM 4729 C C . GLN A 1 637 ? 7.943 18.037 -23.820 1.00 83.88 637 GLN A C 1
ATOM 4731 O O . GLN A 1 637 ? 8.126 17.685 -24.991 1.00 83.88 637 GLN A O 1
ATOM 4736 N N . PRO A 1 638 ? 8.692 17.561 -22.801 1.00 88.75 638 PRO A N 1
ATOM 4737 C CA . PRO A 1 638 ? 9.818 16.649 -23.009 1.00 88.75 638 PRO A CA 1
ATOM 4738 C C . PRO A 1 638 ? 9.433 15.379 -23.773 1.00 88.75 638 PRO A C 1
ATOM 4740 O O . PRO A 1 638 ? 10.149 14.987 -24.688 1.00 88.75 638 PRO A O 1
ATOM 4743 N N . GLY A 1 639 ? 8.277 14.785 -23.453 1.00 89.38 639 GLY A N 1
ATOM 4744 C CA . GLY A 1 639 ? 7.773 13.574 -24.109 1.00 89.38 639 GLY A CA 1
ATOM 4745 C C . GLY A 1 639 ? 7.478 13.759 -25.598 1.00 89.38 639 GLY A C 1
ATOM 4746 O O . GLY A 1 639 ? 7.914 12.959 -26.420 1.00 89.38 639 GLY A O 1
ATOM 4747 N N . ASN A 1 640 ? 6.837 14.870 -25.978 1.00 90.50 640 ASN A N 1
ATOM 4748 C CA . ASN A 1 640 ? 6.576 15.191 -27.388 1.00 90.50 640 ASN A CA 1
ATOM 4749 C C . ASN A 1 640 ? 7.875 15.375 -28.177 1.00 90.50 640 ASN A C 1
ATOM 4751 O O . ASN A 1 640 ? 7.990 14.912 -29.311 1.00 90.50 640 ASN A O 1
ATOM 4755 N N . LEU A 1 641 ? 8.853 16.059 -27.579 1.00 90.69 641 LEU A N 1
ATOM 4756 C CA . LEU A 1 641 ? 10.150 16.260 -28.211 1.00 90.69 641 LEU A CA 1
ATOM 4757 C C . LEU A 1 641 ? 10.927 14.944 -28.316 1.00 90.69 641 LEU A C 1
ATOM 4759 O O . LEU A 1 641 ? 11.562 14.693 -29.335 1.00 90.69 641 LEU A O 1
ATOM 4763 N N . ASP A 1 642 ? 10.858 14.097 -27.292 1.00 94.31 642 ASP A N 1
ATOM 4764 C CA . ASP A 1 642 ? 11.561 12.817 -27.263 1.00 94.31 642 ASP A CA 1
ATOM 4765 C C . ASP A 1 642 ? 11.004 11.863 -28.317 1.00 94.31 642 ASP A C 1
ATOM 4767 O O . ASP A 1 642 ? 11.763 11.327 -29.116 1.00 94.31 642 ASP A O 1
ATOM 4771 N N . VAL A 1 643 ? 9.677 11.762 -28.434 1.00 94.62 643 VAL A N 1
ATOM 4772 C CA . VAL A 1 643 ? 9.019 10.989 -29.499 1.00 94.62 643 VAL A CA 1
ATOM 4773 C C . VAL A 1 643 ? 9.422 11.491 -30.890 1.00 94.62 643 VAL A C 1
ATOM 4775 O O . VAL A 1 643 ? 9.629 10.687 -31.800 1.00 94.62 643 VAL A O 1
ATOM 4778 N N . ALA A 1 644 ? 9.608 12.803 -31.072 1.00 93.19 644 ALA A N 1
ATOM 4779 C CA . ALA A 1 644 ? 10.151 13.329 -32.322 1.00 93.19 644 ALA A CA 1
ATOM 4780 C C . ALA A 1 644 ? 11.598 12.857 -32.563 1.00 93.19 644 ALA A C 1
ATOM 4782 O O . ALA A 1 644 ? 11.923 12.445 -33.676 1.00 93.19 644 ALA A O 1
ATOM 4783 N N . LEU A 1 645 ? 12.451 12.851 -31.530 1.00 93.69 645 LEU A N 1
ATOM 4784 C CA . LEU A 1 645 ? 13.820 12.324 -31.608 1.00 93.69 645 LEU A CA 1
ATOM 4785 C C . LEU A 1 645 ? 13.865 10.803 -31.814 1.00 93.69 645 LEU A C 1
ATOM 4787 O O . LEU A 1 645 ? 14.777 10.314 -32.476 1.00 93.69 645 LEU A O 1
ATOM 4791 N N . GLN A 1 646 ? 12.874 10.047 -31.333 1.00 94.88 646 GLN A N 1
ATOM 4792 C CA . GLN A 1 646 ? 12.776 8.597 -31.542 1.00 94.88 646 GLN A CA 1
ATOM 4793 C C . GLN A 1 646 ? 12.676 8.231 -33.032 1.00 94.88 646 GLN A C 1
ATOM 4795 O O . GLN A 1 646 ? 13.085 7.131 -33.412 1.00 94.88 646 GLN A O 1
ATOM 4800 N N . LEU A 1 647 ? 12.234 9.147 -33.907 1.00 94.00 647 LEU A N 1
ATOM 4801 C CA . LEU A 1 647 ? 12.287 8.956 -35.364 1.00 94.00 647 LEU A CA 1
ATOM 4802 C C . LEU A 1 647 ? 13.723 8.757 -35.882 1.00 94.00 647 LEU A C 1
ATOM 4804 O O . LEU A 1 647 ? 13.908 8.118 -36.917 1.00 94.00 647 LEU A O 1
ATOM 4808 N N . ALA A 1 648 ? 14.749 9.218 -35.154 1.00 91.81 648 ALA A N 1
ATOM 4809 C CA . ALA A 1 648 ? 16.150 8.942 -35.470 1.00 91.81 648 ALA A CA 1
ATOM 4810 C C . ALA A 1 648 ? 16.451 7.437 -35.510 1.00 91.81 648 ALA A C 1
ATOM 4812 O O . ALA A 1 648 ? 17.264 7.006 -36.324 1.00 91.81 648 ALA A O 1
ATOM 4813 N N . SER A 1 649 ? 15.759 6.623 -34.703 1.00 87.88 649 SER A N 1
ATOM 4814 C CA . SER A 1 649 ? 15.923 5.161 -34.703 1.00 87.88 649 SER A CA 1
ATOM 4815 C C . SER A 1 649 ? 15.510 4.496 -36.021 1.00 87.88 649 SER A C 1
ATOM 4817 O O . SER A 1 649 ? 15.914 3.370 -36.297 1.00 87.88 649 SER A O 1
ATOM 4819 N N . LEU A 1 650 ? 14.716 5.188 -36.844 1.00 88.94 650 LEU A N 1
ATOM 4820 C CA . LEU A 1 650 ? 14.267 4.713 -38.153 1.00 88.94 650 LEU A CA 1
ATOM 4821 C C . LEU A 1 650 ? 15.157 5.212 -39.296 1.00 88.94 650 LEU A C 1
ATOM 4823 O O . LEU A 1 650 ? 15.102 4.661 -40.390 1.00 88.94 650 LEU A O 1
ATOM 4827 N N . LEU A 1 651 ? 15.956 6.253 -39.048 1.00 86.94 651 LEU A N 1
ATOM 4828 C CA . LEU A 1 651 ? 16.729 6.969 -40.065 1.00 86.94 651 LEU A CA 1
ATOM 4829 C C . LEU A 1 651 ? 18.244 6.797 -39.902 1.00 86.94 651 LEU A C 1
ATOM 4831 O O . LEU A 1 651 ? 18.988 6.949 -40.865 1.00 86.94 651 LEU A O 1
ATOM 4835 N N . HIS A 1 652 ? 18.720 6.497 -38.694 1.00 87.06 652 HIS A N 1
ATOM 4836 C CA . HIS A 1 652 ? 20.141 6.395 -38.379 1.00 87.06 652 HIS A CA 1
ATOM 4837 C C . HIS A 1 652 ? 20.611 4.930 -38.305 1.00 87.06 652 HIS A C 1
ATOM 4839 O O . HIS A 1 652 ? 19.891 4.096 -37.752 1.00 87.06 652 HIS A O 1
ATOM 4845 N N . PRO A 1 653 ? 21.847 4.599 -38.738 1.00 75.88 653 PRO A N 1
ATOM 4846 C CA . PRO A 1 653 ? 22.374 3.228 -38.686 1.00 75.88 653 PRO A CA 1
ATOM 4847 C C . PRO A 1 653 ? 22.415 2.587 -37.291 1.00 75.88 653 PRO A C 1
ATOM 4849 O O . PRO A 1 653 ? 22.392 1.366 -37.179 1.00 75.88 653 PRO A O 1
ATOM 4852 N N . LEU A 1 654 ? 22.468 3.393 -36.224 1.00 78.50 654 LEU A N 1
ATOM 4853 C CA . LEU A 1 654 ? 22.437 2.891 -34.840 1.00 78.50 654 LEU A CA 1
ATOM 4854 C C . LEU A 1 654 ? 21.072 2.311 -34.433 1.00 78.50 654 LEU A C 1
ATOM 4856 O O . LEU A 1 654 ? 20.981 1.635 -33.407 1.00 78.50 654 LEU A O 1
ATOM 4860 N N . GLY A 1 655 ? 20.012 2.567 -35.202 1.00 85.38 655 GLY A N 1
ATOM 4861 C CA . GLY A 1 655 ? 18.671 2.088 -34.890 1.00 85.38 655 GLY A CA 1
ATOM 4862 C C . GLY A 1 655 ? 18.219 2.490 -33.482 1.00 85.38 655 GLY A C 1
ATOM 4863 O O . GLY A 1 655 ? 18.513 3.585 -33.001 1.00 85.38 655 GLY A O 1
ATOM 4864 N N . CYS A 1 656 ? 17.553 1.570 -32.782 1.00 83.12 656 CYS A N 1
ATOM 4865 C CA . CYS A 1 656 ? 17.132 1.756 -31.390 1.00 83.12 656 CYS A CA 1
ATOM 4866 C C . CYS A 1 656 ? 18.286 1.729 -30.369 1.00 83.12 656 CYS A C 1
ATOM 4868 O O . CYS A 1 656 ? 18.011 1.887 -29.190 1.00 83.12 656 CYS A O 1
ATOM 4870 N N . ARG A 1 657 ? 19.551 1.525 -30.774 1.00 79.12 657 ARG A N 1
ATOM 4871 C CA . ARG A 1 657 ? 20.732 1.588 -29.881 1.00 79.12 657 ARG A CA 1
ATOM 4872 C C . ARG A 1 657 ? 21.406 2.965 -29.866 1.00 79.12 657 ARG A C 1
ATOM 4874 O O . ARG A 1 657 ? 22.491 3.113 -29.304 1.00 79.12 657 ARG A O 1
ATOM 4881 N N . GLY A 1 658 ? 20.817 3.951 -30.540 1.00 80.56 658 GLY A N 1
ATOM 4882 C CA . GLY A 1 658 ? 21.325 5.315 -30.585 1.00 80.56 658 GLY A CA 1
ATOM 4883 C C . GLY A 1 658 ? 20.741 6.192 -29.478 1.00 80.56 658 GLY A C 1
ATOM 4884 O O . GLY A 1 658 ? 19.527 6.254 -29.322 1.00 80.56 658 GLY A O 1
ATOM 4885 N N . ALA A 1 659 ? 21.597 6.956 -28.804 1.00 85.75 659 ALA A N 1
ATOM 4886 C CA . ALA A 1 659 ? 21.221 8.024 -27.883 1.00 85.75 659 ALA A CA 1
ATOM 4887 C C . ALA A 1 659 ? 21.549 9.413 -28.477 1.00 85.75 659 ALA A C 1
ATOM 4889 O O . ALA A 1 659 ? 22.584 9.552 -29.141 1.00 85.75 659 ALA A O 1
ATOM 4890 N N . PRO A 1 660 ? 20.729 10.454 -28.227 1.00 88.56 660 PRO A N 1
ATOM 4891 C CA . PRO A 1 660 ? 21.051 11.833 -28.595 1.00 88.56 660 PRO A CA 1
ATOM 4892 C C . PRO A 1 660 ? 22.357 12.308 -27.949 1.00 88.56 660 PRO A C 1
ATOM 4894 O O . PRO A 1 660 ? 22.503 12.274 -26.730 1.00 88.56 660 PRO A O 1
ATOM 4897 N N . GLN A 1 661 ? 23.293 12.796 -28.761 1.00 87.38 661 GLN A N 1
ATOM 4898 C CA . GLN A 1 661 ? 24.578 13.324 -28.295 1.00 87.38 661 GLN A CA 1
ATOM 4899 C C . GLN A 1 661 ? 24.622 14.854 -28.353 1.00 87.38 661 GLN A C 1
ATOM 4901 O O . GLN A 1 661 ? 25.071 15.510 -27.413 1.00 87.38 661 GLN A O 1
ATOM 4906 N N . ALA A 1 662 ? 24.154 15.433 -29.458 1.00 89.38 662 ALA A N 1
ATOM 4907 C CA . ALA A 1 662 ? 24.148 16.876 -29.653 1.00 89.38 662 ALA A CA 1
ATOM 4908 C C . ALA A 1 662 ? 23.056 17.306 -30.634 1.00 89.38 662 ALA A C 1
ATOM 4910 O O . ALA A 1 662 ? 22.656 16.534 -31.504 1.00 89.38 662 ALA A O 1
ATOM 4911 N N . ILE A 1 663 ? 22.611 18.554 -30.514 1.00 93.75 663 ILE A N 1
ATOM 4912 C CA . ILE A 1 663 ? 21.725 19.218 -31.470 1.00 93.75 663 ILE A CA 1
ATOM 4913 C C . ILE A 1 663 ? 22.408 20.507 -31.919 1.00 93.75 663 ILE A C 1
ATOM 4915 O O . ILE A 1 663 ? 22.660 21.398 -31.103 1.00 93.75 663 ILE A O 1
ATOM 4919 N N . ARG A 1 664 ? 22.677 20.628 -33.224 1.00 90.88 664 ARG A N 1
ATOM 4920 C CA . ARG A 1 664 ? 23.307 21.832 -33.786 1.00 90.88 664 ARG A CA 1
ATOM 4921 C C . ARG A 1 664 ? 22.424 23.060 -33.600 1.00 90.88 664 ARG A C 1
ATOM 4923 O O . ARG A 1 664 ? 22.901 24.100 -33.150 1.00 90.88 664 ARG A O 1
ATOM 4930 N N . ARG A 1 665 ? 21.144 22.952 -33.956 1.00 92.50 665 ARG A N 1
ATOM 4931 C CA . ARG A 1 665 ? 20.179 24.046 -33.819 1.00 92.50 665 ARG A CA 1
ATOM 4932 C C . ARG A 1 665 ? 18.787 23.511 -33.525 1.00 92.50 665 ARG A C 1
ATOM 4934 O O . ARG A 1 665 ? 18.347 22.548 -34.143 1.00 92.50 665 ARG A O 1
ATOM 4941 N N . LEU A 1 666 ? 18.087 24.180 -32.618 1.00 93.50 666 LEU A N 1
ATOM 4942 C CA . LEU A 1 666 ? 16.685 23.929 -32.316 1.00 93.50 666 LEU A CA 1
ATOM 4943 C C . LEU A 1 666 ? 15.936 25.256 -32.271 1.00 93.50 666 LEU A C 1
ATOM 4945 O O . LEU A 1 666 ? 16.421 26.207 -31.668 1.00 93.50 666 LEU A O 1
ATOM 4949 N N . VAL A 1 667 ? 14.764 25.329 -32.892 1.00 91.81 667 VAL A N 1
ATOM 4950 C CA . VAL A 1 667 ? 13.891 26.508 -32.852 1.00 91.81 667 VAL A CA 1
ATOM 4951 C C . VAL A 1 667 ? 12.507 26.068 -32.407 1.00 91.81 667 VAL A C 1
ATOM 4953 O O . VAL A 1 667 ? 11.933 25.171 -33.019 1.00 91.81 667 VAL A O 1
ATOM 4956 N N . ALA A 1 668 ? 11.961 26.687 -31.362 1.00 90.31 668 ALA A N 1
ATOM 4957 C CA . ALA A 1 668 ? 10.652 26.315 -30.833 1.00 90.31 668 ALA A CA 1
ATOM 4958 C C . ALA A 1 668 ? 9.827 27.525 -30.395 1.00 90.31 668 ALA A C 1
ATOM 4960 O O . ALA A 1 668 ? 10.359 28.516 -29.883 1.00 90.31 668 ALA A O 1
ATOM 4961 N N . ARG A 1 669 ? 8.512 27.418 -30.601 1.00 85.44 669 ARG A N 1
ATOM 4962 C CA . ARG A 1 669 ? 7.519 28.410 -30.193 1.00 85.44 669 ARG A CA 1
ATOM 4963 C C . ARG A 1 669 ? 6.858 27.982 -28.885 1.00 85.44 669 ARG A C 1
ATOM 4965 O O . ARG A 1 669 ? 6.239 26.920 -28.831 1.00 85.44 669 ARG A O 1
ATOM 4972 N N . SER A 1 670 ? 6.942 28.832 -27.867 1.00 75.31 670 SER A N 1
ATOM 4973 C CA . SER A 1 670 ? 6.312 28.578 -26.572 1.00 75.31 670 SER A CA 1
ATOM 4974 C C . SER A 1 670 ? 4.784 28.503 -26.685 1.00 75.31 670 SER A C 1
ATOM 4976 O O . SER A 1 670 ? 4.178 29.216 -27.489 1.00 75.31 670 SER A O 1
ATOM 4978 N N . GLY A 1 671 ? 4.168 27.613 -25.902 1.00 68.06 671 GLY A N 1
ATOM 4979 C CA . GLY A 1 671 ? 2.714 27.444 -25.815 1.00 68.06 671 GLY A CA 1
ATOM 4980 C C . GLY A 1 671 ? 2.065 26.697 -26.986 1.00 68.06 671 GLY A C 1
ATOM 4981 O O . GLY A 1 671 ? 0.841 26.708 -27.105 1.00 68.06 671 GLY A O 1
ATOM 4982 N N . THR A 1 672 ? 2.845 26.051 -27.861 1.00 74.25 672 THR A N 1
ATOM 4983 C CA . THR A 1 672 ? 2.295 25.324 -29.019 1.00 74.25 672 THR A CA 1
ATOM 4984 C C . THR A 1 672 ? 1.993 23.869 -28.660 1.00 74.25 672 THR A C 1
ATOM 4986 O O . THR A 1 672 ? 2.891 23.116 -28.282 1.00 74.25 672 THR A O 1
ATOM 4989 N N . GLN A 1 673 ? 0.742 23.436 -28.833 1.00 82.25 673 GLN A N 1
ATOM 4990 C CA . GLN A 1 673 ? 0.372 22.032 -28.663 1.00 82.25 673 GLN A CA 1
ATOM 4991 C C . GLN A 1 673 ? 0.749 21.227 -29.912 1.00 82.25 673 GLN A C 1
ATOM 4993 O O . GLN A 1 673 ? 0.138 21.363 -30.973 1.00 82.25 673 GLN A O 1
ATOM 4998 N N . LEU A 1 674 ? 1.773 20.390 -29.775 1.00 87.69 674 LEU A N 1
ATOM 4999 C CA . LEU A 1 674 ? 2.277 19.536 -30.848 1.00 87.69 674 LEU A CA 1
ATOM 5000 C C . LEU A 1 674 ? 1.413 18.274 -30.981 1.00 87.69 674 LEU A C 1
ATOM 5002 O O . LEU A 1 674 ? 0.925 17.740 -29.989 1.00 87.69 674 LEU A O 1
ATOM 5006 N N . SER A 1 675 ? 1.235 17.799 -32.211 1.00 89.69 675 SER A N 1
ATOM 5007 C CA . SER A 1 675 ? 0.363 16.668 -32.557 1.00 89.69 675 SER A CA 1
ATOM 5008 C C . SER A 1 675 ? 1.061 15.597 -33.393 1.00 89.69 675 SER A C 1
ATOM 5010 O O . SER A 1 675 ? 0.791 14.408 -33.236 1.00 89.69 675 SER A O 1
ATOM 5012 N N . THR A 1 676 ? 1.971 15.995 -34.281 1.00 91.62 676 THR A N 1
ATOM 5013 C CA . THR A 1 676 ? 2.688 15.093 -35.187 1.00 91.62 676 THR A CA 1
ATOM 5014 C C . THR A 1 676 ? 4.150 15.492 -35.286 1.00 91.62 676 THR A C 1
ATOM 5016 O O . THR A 1 676 ? 4.502 16.638 -35.013 1.00 91.62 676 THR A O 1
ATOM 5019 N N . ALA A 1 677 ? 5.010 14.553 -35.665 1.00 93.00 677 ALA A N 1
ATOM 5020 C CA . ALA A 1 677 ? 6.409 14.825 -35.956 1.00 93.00 677 ALA A CA 1
ATOM 5021 C C . ALA A 1 677 ? 6.852 14.144 -37.249 1.00 93.00 677 ALA A C 1
ATOM 5023 O O . ALA A 1 677 ? 6.374 13.063 -37.597 1.00 93.00 677 ALA A O 1
ATOM 5024 N N . THR A 1 678 ? 7.794 14.778 -37.939 1.00 92.50 678 THR A N 1
ATOM 5025 C CA . THR A 1 678 ? 8.453 14.279 -39.147 1.00 92.50 678 THR A CA 1
ATOM 5026 C C . THR A 1 678 ? 9.965 14.379 -38.990 1.00 92.50 678 THR A C 1
ATOM 5028 O O . THR A 1 678 ? 10.459 15.371 -38.458 1.00 92.50 678 THR A O 1
ATOM 5031 N N . GLY A 1 679 ? 10.701 13.385 -39.474 1.00 91.62 679 GLY A N 1
ATOM 5032 C CA . GLY A 1 679 ? 12.160 13.341 -39.485 1.00 91.62 679 GLY A CA 1
ATOM 5033 C C . GLY A 1 679 ? 12.695 13.106 -40.892 1.00 91.62 679 GLY A C 1
ATOM 5034 O O . GLY A 1 679 ? 12.063 12.405 -41.682 1.00 91.62 679 GLY A O 1
ATOM 5035 N N . GLN A 1 680 ? 13.861 13.666 -41.200 1.00 90.44 680 GLN A N 1
ATOM 5036 C CA . GLN A 1 680 ? 14.553 13.487 -42.472 1.00 90.44 680 GLN A CA 1
ATOM 5037 C C . GLN A 1 680 ? 16.049 13.246 -42.270 1.00 90.44 680 GLN A C 1
ATOM 5039 O O . GLN A 1 680 ? 16.686 13.894 -41.438 1.00 90.44 680 GLN A O 1
ATOM 5044 N N . LEU A 1 681 ? 16.609 12.351 -43.086 1.00 87.44 681 LEU A N 1
ATOM 5045 C CA . LEU A 1 681 ? 18.049 12.179 -43.249 1.00 87.44 681 LEU A CA 1
ATOM 5046 C C . LEU A 1 681 ? 18.486 12.904 -44.525 1.00 87.44 681 LEU A C 1
ATOM 5048 O O . LEU A 1 681 ? 18.094 12.524 -45.630 1.00 87.44 681 LEU A O 1
ATOM 5052 N N . THR A 1 682 ? 19.287 13.958 -44.384 1.00 82.94 682 THR A N 1
ATOM 5053 C CA . THR A 1 682 ? 19.770 14.731 -45.535 1.00 82.94 682 THR A CA 1
ATOM 5054 C C . THR A 1 682 ? 20.831 13.959 -46.321 1.00 82.94 682 THR A C 1
ATOM 5056 O O . THR A 1 682 ? 21.487 13.059 -45.798 1.00 82.94 682 THR A O 1
ATOM 5059 N N . ALA A 1 683 ? 21.079 14.358 -47.573 1.00 74.25 683 ALA A N 1
ATOM 5060 C CA . ALA A 1 683 ? 22.149 13.780 -48.397 1.00 74.25 683 ALA A CA 1
ATOM 5061 C C . ALA A 1 683 ? 23.556 13.939 -47.780 1.00 74.25 683 ALA A C 1
ATOM 5063 O O . ALA A 1 683 ? 24.470 13.200 -48.130 1.00 74.25 683 ALA A O 1
ATOM 5064 N N . MET A 1 684 ? 23.727 14.885 -46.847 1.00 71.44 684 MET A N 1
ATOM 5065 C CA . MET A 1 684 ? 24.958 15.086 -46.074 1.00 71.44 684 MET A CA 1
ATOM 5066 C C . MET A 1 684 ? 24.986 14.274 -44.764 1.00 71.44 684 MET A C 1
ATOM 5068 O O . MET A 1 684 ? 25.852 14.502 -43.925 1.00 71.44 684 MET A O 1
ATOM 5072 N N . GLY A 1 685 ? 24.039 13.350 -44.565 1.00 75.56 685 GLY A N 1
ATOM 5073 C CA . GLY A 1 685 ? 23.961 12.482 -43.388 1.00 75.56 685 GLY A CA 1
ATOM 5074 C C . GLY A 1 685 ? 23.463 13.174 -42.117 1.00 75.56 685 GLY A C 1
ATOM 5075 O O . GLY A 1 685 ? 23.654 12.645 -41.027 1.00 75.56 685 GLY A O 1
ATOM 5076 N N . GLN A 1 686 ? 22.845 14.354 -42.227 1.00 83.62 686 GLN A N 1
ATOM 5077 C CA . GLN A 1 686 ? 22.316 15.079 -41.067 1.00 83.62 686 GLN A CA 1
ATOM 5078 C C . GLN A 1 686 ? 20.882 14.649 -40.767 1.00 83.62 686 GLN A C 1
ATOM 5080 O O . GLN A 1 686 ? 20.069 14.526 -41.682 1.00 83.62 686 GLN A O 1
ATOM 5085 N N . LEU A 1 687 ? 20.569 14.469 -39.486 1.00 89.81 687 LEU A N 1
ATOM 5086 C CA . LEU A 1 687 ? 19.223 14.158 -39.015 1.00 89.81 687 LEU A CA 1
ATOM 5087 C C . LEU A 1 687 ? 18.496 15.439 -38.604 1.00 89.81 687 LEU A C 1
ATOM 5089 O O . LEU A 1 687 ? 18.930 16.133 -37.680 1.00 89.81 687 LEU A O 1
ATOM 5093 N N . ASN A 1 688 ? 17.381 15.724 -39.269 1.00 92.12 688 ASN A N 1
ATOM 5094 C CA . ASN A 1 688 ? 16.536 16.885 -39.002 1.00 92.12 688 ASN A CA 1
ATOM 5095 C C . ASN A 1 688 ? 15.129 16.430 -38.608 1.00 92.12 688 ASN A C 1
ATOM 5097 O O . ASN A 1 688 ? 14.620 15.462 -39.170 1.00 92.12 688 ASN A O 1
ATOM 5101 N N . PHE A 1 689 ? 14.485 17.140 -37.682 1.00 91.62 689 PHE A N 1
ATOM 5102 C CA . PHE A 1 689 ? 13.140 16.816 -37.199 1.00 91.62 689 PHE A CA 1
ATOM 5103 C C . PHE A 1 689 ? 12.279 18.062 -37.102 1.00 91.62 689 PHE A C 1
ATOM 5105 O O . PHE A 1 689 ? 12.767 19.148 -36.808 1.00 91.62 689 PHE A O 1
ATOM 5112 N N . GLN A 1 690 ? 10.983 17.895 -37.306 1.00 90.69 690 GLN A N 1
ATOM 5113 C CA . GLN A 1 690 ? 9.992 18.946 -37.145 1.00 90.69 690 GLN A CA 1
ATOM 5114 C C . GLN A 1 690 ? 8.789 18.371 -36.411 1.00 90.69 690 GLN A C 1
ATOM 5116 O O . GLN A 1 690 ? 8.343 17.269 -36.723 1.00 90.69 690 GLN A O 1
ATOM 5121 N N . ALA A 1 691 ? 8.264 19.116 -35.447 1.00 90.56 691 ALA A N 1
ATOM 5122 C CA . ALA A 1 691 ? 7.035 18.790 -34.747 1.00 90.56 691 ALA A CA 1
ATOM 5123 C C . ALA A 1 691 ? 5.974 19.844 -35.067 1.00 90.56 691 ALA A C 1
ATOM 5125 O O . ALA A 1 691 ? 6.230 21.051 -34.978 1.00 90.56 691 ALA A O 1
ATOM 5126 N N . LEU A 1 692 ? 4.787 19.377 -35.443 1.00 88.56 692 LEU A N 1
ATOM 5127 C CA . LEU A 1 692 ? 3.705 20.196 -35.962 1.00 88.56 692 LEU A CA 1
ATOM 5128 C C . LEU A 1 692 ? 2.501 20.195 -35.027 1.00 88.56 692 LEU A C 1
ATOM 5130 O O . LEU A 1 692 ? 2.177 19.179 -34.408 1.00 88.56 692 LEU A O 1
ATOM 5134 N N . ASP A 1 693 ? 1.806 21.324 -34.965 1.00 87.06 693 ASP A N 1
ATOM 5135 C CA . ASP A 1 693 ? 0.515 21.431 -34.291 1.00 87.06 693 ASP A CA 1
ATOM 5136 C C . ASP A 1 693 ? -0.614 20.757 -35.093 1.00 87.06 693 ASP A C 1
ATOM 5138 O O . ASP A 1 693 ? -0.409 20.253 -36.200 1.00 87.06 693 ASP A O 1
ATOM 5142 N N . ALA A 1 694 ? -1.823 20.724 -34.528 1.00 84.00 694 ALA A N 1
ATOM 5143 C CA . ALA A 1 694 ? -2.988 20.121 -35.183 1.00 84.00 694 ALA A CA 1
ATOM 5144 C C . ALA A 1 694 ? -3.403 20.835 -36.489 1.00 84.00 694 ALA A C 1
ATOM 5146 O O . ALA A 1 694 ? -4.127 20.258 -37.298 1.00 84.00 694 ALA A O 1
ATOM 5147 N N . SER A 1 695 ? -2.947 22.074 -36.708 1.00 82.19 695 SER A N 1
ATOM 5148 C CA . SER A 1 695 ? -3.169 22.840 -37.941 1.00 82.19 695 SER A CA 1
ATOM 5149 C C . SER A 1 695 ? -2.090 22.601 -39.007 1.00 82.19 695 SER A C 1
ATOM 5151 O O . SER A 1 695 ? -2.195 23.127 -40.116 1.00 82.19 695 SER A O 1
ATOM 5153 N N . GLY A 1 696 ? -1.060 21.809 -38.689 1.00 77.31 696 GLY A N 1
ATOM 5154 C CA . GLY A 1 696 ? 0.067 21.527 -39.574 1.00 77.31 696 GLY A CA 1
ATOM 5155 C C . GLY A 1 696 ? 1.122 22.636 -39.616 1.00 77.31 696 GLY A C 1
ATOM 5156 O O . GLY A 1 696 ? 1.905 22.680 -40.564 1.00 77.31 696 GLY A O 1
ATOM 5157 N N . LYS A 1 697 ? 1.158 23.540 -38.628 1.00 83.19 697 LYS A N 1
ATOM 5158 C CA . LYS A 1 697 ? 2.242 24.528 -38.482 1.00 83.19 697 LYS A CA 1
ATOM 5159 C C . LYS A 1 697 ? 3.374 23.965 -37.642 1.00 83.19 697 LYS A C 1
ATOM 5161 O O . LYS A 1 697 ? 3.132 23.211 -36.702 1.00 83.19 697 LYS A O 1
ATOM 5166 N N . VAL A 1 698 ? 4.609 24.354 -37.951 1.00 86.44 698 VAL A N 1
ATOM 5167 C CA . VAL A 1 698 ? 5.789 23.872 -37.223 1.00 86.44 698 VAL A CA 1
ATOM 5168 C C . VAL A 1 698 ? 5.891 24.617 -35.891 1.00 86.44 698 VAL A C 1
ATOM 5170 O O . VAL A 1 698 ? 6.133 25.824 -35.845 1.00 86.44 698 VAL A O 1
ATOM 5173 N N . GLY A 1 699 ? 5.705 23.886 -34.792 1.00 86.69 699 GLY A N 1
ATOM 5174 C CA . GLY A 1 699 ? 5.861 24.408 -33.434 1.00 86.69 699 GLY A CA 1
ATOM 5175 C C . GLY A 1 699 ? 7.279 24.236 -32.888 1.00 86.69 699 GLY A C 1
ATOM 5176 O O . GLY A 1 699 ? 7.725 25.038 -32.068 1.00 86.69 699 GLY A O 1
ATOM 5177 N N . CYS A 1 700 ? 8.006 23.221 -33.361 1.00 90.19 700 CYS A N 1
ATOM 5178 C CA . CYS A 1 700 ? 9.398 22.964 -33.001 1.00 90.19 700 CYS A CA 1
ATOM 5179 C C . CYS A 1 700 ? 10.153 22.361 -34.187 1.00 90.19 700 CYS A C 1
ATOM 5181 O O . CYS A 1 700 ? 9.608 21.536 -34.919 1.00 90.19 700 CYS A O 1
ATOM 5183 N N . SER A 1 701 ? 11.412 22.747 -34.358 1.00 91.12 701 SER A N 1
ATOM 5184 C CA . SER A 1 701 ? 12.294 22.218 -35.386 1.00 91.12 701 SER A CA 1
ATOM 5185 C C . SER A 1 701 ? 13.701 21.989 -34.858 1.00 91.12 701 SER A C 1
ATOM 5187 O O . SER A 1 701 ? 14.219 22.784 -34.076 1.00 91.12 701 SER A O 1
ATOM 5189 N N . ILE A 1 702 ? 14.313 20.901 -35.312 1.00 92.19 702 ILE A N 1
ATOM 5190 C CA . ILE A 1 702 ? 15.630 20.410 -34.931 1.00 92.19 702 ILE A CA 1
ATOM 5191 C C . ILE A 1 702 ? 16.441 20.200 -36.201 1.00 92.19 702 ILE A C 1
ATOM 5193 O O . ILE A 1 702 ? 16.030 19.482 -37.111 1.00 92.19 702 ILE A O 1
ATOM 5197 N N . GLU A 1 703 ? 17.625 20.791 -36.236 1.00 91.00 703 GLU A N 1
ATOM 5198 C CA . GLU A 1 703 ? 18.574 20.676 -37.331 1.00 91.00 703 GLU A CA 1
ATOM 5199 C C . GLU A 1 703 ? 19.881 20.075 -36.805 1.00 91.00 703 GLU A C 1
ATOM 5201 O O . GLU A 1 703 ? 20.463 20.584 -35.841 1.00 91.00 703 GLU A O 1
ATOM 5206 N N . GLY A 1 704 ? 20.355 19.009 -37.454 1.00 88.56 704 GLY A N 1
ATOM 5207 C CA . GLY A 1 704 ? 21.633 18.372 -37.146 1.00 88.56 704 GLY A CA 1
ATOM 5208 C C . GLY A 1 704 ? 21.672 17.704 -35.771 1.00 88.56 704 GLY A C 1
ATOM 5209 O O . GLY A 1 704 ? 22.485 18.090 -34.929 1.00 88.56 704 GLY A O 1
ATOM 5210 N N . LEU A 1 705 ? 20.803 16.714 -35.549 1.00 93.31 705 LEU A N 1
ATOM 5211 C CA . LEU A 1 705 ? 20.909 15.786 -34.421 1.00 93.31 705 LEU A CA 1
ATOM 5212 C C . LEU A 1 705 ? 22.067 14.804 -34.655 1.00 93.31 705 LEU A C 1
ATOM 5214 O O . LEU A 1 705 ? 22.108 14.114 -35.675 1.00 93.31 705 LEU A O 1
ATOM 5218 N N . SER A 1 706 ? 22.961 14.698 -33.678 1.00 88.06 706 SER A N 1
ATOM 5219 C CA . SER A 1 706 ? 24.021 13.688 -33.629 1.00 88.06 706 SER A CA 1
ATOM 5220 C C . SER A 1 706 ? 23.648 12.570 -32.660 1.00 88.06 706 SER A C 1
ATOM 5222 O O . SER A 1 706 ? 23.109 12.839 -31.585 1.00 88.06 706 SER A O 1
ATOM 5224 N N . MET A 1 707 ? 23.980 11.329 -33.019 1.00 83.88 707 MET A N 1
ATOM 5225 C CA . MET A 1 707 ? 23.674 10.127 -32.238 1.00 83.88 707 MET A CA 1
ATOM 5226 C C . MET A 1 707 ? 24.960 9.415 -31.800 1.00 83.88 707 MET A C 1
ATOM 5228 O O . MET A 1 707 ? 25.915 9.336 -32.569 1.00 83.88 707 MET A O 1
ATOM 5232 N N . ALA A 1 708 ? 24.958 8.836 -30.601 1.00 79.56 708 ALA A N 1
ATOM 5233 C CA . ALA A 1 708 ? 26.021 7.970 -30.085 1.00 79.56 708 ALA A CA 1
ATOM 5234 C C . ALA A 1 708 ? 25.469 6.581 -29.724 1.00 79.56 708 ALA A C 1
ATOM 5236 O O . ALA A 1 708 ? 24.281 6.443 -29.446 1.00 79.56 708 ALA A O 1
ATOM 5237 N N . ALA A 1 709 ? 26.311 5.544 -29.749 1.00 77.69 709 ALA A N 1
ATOM 5238 C CA . ALA A 1 709 ? 25.907 4.192 -29.356 1.00 77.69 709 ALA A CA 1
ATOM 5239 C C . ALA A 1 709 ? 25.763 4.077 -27.829 1.00 77.69 709 ALA A C 1
ATOM 5241 O O . ALA A 1 709 ? 26.585 4.621 -27.093 1.00 77.69 709 ALA A O 1
ATOM 5242 N N . LEU A 1 710 ? 24.754 3.331 -27.376 1.00 66.56 710 LEU A N 1
ATOM 5243 C CA . LEU A 1 710 ? 24.405 3.168 -25.961 1.00 66.56 710 LEU A CA 1
ATOM 5244 C C . LEU A 1 710 ? 25.490 2.467 -25.105 1.00 66.56 710 LEU A C 1
ATOM 5246 O O . LEU A 1 710 ? 25.581 2.746 -23.915 1.00 66.56 710 LEU A O 1
ATOM 5250 N N . ASP A 1 711 ? 26.347 1.628 -25.709 1.00 62.25 711 ASP A N 1
ATOM 5251 C CA . ASP A 1 711 ? 27.226 0.674 -24.998 1.00 62.25 711 ASP A CA 1
ATOM 5252 C C . ASP A 1 711 ? 28.746 0.951 -25.108 1.00 62.25 711 ASP A C 1
ATOM 5254 O O . ASP A 1 711 ? 29.542 0.033 -24.930 1.00 62.25 711 ASP A O 1
ATOM 5258 N N . ALA A 1 712 ? 29.212 2.158 -25.448 1.00 39.47 712 ALA A N 1
ATOM 5259 C CA . ALA A 1 712 ? 30.659 2.400 -25.591 1.00 39.47 712 ALA A CA 1
ATOM 5260 C C . ALA A 1 712 ? 31.392 2.373 -24.221 1.00 39.47 712 ALA A C 1
ATOM 5262 O O . ALA A 1 712 ? 31.213 3.311 -23.440 1.00 39.47 712 ALA A O 1
ATOM 5263 N N . PRO A 1 713 ? 32.255 1.379 -23.900 1.00 33.56 713 PRO A N 1
ATOM 5264 C CA . PRO A 1 713 ? 32.916 1.316 -22.598 1.00 33.56 713 PRO A CA 1
ATOM 5265 C C . PRO A 1 713 ? 34.248 2.077 -22.605 1.00 33.56 713 PRO A C 1
ATOM 5267 O O . PRO A 1 713 ? 35.066 1.922 -23.515 1.00 33.56 713 PRO A O 1
ATOM 5270 N N . ALA A 1 714 ? 34.530 2.814 -21.529 1.00 34.12 714 ALA A N 1
ATOM 5271 C CA . ALA A 1 714 ? 35.886 3.206 -21.165 1.00 34.12 714 ALA A CA 1
ATOM 5272 C C . ALA A 1 714 ? 36.437 2.180 -20.158 1.00 34.12 714 ALA A C 1
ATOM 5274 O O . ALA A 1 714 ? 36.023 2.163 -19.006 1.00 34.12 714 ALA A O 1
ATOM 5275 N N . THR A 1 715 ? 37.402 1.361 -20.594 1.00 34.00 715 THR A N 1
ATOM 5276 C CA . THR A 1 715 ? 38.293 0.490 -19.788 1.00 34.00 715 THR A CA 1
ATOM 5277 C C . THR A 1 715 ? 37.699 -0.783 -19.139 1.00 34.00 715 THR A C 1
ATOM 5279 O O . THR A 1 715 ? 36.836 -0.724 -18.276 1.00 34.00 715 THR A O 1
ATOM 5282 N N . LEU A 1 716 ? 38.252 -1.954 -19.500 1.00 26.70 716 LEU A N 1
ATOM 5283 C CA . LEU A 1 716 ? 38.046 -3.269 -18.861 1.00 26.70 716 LEU A CA 1
ATOM 5284 C C . LEU A 1 716 ? 39.419 -3.874 -18.494 1.00 26.70 716 LEU A C 1
ATOM 5286 O O . LEU A 1 716 ? 40.321 -3.884 -19.333 1.00 26.70 716 LEU A O 1
ATOM 5290 N N . GLN A 1 717 ? 39.581 -4.402 -17.272 1.00 28.50 717 GLN A N 1
ATOM 5291 C CA . GLN A 1 717 ? 40.718 -5.252 -16.867 1.00 28.50 717 GLN A CA 1
ATOM 5292 C C . GLN A 1 717 ? 40.260 -6.435 -15.994 1.00 28.50 717 GLN A C 1
ATOM 5294 O O . GLN A 1 717 ? 39.426 -6.281 -15.108 1.00 28.50 717 GLN A O 1
ATOM 5299 N N . THR A 1 718 ? 40.864 -7.605 -16.221 1.00 28.34 718 THR A N 1
ATOM 5300 C CA . THR A 1 718 ? 40.616 -8.895 -15.542 1.00 28.34 718 THR A CA 1
ATOM 5301 C C . THR A 1 718 ? 41.666 -9.215 -14.460 1.00 28.34 718 THR A C 1
ATOM 5303 O O . THR A 1 718 ? 42.836 -8.869 -14.628 1.00 28.34 718 THR A O 1
ATOM 5306 N N . ARG A 1 719 ? 41.303 -9.954 -13.391 1.00 26.92 719 ARG A N 1
ATOM 5307 C CA . ARG A 1 719 ? 42.236 -10.531 -12.383 1.00 26.92 719 ARG A CA 1
ATOM 5308 C C . ARG A 1 719 ? 41.923 -12.004 -12.050 1.00 26.92 719 ARG A C 1
ATOM 5310 O O . ARG A 1 719 ? 40.799 -12.448 -12.242 1.00 26.92 719 ARG A O 1
ATOM 5317 N N . ARG A 1 720 ? 42.925 -12.738 -11.527 1.00 26.22 720 ARG A N 1
ATOM 5318 C CA . ARG A 1 720 ? 42.927 -14.191 -11.212 1.00 26.22 720 ARG A CA 1
ATOM 5319 C C . ARG A 1 720 ? 43.296 -14.464 -9.737 1.00 26.22 720 ARG A C 1
ATOM 5321 O O . ARG A 1 720 ? 44.142 -13.754 -9.200 1.00 26.22 720 ARG A O 1
ATOM 5328 N N . CYS A 1 721 ? 42.722 -15.509 -9.121 1.00 26.75 721 CYS A N 1
ATOM 5329 C CA . CYS A 1 721 ? 42.972 -15.949 -7.730 1.00 26.75 721 CYS A CA 1
ATOM 5330 C C . CYS A 1 721 ? 43.576 -17.380 -7.646 1.00 26.75 721 CYS A C 1
ATOM 5332 O O . CYS A 1 721 ? 43.456 -18.145 -8.605 1.00 26.75 721 CYS A O 1
ATOM 5334 N N . VAL A 1 722 ? 44.235 -17.733 -6.526 1.00 28.25 722 VAL A N 1
ATOM 5335 C CA . VAL A 1 722 ? 44.916 -19.031 -6.266 1.00 28.25 722 VAL A CA 1
ATOM 5336 C C . VAL A 1 722 ? 44.715 -19.475 -4.801 1.00 28.25 722 VAL A C 1
ATOM 5338 O O . VAL A 1 722 ? 44.813 -18.641 -3.906 1.00 28.25 722 VAL A O 1
ATOM 5341 N N . TRP A 1 723 ? 44.515 -20.782 -4.558 1.00 31.72 723 TRP A N 1
ATOM 5342 C CA . TRP A 1 723 ? 44.207 -21.391 -3.243 1.00 31.72 723 TRP A CA 1
ATOM 5343 C C . TRP A 1 723 ? 45.271 -22.389 -2.726 1.00 31.72 723 TRP A C 1
ATOM 5345 O O . TRP A 1 723 ? 46.087 -22.888 -3.503 1.00 31.72 723 TRP A O 1
ATOM 5355 N N . LYS A 1 724 ? 45.234 -22.712 -1.414 1.00 31.06 724 LYS A N 1
ATOM 5356 C CA . LYS A 1 724 ? 46.058 -23.741 -0.727 1.00 31.06 724 LYS A CA 1
ATOM 5357 C C . LYS A 1 724 ? 45.271 -24.513 0.361 1.00 31.06 724 LYS A C 1
ATOM 5359 O O . LYS A 1 724 ? 44.410 -23.893 0.977 1.00 31.06 724 LYS A O 1
ATOM 5364 N N . PRO A 1 725 ? 45.597 -25.793 0.671 1.00 32.94 725 PRO A N 1
ATOM 5365 C CA . PRO A 1 725 ? 44.770 -26.648 1.536 1.00 32.94 725 PRO A CA 1
ATOM 5366 C C . PRO A 1 725 ? 45.332 -26.930 2.949 1.00 32.94 725 PRO A C 1
ATOM 5368 O O . PRO A 1 725 ? 46.544 -26.897 3.169 1.00 32.94 725 PRO A O 1
ATOM 5371 N N . LEU A 1 726 ? 44.425 -27.291 3.871 1.00 31.77 726 LEU A N 1
ATOM 5372 C CA . LEU A 1 726 ? 44.641 -27.843 5.226 1.00 31.77 726 LEU A CA 1
ATOM 5373 C C . LEU A 1 726 ? 43.589 -28.948 5.510 1.00 31.77 726 LEU A C 1
ATOM 5375 O O . LEU A 1 726 ? 42.562 -28.984 4.839 1.00 31.77 726 LEU A O 1
ATOM 5379 N N . ALA A 1 727 ? 43.848 -29.860 6.460 1.00 39.31 727 ALA A N 1
ATOM 5380 C CA . ALA A 1 727 ? 43.167 -31.166 6.584 1.00 39.31 727 ALA A CA 1
ATOM 5381 C C . ALA A 1 727 ? 42.212 -31.328 7.796 1.00 39.31 727 ALA A C 1
ATOM 5383 O O . ALA A 1 727 ? 42.505 -30.762 8.849 1.00 39.31 727 ALA A O 1
ATOM 5384 N N . THR A 1 728 ? 41.144 -32.148 7.642 1.00 39.50 728 THR A N 1
ATOM 5385 C CA . THR A 1 728 ? 40.375 -33.036 8.596 1.00 39.50 728 THR A CA 1
ATOM 5386 C C . THR A 1 728 ? 38.936 -33.303 8.049 1.00 39.50 728 THR A C 1
ATOM 5388 O O . THR A 1 728 ? 38.619 -32.781 6.989 1.00 39.50 728 THR A O 1
ATOM 5391 N N . GLU A 1 729 ? 37.981 -33.967 8.734 1.00 37.84 729 GLU A N 1
ATOM 5392 C CA . GLU A 1 729 ? 37.574 -35.406 8.740 1.00 37.84 729 GLU A CA 1
ATOM 5393 C C . GLU A 1 729 ? 36.056 -35.554 8.356 1.00 37.84 729 GLU A C 1
ATOM 5395 O O . GLU A 1 729 ? 35.363 -34.552 8.231 1.00 37.84 729 GLU A O 1
ATOM 5400 N N . THR A 1 730 ? 35.526 -36.782 8.163 1.00 36.59 730 THR A N 1
ATOM 5401 C CA . THR A 1 730 ? 34.353 -37.164 7.312 1.00 36.59 730 THR A CA 1
ATOM 5402 C C . THR A 1 730 ? 32.991 -37.473 8.003 1.00 36.59 730 THR A C 1
ATOM 5404 O O . THR A 1 730 ? 32.963 -38.129 9.043 1.00 36.59 730 THR A O 1
ATOM 5407 N N . ARG A 1 731 ? 31.838 -37.189 7.344 1.00 38.88 731 ARG A N 1
ATOM 5408 C CA . ARG A 1 731 ? 30.508 -37.860 7.534 1.00 38.88 731 ARG A CA 1
ATOM 5409 C C . ARG A 1 731 ? 29.804 -38.150 6.182 1.00 38.88 731 ARG A C 1
ATOM 5411 O O . ARG A 1 731 ? 29.987 -37.397 5.236 1.00 38.88 731 ARG A O 1
ATOM 5418 N N . ARG A 1 732 ? 28.998 -39.225 6.079 1.00 41.66 732 ARG A N 1
ATOM 5419 C CA . ARG A 1 732 ? 28.262 -39.662 4.858 1.00 41.66 732 ARG A CA 1
ATOM 5420 C C . ARG A 1 732 ? 26.757 -39.334 4.928 1.00 41.66 732 ARG A C 1
ATOM 5422 O O . ARG A 1 732 ? 26.153 -39.631 5.954 1.00 41.66 732 ARG A O 1
ATOM 5429 N N . GLY A 1 733 ? 26.174 -38.801 3.836 1.00 50.88 733 GLY A N 1
ATOM 5430 C CA . GLY A 1 733 ? 24.710 -38.667 3.636 1.00 50.88 733 GLY A CA 1
ATOM 5431 C C . GLY A 1 733 ? 24.153 -37.389 2.959 1.00 50.88 733 GLY A C 1
ATOM 5432 O O . GLY A 1 733 ? 22.947 -37.192 2.997 1.00 50.88 733 GLY A O 1
ATOM 5433 N N . ALA A 1 734 ? 24.967 -36.498 2.376 1.00 58.28 734 ALA A N 1
ATOM 5434 C CA . ALA A 1 734 ? 24.533 -35.119 2.070 1.00 58.28 734 ALA A CA 1
ATOM 5435 C C . ALA A 1 734 ? 23.918 -34.840 0.666 1.00 58.28 734 ALA A C 1
ATOM 5437 O O . ALA A 1 734 ? 23.274 -33.801 0.503 1.00 58.28 734 ALA A O 1
ATOM 5438 N N . TRP A 1 735 ? 24.047 -35.724 -0.337 1.00 63.19 735 TRP A N 1
ATOM 5439 C CA . TRP A 1 735 ? 23.789 -35.372 -1.753 1.00 63.19 735 TRP A CA 1
ATOM 5440 C C . TRP A 1 735 ? 23.004 -36.439 -2.541 1.00 63.19 735 TRP A C 1
ATOM 5442 O O . TRP A 1 735 ? 23.243 -37.627 -2.342 1.00 63.19 735 TRP A O 1
ATOM 5452 N N . LEU A 1 736 ? 22.142 -36.018 -3.481 1.00 71.44 736 LEU A N 1
ATOM 5453 C CA . LEU A 1 736 ? 21.425 -36.883 -4.439 1.00 71.44 736 LEU A CA 1
ATOM 5454 C C . LEU A 1 736 ? 21.831 -36.570 -5.890 1.00 71.44 736 LEU A C 1
ATOM 5456 O O . LEU A 1 736 ? 21.680 -35.434 -6.341 1.00 71.44 736 LEU A O 1
ATOM 5460 N N . ALA A 1 737 ? 22.298 -37.571 -6.642 1.00 72.94 737 ALA A N 1
ATOM 5461 C CA . ALA A 1 737 ? 22.633 -37.417 -8.060 1.00 72.94 737 ALA A CA 1
ATOM 5462 C C . ALA A 1 737 ? 21.398 -37.556 -8.970 1.00 72.94 737 ALA A C 1
ATOM 5464 O O . ALA A 1 737 ? 20.712 -38.579 -8.948 1.00 72.94 737 ALA A O 1
ATOM 5465 N N . VAL A 1 738 ? 21.135 -36.549 -9.807 1.00 69.69 738 VAL A N 1
ATOM 5466 C CA . VAL A 1 738 ? 19.972 -36.486 -10.705 1.00 69.69 738 VAL A CA 1
ATOM 5467 C C . VAL A 1 738 ? 20.426 -36.407 -12.164 1.00 69.69 738 VAL A C 1
ATOM 5469 O O . VAL A 1 738 ? 21.209 -35.536 -12.540 1.00 69.69 738 VAL A O 1
ATOM 5472 N N . GLY A 1 739 ? 19.885 -37.303 -12.993 1.00 70.25 739 GLY A N 1
ATOM 5473 C CA . GLY A 1 739 ? 20.176 -37.385 -14.428 1.00 70.25 739 GLY A CA 1
ATOM 5474 C C . GLY A 1 739 ? 21.153 -38.507 -14.788 1.00 70.25 739 GLY A C 1
ATOM 5475 O O . GLY A 1 739 ? 21.978 -38.933 -13.978 1.00 70.25 739 GLY A O 1
ATOM 5476 N N . THR A 1 740 ? 21.045 -39.000 -16.022 1.00 72.06 740 THR A N 1
ATOM 5477 C CA . THR A 1 740 ? 21.837 -40.124 -16.549 1.00 72.06 740 THR A CA 1
ATOM 5478 C C . THR A 1 740 ? 23.334 -39.832 -16.568 1.00 72.06 740 THR A C 1
ATOM 5480 O O . THR A 1 740 ? 24.153 -40.702 -16.281 1.00 72.06 740 THR A O 1
ATOM 5483 N N . GLU A 1 741 ? 23.700 -38.586 -16.838 1.00 73.94 741 GLU A N 1
ATOM 5484 C CA . GLU A 1 741 ? 25.068 -38.102 -16.892 1.00 73.94 741 GLU A CA 1
ATOM 5485 C C . GLU A 1 741 ? 25.696 -38.101 -15.495 1.00 73.94 741 GLU A C 1
ATOM 5487 O O . GLU A 1 741 ? 26.821 -38.567 -15.336 1.00 73.94 741 GLU A O 1
ATOM 5492 N N . ALA A 1 742 ? 24.962 -37.666 -14.466 1.00 72.06 742 ALA A N 1
ATOM 5493 C CA . ALA A 1 742 ? 25.451 -37.666 -13.086 1.00 72.06 742 ALA A CA 1
ATOM 5494 C C . ALA A 1 742 ? 25.639 -39.098 -12.561 1.00 72.06 742 ALA A C 1
ATOM 5496 O O . ALA A 1 742 ? 26.648 -39.403 -11.927 1.00 72.06 742 ALA A O 1
ATOM 5497 N N . GLN A 1 743 ? 24.711 -40.000 -12.899 1.00 70.31 743 GLN A N 1
ATOM 5498 C CA . GLN A 1 743 ? 24.819 -41.429 -12.587 1.00 70.31 743 GLN A CA 1
ATOM 5499 C C . GLN A 1 743 ? 26.009 -42.083 -13.305 1.00 70.31 743 GLN A C 1
ATOM 5501 O O . GLN A 1 743 ? 26.717 -42.898 -12.715 1.00 70.31 743 GLN A O 1
ATOM 5506 N N . SER A 1 744 ? 26.286 -41.688 -14.553 1.00 70.75 744 SER A N 1
ATOM 5507 C CA . SER A 1 744 ? 27.421 -42.209 -15.329 1.00 70.75 744 SER A CA 1
ATOM 5508 C C . SER A 1 744 ? 28.793 -41.845 -14.747 1.00 70.75 744 SER A C 1
ATOM 5510 O O . SER A 1 744 ? 29.776 -42.521 -15.038 1.00 70.75 744 SER A O 1
ATOM 5512 N N . LEU A 1 745 ? 28.862 -40.818 -13.891 1.00 67.94 745 LEU A N 1
ATOM 5513 C CA . LEU A 1 745 ? 30.078 -40.418 -13.175 1.00 67.94 745 LEU A CA 1
ATOM 5514 C C . LEU A 1 745 ? 30.335 -41.246 -11.905 1.00 67.94 745 LEU A C 1
ATOM 5516 O O . LEU A 1 745 ? 31.338 -41.009 -11.230 1.00 67.94 745 LEU A O 1
ATOM 5520 N N . GLY A 1 746 ? 29.461 -42.208 -11.583 1.00 60.72 746 GLY A N 1
ATOM 5521 C CA . GLY A 1 746 ? 29.594 -43.076 -10.411 1.00 60.72 746 GLY A CA 1
ATOM 5522 C C . GLY A 1 746 ? 29.115 -42.445 -9.100 1.00 60.72 746 GLY A C 1
ATOM 5523 O O . GLY A 1 746 ? 29.412 -42.973 -8.030 1.00 60.72 746 GLY A O 1
ATOM 5524 N N . LEU A 1 747 ? 28.382 -41.327 -9.157 1.00 63.91 747 LEU A N 1
ATOM 5525 C CA . LEU A 1 747 ? 27.783 -40.719 -7.969 1.00 63.91 747 LEU A CA 1
ATOM 5526 C C . LEU A 1 747 ? 26.658 -41.616 -7.416 1.00 63.91 747 LEU A C 1
ATOM 5528 O O . LEU A 1 747 ? 25.878 -42.157 -8.207 1.00 63.91 747 LEU A O 1
ATOM 5532 N N . PRO A 1 748 ? 26.538 -41.773 -6.081 1.00 56.78 748 PRO A N 1
ATOM 5533 C CA . PRO A 1 748 ? 25.458 -42.550 -5.486 1.00 56.78 748 PRO A CA 1
ATOM 5534 C C . PRO A 1 748 ? 24.114 -41.919 -5.866 1.00 56.78 748 PRO A C 1
ATOM 5536 O O . PRO A 1 748 ? 23.865 -40.742 -5.603 1.00 56.78 748 PRO A O 1
ATOM 5539 N N . GLY A 1 749 ? 23.260 -42.696 -6.524 1.00 54.06 749 GLY A N 1
ATOM 5540 C CA . GLY A 1 749 ? 21.932 -42.273 -6.945 1.00 54.06 749 GLY A CA 1
ATOM 5541 C C . GLY A 1 749 ? 20.912 -43.362 -6.655 1.00 54.06 749 GLY A C 1
ATOM 5542 O O . GLY A 1 749 ? 21.210 -44.549 -6.789 1.00 54.06 749 GLY A O 1
ATOM 5543 N N . THR A 1 750 ? 19.705 -42.952 -6.282 1.00 47.56 750 THR A N 1
ATOM 5544 C CA . THR A 1 750 ? 18.515 -43.802 -6.298 1.00 47.56 750 THR A CA 1
ATOM 5545 C C . THR A 1 750 ? 17.622 -43.363 -7.461 1.00 47.56 750 THR A C 1
ATOM 5547 O O . THR A 1 750 ? 17.675 -42.220 -7.922 1.00 47.56 750 THR A O 1
ATOM 5550 N N . VAL A 1 751 ? 16.838 -44.297 -7.999 1.00 42.41 751 VAL A N 1
ATOM 5551 C CA . VAL A 1 751 ? 15.883 -44.026 -9.090 1.00 42.41 751 VAL A CA 1
ATOM 5552 C C . VAL A 1 751 ? 14.566 -43.456 -8.533 1.00 42.41 751 VAL A C 1
ATOM 5554 O O . VAL A 1 751 ? 13.791 -42.853 -9.277 1.00 42.41 751 VAL A O 1
ATOM 5557 N N . ASP A 1 752 ? 14.350 -43.572 -7.218 1.00 41.47 752 ASP A N 1
ATOM 5558 C CA . ASP A 1 752 ? 13.135 -43.148 -6.528 1.00 41.47 752 ASP A CA 1
ATOM 5559 C C . ASP A 1 752 ? 13.284 -41.744 -5.938 1.00 41.47 752 ASP A C 1
ATOM 5561 O O . ASP A 1 752 ? 14.056 -41.484 -5.017 1.00 41.47 752 ASP A O 1
ATOM 5565 N N . ARG A 1 753 ? 12.519 -40.814 -6.515 1.00 50.19 753 ARG A N 1
ATOM 5566 C CA . ARG A 1 753 ? 12.620 -39.364 -6.304 1.00 50.19 753 ARG A CA 1
ATOM 5567 C C . ARG A 1 753 ? 12.079 -38.862 -4.956 1.00 50.19 753 ARG A C 1
ATOM 5569 O O . ARG A 1 753 ? 12.146 -37.657 -4.729 1.00 50.19 753 ARG A O 1
ATOM 5576 N N . GLU A 1 754 ? 11.535 -39.721 -4.090 1.00 46.28 754 GLU A N 1
ATOM 5577 C CA . GLU A 1 754 ? 10.658 -39.260 -2.997 1.00 46.28 754 GLU A CA 1
ATOM 5578 C C . GLU A 1 754 ? 10.965 -39.779 -1.574 1.00 46.28 754 GLU A C 1
ATOM 5580 O O . GLU A 1 754 ? 10.396 -39.225 -0.639 1.00 46.28 754 GLU A O 1
ATOM 5585 N N . GLU A 1 755 ? 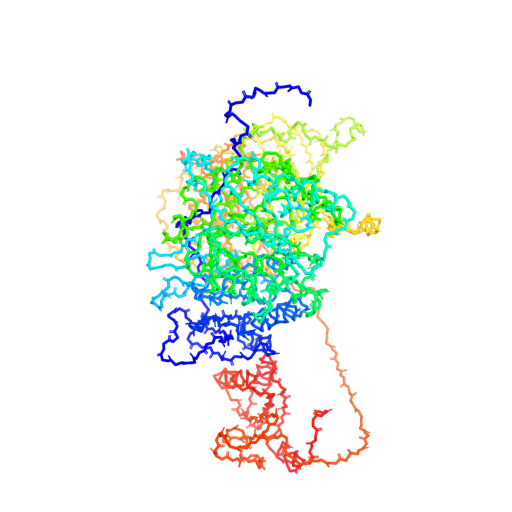11.888 -40.729 -1.343 1.00 46.56 755 GLU A N 1
ATOM 5586 C CA . GLU A 1 755 ? 12.007 -41.369 -0.005 1.00 46.56 755 GLU A CA 1
ATOM 5587 C C . GLU A 1 755 ? 13.337 -41.207 0.769 1.00 46.56 755 GLU A C 1
ATOM 5589 O O . GLU A 1 755 ? 13.378 -41.561 1.947 1.00 46.56 755 GLU A O 1
ATOM 5594 N N . GLU A 1 756 ? 14.404 -40.606 0.221 1.00 51.66 756 GLU A N 1
ATOM 5595 C CA . GLU A 1 756 ? 15.665 -40.416 0.977 1.00 51.66 756 GLU A CA 1
ATOM 5596 C C . GLU A 1 756 ? 15.957 -38.947 1.341 1.00 51.66 756 GLU A C 1
ATOM 5598 O O . GLU A 1 756 ? 15.981 -38.051 0.491 1.00 51.66 756 GLU A O 1
ATOM 5603 N N . SER A 1 757 ? 16.219 -38.682 2.628 1.00 56.19 757 SER A N 1
ATOM 5604 C CA . SER A 1 757 ? 16.566 -37.352 3.146 1.00 56.19 757 SER A CA 1
ATOM 5605 C C . SER A 1 757 ? 17.947 -36.899 2.653 1.00 56.19 757 SER A C 1
ATOM 5607 O O . SER A 1 757 ? 18.962 -37.430 3.097 1.00 56.19 757 SER A O 1
ATOM 5609 N N . HIS A 1 758 ? 17.990 -35.887 1.783 1.00 65.38 758 HIS A N 1
ATOM 5610 C CA . HIS A 1 758 ? 19.221 -35.285 1.258 1.00 65.38 758 HIS A CA 1
ATOM 5611 C C . HIS A 1 758 ? 19.203 -33.753 1.394 1.00 65.38 758 HIS A C 1
ATOM 5613 O O . HIS A 1 758 ? 18.146 -33.101 1.344 1.00 65.38 758 HIS A O 1
ATOM 5619 N N . GLU A 1 759 ? 20.386 -33.168 1.576 1.00 63.81 759 GLU A N 1
ATOM 5620 C CA . GLU A 1 759 ? 20.565 -31.726 1.788 1.00 63.81 759 GLU A CA 1
ATOM 5621 C C . GLU A 1 759 ? 20.762 -30.967 0.469 1.00 63.81 759 GLU A C 1
ATOM 5623 O O . GLU A 1 759 ? 20.403 -29.790 0.368 1.00 63.81 759 GLU A O 1
ATOM 5628 N N . ALA A 1 760 ? 21.255 -31.649 -0.566 1.00 69.62 760 ALA A N 1
ATOM 5629 C CA . ALA A 1 760 ? 21.556 -31.044 -1.853 1.00 69.62 760 ALA A CA 1
ATOM 5630 C C . ALA A 1 760 ? 21.469 -32.030 -3.031 1.00 69.62 760 ALA A C 1
ATOM 5632 O O . ALA A 1 760 ? 21.499 -33.248 -2.861 1.00 69.62 760 ALA A O 1
ATOM 5633 N N . VAL A 1 761 ? 21.354 -31.483 -4.238 1.00 78.19 761 VAL A N 1
ATOM 5634 C CA . VAL A 1 761 ? 21.223 -32.208 -5.506 1.00 78.19 761 VAL A CA 1
ATOM 5635 C C . VAL A 1 761 ? 22.460 -31.963 -6.364 1.00 78.19 761 VAL A C 1
ATOM 5637 O O . VAL A 1 761 ? 22.943 -30.835 -6.450 1.00 78.19 761 VAL A O 1
ATOM 5640 N N . VAL A 1 762 ? 22.961 -33.009 -7.016 1.00 81.56 762 VAL A N 1
ATOM 5641 C CA . VAL A 1 762 ? 24.066 -32.935 -7.976 1.00 81.56 762 VAL A CA 1
ATOM 5642 C C . VAL A 1 762 ? 23.558 -33.346 -9.351 1.00 81.56 762 VAL A C 1
ATOM 5644 O O . VAL A 1 762 ? 23.015 -34.434 -9.527 1.00 81.56 762 VAL A O 1
ATOM 5647 N N . MET A 1 763 ? 23.753 -32.482 -10.335 1.00 84.06 763 MET A N 1
ATOM 5648 C CA . MET A 1 763 ? 23.451 -32.723 -11.741 1.00 84.06 763 MET A CA 1
ATOM 5649 C C . MET A 1 763 ? 24.746 -32.747 -12.541 1.00 84.06 763 MET A C 1
ATOM 5651 O O . MET A 1 763 ? 25.727 -32.122 -12.150 1.00 84.06 763 MET A O 1
ATOM 5655 N N . ALA A 1 764 ? 24.751 -33.418 -13.688 1.00 84.81 764 ALA A N 1
ATOM 5656 C CA . ALA A 1 764 ? 25.849 -33.327 -14.641 1.00 84.81 764 ALA A CA 1
ATOM 5657 C C . ALA A 1 764 ? 25.303 -33.070 -16.040 1.00 84.81 764 ALA A C 1
ATOM 5659 O O . ALA A 1 764 ? 24.218 -33.540 -16.376 1.00 84.81 764 ALA A O 1
ATOM 5660 N N . VAL A 1 765 ? 26.055 -32.330 -16.853 1.00 83.31 765 VAL A N 1
ATOM 5661 C CA . VAL A 1 765 ? 25.655 -32.020 -18.227 1.00 83.31 765 VAL A CA 1
ATOM 5662 C C . VAL A 1 765 ? 26.837 -32.093 -19.182 1.00 83.31 765 VAL A C 1
ATOM 5664 O O . VAL A 1 765 ? 27.928 -31.615 -18.876 1.00 83.31 765 VAL A O 1
ATOM 5667 N N . ARG A 1 766 ? 26.588 -32.650 -20.370 1.00 86.06 766 ARG A N 1
ATOM 5668 C CA . ARG A 1 766 ? 27.445 -32.526 -21.554 1.00 86.06 766 ARG A CA 1
ATOM 5669 C C . ARG A 1 766 ? 26.812 -31.511 -22.493 1.00 86.06 766 ARG A C 1
ATOM 5671 O O . ARG A 1 766 ? 25.802 -31.806 -23.127 1.00 86.06 766 ARG A O 1
ATOM 5678 N N . ALA A 1 767 ? 27.355 -30.298 -22.539 1.00 77.19 767 ALA A N 1
ATOM 5679 C CA . ALA A 1 767 ? 26.812 -29.236 -23.380 1.00 77.19 767 ALA A CA 1
ATOM 5680 C C . ALA A 1 767 ? 27.608 -29.125 -24.686 1.00 77.19 767 ALA A C 1
ATOM 5682 O O . ALA A 1 767 ? 28.769 -28.711 -24.693 1.00 77.19 767 ALA A O 1
ATOM 5683 N N . SER A 1 768 ? 26.959 -29.474 -25.798 1.00 75.62 768 SER A N 1
ATOM 5684 C CA . SER A 1 768 ? 27.540 -29.400 -27.148 1.00 75.62 768 SER A CA 1
ATOM 5685 C C . SER A 1 768 ? 26.907 -28.305 -28.013 1.00 75.62 768 SER A C 1
ATOM 5687 O O . SER A 1 768 ? 27.426 -27.957 -29.073 1.00 75.62 768 SER A O 1
ATOM 5689 N N . SER A 1 769 ? 25.799 -27.732 -27.544 1.00 70.81 769 SER A N 1
ATOM 5690 C CA . SER A 1 769 ? 25.011 -26.722 -28.240 1.00 70.81 769 SER A CA 1
ATOM 5691 C C . SER A 1 769 ? 24.455 -25.673 -27.273 1.00 70.81 769 SER A C 1
ATOM 5693 O O . SER A 1 769 ? 24.362 -25.898 -26.065 1.00 70.81 769 SER A O 1
ATOM 5695 N N . LEU A 1 770 ? 24.013 -24.532 -27.812 1.00 60.28 770 LEU A N 1
ATOM 5696 C CA . LEU A 1 770 ? 23.279 -23.527 -27.036 1.00 60.28 770 LEU A CA 1
ATOM 5697 C C . LEU A 1 770 ? 21.964 -24.088 -26.463 1.00 60.28 770 LEU A C 1
ATOM 5699 O O . LEU A 1 770 ? 21.545 -23.691 -25.380 1.00 60.28 770 LEU A O 1
ATOM 5703 N N . GLU A 1 771 ? 21.322 -25.027 -27.159 1.00 67.00 771 GLU A N 1
ATOM 5704 C CA . GLU A 1 771 ? 20.098 -25.671 -26.679 1.00 67.00 771 GLU A CA 1
ATOM 5705 C C . GLU A 1 771 ? 20.352 -26.517 -25.422 1.00 67.00 771 GLU A C 1
ATOM 5707 O O . GLU A 1 771 ? 19.555 -26.463 -24.485 1.00 67.00 771 GLU A O 1
ATOM 5712 N N . ASP A 1 772 ? 21.497 -27.206 -25.345 1.00 72.25 772 ASP A N 1
ATOM 5713 C CA . ASP A 1 772 ? 21.912 -27.937 -24.141 1.00 72.25 772 ASP A CA 1
ATOM 5714 C C . ASP A 1 772 ? 22.162 -26.992 -22.957 1.00 72.25 772 ASP A C 1
ATOM 5716 O O . ASP A 1 772 ? 21.786 -27.312 -21.831 1.00 72.25 772 ASP A O 1
ATOM 5720 N N . VAL A 1 773 ? 22.745 -25.811 -23.202 1.00 62.91 773 VAL A N 1
ATOM 5721 C CA . VAL A 1 773 ? 22.955 -24.774 -22.172 1.00 62.91 773 VAL A CA 1
ATOM 5722 C C . VAL A 1 773 ? 21.618 -24.257 -21.643 1.00 62.91 773 VAL A C 1
ATOM 5724 O O . VAL A 1 773 ? 21.429 -24.148 -20.433 1.00 62.91 773 VAL A O 1
ATOM 5727 N N . LEU A 1 774 ? 20.662 -23.982 -22.534 1.00 62.91 774 LEU A N 1
ATOM 5728 C CA . LEU A 1 774 ? 19.327 -23.527 -22.143 1.00 62.91 774 LEU A CA 1
ATOM 5729 C C . LEU A 1 774 ? 18.529 -24.627 -21.428 1.00 62.91 774 LEU A C 1
ATOM 5731 O O . LEU A 1 774 ? 17.816 -24.330 -20.469 1.00 62.91 774 LEU A O 1
ATOM 5735 N N . ARG A 1 775 ? 18.652 -25.895 -21.849 1.00 75.62 775 ARG A N 1
ATOM 5736 C CA . ARG A 1 775 ? 18.066 -27.044 -21.137 1.00 75.62 775 ARG A CA 1
ATOM 5737 C C . ARG A 1 775 ? 18.665 -27.175 -19.741 1.00 75.62 775 ARG A C 1
ATOM 5739 O O . ARG A 1 775 ? 17.910 -27.259 -18.780 1.00 75.62 775 ARG A O 1
ATOM 5746 N N . CYS A 1 776 ? 19.991 -27.119 -19.639 1.00 78.25 776 CYS A N 1
ATOM 5747 C CA . CYS A 1 776 ? 20.717 -27.168 -18.377 1.00 78.25 776 CYS A CA 1
ATOM 5748 C C . CYS A 1 776 ? 20.251 -26.072 -17.417 1.00 78.25 776 CYS A C 1
ATOM 5750 O O . CYS A 1 776 ? 19.847 -26.380 -16.301 1.00 78.25 776 CYS A O 1
ATOM 5752 N N . ARG A 1 777 ? 20.220 -24.815 -17.876 1.00 75.56 777 ARG A N 1
ATOM 5753 C CA . ARG A 1 777 ? 19.727 -23.680 -17.088 1.00 75.56 777 ARG A CA 1
ATOM 5754 C C . ARG A 1 777 ? 18.329 -23.951 -16.531 1.00 75.56 777 ARG A C 1
ATOM 5756 O O . ARG A 1 777 ? 18.130 -23.819 -15.331 1.00 75.56 777 ARG A O 1
ATOM 5763 N N . ARG A 1 778 ? 17.386 -24.401 -17.372 1.00 74.00 778 ARG A N 1
ATOM 5764 C CA . ARG A 1 778 ? 16.014 -24.731 -16.941 1.00 74.00 778 ARG A CA 1
ATOM 5765 C C . ARG A 1 778 ? 15.974 -25.842 -15.891 1.00 74.00 778 ARG A C 1
ATOM 5767 O O . ARG A 1 778 ? 15.292 -25.701 -14.882 1.00 74.00 778 ARG A O 1
ATOM 5774 N N . GLU A 1 779 ? 16.678 -26.947 -16.123 1.00 79.25 779 GLU A N 1
ATOM 5775 C CA . GLU A 1 779 ? 16.679 -28.090 -15.203 1.00 79.25 779 GLU A CA 1
ATOM 5776 C C . GLU A 1 779 ? 17.321 -27.740 -13.856 1.00 79.25 779 GLU A C 1
ATOM 5778 O O . GLU A 1 779 ? 16.793 -28.111 -12.806 1.00 79.25 779 GLU A O 1
ATOM 5783 N N . VAL A 1 780 ? 18.407 -26.965 -13.880 1.00 77.75 780 VAL A N 1
ATOM 5784 C CA . VAL A 1 780 ? 19.085 -26.474 -12.679 1.00 77.75 780 VAL A CA 1
ATOM 5785 C C . VAL A 1 780 ? 18.198 -25.491 -11.913 1.00 77.75 780 VAL A C 1
ATOM 5787 O O . VAL A 1 780 ? 18.063 -25.654 -10.702 1.00 77.75 780 VAL A O 1
ATOM 5790 N N . SER A 1 781 ? 17.518 -24.546 -12.579 1.00 71.56 781 SER A N 1
ATOM 5791 C CA . SER A 1 781 ? 16.564 -23.628 -11.927 1.00 71.56 781 SER A CA 1
ATOM 5792 C C . SER A 1 781 ? 15.484 -24.380 -11.142 1.00 71.56 781 SER A C 1
ATOM 5794 O O . SER A 1 781 ? 15.153 -24.005 -10.016 1.00 71.56 781 SER A O 1
ATOM 5796 N N . ILE A 1 782 ? 14.971 -25.488 -11.695 1.00 73.56 782 ILE A N 1
ATOM 5797 C CA . ILE A 1 782 ? 13.970 -26.336 -11.025 1.00 73.56 782 ILE A CA 1
ATOM 5798 C C . ILE A 1 782 ? 14.533 -26.959 -9.740 1.00 73.56 782 ILE A C 1
ATOM 5800 O O . ILE A 1 782 ? 13.818 -27.047 -8.739 1.00 73.56 782 ILE A O 1
ATOM 5804 N N . GLN A 1 783 ? 15.794 -27.404 -9.751 1.00 80.00 783 GLN A N 1
ATOM 5805 C CA . GLN A 1 783 ? 16.422 -28.010 -8.574 1.00 80.00 783 GLN A CA 1
ATOM 5806 C C . GLN A 1 783 ? 16.810 -26.967 -7.529 1.00 80.00 783 GLN A C 1
ATOM 5808 O O . GLN A 1 783 ? 16.518 -27.169 -6.350 1.00 80.00 783 GLN A O 1
ATOM 5813 N N . VAL A 1 784 ? 17.389 -25.837 -7.952 1.00 74.06 784 VAL A N 1
ATOM 5814 C CA . VAL A 1 784 ? 17.750 -24.722 -7.063 1.00 74.06 784 VAL A CA 1
ATOM 5815 C C . VAL A 1 784 ? 16.528 -24.216 -6.311 1.00 74.06 784 VAL A C 1
ATOM 5817 O O . VAL A 1 784 ? 16.646 -23.953 -5.121 1.00 74.06 784 VAL A O 1
ATOM 5820 N N . ALA A 1 785 ? 15.343 -24.166 -6.926 1.00 65.75 785 ALA A N 1
ATOM 5821 C CA . ALA A 1 785 ? 14.114 -23.768 -6.234 1.00 65.75 785 ALA A CA 1
ATOM 5822 C C . ALA A 1 785 ? 13.750 -24.686 -5.045 1.00 65.75 785 ALA A C 1
ATOM 5824 O O . ALA A 1 785 ? 13.139 -24.239 -4.075 1.00 65.75 785 ALA A O 1
ATOM 5825 N N . LYS A 1 786 ? 14.151 -25.965 -5.084 1.00 69.00 786 LYS A N 1
ATOM 5826 C CA . LYS A 1 786 ? 13.767 -26.989 -4.094 1.00 69.00 786 LYS A CA 1
ATOM 5827 C C . LYS A 1 786 ? 14.863 -27.285 -3.075 1.00 69.00 786 LYS A C 1
ATOM 5829 O O . LYS A 1 786 ? 14.598 -27.302 -1.874 1.00 69.00 786 LYS A O 1
ATOM 5834 N N . LYS A 1 787 ? 16.102 -27.487 -3.529 1.00 75.69 787 LYS A N 1
ATOM 5835 C CA . LYS A 1 787 ? 17.278 -27.829 -2.704 1.00 75.69 787 LYS A CA 1
ATOM 5836 C C . LYS A 1 787 ? 18.515 -27.040 -3.152 1.00 75.69 787 LYS A C 1
ATOM 5838 O O . LYS A 1 787 ? 18.475 -26.363 -4.175 1.00 75.69 787 LYS A O 1
ATOM 5843 N N . ARG A 1 788 ? 19.618 -27.103 -2.396 1.00 75.88 788 ARG A N 1
ATOM 5844 C CA . ARG A 1 788 ? 20.922 -26.629 -2.901 1.00 75.88 788 ARG A CA 1
ATOM 5845 C C . ARG A 1 788 ? 21.316 -27.487 -4.103 1.00 75.88 788 ARG A C 1
ATOM 5847 O O . ARG A 1 788 ? 21.169 -28.704 -4.031 1.00 75.88 788 ARG A O 1
ATOM 5854 N N . CYS A 1 789 ? 21.802 -26.880 -5.183 1.00 80.31 789 CYS A N 1
ATOM 5855 C CA . CYS A 1 789 ? 22.119 -27.597 -6.419 1.00 80.31 789 CYS A CA 1
ATOM 5856 C C . CYS A 1 789 ? 23.576 -27.380 -6.836 1.00 80.31 789 CYS A C 1
ATOM 5858 O O . CYS A 1 789 ? 24.074 -26.254 -6.808 1.00 80.31 789 CYS A O 1
ATOM 5860 N N . TRP A 1 790 ? 24.224 -28.459 -7.267 1.00 82.56 790 TRP A N 1
ATOM 5861 C CA . TRP A 1 790 ? 25.550 -28.462 -7.874 1.00 82.56 790 TRP A CA 1
ATOM 5862 C C . TRP A 1 790 ? 25.459 -28.994 -9.300 1.00 82.56 790 TRP A C 1
ATOM 5864 O O . TRP A 1 790 ? 24.866 -30.045 -9.528 1.00 82.56 790 TRP A O 1
ATOM 5874 N N . LEU A 1 791 ? 26.055 -28.289 -10.257 1.00 83.62 791 LEU A N 1
ATOM 5875 C CA . LEU A 1 791 ? 26.191 -28.731 -11.638 1.00 83.62 791 LEU A CA 1
ATOM 5876 C C . LEU A 1 791 ? 27.637 -29.140 -11.932 1.00 83.62 791 LEU A C 1
ATOM 5878 O O . LEU A 1 791 ? 28.568 -28.355 -11.771 1.00 83.62 791 LEU A O 1
ATOM 5882 N N . LEU A 1 792 ? 27.806 -30.343 -12.462 1.00 84.88 792 LEU A N 1
ATOM 5883 C CA . LEU A 1 792 ? 29.040 -30.839 -13.052 1.00 84.88 792 LEU A CA 1
ATOM 5884 C C . LEU A 1 792 ? 28.980 -30.633 -14.573 1.00 84.88 792 LEU A C 1
ATOM 5886 O O . LEU A 1 792 ? 28.386 -31.431 -15.301 1.00 84.88 792 LEU A O 1
ATOM 5890 N N . ALA A 1 793 ? 29.560 -29.537 -15.057 1.00 80.00 793 ALA A N 1
ATOM 5891 C CA . ALA A 1 793 ? 29.674 -29.253 -16.482 1.00 80.00 793 ALA A CA 1
ATOM 5892 C C . ALA A 1 793 ? 30.862 -30.029 -17.064 1.00 80.00 793 ALA A C 1
ATOM 5894 O O . ALA A 1 793 ? 32.027 -29.714 -16.804 1.00 80.00 793 ALA A O 1
ATOM 5895 N N . LEU A 1 794 ? 30.555 -31.070 -17.835 1.00 81.25 794 LEU A N 1
ATOM 5896 C CA . LEU A 1 794 ? 31.560 -31.927 -18.443 1.00 81.25 794 LEU A CA 1
ATOM 5897 C C . LEU A 1 794 ? 32.233 -31.193 -19.607 1.00 81.25 794 LEU A C 1
ATOM 5899 O O . LEU A 1 794 ? 31.564 -30.552 -20.418 1.00 81.25 794 LEU A O 1
ATOM 5903 N N . GLN A 1 795 ? 33.565 -31.246 -19.621 1.00 75.38 795 GLN A N 1
ATOM 5904 C CA . GLN A 1 795 ? 34.426 -30.657 -20.640 1.00 75.38 795 GLN A CA 1
ATOM 5905 C C . GLN A 1 795 ? 35.370 -31.734 -21.191 1.00 75.38 795 GLN A C 1
ATOM 5907 O O . GLN A 1 795 ? 36.541 -31.822 -20.810 1.00 75.38 795 GLN A O 1
ATOM 5912 N N . ASP A 1 796 ? 34.842 -32.577 -22.076 1.00 72.00 796 ASP A N 1
ATOM 5913 C CA . ASP A 1 796 ? 35.600 -33.568 -22.843 1.00 72.00 796 ASP A CA 1
ATOM 5914 C C . ASP A 1 796 ? 35.876 -33.074 -24.289 1.00 72.00 796 ASP A C 1
ATOM 5916 O O . ASP A 1 796 ? 35.426 -32.009 -24.720 1.00 72.00 796 ASP A O 1
ATOM 5920 N N . GLN A 1 797 ? 36.671 -33.823 -25.067 1.00 56.91 797 GLN A N 1
ATOM 5921 C CA . GLN A 1 797 ? 37.044 -33.436 -26.438 1.00 56.91 797 GLN A CA 1
ATOM 5922 C C . GLN A 1 797 ? 35.806 -33.297 -27.347 1.00 56.91 797 GLN A C 1
ATOM 5924 O O . GLN A 1 797 ? 35.193 -34.295 -27.716 1.00 56.91 797 GLN A O 1
ATOM 5929 N N . GLY A 1 798 ? 35.477 -32.059 -27.737 1.00 55.88 798 GLY A N 1
ATOM 5930 C CA . GLY A 1 798 ? 34.341 -31.723 -28.610 1.00 55.88 798 GLY A CA 1
ATOM 5931 C C . GLY A 1 798 ? 33.233 -30.896 -27.943 1.00 55.88 798 GLY A C 1
ATOM 5932 O O . GLY A 1 798 ? 32.372 -30.372 -28.644 1.00 55.88 798 GLY A O 1
ATOM 5933 N N . GLU A 1 799 ? 33.267 -30.721 -26.620 1.00 59.75 799 GLU A N 1
ATOM 5934 C CA . GLU A 1 799 ? 32.276 -29.948 -25.859 1.00 59.75 799 GLU A CA 1
ATOM 5935 C C . GLU A 1 799 ? 32.750 -28.490 -25.696 1.00 59.75 799 GLU A C 1
ATOM 5937 O O . GLU A 1 799 ? 33.610 -28.178 -24.874 1.00 59.75 799 GLU A O 1
ATOM 5942 N N . THR A 1 800 ? 32.217 -27.571 -26.509 1.00 60.00 800 THR A N 1
ATOM 5943 C CA . THR A 1 800 ? 32.609 -26.143 -26.503 1.00 60.00 800 THR A CA 1
ATOM 5944 C C . THR A 1 800 ? 31.776 -25.271 -25.559 1.00 60.00 800 THR A C 1
ATOM 5946 O O . THR A 1 800 ? 32.105 -24.101 -25.374 1.00 60.00 800 THR A O 1
ATOM 5949 N N . PHE A 1 801 ? 30.713 -25.816 -24.952 1.00 65.81 801 PHE A N 1
ATOM 5950 C CA . PHE A 1 801 ? 29.736 -25.053 -24.163 1.00 65.81 801 PHE A CA 1
ATOM 5951 C C . PHE A 1 801 ? 29.748 -25.367 -22.657 1.00 65.81 801 PHE A C 1
ATOM 5953 O O . PHE A 1 801 ? 28.879 -24.882 -21.938 1.00 65.81 801 PHE A O 1
ATOM 5960 N N . ALA A 1 802 ? 30.727 -26.119 -22.146 1.00 70.25 802 ALA A N 1
ATOM 5961 C CA . ALA A 1 802 ? 30.821 -26.444 -20.717 1.00 70.25 802 ALA A CA 1
ATOM 5962 C C . ALA A 1 802 ? 30.895 -25.188 -19.824 1.00 70.25 802 ALA A C 1
ATOM 5964 O O . ALA A 1 802 ? 30.172 -25.078 -18.836 1.00 70.25 802 ALA A O 1
ATOM 5965 N N . GLU A 1 803 ? 31.699 -24.195 -20.222 1.00 67.25 803 GLU A N 1
ATOM 5966 C CA . GLU A 1 803 ? 31.783 -22.894 -19.541 1.00 67.25 803 GLU A CA 1
ATOM 5967 C C . GLU A 1 803 ? 30.458 -22.127 -19.597 1.00 67.25 803 GLU A C 1
ATOM 5969 O O . GLU A 1 803 ? 30.045 -21.543 -18.599 1.00 67.25 803 GLU A O 1
ATOM 5974 N N . ALA A 1 804 ? 29.758 -22.173 -20.734 1.00 58.81 804 ALA A N 1
ATOM 5975 C CA . ALA A 1 804 ? 28.457 -21.530 -20.894 1.00 58.81 804 ALA A CA 1
ATOM 5976 C C . ALA A 1 804 ? 27.368 -22.207 -20.045 1.00 58.81 804 ALA A C 1
ATOM 5978 O O . ALA A 1 804 ? 26.544 -21.516 -19.454 1.00 58.81 804 ALA A O 1
ATOM 5979 N N . ALA A 1 805 ? 27.379 -23.538 -19.937 1.00 68.06 805 ALA A N 1
ATOM 5980 C CA . ALA A 1 805 ? 26.468 -24.288 -19.076 1.00 68.06 805 ALA A CA 1
ATOM 5981 C C . ALA A 1 805 ? 26.739 -24.022 -17.588 1.00 68.06 805 ALA A C 1
ATOM 5983 O O . ALA A 1 805 ? 25.805 -23.775 -16.831 1.00 68.06 805 ALA A O 1
ATOM 5984 N N . ALA A 1 806 ? 28.010 -24.001 -17.177 1.00 66.00 806 ALA A N 1
ATOM 5985 C CA . ALA A 1 806 ? 28.395 -23.650 -15.813 1.00 66.00 806 ALA A CA 1
ATOM 5986 C C . ALA A 1 806 ? 28.025 -22.203 -15.467 1.00 66.00 806 ALA A C 1
ATOM 5988 O O . ALA A 1 806 ? 27.454 -21.959 -14.407 1.00 66.00 806 ALA A O 1
ATOM 5989 N N . ALA A 1 807 ? 28.285 -21.255 -16.372 1.00 56.91 807 ALA A N 1
ATOM 5990 C CA . ALA A 1 807 ? 27.881 -19.864 -16.201 1.00 56.91 807 ALA A CA 1
ATOM 5991 C C . ALA A 1 807 ? 26.357 -19.735 -16.083 1.00 56.91 807 ALA A C 1
ATOM 5993 O O . ALA A 1 807 ? 25.882 -19.073 -15.167 1.00 56.91 807 ALA A O 1
ATOM 5994 N N . ALA A 1 808 ? 25.597 -20.420 -16.942 1.00 62.16 808 ALA A N 1
ATOM 5995 C CA . ALA A 1 808 ? 24.138 -20.406 -16.900 1.00 62.16 808 ALA A CA 1
ATOM 5996 C C . ALA A 1 808 ? 23.569 -21.050 -15.623 1.00 62.16 808 ALA A C 1
ATOM 5998 O O . ALA A 1 808 ? 22.535 -20.611 -15.134 1.00 62.16 808 ALA A O 1
ATOM 5999 N N . ALA A 1 809 ? 24.235 -22.063 -15.063 1.00 67.50 809 ALA A N 1
ATOM 6000 C CA . ALA A 1 809 ? 23.856 -22.669 -13.787 1.00 67.50 809 ALA A CA 1
ATOM 6001 C C . ALA A 1 809 ? 24.167 -21.770 -12.583 1.00 67.50 809 ALA A C 1
ATOM 6003 O O . ALA A 1 809 ? 23.343 -21.652 -11.678 1.00 67.50 809 ALA A O 1
ATOM 6004 N N . ILE A 1 810 ? 25.323 -21.099 -12.591 1.00 60.12 810 ILE A N 1
ATOM 6005 C CA . ILE A 1 810 ? 25.684 -20.099 -11.576 1.00 60.12 810 ILE A CA 1
ATOM 6006 C C . ILE A 1 810 ? 24.717 -18.913 -11.626 1.00 60.12 810 ILE A C 1
ATOM 6008 O O . ILE A 1 810 ? 24.281 -18.437 -10.581 1.00 60.12 810 ILE A O 1
ATOM 6012 N N . GLU A 1 811 ? 24.342 -18.469 -12.830 1.00 58.34 811 GLU A N 1
ATOM 6013 C CA . GLU A 1 811 ? 23.365 -17.394 -13.046 1.00 58.34 811 GLU A CA 1
ATOM 6014 C C . GLU A 1 811 ? 22.032 -17.688 -12.342 1.00 58.34 811 GLU A C 1
ATOM 6016 O O . GLU A 1 811 ? 21.417 -16.780 -11.790 1.00 58.34 811 GLU A O 1
ATOM 6021 N N . VAL A 1 812 ? 21.619 -18.958 -12.293 1.00 60.81 812 VAL A N 1
ATOM 6022 C CA . VAL A 1 812 ? 20.375 -19.392 -11.638 1.00 60.81 812 VAL A CA 1
ATOM 6023 C C . VAL A 1 812 ? 20.571 -19.899 -10.204 1.00 60.81 812 VAL A C 1
ATOM 6025 O O . VAL A 1 812 ? 19.679 -20.532 -9.648 1.00 60.81 812 VAL A O 1
ATOM 6028 N N . GLY A 1 813 ? 21.719 -19.613 -9.581 1.00 56.25 813 GLY A N 1
ATOM 6029 C CA . GLY A 1 813 ? 21.958 -19.848 -8.153 1.00 56.25 813 GLY A CA 1
ATOM 6030 C C . GLY A 1 813 ? 22.470 -21.241 -7.780 1.00 56.25 813 GLY A C 1
ATOM 6031 O O . GLY A 1 813 ? 22.464 -21.590 -6.599 1.00 56.25 813 GLY A O 1
ATOM 6032 N N . ALA A 1 814 ? 22.917 -22.047 -8.745 1.00 73.62 814 ALA A N 1
ATOM 6033 C CA . ALA A 1 814 ? 23.631 -23.286 -8.453 1.00 73.62 814 ALA A CA 1
ATOM 6034 C C . ALA A 1 814 ? 25.135 -23.049 -8.276 1.00 73.62 814 ALA A C 1
ATOM 6036 O O . ALA A 1 814 ? 25.714 -22.092 -8.789 1.00 73.62 814 ALA A O 1
ATOM 6037 N N . HIS A 1 815 ? 25.799 -23.982 -7.605 1.00 76.44 815 HIS A N 1
ATOM 6038 C CA . HIS A 1 815 ? 27.250 -24.100 -7.692 1.00 76.44 815 HIS A CA 1
ATOM 6039 C C . HIS A 1 815 ? 27.599 -24.871 -8.967 1.00 76.44 815 HIS A C 1
ATOM 6041 O O . HIS A 1 815 ? 26.908 -25.830 -9.305 1.00 76.44 815 HIS A O 1
ATOM 6047 N N . ALA A 1 816 ? 28.653 -24.487 -9.687 1.00 74.50 816 ALA A N 1
ATOM 6048 C CA . ALA A 1 816 ? 29.069 -25.207 -10.889 1.00 74.50 816 ALA A CA 1
ATOM 6049 C C . ALA A 1 816 ? 30.559 -25.546 -10.864 1.00 74.50 816 ALA A C 1
ATOM 6051 O O . ALA A 1 816 ? 31.395 -24.727 -10.482 1.00 74.50 816 ALA A O 1
ATOM 6052 N N . ILE A 1 817 ? 30.880 -26.757 -11.311 1.00 73.81 817 ILE A N 1
ATOM 6053 C CA . ILE A 1 817 ? 32.241 -27.265 -11.466 1.00 73.81 817 ILE A CA 1
ATOM 6054 C C . ILE A 1 817 ? 32.415 -27.679 -12.924 1.00 73.81 817 ILE A C 1
ATOM 6056 O O . ILE A 1 817 ? 31.594 -28.422 -13.457 1.00 73.81 817 ILE A O 1
ATOM 6060 N N . ILE A 1 818 ? 33.490 -27.212 -13.557 1.00 74.38 818 ILE A N 1
ATOM 6061 C CA . ILE A 1 818 ? 33.855 -27.589 -14.926 1.00 74.38 818 ILE A CA 1
ATOM 6062 C C . ILE A 1 818 ? 35.022 -28.571 -14.867 1.00 74.38 818 ILE A C 1
ATOM 6064 O O . ILE A 1 818 ? 36.011 -28.319 -14.176 1.00 74.38 818 ILE A O 1
ATOM 6068 N N . GLY A 1 819 ? 34.935 -29.675 -15.602 1.00 73.19 819 GLY A N 1
ATOM 6069 C CA . GLY A 1 819 ? 36.039 -30.626 -15.703 1.00 73.19 819 GLY A CA 1
ATOM 6070 C C . GLY A 1 819 ? 35.754 -31.769 -16.666 1.00 73.19 819 GLY A C 1
ATOM 6071 O O . GLY A 1 819 ? 34.615 -31.985 -17.067 1.00 73.19 819 GLY A O 1
ATOM 6072 N N . SER A 1 820 ? 36.786 -32.524 -17.043 1.00 78.44 820 SER A N 1
ATOM 6073 C CA . SER A 1 820 ? 36.587 -33.738 -17.841 1.00 78.44 820 SER A CA 1
ATOM 6074 C C . SER A 1 820 ? 35.829 -34.794 -17.035 1.00 78.44 820 SER A C 1
ATOM 6076 O O . SER A 1 820 ? 35.940 -34.843 -15.804 1.00 78.44 820 SER A O 1
ATOM 6078 N N . ALA A 1 821 ? 35.106 -35.691 -17.707 1.00 73.94 821 ALA A N 1
ATOM 6079 C CA . ALA A 1 821 ? 34.368 -36.756 -17.021 1.00 73.94 821 ALA A CA 1
ATOM 6080 C C . ALA A 1 821 ? 35.293 -37.642 -16.171 1.00 73.94 821 ALA A C 1
ATOM 6082 O O . ALA A 1 821 ? 34.931 -38.047 -15.070 1.00 73.94 821 ALA A O 1
ATOM 6083 N N . SER A 1 822 ? 36.526 -37.871 -16.633 1.00 69.44 822 SER A N 1
ATOM 6084 C CA . SER A 1 822 ? 37.545 -38.605 -15.878 1.00 69.44 822 SER A CA 1
ATOM 6085 C C . SER A 1 822 ? 38.006 -37.866 -14.616 1.00 69.44 822 SER A C 1
ATOM 6087 O O . SER A 1 822 ? 38.215 -38.496 -13.584 1.00 69.44 822 SER A O 1
ATOM 6089 N N . ALA A 1 823 ? 38.167 -36.538 -14.679 1.00 67.31 823 ALA A N 1
ATOM 6090 C CA . ALA A 1 823 ? 38.580 -35.731 -13.533 1.00 67.31 823 ALA A CA 1
ATOM 6091 C C . ALA A 1 823 ? 37.453 -35.633 -12.498 1.00 67.31 823 ALA A C 1
ATOM 6093 O O . ALA A 1 823 ? 37.696 -35.768 -11.303 1.00 67.31 823 ALA A O 1
ATOM 6094 N N . LEU A 1 824 ? 36.216 -35.456 -12.961 1.00 67.25 824 LEU A N 1
ATOM 6095 C CA . LEU A 1 824 ? 35.045 -35.337 -12.099 1.00 67.25 824 LEU A CA 1
ATOM 6096 C C . LEU A 1 824 ? 34.599 -36.678 -11.515 1.00 67.25 824 LEU A C 1
ATOM 6098 O O . LEU A 1 824 ? 34.161 -36.699 -10.373 1.00 67.25 824 LEU A O 1
ATOM 6102 N N . SER A 1 825 ? 34.776 -37.795 -12.225 1.00 64.81 825 SER A N 1
ATOM 6103 C CA . SER A 1 825 ? 34.538 -39.136 -11.672 1.00 64.81 825 SER A CA 1
ATOM 6104 C C . SER A 1 825 ? 35.583 -39.511 -10.610 1.00 64.81 825 SER A C 1
ATOM 6106 O O . SER A 1 825 ? 35.230 -40.041 -9.561 1.00 64.81 825 SER A O 1
ATOM 6108 N N . ALA A 1 826 ? 36.852 -39.122 -10.797 1.00 61.81 826 ALA A N 1
ATOM 6109 C CA . ALA A 1 826 ? 37.880 -39.268 -9.760 1.00 61.81 826 ALA A CA 1
ATOM 6110 C C . ALA A 1 826 ? 37.582 -38.414 -8.510 1.00 61.81 826 ALA A C 1
ATOM 6112 O O . ALA A 1 826 ? 37.850 -38.830 -7.384 1.00 61.81 826 ALA A O 1
ATOM 6113 N N . VAL A 1 827 ? 36.986 -37.229 -8.693 1.00 55.28 827 VAL A N 1
ATOM 6114 C CA . VAL A 1 827 ? 36.456 -36.417 -7.586 1.00 55.28 827 VAL A CA 1
ATOM 6115 C C . VAL A 1 827 ? 35.202 -37.061 -6.985 1.00 55.28 827 VAL A C 1
ATOM 6117 O O . VAL A 1 827 ? 35.058 -37.032 -5.770 1.00 55.28 827 VAL A O 1
ATOM 6120 N N . ALA A 1 828 ? 34.338 -37.696 -7.784 1.00 50.38 828 ALA A N 1
ATOM 6121 C CA . ALA A 1 828 ? 33.118 -38.382 -7.348 1.00 50.38 828 ALA A CA 1
ATOM 6122 C C . ALA A 1 828 ? 33.381 -39.613 -6.469 1.00 50.38 828 ALA A C 1
ATOM 6124 O O . ALA A 1 828 ? 32.691 -39.792 -5.463 1.00 50.38 828 ALA A O 1
ATOM 6125 N N . GLU A 1 829 ? 34.423 -40.396 -6.767 1.00 50.47 829 GLU A N 1
ATOM 6126 C CA . GLU A 1 829 ? 34.938 -41.428 -5.852 1.00 50.47 829 GLU A CA 1
ATOM 6127 C C . GLU A 1 829 ? 35.350 -40.820 -4.497 1.00 50.47 829 GLU A C 1
ATOM 6129 O O . GLU A 1 829 ? 35.167 -41.436 -3.446 1.00 50.47 829 GLU A O 1
ATOM 6134 N N . GLY A 1 830 ? 35.826 -39.570 -4.506 1.00 47.03 830 GLY A N 1
ATOM 6135 C CA . GLY A 1 830 ? 36.066 -38.759 -3.314 1.00 47.03 830 GLY A CA 1
ATOM 6136 C C . GLY A 1 830 ? 34.801 -38.155 -2.684 1.00 47.03 830 GLY A C 1
ATOM 6137 O O . GLY A 1 830 ? 34.741 -38.064 -1.465 1.00 47.03 830 GLY A O 1
ATOM 6138 N N . LEU A 1 831 ? 33.769 -37.782 -3.456 1.00 44.69 831 LEU A N 1
ATOM 6139 C CA . LEU A 1 831 ? 32.520 -37.138 -2.991 1.00 44.69 831 LEU A CA 1
ATOM 6140 C C . LEU A 1 831 ? 31.682 -38.015 -2.053 1.00 44.69 831 LEU A C 1
ATOM 6142 O O . LEU A 1 831 ? 30.954 -37.485 -1.216 1.00 44.69 831 LEU A O 1
ATOM 6146 N N . GLY A 1 832 ? 31.885 -39.337 -2.064 1.00 43.00 832 GLY A N 1
ATOM 6147 C CA . GLY A 1 832 ? 31.420 -40.233 -0.994 1.00 43.00 832 GLY A CA 1
ATOM 6148 C C . GLY A 1 832 ? 32.018 -39.937 0.398 1.00 43.00 832 GLY A C 1
ATOM 6149 O O . GLY A 1 832 ? 31.687 -40.632 1.366 1.00 43.00 832 GLY A O 1
ATOM 6150 N N . HIS A 1 833 ? 32.898 -38.932 0.492 1.00 40.59 833 HIS A N 1
ATOM 6151 C CA . HIS A 1 833 ? 33.667 -38.520 1.661 1.00 40.59 833 HIS A CA 1
ATOM 6152 C C . HIS A 1 833 ? 33.669 -36.988 1.920 1.00 40.59 833 HIS A C 1
ATOM 6154 O O . HIS A 1 833 ? 34.490 -36.532 2.710 1.00 40.59 833 HIS A O 1
ATOM 6160 N N . PHE A 1 834 ? 32.780 -36.172 1.330 1.00 37.62 834 PHE A N 1
ATOM 6161 C CA . PHE A 1 834 ? 32.755 -34.707 1.568 1.00 37.62 834 PHE A CA 1
ATOM 6162 C C . PHE A 1 834 ? 31.527 -34.221 2.364 1.00 37.62 834 PHE A C 1
ATOM 6164 O O . PHE A 1 834 ? 30.400 -34.649 2.111 1.00 37.62 834 PHE A O 1
ATOM 6171 N N . THR A 1 835 ? 31.743 -33.279 3.296 1.00 44.44 835 THR A N 1
ATOM 6172 C CA . THR A 1 835 ? 30.693 -32.591 4.075 1.00 44.44 835 THR A CA 1
ATOM 6173 C C . THR A 1 835 ? 30.693 -31.069 3.878 1.00 44.44 835 THR A C 1
ATOM 6175 O O . THR A 1 835 ? 31.714 -30.417 4.070 1.00 44.44 835 THR A O 1
ATOM 6178 N N . ASN A 1 836 ? 29.496 -30.573 3.551 1.00 39.34 836 ASN A N 1
ATOM 6179 C CA . ASN A 1 836 ? 28.847 -29.249 3.587 1.00 39.34 836 ASN A CA 1
ATOM 6180 C C . ASN A 1 836 ? 29.542 -27.878 3.464 1.00 39.34 836 ASN A C 1
ATOM 6182 O O . ASN A 1 836 ? 28.793 -26.954 3.173 1.00 39.34 836 ASN A O 1
ATOM 6186 N N . ASP A 1 837 ? 30.853 -27.687 3.621 1.00 33.22 837 ASP A N 1
ATOM 6187 C CA . ASP A 1 837 ? 31.429 -26.316 3.592 1.00 33.22 837 ASP A CA 1
ATOM 6188 C C . ASP A 1 837 ? 32.702 -26.154 2.727 1.00 33.22 837 ASP A C 1
ATOM 6190 O O . ASP A 1 837 ? 33.565 -25.322 3.018 1.00 33.22 837 ASP A O 1
ATOM 6194 N N . GLN A 1 838 ? 32.826 -26.906 1.625 1.00 32.88 838 GLN A N 1
ATOM 6195 C CA . GLN A 1 838 ? 33.755 -26.568 0.529 1.00 32.88 838 GLN A CA 1
ATOM 6196 C C . GLN A 1 838 ? 33.057 -26.520 -0.821 1.00 32.88 838 GLN A C 1
ATOM 6198 O O . GLN A 1 838 ? 32.340 -27.496 -1.135 1.00 32.88 838 GLN A O 1
#

Secondary structure (DSSP, 8-state):
---PPSSSTTSTT-EEEEEEEEE--PBP--SEEEEEEES---S-PPTT--SEEEE--GGGHHHHHHHTTTEEEEEE-------TT--HHHHHHHHHHHHHHHHHHHTTT-SEEEEEEESSHHHHHHHHHHHHHHHH-GGG--EEEEESSTTPPP--BSS-EEEEEETTEEEEEEEEE-PPPP--PPPPEEEEEEETTTSHHHHHHHHHHHHTTSEEEEEEEESS---THHHHHHHHHHTTS-EEEEE--TT-HHHHTTS-S--SEEEE---------GGG--HHHHHHHHHHHHHHHHHHHHH-TTSEEEEEEEHHHHH--TT-HHHHHHHHHHHHHS-EEEE--BSSSTHHHHTTPPPPTTEEPBPHHHHHHHHHHHHTTTHHHHHHTTPPPEEE-EE-HHHHTT-TTT--TT--GGGGSPP-------GGG---S---STTTEEEEEEEESTT---STT-HHHHHHHTTEEETTEEEE-HHHHHHHHHHHHHHHHT-SEEEEEEEEE-S-EE-SS-EEEEEEEEEETTEEEEEEEEEE-PPTT-STTHHHHTTSPPEEEEEEEEEEPPHHHHHHHHHHHHHHHTS-PPB-TTHHHHHHHTTEEE-GGG--EEEEE-SSEEEEEPP-----SSSS-HHHHHHHHHTHHHHSTTGGGEEEEEEEEEEEETT--EEEEEEEE-TTS-EEEEEEETTS-EEEEEEEEEEEETT--S--------------------EEEESHHHHHTT----S-SSSS--SEEEEEEE--SHHHHHHHHHHHHHHHHHSE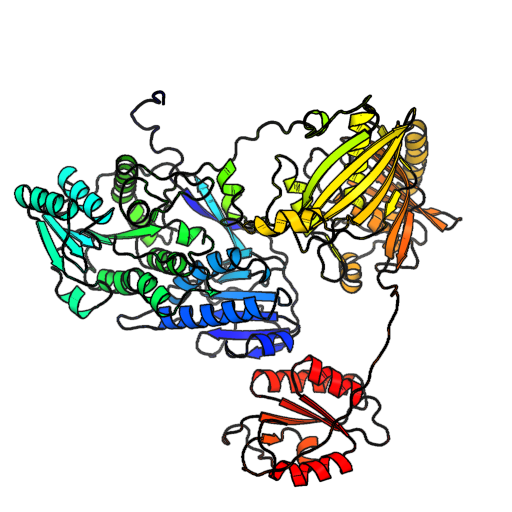EEEEEE--TT---HHHHHHHHHHTT-EEEEE-HHHHHHHHHHHTT--S--

pLDDT: mean 78.53, std 17.33, range [25.12, 98.31]